Protein AF-0000000080391240 (afdb_homodimer)

Radius of gyration: 38.17 Å; Cα contacts (8 Å, |Δi|>4): 1826; chains: 2; bounding box: 91×112×95 Å

Organism: NCBI:txid72520

Sequence (1212 aa):
MTYKCRALQVILGLSGFATSSGVTSMYQNHVFSFIPVINGLPCGRSSHCNSISPRRAVVQSQYEEVSRLSFPDVLEKIRSIGKEAAFFSLDTEFTGYRQEERDEYFDTVQERYLKKKRVAERYLLVQMGLSAFVWDKALEDYKAFTWNIHLYPSKLQSERIFSCDASSLSFLRSHNLDFNLWVDGVPFLAIDQEASLRKQVEDQAEWDLKANAYAGKKPARSNFDPNADAETVELHRQLKEALDKLGPGAEPFLLPQNLSWFRKKMVQNTIGRHPRKANLWLEVIDPPAAEAGAGVGPTSTSLSAYNLEQLQVRYVDTEERIKCVQAKKSQALTDIEEAAGAMRILKVIKDSGRPLVGHNFFLDLLFLYTHFVKPTLPDTAMGFKAKVQHFFPSIYDTKVLAKSLGVTDEHGDTNLAGLYRKEGGGRVALEGVTGAAHEAGHDAFMTGVIFSSLLRRIKAKLSENISDCGTSPSPLSSPCSMPSLAYAENWSNKVFMRLTDVESFELRNFKQIPDRTRVFHVRTRCSGALPHLQHHQLRRAFSSLGSVQIKALGKHEAYVVFHDITRPPPEVSELKELVSSSGAEADEGLEIVTYEERRVALGILWMTYKCRALQVILGLSGFATSSGVTSMYQNHVFSFIPVINGLPCGRSSHCNSISPRRAVVQSQYEEVSRLSFPDVLEKIRSIGKEAAFFSLDTEFTGYRQEERDEYFDTVQERYLKKKRVAERYLLVQMGLSAFVWDKALEDYKAFTWNIHLYPSKLQSERIFSCDASSLSFLRSHNLDFNLWVDGVPFLAIDQEASLRKQVEDQAEWDLKANAYAGKKPARSNFDPNADAETVELHRQLKEALDKLGPGAEPFLLPQNLSWFRKKMVQNTIGRHPRKANLWLEVIDPPAAEAGAGVGPTSTSLSAYNLEQLQVRYVDTEERIKCVQAKKSQALTDIEEAAGAMRILKVIKDSGRPLVGHNFFLDLLFLYTHFVKPTLPDTAMGFKAKVQHFFPSIYDTKVLAKSLGVTDEHGDTNLAGLYRKEGGGRVALEGVTGAAHEAGHDAFMTGVIFSSLLRRIKAKLSENISDCGTSPSPLSSPCSMPSLAYAENWSNKVFMRLTDVESFELRNFKQIPDRTRVFHVRTRCSGALPHLQHHQLRRAFSSLGSVQIKALGKHEAYVVFHDITRPPPEVSELKELVSSSGAEADEGLEIVTYEERRVALGILW

Foldseek 3Di:
DDDDPPDDPPCPPPDDDDDDDDDDCPVPPPPPPPPPPPPPPPPDDPDPPPPPPPQQPAAEAEEDEDALVCQVVVLVVCLVLLLQFQFKFKFWAKLDQDWPDDDAAADDPFRVCVRLLVRLLAIATFKMKMKTWGQDLVSLGTHIYIYIFGEDAFPPDDDDDHDGDPVSVVVVVVLPDDVVRNNRTQHADAPVRLVVLLVVLVVVLVVLLCLQPPLDDDQDPLPPPPPDPPVLVVQLVVLLVQVVVADVPDDWAKDDAQDDPVSVVSSVSSLSRDSVSNFKDKDWDDPPPPCPPPPPPVPPCPVCVVRGTIIIMHTHDSVRSNVVSVVSSVVSNVSSVSNNTPLVSLVSQQVSLHEYEYALCVSVLSNNCCGHHHVRADSGPLRSLVVSCNSGVWYFHLLLLCVVVLHAFPVSHSDLVRLCVVQVPRRYDHPPDDDSPPRGRNSSVSRVSSVQSSLLVLLVVVQVVVVVVVDDSPPVPPSSDRRDPVSVVVRIQWHCDPSYPQSTDHSVPNVPGDDQQQKKKKFFAPDDDDWFPDVVLLCVLCPVLPDWDWADPDRTMIMIGRPDPVDPRDDPVVSLVSSVPSPVVSHDTMDMGGPVVVCVVVVVDD/DDDDPPPPDPPPVPPDPDDDDDDDDPPPPPPPPPPPPPPPPPPDDPDPPPPPPPQQPAAAAEEDEDALVCQVVVLVVCLVLLLQFQFKFKFWAKLDQDWPDDDAAADDPFRVCVRLLVRLLAIATFKMKMKTWGQDLVSLGTHIYIYIFGEDAFPPDDDDDHDGDPVSVVVLVVLPDDVVRNNRTQHADAPVRLVVLLVVLVVVLVVLLCLQPPLDDDQDPLPPPPPDPPVLVVQLVVLLVVVVVADVPDDWAKDDAQDDPVSVVSSVSSLSRDSVSNFKDKDWDDPPPPCPPPPPPVPPCDVCVVRGTIIIMHTHDSVRSNVVSVVVSVVSNVSSVSNNTPLVSLVSQQVSLHEYEYALCVSVLSNNCCGHHHVRADSGPLRSLVVSCNSGVWYFHLLLLCVVVLHAFPVSHSDLVRLCVVQVPRRYDHPPDDDSPPRGRNSRVSRVSSVQSSLLVLLVVVQVVVVVVVDDSPPVPPVSDRRDCVSVVVRIQWHCDPSYPQSTDHSPPSVPGDDQQQKKKKFFAPPDDDWFPDVVLLCVLCPVLPDWDWADPDRTMIMIGRPPPVDPRDDPVVSLVSSVVSPVVSHDTMDMGGPVVVCVVVVVDD

Secondary structure (DSSP, 8-state):
----------------------------------------------------------EEEEEEEE-TTTHHHHHHHHHHHHHH-SEEEEEEEES----SS---TT--HHHHHHHHHHHHHHB-EEEEEEEEEEEETTTTEEEEEEEEEEEEE-TTSS--EEEEEHHHHHHHHHTT--HHHHHTSEEE--HHHHHHHHHHHHHHHHHHHHTTT---S--------TTS-HHHHHHHHHHHHHHHH--TTPPPEEPPSS--HHHHHHHHHHHHHSTTGGGEEEEEE--------SSS-S-S-SSTTTTT-EEEEEE--HHHHHHHHHHHHHHHHHHHHHHHBTHHHHHHHHHHT--EEESS-HHHHHHHHHHHT-SSPPSSHHHHHHHHHHH-S-EEEHHHHHHHHT---TTS---HHHHHHHH--SSEEESS----TT-HHHHHHHHHHHHHHHHHHHHHHHHHHHHHTT----GGG-TTSPPPGGGGGGGTTEE--SS-SSS-EETT-SS-----TTEEEEEE-SSSS--S--HHHHHHHTGGGS-EEEEESSSSEEEEEE--TTSPPPPHHHHHHHHHHTT-S-TTTEEEEEHHHHHHHHT---/----------------------------------------------------------EEEEEEEE-TTTHHHHHHHHHHHHHH-SEEEEEEEES----SS---TT--HHHHHHHHHHHHHHB-EEEEEEEEEEEETTTTEEEEEEEEEEEEE-TTSS--EEEEEHHHHHHHHHTT--HHHHHTSEEE--HHHHHHHHHHHHHHHHHHHHTTT---S--------TTS-HHHHHHHHHHHHHHHH--TTPPPEEPPSS--HHHHHHHHHHHHHSTTGGGEEEEEE--------SSS-S-S-TTTTTTT-EEEEEE--HHHHHHHHHHHHHHHHHHHHHHHBTHHHHHHHHHHT--EEESS-HHHHHHHHHHHT-SSPPSSHHHHHHHHHHH-S-EEEHHHHHHHHT---TTS---HHHHHHHH--SSEEESS----TT-HHHHHHHHHHHHHHHHHHHHHHHHHHHHHTT----TT--TTSPPPGGGGGGGTTEE--SS-SSS-EETT-SS-----TTEEEEEE-SSSS--S--HHHHHHHTGGGS-EEEEESSSSEEEEEE--TTSPPPPHHHHHHHHHHTT-S--TTEEEEEHHHHHHHHT---

pLDDT: mean 76.83, std 24.7, range [15.95, 98.0]

Nearest PDB structures (foldseek):
  2a1s-assembly2_C  TM=6.978E-01  e=2.040E-24  Homo sapiens
  4gmj-assembly3_F  TM=7.980E-01  e=4.286E-08  Homo sapiens
  4gmj-assembly2_D  TM=8.054E-01  e=7.698E-08  Homo sapiens
  3g10-assembly1_A  TM=7.785E-01  e=2.232E-07  Schizosaccharomyces pombe
  4b8c-assembly2_E  TM=7.880E-01  e=1.364E-06  Saccharomyces cerevisiae S288C

Solvent-accessible surface area (backbone atoms only — not comparable to full-atom values): 68020 Å² total; per-residue (Å²): 139,76,90,74,86,81,76,88,78,84,79,81,81,80,79,88,86,81,82,84,83,78,84,80,74,82,74,77,76,79,75,78,77,75,76,73,81,71,79,75,69,86,72,75,84,71,78,77,77,73,72,75,67,73,83,66,76,55,36,75,18,48,68,42,83,46,44,47,87,49,36,68,61,48,52,52,47,49,49,58,50,43,69,61,26,66,32,35,12,41,30,62,39,55,29,37,73,77,61,94,62,79,88,46,51,81,52,48,60,54,57,48,41,52,51,52,47,55,27,38,58,38,28,39,68,38,29,39,6,37,16,36,32,26,75,32,76,91,74,53,41,60,36,40,45,26,36,28,35,29,30,25,79,23,84,83,48,74,91,50,71,33,35,33,26,53,66,42,47,45,51,38,45,49,34,65,52,56,46,54,52,22,68,56,19,30,23,29,31,18,50,57,56,48,53,51,50,52,50,49,48,52,50,47,45,51,44,65,64,42,61,49,72,68,59,76,72,77,65,72,77,78,78,64,61,86,81,52,54,72,66,56,55,50,50,50,52,53,47,55,54,48,58,72,64,48,35,92,89,44,75,58,48,74,48,69,66,45,58,50,71,67,54,48,50,50,51,50,50,55,45,69,54,38,83,61,32,64,33,48,43,80,45,76,42,80,64,77,84,63,84,69,63,80,77,73,59,94,49,54,47,68,79,49,44,68,40,54,40,22,38,32,38,32,55,36,53,74,68,53,40,54,51,50,45,50,49,52,43,52,50,53,50,51,51,48,56,56,31,24,40,58,35,53,53,55,52,44,47,38,71,52,69,40,35,40,32,21,58,60,31,47,63,52,52,47,38,50,38,24,52,32,42,32,63,70,71,59,94,40,51,44,55,40,30,55,54,47,48,70,48,43,84,37,32,38,16,43,44,46,51,27,59,76,70,69,50,51,17,96,82,68,37,70,48,68,71,44,33,26,64,63,54,38,68,67,48,61,41,68,48,93,58,78,77,49,69,81,28,24,22,54,45,3,41,42,40,40,44,34,41,57,42,52,44,46,51,48,50,52,54,52,50,52,56,43,53,69,66,71,52,73,81,60,81,83,65,49,86,70,49,80,72,60,67,72,74,49,51,90,49,50,34,28,25,37,50,80,66,48,84,54,83,49,50,44,47,82,45,59,77,61,74,80,87,50,78,41,29,30,36,38,33,55,51,75,81,65,88,72,74,64,62,56,63,68,53,53,49,60,32,45,44,86,69,42,58,70,46,76,45,74,78,51,60,41,32,30,37,40,34,52,70,49,76,91,46,77,64,77,51,64,68,56,54,52,50,31,34,52,68,59,62,43,86,51,57,94,37,60,46,70,40,46,42,66,55,50,33,56,71,68,63,53,68,133,141,84,91,74,91,70,69,85,72,78,79,76,77,73,71,76,78,79,79,81,85,80,84,78,75,83,74,78,76,79,76,77,76,74,78,74,80,72,80,76,68,87,74,73,85,71,76,77,78,71,72,74,69,73,82,67,76,55,36,74,17,47,68,42,83,46,42,48,87,48,36,67,62,49,51,53,47,49,50,58,49,43,69,63,27,66,31,36,11,40,30,63,39,53,29,37,72,77,61,93,62,79,88,45,50,81,52,48,59,54,56,48,39,52,52,51,48,53,29,37,59,38,27,40,68,39,29,39,6,37,16,37,31,25,74,34,76,90,73,55,41,59,36,40,46,24,37,29,35,28,29,24,78,24,84,81,47,73,91,52,72,34,35,34,27,54,66,44,47,45,50,38,45,48,34,64,52,57,45,54,52,23,69,57,19,30,22,29,33,18,50,57,54,48,54,51,50,53,50,50,48,51,50,47,42,50,44,65,64,42,63,49,71,69,57,76,72,76,64,74,76,79,79,65,62,86,82,51,55,70,67,56,54,51,49,50,53,53,47,54,54,50,60,73,63,48,36,94,88,45,76,58,47,76,48,69,66,44,58,51,69,67,54,47,49,48,50,50,50,55,45,69,52,38,82,62,32,64,33,49,44,80,45,76,41,80,63,76,84,64,82,68,62,81,76,73,59,94,47,53,48,68,82,49,44,66,39,55,40,21,38,32,39,32,55,36,53,74,68,54,39,53,51,50,45,50,48,52,41,52,50,52,52,51,50,48,57,56,31,26,41,58,34,53,54,55,52,46,48,37,70,50,67,39,36,41,33,21,60,61,30,47,64,50,53,48,38,50,39,24,52,32,41,32,62,70,70,61,96,41,51,43,55,40,29,55,52,49,47,69,48,43,82,36,33,36,16,43,42,44,52,27,59,74,70,68,50,51,16,98,82,68,38,70,48,67,71,44,34,27,65,63,54,38,68,67,50,60,42,67,49,92,60,77,76,49,66,82,28,26,22,54,46,2,40,43,41,41,42,34,42,55,43,51,44,46,50,49,51,52,54,52,50,51,56,44,54,70,66,70,55,74,81,60,82,84,64,48,88,67,50,83,71,60,68,72,75,49,51,90,49,49,34,30,26,37,51,81,66,47,84,52,82,48,50,43,48,82,45,61,79,64,73,80,87,49,78,42,29,29,35,38,33,54,51,76,82,64,88,72,75,65,60,54,64,68,54,53,50,61,34,44,46,88,69,43,56,69,45,75,46,74,78,52,59,40,31,30,36,39,34,52,70,49,75,91,46,77,63,78,50,65,68,56,52,52,49,31,33,52,68,59,60,42,86,51,56,95,40,61,46,70,39,46,42,67,54,49,35,55,70,69,63,54,70,133

InterPro domains:
  IPR006941 Ribonuclease CAF1 [PF04857] (66-451)
  IPR012337 Ribonuclease H-like superfamily [SSF53098] (61-464)
  IPR036397 Ribonuclease H superfamily [G3DSA:3.30.420.10] (65-215)
  IPR036397 Ribonuclease H superfamily [G3DSA:3.30.420.10] (302-509)
  IPR051181 CAF1 family poly(A)-specific ribonucleases [PTHR15092] (65-597)

Structure (mmCIF, N/CA/C/O backbone):
data_AF-0000000080391240-model_v1
#
loop_
_entity.id
_entity.type
_entity.pdbx_description
1 polymer 'Poly-specific ribonuclease parn'
#
loop_
_atom_site.group_PDB
_atom_site.id
_atom_site.type_symbol
_atom_site.label_atom_id
_atom_site.label_alt_id
_atom_site.label_comp_id
_atom_site.label_asym_id
_atom_site.label_entity_id
_atom_site.label_seq_id
_atom_site.pdbx_PDB_ins_code
_atom_site.Cartn_x
_atom_site.Cartn_y
_atom_site.Cartn_z
_atom_site.occupancy
_atom_site.B_iso_or_equiv
_atom_site.auth_seq_id
_atom_site.auth_comp_id
_atom_site.auth_asym_id
_atom_site.auth_atom_id
_atom_site.pdbx_PDB_model_num
ATOM 1 N N . MET A 1 1 ? 32.375 43.562 -12.555 1 18.95 1 MET A N 1
ATOM 2 C CA . MET A 1 1 ? 31.703 43.125 -13.773 1 18.95 1 MET A CA 1
ATOM 3 C C . MET A 1 1 ? 32.281 41.75 -14.219 1 18.95 1 MET A C 1
ATOM 5 O O . MET A 1 1 ? 31.953 41.281 -15.305 1 18.95 1 MET A O 1
ATOM 9 N N . THR A 1 2 ? 33.281 41.344 -13.703 1 18.83 2 THR A N 1
ATOM 10 C CA . THR A 1 2 ? 34.406 40.469 -14.039 1 18.83 2 THR A CA 1
ATOM 11 C C . THR A 1 2 ? 33.906 39.062 -14.297 1 18.83 2 THR A C 1
ATOM 13 O O . THR A 1 2 ? 32.812 38.688 -13.883 1 18.83 2 THR A O 1
ATOM 16 N N . TYR A 1 3 ? 34.969 38.344 -14.492 1 18.52 3 TYR A N 1
ATOM 17 C CA . TYR A 1 3 ? 35.375 37.156 -15.242 1 18.52 3 TYR A CA 1
ATOM 18 C C . TYR A 1 3 ? 34.562 35.938 -14.797 1 18.52 3 TYR A C 1
ATOM 20 O O . TYR A 1 3 ? 34.469 35.656 -13.594 1 18.52 3 TYR A O 1
ATOM 28 N N . LYS A 1 4 ? 33.781 35.562 -15.695 1 19.02 4 LYS A N 1
ATOM 29 C CA . LYS A 1 4 ? 32.812 34.75 -16.422 1 19.02 4 LYS A CA 1
ATOM 30 C C . LYS A 1 4 ? 33.281 33.281 -16.5 1 19.02 4 LYS A C 1
ATOM 32 O O . LYS A 1 4 ? 34.281 33 -17.141 1 19.02 4 LYS A O 1
ATOM 37 N N . CYS A 1 5 ? 33.281 32.656 -15.367 1 17.77 5 CYS A N 1
ATOM 38 C CA . CYS A 1 5 ? 33.625 31.266 -15.062 1 17.77 5 CYS A CA 1
ATOM 39 C C . CYS A 1 5 ? 33.094 30.328 -16.141 1 17.77 5 CYS A C 1
ATOM 41 O O . CYS A 1 5 ? 31.891 30.281 -16.375 1 17.77 5 CYS A O 1
ATOM 43 N N . ARG A 1 6 ? 33.938 29.984 -17.203 1 18.55 6 ARG A N 1
ATOM 44 C CA . ARG A 1 6 ? 34.344 29.281 -18.422 1 18.55 6 ARG A CA 1
ATOM 45 C C . ARG A 1 6 ? 34.062 27.797 -18.312 1 18.55 6 ARG A C 1
ATOM 47 O O . ARG A 1 6 ? 34.812 27.031 -17.703 1 18.55 6 ARG A O 1
ATOM 54 N N . ALA A 1 7 ? 32.812 27.453 -18.078 1 17.84 7 ALA A N 1
ATOM 55 C CA . ALA A 1 7 ? 32.344 26.094 -17.906 1 17.84 7 ALA A CA 1
ATOM 56 C C . ALA A 1 7 ? 32.75 25.203 -19.062 1 17.84 7 ALA A C 1
ATOM 58 O O . ALA A 1 7 ? 33.062 25.688 -20.156 1 17.84 7 ALA A O 1
ATOM 59 N N . LEU A 1 8 ? 32.5 23.781 -19.047 1 16.78 8 LEU A N 1
ATOM 60 C CA . LEU A 1 8 ? 32.875 22.375 -19.234 1 16.78 8 LEU A CA 1
ATOM 61 C C . LEU A 1 8 ? 32.469 21.891 -20.609 1 16.78 8 LEU A C 1
ATOM 63 O O . LEU A 1 8 ? 31.281 21.719 -20.891 1 16.78 8 LEU A O 1
ATOM 67 N N . GLN A 1 9 ? 33 22.406 -21.719 1 16.67 9 GLN A N 1
ATOM 68 C CA . GLN A 1 9 ? 32.719 22.125 -23.125 1 16.67 9 GLN A CA 1
ATOM 69 C C . GLN A 1 9 ? 33.031 20.688 -23.484 1 16.67 9 GLN A C 1
ATOM 71 O O . GLN A 1 9 ? 34.219 20.312 -23.531 1 16.67 9 GLN A O 1
ATOM 76 N N . VAL A 1 10 ? 32.375 19.656 -23.062 1 16.97 10 VAL A N 1
ATOM 77 C CA . VAL A 1 10 ? 32.531 18.25 -23.406 1 16.97 10 VAL A CA 1
ATOM 78 C C . VAL A 1 10 ? 32.438 18.062 -24.922 1 16.97 10 VAL A C 1
ATOM 80 O O . VAL A 1 10 ? 31.375 18.344 -25.516 1 16.97 10 VAL A O 1
ATOM 83 N N . ILE A 1 11 ? 33.469 18.125 -25.656 1 15.95 11 ILE A N 1
ATOM 84 C CA . ILE A 1 11 ? 33.875 18 -27.047 1 15.95 11 ILE A CA 1
ATOM 85 C C . ILE A 1 11 ? 33.594 16.578 -27.547 1 15.95 11 ILE A C 1
ATOM 87 O O . ILE A 1 11 ? 34.219 15.617 -27.062 1 15.95 11 ILE A O 1
ATOM 91 N N . LEU A 1 12 ? 32.406 16.172 -28 1 17.16 12 LEU A N 1
ATOM 92 C CA . LEU A 1 12 ? 31.875 14.992 -28.672 1 17.16 12 LEU A CA 1
ATOM 93 C C . LEU A 1 12 ? 32.5 14.828 -30.047 1 17.16 12 LEU A C 1
ATOM 95 O O . LEU A 1 12 ? 32.188 15.578 -30.984 1 17.16 12 LEU A O 1
ATOM 99 N N . GLY A 1 13 ? 33.781 14.703 -30.266 1 16.25 13 GLY A N 1
ATOM 100 C CA . GLY A 1 13 ? 34.344 14.68 -31.594 1 16.25 13 GLY A CA 1
ATOM 101 C C . GLY A 1 13 ? 34 13.414 -32.375 1 16.25 13 GLY A C 1
ATOM 102 O O . GLY A 1 13 ? 34.406 12.312 -31.969 1 16.25 13 GLY A O 1
ATOM 103 N N . LEU A 1 14 ? 32.969 13.289 -33.25 1 17.16 14 LEU A N 1
ATOM 104 C CA . LEU A 1 14 ? 32.281 12.312 -34.094 1 17.16 14 LEU A CA 1
ATOM 105 C C . LEU A 1 14 ? 33.125 11.969 -35.312 1 17.16 14 LEU A C 1
ATOM 107 O O . LEU A 1 14 ? 32.938 12.562 -36.375 1 17.16 14 LEU A O 1
ATOM 111 N N . SER A 1 15 ? 34.406 11.82 -35.281 1 16.7 15 SER A N 1
ATOM 112 C CA . SER A 1 15 ? 35.031 11.82 -36.594 1 16.7 15 SER A CA 1
ATOM 113 C C . SER A 1 15 ? 34.531 10.68 -37.469 1 16.7 15 SER A C 1
ATOM 115 O O . SER A 1 15 ? 33.906 9.742 -36.969 1 16.7 15 SER A O 1
ATOM 117 N N . GLY A 1 16 ? 35.219 10.242 -38.688 1 18.09 16 GLY A N 1
ATOM 118 C CA . GLY A 1 16 ? 35.156 10.062 -40.125 1 18.09 16 GLY A CA 1
ATOM 119 C C . GLY A 1 16 ? 34.844 8.633 -40.531 1 18.09 16 GLY A C 1
ATOM 120 O O . GLY A 1 16 ? 35 7.711 -39.719 1 18.09 16 GLY A O 1
ATOM 121 N N . PHE A 1 17 ? 34.469 8.352 -41.906 1 19.27 17 PHE A N 1
ATOM 122 C CA . PHE A 1 17 ? 33.75 7.52 -42.844 1 19.27 17 PHE A CA 1
ATOM 123 C C . PHE A 1 17 ? 34.594 6.316 -43.281 1 19.27 17 PHE A C 1
ATOM 125 O O . PHE A 1 17 ? 35.594 6.465 -44 1 19.27 17 PHE A O 1
ATOM 132 N N . ALA A 1 18 ? 34.781 5.328 -42.438 1 17.2 18 ALA A N 1
ATOM 133 C CA . ALA A 1 18 ? 35.594 4.152 -42.719 1 17.2 18 ALA A CA 1
ATOM 134 C C . ALA A 1 18 ? 35.094 3.393 -43.938 1 17.2 18 ALA A C 1
ATOM 136 O O . ALA A 1 18 ? 33.938 2.996 -43.969 1 17.2 18 ALA A O 1
ATOM 137 N N . THR A 1 19 ? 35.719 3.449 -45 1 17.48 19 THR A N 1
ATOM 138 C CA . THR A 1 19 ? 35.438 3.014 -46.375 1 17.48 19 THR A CA 1
ATOM 139 C C . THR A 1 19 ? 35.25 1.502 -46.438 1 17.48 19 THR A C 1
ATOM 141 O O . THR A 1 19 ? 35.438 0.805 -45.438 1 17.48 19 THR A O 1
ATOM 144 N N . SER A 1 20 ? 35.938 0.704 -47.344 1 17.08 20 SER A N 1
ATOM 145 C CA . SER A 1 20 ? 35.594 -0.037 -48.531 1 17.08 20 SER A CA 1
ATOM 146 C C . SER A 1 20 ? 35.562 -1.539 -48.281 1 17.08 20 SER A C 1
ATOM 148 O O . SER A 1 20 ? 34.625 -2.236 -48.688 1 17.08 20 SER A O 1
ATOM 150 N N . SER A 1 21 ? 36.688 -2.195 -47.938 1 17.48 21 SER A N 1
ATOM 151 C CA . SER A 1 21 ? 37.156 -3.283 -48.781 1 17.48 21 SER A CA 1
ATOM 152 C C . SER A 1 21 ? 36.438 -4.586 -48.469 1 17.48 21 SER A C 1
ATOM 154 O O . SER A 1 21 ? 35.844 -4.727 -47.406 1 17.48 21 SER A O 1
ATOM 156 N N . GLY A 1 22 ? 36.625 -5.77 -49.219 1 18.11 22 GLY A N 1
ATOM 157 C CA . GLY A 1 22 ? 36.094 -6.887 -50 1 18.11 22 GLY A CA 1
ATOM 158 C C . GLY A 1 22 ? 36.031 -8.172 -49.188 1 18.11 22 GLY A C 1
ATOM 159 O O . GLY A 1 22 ? 35.688 -9.234 -49.719 1 18.11 22 GLY A O 1
ATOM 160 N N . VAL A 1 23 ? 36.375 -8.188 -47.875 1 17.66 23 VAL A N 1
ATOM 161 C CA . VAL A 1 23 ? 36.938 -9.492 -47.531 1 17.66 23 VAL A CA 1
ATOM 162 C C . VAL A 1 23 ? 35.875 -10.57 -47.688 1 17.66 23 VAL A C 1
ATOM 164 O O . VAL A 1 23 ? 34.688 -10.32 -47.375 1 17.66 23 VAL A O 1
ATOM 167 N N . THR A 1 24 ? 36.25 -11.703 -48.25 1 18.75 24 THR A N 1
ATOM 168 C CA . THR A 1 24 ? 35.781 -12.945 -48.844 1 18.75 24 THR A CA 1
ATOM 169 C C . THR A 1 24 ? 35.062 -13.828 -47.844 1 18.75 24 THR A C 1
ATOM 171 O O . THR A 1 24 ? 35.531 -13.945 -46.688 1 18.75 24 THR A O 1
ATOM 174 N N . SER A 1 25 ? 33.781 -14.172 -47.969 1 17.12 25 SER A N 1
ATOM 175 C CA . SER A 1 25 ? 32.562 -14.703 -47.375 1 17.12 25 SER A CA 1
ATOM 176 C C . SER A 1 25 ? 32.75 -16.156 -46.969 1 17.12 25 SER A C 1
ATOM 178 O O . SER A 1 25 ? 31.766 -16.859 -46.656 1 17.12 25 SER A O 1
ATOM 180 N N . MET A 1 26 ? 34.031 -16.625 -46.625 1 18.09 26 MET A N 1
ATOM 181 C CA . MET A 1 26 ? 34.031 -18.078 -46.781 1 18.09 26 MET A CA 1
ATOM 182 C C . MET A 1 26 ? 33.156 -18.734 -45.75 1 18.09 26 MET A C 1
ATOM 184 O O . MET A 1 26 ? 33.312 -18.516 -44.531 1 18.09 26 MET A O 1
ATOM 188 N N . TYR A 1 27 ? 31.844 -19.062 -46 1 17.45 27 TYR A N 1
ATOM 189 C CA . TYR A 1 27 ? 30.688 -19.625 -45.344 1 17.45 27 TYR A CA 1
ATOM 190 C C . TYR A 1 27 ? 30.984 -21 -44.75 1 17.45 27 TYR A C 1
ATOM 192 O O . TYR A 1 27 ? 30.766 -22.016 -45.406 1 17.45 27 TYR A O 1
ATOM 200 N N . GLN A 1 28 ? 32.25 -21.281 -44.219 1 17.3 28 GLN A N 1
ATOM 201 C CA . GLN A 1 28 ? 32.438 -22.734 -44.062 1 17.3 28 GLN A CA 1
ATOM 202 C C . GLN A 1 28 ? 31.391 -23.328 -43.125 1 17.3 28 GLN A C 1
ATOM 204 O O . GLN A 1 28 ? 31.125 -22.766 -42.062 1 17.3 28 GLN A O 1
ATOM 209 N N . ASN A 1 29 ? 30.484 -24.188 -43.594 1 18.05 29 ASN A N 1
ATOM 210 C CA . ASN A 1 29 ? 29.312 -25 -43.219 1 18.05 29 ASN A CA 1
ATOM 211 C C . ASN A 1 29 ? 29.641 -25.922 -42.031 1 18.05 29 ASN A C 1
ATOM 213 O O . ASN A 1 29 ? 30.391 -26.891 -42.188 1 18.05 29 ASN A O 1
ATOM 217 N N . HIS A 1 30 ? 30.297 -25.484 -40.938 1 18.17 30 HIS A N 1
ATOM 218 C CA . HIS A 1 30 ? 30.766 -26.531 -40.031 1 18.17 30 HIS A CA 1
ATOM 219 C C . HIS A 1 30 ? 29.609 -27.406 -39.531 1 18.17 30 HIS A C 1
ATOM 221 O O . HIS A 1 30 ? 28.609 -26.891 -39.062 1 18.17 30 HIS A O 1
ATOM 227 N N . VAL A 1 31 ? 29.312 -28.562 -40.188 1 18.91 31 VAL A N 1
ATOM 228 C CA . VAL A 1 31 ? 28.359 -29.656 -40.031 1 18.91 31 VAL A CA 1
ATOM 229 C C . VAL A 1 31 ? 28.438 -30.219 -38.594 1 18.91 31 VAL A C 1
ATOM 231 O O . VAL A 1 31 ? 29.5 -30.672 -38.156 1 18.91 31 VAL A O 1
ATOM 234 N N . PHE A 1 32 ? 27.859 -29.609 -37.656 1 18.33 32 PHE A N 1
ATOM 235 C CA . PHE A 1 32 ? 27.875 -30.094 -36.281 1 18.33 32 PHE A CA 1
ATOM 236 C C . PHE A 1 32 ? 27.375 -31.547 -36.188 1 18.33 32 PHE A C 1
ATOM 238 O O . PHE A 1 32 ? 26.312 -31.859 -36.719 1 18.33 32 PHE A O 1
ATOM 245 N N . SER A 1 33 ? 28.25 -32.531 -36.375 1 18.58 33 SER A N 1
ATOM 246 C CA . SER A 1 33 ? 28.016 -33.969 -36.312 1 18.58 33 SER A CA 1
ATOM 247 C C . SER A 1 33 ? 27.188 -34.344 -35.062 1 18.58 33 SER A C 1
ATOM 249 O O . SER A 1 33 ? 27.453 -33.875 -33.969 1 18.58 33 SER A O 1
ATOM 251 N N . PHE A 1 34 ? 25.938 -34.562 -35.25 1 19.47 34 PHE A N 1
ATOM 252 C CA . PHE A 1 34 ? 24.906 -35.094 -34.344 1 19.47 34 PHE A CA 1
ATOM 253 C C . PHE A 1 34 ? 25.375 -36.406 -33.688 1 19.47 34 PHE A C 1
ATOM 255 O O . PHE A 1 34 ? 25.734 -37.344 -34.406 1 19.47 34 PHE A O 1
ATOM 262 N N . ILE A 1 35 ? 26.266 -36.375 -32.719 1 19.84 35 ILE A N 1
ATOM 263 C CA . ILE A 1 35 ? 26.703 -37.625 -32.062 1 19.84 35 ILE A CA 1
ATOM 264 C C . ILE A 1 35 ? 25.5 -38.5 -31.75 1 19.84 35 ILE A C 1
ATOM 266 O O . ILE A 1 35 ? 24.562 -38.031 -31.078 1 19.84 35 ILE A O 1
ATOM 270 N N . PRO A 1 36 ? 25.188 -39.5 -32.5 1 20.58 36 PRO A N 1
ATOM 271 C CA . PRO A 1 36 ? 24.078 -40.438 -32.375 1 20.58 36 PRO A CA 1
ATOM 272 C C . PRO A 1 36 ? 23.938 -41 -30.953 1 20.58 36 PRO A C 1
ATOM 274 O O . PRO A 1 36 ? 24.938 -41.156 -30.25 1 20.58 36 PRO A O 1
ATOM 277 N N . VAL A 1 37 ? 22.891 -40.719 -30.281 1 20.83 37 VAL A N 1
ATOM 278 C CA . VAL A 1 37 ? 22.453 -41.219 -28.984 1 20.83 37 VAL A CA 1
ATOM 279 C C . VAL A 1 37 ? 22.531 -42.719 -28.969 1 20.83 37 VAL A C 1
ATOM 281 O O . VAL A 1 37 ? 21.844 -43.406 -29.734 1 20.83 37 VAL A O 1
ATOM 284 N N . ILE A 1 38 ? 23.75 -43.281 -28.938 1 19.92 38 ILE A N 1
ATOM 285 C CA . ILE A 1 38 ? 23.953 -44.719 -28.875 1 19.92 38 ILE A CA 1
ATOM 286 C C . ILE A 1 38 ? 23.016 -45.344 -27.859 1 19.92 38 ILE A C 1
ATOM 288 O O . ILE A 1 38 ? 22.859 -44.812 -26.75 1 19.92 38 ILE A O 1
ATOM 292 N N . ASN A 1 39 ? 22.109 -46.188 -28.375 1 20.77 39 ASN A N 1
ATOM 293 C CA . ASN A 1 39 ? 21.172 -47.094 -27.734 1 20.77 39 ASN A CA 1
ATOM 294 C C . ASN A 1 39 ? 21.844 -47.969 -26.703 1 20.77 39 ASN A C 1
ATOM 296 O O . ASN A 1 39 ? 22.719 -48.781 -27.031 1 20.77 39 ASN A O 1
ATOM 300 N N . GLY A 1 40 ? 22.375 -47.344 -25.625 1 20.45 40 GLY A N 1
ATOM 301 C CA . GLY A 1 40 ? 23.094 -48.125 -24.609 1 20.45 40 GLY A CA 1
ATOM 302 C C . GLY A 1 40 ? 22.391 -49.406 -24.234 1 20.45 40 GLY A C 1
ATOM 303 O O . GLY A 1 40 ? 21.156 -49.438 -24.172 1 20.45 40 GLY A O 1
ATOM 304 N N . LEU A 1 41 ? 22.906 -50.562 -24.641 1 22.7 41 LEU A N 1
ATOM 305 C CA . LEU A 1 41 ? 22.562 -51.938 -24.328 1 22.7 41 LEU A CA 1
ATOM 306 C C . LEU A 1 41 ? 22.25 -52.094 -22.844 1 22.7 41 LEU A C 1
ATOM 308 O O . LEU A 1 41 ? 22.734 -51.344 -22.016 1 22.7 41 LEU A O 1
ATOM 312 N N . PRO A 1 42 ? 21.281 -53.062 -22.5 1 22.97 42 PRO A N 1
ATOM 313 C CA . PRO A 1 42 ? 20.703 -53.438 -21.203 1 22.97 42 PRO A CA 1
ATOM 314 C C . PRO A 1 42 ? 21.766 -53.781 -20.172 1 22.97 42 PRO A C 1
ATOM 316 O O . PRO A 1 42 ? 22.516 -54.75 -20.359 1 22.97 42 PRO A O 1
ATOM 319 N N . CYS A 1 43 ? 22.703 -52.875 -19.891 1 22.25 43 CYS A N 1
ATOM 320 C CA . CYS A 1 43 ? 23.75 -53.344 -18.984 1 22.25 43 CYS A CA 1
ATOM 321 C C . CYS A 1 43 ? 23.141 -54.062 -17.797 1 22.25 43 CYS A C 1
ATOM 323 O O . CYS A 1 43 ? 22.047 -53.719 -17.344 1 22.25 43 CYS A O 1
ATOM 325 N N . GLY A 1 44 ? 23.609 -55.281 -17.516 1 21.64 44 GLY A N 1
ATOM 326 C CA . GLY A 1 44 ? 23.312 -56.281 -16.5 1 21.64 44 GLY A CA 1
ATOM 327 C C . GLY A 1 44 ? 23.156 -55.688 -15.109 1 21.64 44 GLY A C 1
ATOM 328 O O . GLY A 1 44 ? 23.594 -54.562 -14.859 1 21.64 44 GLY A O 1
ATOM 329 N N . ARG A 1 45 ? 22.406 -56.344 -14.148 1 24.8 45 ARG A N 1
ATOM 330 C CA . ARG A 1 45 ? 21.906 -56.219 -12.789 1 24.8 45 ARG A CA 1
ATOM 331 C C . ARG A 1 45 ? 23.031 -55.906 -11.812 1 24.8 45 ARG A C 1
ATOM 333 O O . ARG A 1 45 ? 23.766 -56.781 -11.383 1 24.8 45 ARG A O 1
ATOM 340 N N . SER A 1 46 ? 23.969 -54.906 -12.211 1 23.16 46 SER A N 1
ATOM 341 C CA . SER A 1 46 ? 24.953 -54.844 -11.148 1 23.16 46 SER A CA 1
ATOM 342 C C . SER A 1 46 ? 24.297 -54.688 -9.781 1 23.16 46 SER A C 1
ATOM 344 O O . SER A 1 46 ? 23.203 -54.156 -9.672 1 23.16 46 SER A O 1
ATOM 346 N N . SER A 1 47 ? 24.672 -55.531 -8.836 1 23.98 47 SER A N 1
ATOM 347 C CA . SER A 1 47 ? 24.359 -55.75 -7.426 1 23.98 47 SER A CA 1
ATOM 348 C C . SER A 1 47 ? 24.375 -54.406 -6.664 1 23.98 47 SER A C 1
ATOM 350 O O . SER A 1 47 ? 25.312 -53.625 -6.816 1 23.98 47 SER A O 1
ATOM 352 N N . HIS A 1 48 ? 23.203 -53.812 -6.414 1 24.84 48 HIS A N 1
ATOM 353 C CA . HIS A 1 48 ? 22.891 -52.656 -5.605 1 24.84 48 HIS A CA 1
ATOM 354 C C . HIS A 1 48 ? 23.656 -52.656 -4.289 1 24.84 48 HIS A C 1
ATOM 356 O O . HIS A 1 48 ? 23.438 -53.531 -3.445 1 24.84 48 HIS A O 1
ATOM 362 N N . CYS A 1 49 ? 25.062 -52.531 -4.324 1 25.88 49 CYS A N 1
ATOM 363 C CA . CYS A 1 49 ? 25.719 -52.344 -3.031 1 25.88 49 CYS A CA 1
ATOM 364 C C . CYS A 1 49 ? 24.953 -51.375 -2.152 1 25.88 49 CYS A C 1
ATOM 366 O O . CYS A 1 49 ? 24.781 -50.219 -2.514 1 25.88 49 CYS A O 1
ATOM 368 N N . ASN A 1 50 ? 23.922 -51.781 -1.478 1 26.81 50 ASN A N 1
ATOM 369 C CA . ASN A 1 50 ? 23.172 -51.219 -0.374 1 26.81 50 ASN A CA 1
ATOM 370 C C . ASN A 1 50 ? 24.078 -50.562 0.666 1 26.81 50 ASN A C 1
ATOM 372 O O . ASN A 1 50 ? 24.062 -50.969 1.835 1 26.81 50 ASN A O 1
ATOM 376 N N . SER A 1 51 ? 25.438 -50.438 0.427 1 28.25 51 SER A N 1
ATOM 377 C CA . SER A 1 51 ? 26.141 -49.906 1.587 1 28.25 51 SER A CA 1
ATOM 378 C C . SER A 1 51 ? 25.453 -48.625 2.109 1 28.25 51 SER A C 1
ATOM 380 O O . SER A 1 51 ? 25.188 -47.719 1.345 1 28.25 51 SER A O 1
ATOM 382 N N . ILE A 1 52 ? 24.594 -48.781 3.137 1 31.88 52 ILE A N 1
ATOM 383 C CA . ILE A 1 52 ? 24.062 -47.75 4.055 1 31.88 52 ILE A CA 1
ATOM 384 C C . ILE A 1 52 ? 25.125 -46.688 4.328 1 31.88 52 ILE A C 1
ATOM 386 O O . ILE A 1 52 ? 26.172 -47 4.902 1 31.88 52 ILE A O 1
ATOM 390 N N . SER A 1 53 ? 25.484 -45.938 3.479 1 34.09 53 SER A N 1
ATOM 391 C CA . SER A 1 53 ? 26.422 -44.844 3.727 1 34.09 53 SER A CA 1
ATOM 392 C C . SER A 1 53 ? 26.188 -44.219 5.098 1 34.09 53 SER A C 1
ATOM 394 O O . SER A 1 53 ? 25.047 -44.094 5.551 1 34.09 53 SER A O 1
ATOM 396 N N . PRO A 1 54 ? 27.094 -44.281 6.113 1 36.06 54 PRO A N 1
ATOM 397 C CA . PRO A 1 54 ? 26.938 -43.781 7.469 1 36.06 54 PRO A CA 1
ATOM 398 C C . PRO A 1 54 ? 26.125 -42.469 7.512 1 36.06 54 PRO A C 1
ATOM 400 O O . PRO A 1 54 ? 26.047 -41.75 6.512 1 36.06 54 PRO A O 1
ATOM 403 N N . ARG A 1 55 ? 25.141 -42.375 8.359 1 40.88 55 ARG A N 1
ATOM 404 C CA . ARG A 1 55 ? 24.359 -41.188 8.688 1 40.88 55 ARG A CA 1
ATOM 405 C C . ARG A 1 55 ? 25.188 -39.906 8.555 1 40.88 55 ARG A C 1
ATOM 407 O O . ARG A 1 55 ? 26.062 -39.656 9.383 1 40.88 55 ARG A O 1
ATOM 414 N N . ARG A 1 56 ? 25.531 -39.438 7.461 1 50.31 56 ARG A N 1
ATOM 415 C CA . ARG A 1 56 ? 26.281 -38.188 7.285 1 50.31 56 ARG A CA 1
ATOM 416 C C . ARG A 1 56 ? 25.75 -37.094 8.203 1 50.31 56 ARG A C 1
ATOM 418 O O . ARG A 1 56 ? 24.531 -37 8.43 1 50.31 56 ARG A O 1
ATOM 425 N N . ALA A 1 57 ? 26.578 -36.625 9.156 1 53.56 57 ALA A N 1
ATOM 426 C CA . ALA A 1 57 ? 26.297 -35.594 10.148 1 53.56 57 ALA A CA 1
ATOM 427 C C . ALA A 1 57 ? 25.625 -34.375 9.508 1 53.56 57 ALA A C 1
ATOM 429 O O . ALA A 1 57 ? 26.047 -33.938 8.445 1 53.56 57 ALA A O 1
ATOM 430 N N . VAL A 1 58 ? 24.328 -34.125 9.781 1 63.09 58 VAL A N 1
ATOM 431 C CA . VAL A 1 58 ? 23.594 -32.938 9.359 1 63.09 58 VAL A CA 1
ATOM 432 C C . VAL A 1 58 ? 24.359 -31.672 9.758 1 63.09 58 VAL A C 1
ATOM 434 O O . VAL A 1 58 ? 24.75 -31.516 10.922 1 63.09 58 VAL A O 1
ATOM 437 N N . VAL A 1 59 ? 24.844 -30.922 8.734 1 70.31 59 VAL A N 1
ATOM 438 C CA . VAL A 1 59 ? 25.531 -29.656 9 1 70.31 59 VAL A CA 1
ATOM 439 C C . VAL A 1 59 ? 24.547 -28.656 9.602 1 70.31 59 VAL A C 1
ATOM 441 O O . VAL A 1 59 ? 23.484 -28.391 9.031 1 70.31 59 VAL A O 1
ATOM 444 N N . GLN A 1 60 ? 24.891 -28.203 10.773 1 73.25 60 GLN A N 1
ATOM 445 C CA . GLN A 1 60 ? 24.047 -27.219 11.43 1 73.25 60 GLN A CA 1
ATOM 446 C C . GLN A 1 60 ? 24.297 -25.828 10.867 1 73.25 60 GLN A C 1
ATOM 448 O O . GLN A 1 60 ? 25.422 -25.328 10.891 1 73.25 60 GLN A O 1
ATOM 453 N N . SER A 1 61 ? 23.219 -25.312 10.258 1 83.44 61 SER A N 1
ATOM 454 C CA . SER A 1 61 ? 23.266 -23.984 9.656 1 83.44 61 SER A CA 1
ATOM 455 C C . SER A 1 61 ? 22.656 -22.938 10.578 1 83.44 61 SER A C 1
ATOM 457 O O . SER A 1 61 ? 21.938 -23.266 11.523 1 83.44 61 SER A O 1
ATOM 459 N N . GLN A 1 62 ? 23.141 -21.766 10.414 1 86.31 62 GLN A N 1
ATOM 460 C CA . GLN A 1 62 ? 22.734 -20.656 11.281 1 86.31 62 GLN A CA 1
ATOM 461 C C . GLN A 1 62 ? 21.641 -19.812 10.625 1 86.31 62 GLN A C 1
ATOM 463 O O . GLN A 1 62 ? 21.656 -19.609 9.406 1 86.31 62 GLN A O 1
ATOM 468 N N . TYR A 1 63 ? 20.719 -19.438 11.43 1 89.44 63 TYR A N 1
ATOM 469 C CA . TYR A 1 63 ? 19.625 -18.578 11.023 1 89.44 63 TYR A CA 1
ATOM 470 C C . TYR A 1 63 ? 19.484 -17.391 11.984 1 89.44 63 TYR A C 1
ATOM 472 O O . TYR A 1 63 ? 19.516 -17.578 13.203 1 89.44 63 TYR A O 1
ATOM 480 N N . GLU A 1 64 ? 19.422 -16.188 11.391 1 91.62 64 GLU A N 1
ATOM 481 C CA . GLU A 1 64 ? 19.312 -15 12.234 1 91.62 64 GLU A CA 1
ATOM 482 C C . GLU A 1 64 ? 18.266 -14.031 11.695 1 91.62 64 GLU A C 1
ATOM 484 O O . GLU A 1 64 ? 18.266 -13.695 10.508 1 91.62 64 GLU A O 1
ATOM 489 N N . GLU A 1 65 ? 17.344 -13.648 12.594 1 91.81 65 GLU A N 1
ATOM 490 C CA . GLU A 1 65 ? 16.438 -12.547 12.289 1 91.81 65 GLU A CA 1
ATOM 491 C C . GLU A 1 65 ? 17.109 -11.195 12.492 1 91.81 65 GLU A C 1
ATOM 493 O O . GLU A 1 65 ? 17.688 -10.938 13.547 1 91.81 65 GLU A O 1
ATOM 498 N N . VAL A 1 66 ? 17.031 -10.367 11.477 1 94.62 66 VAL A N 1
ATOM 499 C CA . VAL A 1 66 ? 17.781 -9.117 11.516 1 94.62 66 VAL A CA 1
ATOM 500 C C . VAL A 1 66 ? 16.844 -7.949 11.797 1 94.62 66 VAL A C 1
ATOM 502 O O . VAL A 1 66 ? 15.805 -7.797 11.133 1 94.62 66 VAL A O 1
ATOM 505 N N . SER A 1 67 ? 17.125 -7.172 12.773 1 89.31 67 SER A N 1
ATOM 506 C CA . SER A 1 67 ? 16.391 -5.953 13.109 1 89.31 67 SER A CA 1
ATOM 507 C C . SER A 1 67 ? 17.172 -4.707 12.719 1 89.31 67 SER A C 1
ATOM 509 O O . SER A 1 67 ? 18.359 -4.801 12.367 1 89.31 67 SER A O 1
ATOM 511 N N . ARG A 1 68 ? 16.469 -3.629 12.734 1 91.69 68 ARG A N 1
ATOM 512 C CA . ARG A 1 68 ? 17.125 -2.355 12.445 1 91.69 68 ARG A CA 1
ATOM 513 C C . ARG A 1 68 ? 18.312 -2.121 13.375 1 91.69 68 ARG A C 1
ATOM 515 O O . ARG A 1 68 ? 19.359 -1.661 12.938 1 91.69 68 ARG A O 1
ATOM 522 N N . LEU A 1 69 ? 18.25 -2.492 14.602 1 90.06 69 LEU A N 1
ATOM 523 C CA . LEU A 1 69 ? 19.266 -2.246 15.617 1 90.06 69 LEU A CA 1
ATOM 524 C C . LEU A 1 69 ? 20.438 -3.199 15.445 1 90.06 69 LEU A C 1
ATOM 526 O O . LEU A 1 69 ? 21.594 -2.828 15.711 1 90.06 69 LEU A O 1
ATOM 530 N N . SER A 1 70 ? 20.219 -4.371 14.977 1 93.88 70 SER A N 1
ATOM 531 C CA . SER A 1 70 ? 21.266 -5.379 14.875 1 93.88 70 SER A CA 1
ATOM 532 C C . SER A 1 70 ? 21.953 -5.328 13.516 1 93.88 70 SER A C 1
ATOM 534 O O . SER A 1 70 ? 23.016 -5.934 13.32 1 93.88 70 SER A O 1
ATOM 536 N N . PHE A 1 71 ? 21.438 -4.566 12.648 1 96.44 71 PHE A N 1
ATOM 537 C CA . PHE A 1 71 ? 21.844 -4.629 11.25 1 96.44 71 PHE A CA 1
ATOM 538 C C . PHE A 1 71 ? 23.312 -4.27 11.094 1 96.44 71 PHE A C 1
ATOM 540 O O . PHE A 1 71 ? 24.047 -4.926 10.352 1 96.44 71 PHE A O 1
ATOM 547 N N . PRO A 1 72 ? 23.828 -3.281 11.789 1 94.88 72 PRO A N 1
ATOM 548 C CA . PRO A 1 72 ? 25.234 -2.947 11.602 1 94.88 72 PRO A CA 1
ATOM 549 C C . PRO A 1 72 ? 26.172 -4.113 11.93 1 94.88 72 PRO A C 1
ATOM 551 O O . PRO A 1 72 ? 27.125 -4.363 11.203 1 94.88 72 PRO A O 1
ATOM 554 N N . ASP A 1 73 ? 25.875 -4.789 12.938 1 96 73 ASP A N 1
ATOM 555 C CA . ASP A 1 73 ? 26.672 -5.953 13.305 1 96 73 ASP A CA 1
ATOM 556 C C . ASP A 1 73 ? 26.516 -7.074 12.281 1 96 73 ASP A C 1
ATOM 558 O O . ASP A 1 73 ? 27.469 -7.762 11.953 1 96 73 ASP A O 1
ATOM 562 N N . VAL A 1 74 ? 25.344 -7.238 11.883 1 96.56 74 VAL A N 1
ATOM 563 C CA . VAL A 1 74 ? 25.047 -8.281 10.906 1 96.56 74 VAL A CA 1
ATOM 564 C C . VAL A 1 74 ? 25.766 -7.988 9.594 1 96.56 74 VAL A C 1
ATOM 566 O O . VAL A 1 74 ? 26.281 -8.906 8.945 1 96.56 74 VAL A O 1
ATOM 569 N N . LEU A 1 75 ? 25.766 -6.754 9.203 1 97.06 75 LEU A N 1
ATOM 570 C CA . LEU A 1 75 ? 26.453 -6.371 7.977 1 97.06 75 LEU A CA 1
ATOM 571 C C . LEU A 1 75 ? 27.938 -6.754 8.031 1 97.06 75 LEU A C 1
ATOM 573 O O . LEU A 1 75 ? 28.484 -7.234 7.047 1 97.06 75 LEU A O 1
ATOM 577 N N . GLU A 1 76 ? 28.547 -6.551 9.141 1 96.5 76 GLU A N 1
ATOM 578 C CA . GLU A 1 76 ? 29.938 -6.93 9.305 1 96.5 76 GLU A CA 1
ATOM 579 C C . GLU A 1 76 ? 30.109 -8.445 9.242 1 96.5 76 GLU A C 1
ATOM 581 O O . GLU A 1 76 ? 31.094 -8.938 8.688 1 96.5 76 GLU A O 1
ATOM 586 N N . LYS A 1 77 ? 29.172 -9.117 9.789 1 96.25 77 LYS A N 1
ATOM 587 C CA . LYS A 1 77 ? 29.203 -10.578 9.703 1 96.25 77 LYS A CA 1
ATOM 588 C C . LYS A 1 77 ? 29.078 -11.047 8.258 1 96.25 77 LYS A C 1
ATOM 590 O O . LYS A 1 77 ? 29.797 -11.953 7.832 1 96.25 77 LYS A O 1
ATOM 595 N N . ILE A 1 78 ? 28.156 -10.453 7.543 1 96.88 78 ILE A N 1
ATOM 596 C CA . ILE A 1 78 ? 27.938 -10.805 6.145 1 96.88 78 ILE A CA 1
ATOM 597 C C . ILE A 1 78 ? 29.234 -10.555 5.352 1 96.88 78 ILE A C 1
ATOM 599 O O . ILE A 1 78 ? 29.609 -11.367 4.512 1 96.88 78 ILE A O 1
ATOM 603 N N . ARG A 1 79 ? 29.891 -9.492 5.648 1 96.19 79 ARG A N 1
ATOM 604 C CA . ARG A 1 79 ? 31.125 -9.148 4.969 1 96.19 79 ARG A CA 1
ATOM 605 C C . ARG A 1 79 ? 32.219 -10.18 5.246 1 96.19 79 ARG A C 1
ATOM 607 O O . ARG A 1 79 ? 32.906 -10.617 4.328 1 96.19 79 ARG A O 1
ATOM 614 N N . SER A 1 80 ? 32.312 -10.539 6.457 1 96.38 80 SER A N 1
ATOM 615 C CA . SER A 1 80 ? 33.344 -11.484 6.867 1 96.38 80 SER A CA 1
ATOM 616 C C . SER A 1 80 ? 33.094 -12.875 6.301 1 96.38 80 SER A C 1
ATOM 618 O O . SER A 1 80 ? 33.969 -13.484 5.699 1 96.38 80 SER A O 1
ATOM 620 N N . ILE A 1 81 ? 31.891 -13.312 6.418 1 95.5 81 ILE A N 1
ATOM 621 C CA . ILE A 1 81 ? 31.516 -14.641 5.949 1 95.5 81 ILE A CA 1
ATOM 622 C C . ILE A 1 81 ? 31.5 -14.672 4.426 1 95.5 81 ILE A C 1
ATOM 624 O O . ILE A 1 81 ? 31.875 -15.68 3.814 1 95.5 81 ILE A O 1
ATOM 628 N N . GLY A 1 82 ? 31.141 -13.57 3.879 1 93.5 82 GLY A N 1
ATOM 629 C CA . GLY A 1 82 ? 31.078 -13.453 2.432 1 93.5 82 GLY A CA 1
ATOM 630 C C . GLY A 1 82 ? 32.406 -13.688 1.751 1 93.5 82 GLY A C 1
ATOM 631 O O . GLY A 1 82 ? 32.469 -14.18 0.622 1 93.5 82 GLY A O 1
ATOM 632 N N . LYS A 1 83 ? 33.469 -13.406 2.424 1 93.12 83 LYS A N 1
ATOM 633 C CA . LYS A 1 83 ? 34.812 -13.625 1.886 1 93.12 83 LYS A CA 1
ATOM 634 C C . LYS A 1 83 ? 35.125 -15.117 1.78 1 93.12 83 LYS A C 1
ATOM 636 O O . LYS A 1 83 ? 35.906 -15.531 0.913 1 93.12 83 LYS A O 1
ATOM 641 N N . GLU A 1 84 ? 34.5 -15.836 2.562 1 93.44 84 GLU A N 1
ATOM 642 C CA . GLU A 1 84 ? 34.781 -17.266 2.617 1 93.44 84 GLU A CA 1
ATOM 643 C C . GLU A 1 84 ? 33.719 -18.062 1.888 1 93.44 84 GLU A C 1
ATOM 645 O O . GLU A 1 84 ? 33.875 -19.266 1.632 1 93.44 84 GLU A O 1
ATOM 650 N N . ALA A 1 85 ? 32.625 -17.422 1.528 1 94.94 85 ALA A N 1
ATOM 651 C CA . ALA A 1 85 ? 31.5 -18.125 0.953 1 94.94 85 ALA A CA 1
ATOM 652 C C . ALA A 1 85 ? 31.797 -18.578 -0.474 1 94.94 85 ALA A C 1
ATOM 654 O O . ALA A 1 85 ? 32.531 -17.906 -1.204 1 94.94 85 ALA A O 1
ATOM 655 N N . ALA A 1 86 ? 31.281 -19.703 -0.838 1 94.19 86 ALA A N 1
ATOM 656 C CA . ALA A 1 86 ? 31.344 -20.172 -2.221 1 94.19 86 ALA A CA 1
ATOM 657 C C . ALA A 1 86 ? 30.344 -19.438 -3.098 1 94.19 86 ALA A C 1
ATOM 659 O O . ALA A 1 86 ? 30.625 -19.125 -4.254 1 94.19 86 ALA A O 1
ATOM 660 N N . PHE A 1 87 ? 29.203 -19.203 -2.576 1 95.62 87 PHE A N 1
ATOM 661 C CA . PHE A 1 87 ? 28.156 -18.469 -3.264 1 95.62 87 PHE A CA 1
ATOM 662 C C . PHE A 1 87 ? 27.125 -17.938 -2.27 1 95.62 87 PHE A C 1
ATOM 664 O O . PHE A 1 87 ? 27.125 -18.328 -1.101 1 95.62 87 PHE A O 1
ATOM 671 N N . PHE A 1 88 ? 26.328 -16.984 -2.686 1 96.75 88 PHE A N 1
ATOM 672 C CA . PHE A 1 88 ? 25.172 -16.469 -1.948 1 96.75 88 PHE A CA 1
ATOM 673 C C . PHE A 1 88 ? 23.875 -16.922 -2.598 1 96.75 88 PHE A C 1
ATOM 675 O O . PHE A 1 88 ? 23.812 -17.094 -3.818 1 96.75 88 PHE A O 1
ATOM 682 N N . SER A 1 89 ? 22.875 -17.203 -1.828 1 97.44 89 SER A N 1
ATOM 683 C CA . SER A 1 89 ? 21.516 -17.359 -2.324 1 97.44 89 SER A CA 1
ATOM 684 C C . SER A 1 89 ? 20.594 -16.281 -1.742 1 97.44 89 SER A C 1
ATOM 686 O O . SER A 1 89 ? 20.812 -15.82 -0.622 1 97.44 89 SER A O 1
ATOM 688 N N . LEU A 1 90 ? 19.609 -15.883 -2.514 1 97.69 90 LEU A N 1
ATOM 689 C CA . LEU A 1 90 ? 18.781 -14.742 -2.131 1 97.69 90 LEU A CA 1
ATOM 690 C C . LEU A 1 90 ? 17.328 -14.977 -2.525 1 97.69 90 LEU A C 1
ATOM 692 O O . LEU A 1 90 ? 17.047 -15.602 -3.547 1 97.69 90 LEU A O 1
ATOM 696 N N . ASP A 1 91 ? 16.438 -14.523 -1.758 1 97.44 91 ASP A N 1
ATOM 697 C CA . ASP A 1 91 ? 15 -14.5 -2.004 1 97.44 91 ASP A CA 1
ATOM 698 C C . ASP A 1 91 ? 14.359 -13.242 -1.412 1 97.44 91 ASP A C 1
ATOM 700 O O . ASP A 1 91 ? 14.898 -12.656 -0.473 1 97.44 91 ASP A O 1
ATOM 704 N N . THR A 1 92 ? 13.297 -12.789 -2.029 1 97.44 92 THR A N 1
ATOM 705 C CA . THR A 1 92 ? 12.633 -11.586 -1.536 1 97.44 92 THR A CA 1
ATOM 706 C C . THR A 1 92 ? 11.117 -11.789 -1.481 1 97.44 92 THR A C 1
ATOM 708 O O . THR A 1 92 ? 10.578 -12.656 -2.178 1 97.44 92 THR A O 1
ATOM 711 N N . GLU A 1 93 ? 10.445 -11.109 -0.605 1 97.12 93 GLU A N 1
ATOM 712 C CA . GLU A 1 93 ? 8.992 -11 -0.526 1 97.12 93 GLU A CA 1
ATOM 713 C C . GLU A 1 93 ? 8.531 -9.57 -0.808 1 97.12 93 GLU A C 1
ATOM 715 O O . GLU A 1 93 ? 9.211 -8.609 -0.442 1 97.12 93 GLU A O 1
ATOM 720 N N . PHE A 1 94 ? 7.367 -9.406 -1.462 1 96.38 94 PHE A N 1
ATOM 721 C CA . PHE A 1 94 ? 6.867 -8.125 -1.944 1 96.38 94 PHE A CA 1
ATOM 722 C C . PHE A 1 94 ? 5.465 -7.855 -1.407 1 96.38 94 PHE A C 1
ATOM 724 O O . PHE A 1 94 ? 4.781 -8.773 -0.952 1 96.38 94 PHE A O 1
ATOM 731 N N . THR A 1 95 ? 5.008 -6.562 -1.511 1 97.56 95 THR A N 1
ATOM 732 C CA . THR A 1 95 ? 3.66 -6.191 -1.091 1 97.56 95 THR A CA 1
ATOM 733 C C . THR A 1 95 ? 2.631 -6.637 -2.127 1 97.56 95 THR A C 1
ATOM 735 O O . THR A 1 95 ? 1.425 -6.57 -1.88 1 97.56 95 THR A O 1
ATOM 738 N N . GLY A 1 96 ? 3.08 -7.023 -3.258 1 95.94 96 GLY A N 1
ATOM 739 C CA . GLY A 1 96 ? 2.238 -7.516 -4.336 1 95.94 96 GLY A CA 1
ATOM 740 C C . GLY A 1 96 ? 3.018 -7.859 -5.59 1 95.94 96 GLY A C 1
ATOM 741 O O . GLY A 1 96 ? 4.199 -7.523 -5.707 1 95.94 96 GLY A O 1
ATOM 742 N N . TYR A 1 97 ? 2.371 -8.547 -6.531 1 92.44 97 TYR A N 1
ATOM 743 C CA . TYR A 1 97 ? 3.025 -8.906 -7.785 1 92.44 97 TYR A CA 1
ATOM 744 C C . TYR A 1 97 ? 2.023 -8.945 -8.93 1 92.44 97 TYR A C 1
ATOM 746 O O . TYR A 1 97 ? 2.34 -9.422 -10.023 1 92.44 97 TYR A O 1
ATOM 754 N N . ARG A 1 98 ? 0.861 -8.547 -8.672 1 89.94 98 ARG A N 1
ATOM 755 C CA . ARG A 1 98 ? -0.17 -8.57 -9.703 1 89.94 98 ARG A CA 1
ATOM 756 C C . ARG A 1 98 ? 0.176 -7.613 -10.844 1 89.94 98 ARG A C 1
ATOM 758 O O . ARG A 1 98 ? 0.57 -6.469 -10.602 1 89.94 98 ARG A O 1
ATOM 765 N N . GLN A 1 99 ? -0.05 -8.172 -12 1 90.62 99 GLN A N 1
ATOM 766 C CA . GLN A 1 99 ? 0.28 -7.406 -13.195 1 90.62 99 GLN A CA 1
ATOM 767 C C . GLN A 1 99 ? -0.97 -6.781 -13.812 1 90.62 99 GLN A C 1
ATOM 769 O O . GLN A 1 99 ? -2.07 -7.32 -13.68 1 90.62 99 GLN A O 1
ATOM 774 N N . GLU A 1 100 ? -0.772 -5.695 -14.43 1 87.19 100 GLU A N 1
ATOM 775 C CA . GLU A 1 100 ? -1.863 -5.07 -15.172 1 87.19 100 GLU A CA 1
ATOM 776 C C . GLU A 1 100 ? -2.137 -5.812 -16.484 1 87.19 100 GLU A C 1
ATOM 778 O O . GLU A 1 100 ? -3.293 -6.039 -16.844 1 87.19 100 GLU A O 1
ATOM 783 N N . GLU A 1 101 ? -1.005 -6.203 -17.125 1 88.31 101 GLU A N 1
ATOM 784 C CA . GLU A 1 101 ? -1.097 -6.957 -18.375 1 88.31 101 GLU A CA 1
ATOM 785 C C . GLU A 1 101 ? -0.624 -8.398 -18.188 1 88.31 101 GLU A C 1
ATOM 787 O O . GLU A 1 101 ? 0.451 -8.633 -17.625 1 88.31 101 GLU A O 1
ATOM 792 N N . ARG A 1 102 ? -1.322 -9.258 -18.719 1 88.06 102 ARG A N 1
ATOM 793 C CA . ARG A 1 102 ? -0.989 -10.672 -18.578 1 88.06 102 ARG A CA 1
ATOM 794 C C . ARG A 1 102 ? 0.194 -11.055 -19.453 1 88.06 102 ARG A C 1
ATOM 796 O O . ARG A 1 102 ? 0.428 -10.422 -20.5 1 88.06 102 ARG A O 1
ATOM 803 N N . ASP A 1 103 ? 0.897 -12.047 -19 1 89.81 103 ASP A N 1
ATOM 804 C CA . ASP A 1 103 ? 1.972 -12.609 -19.812 1 89.81 103 ASP A CA 1
ATOM 805 C C . ASP A 1 103 ? 1.412 -13.359 -21.016 1 89.81 103 ASP A C 1
ATOM 807 O O . ASP A 1 103 ? 0.436 -14.102 -20.891 1 89.81 103 ASP A O 1
ATOM 811 N N . GLU A 1 104 ? 1.964 -13.07 -22.109 1 85.75 104 GLU A N 1
ATOM 812 C CA . GLU A 1 104 ? 1.622 -13.797 -23.328 1 85.75 104 GLU A CA 1
ATOM 813 C C . GLU A 1 104 ? 2.762 -14.719 -23.766 1 85.75 104 GLU A C 1
ATOM 815 O O . GLU A 1 104 ? 3.936 -14.367 -23.625 1 85.75 104 GLU A O 1
ATOM 820 N N . TYR A 1 105 ? 2.426 -15.812 -24.297 1 87.62 105 TYR A N 1
ATOM 821 C CA . TYR A 1 105 ? 3.406 -16.844 -24.625 1 87.62 105 TYR A CA 1
ATOM 822 C C . TYR A 1 105 ? 4.453 -16.312 -25.594 1 87.62 105 TYR A C 1
ATOM 824 O O . TYR A 1 105 ? 5.633 -16.656 -25.5 1 87.62 105 TYR A O 1
ATOM 832 N N . PHE A 1 106 ? 4.047 -15.43 -26.453 1 88.56 106 PHE A N 1
ATOM 833 C CA . PHE A 1 106 ? 4.977 -14.961 -27.484 1 88.56 106 PHE A CA 1
ATOM 834 C C . PHE A 1 106 ? 5.418 -13.531 -27.188 1 88.56 106 PHE A C 1
ATOM 836 O O . PHE A 1 106 ? 5.754 -12.781 -28.109 1 88.56 106 PHE A O 1
ATOM 843 N N . ASP A 1 107 ? 5.387 -13.188 -25.984 1 89.5 107 ASP A N 1
ATOM 844 C CA . ASP A 1 107 ? 6.004 -11.922 -25.578 1 89.5 107 ASP A CA 1
ATOM 845 C C . ASP A 1 107 ? 7.477 -11.883 -25.984 1 89.5 107 ASP A C 1
ATOM 847 O O . ASP A 1 107 ? 8.195 -12.867 -25.812 1 89.5 107 ASP A O 1
ATOM 851 N N . THR A 1 108 ? 7.832 -10.781 -26.578 1 90 108 THR A N 1
ATOM 852 C CA . THR A 1 108 ? 9.273 -10.594 -26.703 1 90 108 THR A CA 1
ATOM 853 C C . THR A 1 108 ? 9.906 -10.367 -25.344 1 90 108 THR A C 1
ATOM 855 O O . THR A 1 108 ? 9.211 -10.094 -24.359 1 90 108 THR A O 1
ATOM 858 N N . VAL A 1 109 ? 11.234 -10.508 -25.312 1 93.94 109 VAL A N 1
ATOM 859 C CA . VAL A 1 109 ? 11.953 -10.281 -24.078 1 93.94 109 VAL A CA 1
ATOM 860 C C . VAL A 1 109 ? 11.711 -8.859 -23.578 1 93.94 109 VAL A C 1
ATOM 862 O O . VAL A 1 109 ? 11.531 -8.625 -22.391 1 93.94 109 VAL A O 1
ATOM 865 N N . GLN A 1 110 ? 11.695 -7.922 -24.469 1 93.25 110 GLN A N 1
ATOM 866 C CA . GLN A 1 110 ? 11.453 -6.52 -24.141 1 93.25 110 GLN A CA 1
ATOM 867 C C . GLN A 1 110 ? 10.047 -6.32 -23.594 1 93.25 110 GLN A C 1
ATOM 869 O O . GLN A 1 110 ? 9.859 -5.629 -22.578 1 93.25 110 GLN A O 1
ATOM 874 N N . GLU A 1 111 ? 9.078 -6.906 -24.25 1 92 111 GLU A N 1
ATOM 875 C CA . GLU A 1 111 ? 7.695 -6.781 -23.797 1 92 111 GLU A CA 1
ATOM 876 C C . GLU A 1 111 ? 7.516 -7.391 -22.406 1 92 111 GLU A C 1
ATOM 878 O O . GLU A 1 111 ? 6.855 -6.805 -21.547 1 92 111 GLU A O 1
ATOM 883 N N . ARG A 1 112 ? 8.109 -8.555 -22.25 1 94.44 112 ARG A N 1
ATOM 884 C CA . ARG A 1 112 ? 8.039 -9.227 -20.953 1 94.44 112 ARG A CA 1
ATOM 885 C C . ARG A 1 112 ? 8.703 -8.383 -19.859 1 94.44 112 ARG A C 1
ATOM 887 O O . ARG A 1 112 ? 8.172 -8.25 -18.766 1 94.44 112 ARG A O 1
ATOM 894 N N . TYR A 1 113 ? 9.828 -7.832 -20.234 1 96.12 113 TYR A N 1
ATOM 895 C CA . TYR A 1 113 ? 10.555 -6.973 -19.312 1 96.12 113 TYR A CA 1
ATOM 896 C C . TYR A 1 113 ? 9.703 -5.785 -18.875 1 96.12 113 TYR A C 1
ATOM 898 O O . TYR A 1 113 ? 9.625 -5.473 -17.688 1 96.12 113 TYR A O 1
ATOM 906 N N . LEU A 1 114 ? 9.031 -5.215 -19.797 1 96.81 114 LEU A N 1
ATOM 907 C CA . LEU A 1 114 ? 8.242 -4.027 -19.5 1 96.81 114 LEU A CA 1
ATOM 908 C C . LEU A 1 114 ? 7.07 -4.367 -18.578 1 96.81 114 LEU A C 1
ATOM 910 O O . LEU A 1 114 ? 6.723 -3.582 -17.703 1 96.81 114 LEU A O 1
ATOM 914 N N . LYS A 1 115 ? 6.465 -5.465 -18.828 1 96.25 115 LYS A N 1
ATOM 915 C CA . LYS A 1 115 ? 5.383 -5.906 -17.953 1 96.25 115 LYS A CA 1
ATOM 916 C C . LYS A 1 115 ? 5.879 -6.09 -16.516 1 96.25 115 LYS A C 1
ATOM 918 O O . LYS A 1 115 ? 5.234 -5.637 -15.57 1 96.25 115 LYS A O 1
ATOM 923 N N . LYS A 1 116 ? 7.031 -6.738 -16.391 1 97.19 116 LYS A N 1
ATOM 924 C CA . LYS A 1 116 ? 7.59 -7.016 -15.078 1 97.19 116 LYS A CA 1
ATOM 925 C C . LYS A 1 116 ? 8.141 -5.742 -14.438 1 97.19 116 LYS A C 1
ATOM 927 O O . LYS A 1 116 ? 8.117 -5.598 -13.211 1 97.19 116 LYS A O 1
ATOM 932 N N . LYS A 1 117 ? 8.641 -4.875 -15.273 1 97.75 117 LYS A N 1
ATOM 933 C CA . LYS A 1 117 ? 9.117 -3.574 -14.812 1 97.75 117 LYS A CA 1
ATOM 934 C C . LYS A 1 117 ? 8.016 -2.824 -14.062 1 97.75 117 LYS A C 1
ATOM 936 O O . LYS A 1 117 ? 8.242 -2.293 -12.977 1 97.75 117 LYS A O 1
ATOM 941 N N . ARG A 1 118 ? 6.859 -2.812 -14.609 1 97.44 118 ARG A N 1
ATOM 942 C CA . ARG A 1 118 ? 5.73 -2.121 -14 1 97.44 118 ARG A CA 1
ATOM 943 C C . ARG A 1 118 ? 5.395 -2.717 -12.641 1 97.44 118 ARG A C 1
ATOM 945 O O . ARG A 1 118 ? 5.012 -1.993 -11.719 1 97.44 118 ARG A O 1
ATOM 952 N N . VAL A 1 119 ? 5.559 -3.947 -12.516 1 97.19 119 VAL A N 1
ATOM 953 C CA . VAL A 1 119 ? 5.277 -4.629 -11.258 1 97.19 119 VAL A CA 1
ATOM 954 C C . VAL A 1 119 ? 6.301 -4.207 -10.203 1 97.19 119 VAL A C 1
ATOM 956 O O . VAL A 1 119 ? 5.93 -3.805 -9.102 1 97.19 119 VAL A O 1
ATOM 959 N N . ALA A 1 120 ? 7.555 -4.25 -10.531 1 97.75 120 ALA A N 1
ATOM 960 C CA . ALA A 1 120 ? 8.633 -3.977 -9.578 1 97.75 120 ALA A CA 1
ATOM 961 C C . ALA A 1 120 ? 8.602 -2.52 -9.133 1 97.75 120 ALA A C 1
ATOM 963 O O . ALA A 1 120 ? 8.961 -2.209 -7.988 1 97.75 120 ALA A O 1
ATOM 964 N N . GLU A 1 121 ? 8.18 -1.662 -9.992 1 97.25 121 GLU A N 1
ATOM 965 C CA . GLU A 1 121 ? 8.141 -0.241 -9.664 1 97.25 121 GLU A CA 1
ATOM 966 C C . GLU A 1 121 ? 6.902 0.1 -8.836 1 97.25 121 GLU A C 1
ATOM 968 O O . GLU A 1 121 ? 6.871 1.122 -8.148 1 97.25 121 GLU A O 1
ATOM 973 N N . ARG A 1 122 ? 5.949 -0.737 -8.93 1 96.88 122 ARG A N 1
ATOM 974 C CA . ARG A 1 122 ? 4.656 -0.463 -8.312 1 96.88 122 ARG A CA 1
ATOM 975 C C . ARG A 1 122 ? 4.629 -0.946 -6.863 1 96.88 122 ARG A C 1
ATOM 977 O O . ARG A 1 122 ? 4.07 -0.28 -5.992 1 96.88 122 ARG A O 1
ATOM 984 N N . TYR A 1 123 ? 5.152 -2.055 -6.555 1 97.88 123 TYR A N 1
ATOM 985 C CA . TYR A 1 123 ? 5.062 -2.689 -5.246 1 97.88 123 TYR A CA 1
ATOM 986 C C . TYR A 1 123 ? 6.352 -2.496 -4.453 1 97.88 123 TYR A C 1
ATOM 988 O O . TYR A 1 123 ? 7.324 -1.938 -4.969 1 97.88 123 TYR A O 1
ATOM 996 N N . LEU A 1 124 ? 6.352 -2.854 -3.186 1 97.69 124 LEU A N 1
ATOM 997 C CA . LEU A 1 124 ? 7.473 -2.607 -2.285 1 97.69 124 LEU A CA 1
ATOM 998 C C . LEU A 1 124 ? 8.094 -3.92 -1.817 1 97.69 124 LEU A C 1
ATOM 1000 O O . LEU A 1 124 ? 7.383 -4.906 -1.605 1 97.69 124 LEU A O 1
ATOM 1004 N N . LEU A 1 125 ? 9.398 -3.883 -1.678 1 96.38 125 LEU A N 1
ATOM 1005 C CA . LEU A 1 125 ? 10.133 -4.973 -1.05 1 96.38 125 LEU A CA 1
ATOM 1006 C C . LEU A 1 125 ? 9.898 -4.996 0.456 1 96.38 125 LEU A C 1
ATOM 1008 O O . LEU A 1 125 ? 10.133 -3.998 1.141 1 96.38 125 LEU A O 1
ATOM 1012 N N . VAL A 1 126 ? 9.438 -6.156 0.995 1 96.75 126 VAL A N 1
ATOM 1013 C CA . VAL A 1 126 ? 9.07 -6.262 2.404 1 96.75 126 VAL A CA 1
ATOM 1014 C C . VAL A 1 126 ? 10.18 -6.98 3.174 1 96.75 126 VAL A C 1
ATOM 1016 O O . VAL A 1 126 ? 10.508 -6.602 4.301 1 96.75 126 VAL A O 1
ATOM 1019 N N . GLN A 1 127 ? 10.688 -8.008 2.559 1 96.5 127 GLN A N 1
ATOM 1020 C CA . GLN A 1 127 ? 11.656 -8.875 3.215 1 96.5 127 GLN A CA 1
ATOM 1021 C C . GLN A 1 127 ? 12.695 -9.398 2.221 1 96.5 127 GLN A C 1
ATOM 1023 O O . GLN A 1 127 ? 12.367 -9.664 1.062 1 96.5 127 GLN A O 1
ATOM 1028 N N . MET A 1 128 ? 13.906 -9.523 2.664 1 97.38 128 MET A N 1
ATOM 1029 C CA . MET A 1 128 ? 14.992 -10.109 1.879 1 97.38 128 MET A CA 1
ATOM 1030 C C . MET A 1 128 ? 15.703 -11.203 2.666 1 97.38 128 MET A C 1
ATOM 1032 O O . MET A 1 128 ? 16.094 -10.992 3.814 1 97.38 128 MET A O 1
ATOM 1036 N N . GLY A 1 129 ? 15.75 -12.352 2.113 1 96.88 129 GLY A N 1
ATOM 1037 C CA . GLY A 1 129 ? 16.547 -13.43 2.666 1 96.88 129 GLY A CA 1
ATOM 1038 C C . GLY A 1 129 ? 17.875 -13.609 1.962 1 96.88 129 GLY A C 1
ATOM 1039 O O . GLY A 1 129 ? 17.953 -13.578 0.731 1 96.88 129 GLY A O 1
ATOM 1040 N N . LEU A 1 130 ? 18.938 -13.703 2.758 1 97.56 130 LEU A N 1
ATOM 1041 C CA . LEU A 1 130 ? 20.281 -13.922 2.236 1 97.56 130 LEU A CA 1
ATOM 1042 C C . LEU A 1 130 ? 20.953 -15.094 2.945 1 97.56 130 LEU A C 1
ATOM 1044 O O . LEU A 1 130 ? 20.922 -15.18 4.176 1 97.56 130 LEU A O 1
ATOM 1048 N N . SER A 1 131 ? 21.484 -15.969 2.211 1 96.75 131 SER A N 1
ATOM 1049 C CA . SER A 1 131 ? 22.203 -17.094 2.775 1 96.75 131 SER A CA 1
ATOM 1050 C C . SER A 1 131 ? 23.594 -17.25 2.137 1 96.75 131 SER A C 1
ATOM 1052 O O . SER A 1 131 ? 23.703 -17.266 0.911 1 96.75 131 SER A O 1
ATOM 1054 N N . ALA A 1 132 ? 24.594 -17.297 2.936 1 96.81 132 ALA A N 1
ATOM 1055 C CA . ALA A 1 132 ? 25.953 -17.578 2.486 1 96.81 132 ALA A CA 1
ATOM 1056 C C . ALA A 1 132 ? 26.328 -19.047 2.693 1 96.81 132 ALA A C 1
ATOM 1058 O O . ALA A 1 132 ? 26.156 -19.578 3.789 1 96.81 132 ALA A O 1
ATOM 1059 N N . PHE A 1 133 ? 26.781 -19.656 1.671 1 95.12 133 PHE A N 1
ATOM 1060 C CA . PHE A 1 133 ? 27.156 -21.062 1.755 1 95.12 133 PHE A CA 1
ATOM 1061 C C . PHE A 1 133 ? 28.672 -21.219 1.762 1 95.12 133 PHE A C 1
ATOM 1063 O O . PHE A 1 133 ? 29.344 -20.891 0.777 1 95.12 133 PHE A O 1
ATOM 1070 N N . VAL A 1 134 ? 29.172 -21.703 2.91 1 94.62 134 VAL A N 1
ATOM 1071 C CA . VAL A 1 134 ? 30.609 -21.891 3.113 1 94.62 134 VAL A CA 1
ATOM 1072 C C . VAL A 1 134 ? 30.953 -23.375 3.117 1 94.62 134 VAL A C 1
ATOM 1074 O O . VAL A 1 134 ? 30.281 -24.156 3.795 1 94.62 134 VAL A O 1
ATOM 1077 N N . TRP A 1 135 ? 31.969 -23.703 2.355 1 91.31 135 TRP A N 1
ATOM 1078 C CA . TRP A 1 135 ? 32.344 -25.109 2.287 1 91.31 135 TRP A CA 1
ATOM 1079 C C . TRP A 1 135 ? 33.062 -25.547 3.566 1 91.31 135 TRP A C 1
ATOM 1081 O O . TRP A 1 135 ? 34.031 -24.891 4 1 91.31 135 TRP A O 1
ATOM 1091 N N . ASP A 1 136 ? 32.531 -26.484 4.164 1 87.5 136 ASP A N 1
ATOM 1092 C CA . ASP A 1 136 ? 33.156 -27.109 5.32 1 87.5 136 ASP A CA 1
ATOM 1093 C C . ASP A 1 136 ? 33.938 -28.359 4.914 1 87.5 136 ASP A C 1
ATOM 1095 O O . ASP A 1 136 ? 33.344 -29.406 4.664 1 87.5 136 ASP A O 1
ATOM 1099 N N . LYS A 1 137 ? 35.156 -28.359 4.984 1 85.06 137 LYS A N 1
ATOM 1100 C CA . LYS A 1 137 ? 36 -29.453 4.527 1 85.06 137 LYS A CA 1
ATOM 1101 C C . LYS A 1 137 ? 35.812 -30.688 5.383 1 85.06 137 LYS A C 1
ATOM 1103 O O . LYS A 1 137 ? 35.844 -31.812 4.875 1 85.06 137 LYS A O 1
ATOM 1108 N N . ALA A 1 138 ? 35.688 -30.406 6.648 1 83.5 138 ALA A N 1
ATOM 1109 C CA . ALA A 1 138 ? 35.531 -31.531 7.578 1 83.5 138 ALA A CA 1
ATOM 1110 C C . ALA A 1 138 ? 34.25 -32.312 7.316 1 83.5 138 ALA A C 1
ATOM 1112 O O . ALA A 1 138 ? 34.25 -33.531 7.352 1 83.5 138 ALA A O 1
ATOM 1113 N N . LEU A 1 139 ? 33.25 -31.594 6.98 1 79.44 139 LEU A N 1
ATOM 1114 C CA . LEU A 1 139 ? 31.953 -32.219 6.777 1 79.44 139 LEU A CA 1
ATOM 1115 C C . LEU A 1 139 ? 31.719 -32.531 5.305 1 79.44 139 LEU A C 1
ATOM 1117 O O . LEU A 1 139 ? 30.781 -33.25 4.961 1 79.44 139 LEU A O 1
ATOM 1121 N N . GLU A 1 140 ? 32.594 -32.062 4.422 1 81.06 140 GLU A N 1
ATOM 1122 C CA . GLU A 1 140 ? 32.469 -32.219 2.977 1 81.06 140 GLU A CA 1
ATOM 1123 C C . GLU A 1 140 ? 31.125 -31.766 2.465 1 81.06 140 GLU A C 1
ATOM 1125 O O . GLU A 1 140 ? 30.469 -32.5 1.708 1 81.06 140 GLU A O 1
ATOM 1130 N N . ASP A 1 141 ? 30.688 -30.75 3.066 1 85.5 141 ASP A N 1
ATOM 1131 C CA . ASP A 1 141 ? 29.406 -30.141 2.686 1 85.5 141 ASP A CA 1
ATOM 1132 C C . ASP A 1 141 ? 29.406 -28.656 2.984 1 85.5 141 ASP A C 1
ATOM 1134 O O . ASP A 1 141 ? 30.344 -28.125 3.578 1 85.5 141 ASP A O 1
ATOM 1138 N N . TYR A 1 142 ? 28.375 -27.969 2.539 1 89.94 142 TYR A N 1
ATOM 1139 C CA . TYR A 1 142 ? 28.266 -26.531 2.762 1 89.94 142 TYR A CA 1
ATOM 1140 C C . TYR A 1 142 ? 27.609 -26.234 4.102 1 89.94 142 TYR A C 1
ATOM 1142 O O . TYR A 1 142 ? 26.656 -26.922 4.492 1 89.94 142 TYR A O 1
ATOM 1150 N N . LYS A 1 143 ? 28.141 -25.312 4.812 1 91.19 143 LYS A N 1
ATOM 1151 C CA . LYS A 1 143 ? 27.484 -24.688 5.945 1 91.19 143 LYS A CA 1
ATOM 1152 C C . LYS A 1 143 ? 26.844 -23.359 5.535 1 91.19 143 LYS A C 1
ATOM 1154 O O . LYS A 1 143 ? 27.484 -22.516 4.902 1 91.19 143 LYS A O 1
ATOM 1159 N N . ALA A 1 144 ? 25.609 -23.234 5.926 1 93.81 144 ALA A N 1
ATOM 1160 C CA . ALA A 1 144 ? 24.891 -22.047 5.496 1 93.81 144 ALA A CA 1
ATOM 1161 C C . ALA A 1 144 ? 24.734 -21.047 6.645 1 93.81 144 ALA A C 1
ATOM 1163 O O . ALA A 1 144 ? 24.531 -21.453 7.793 1 93.81 144 ALA A O 1
ATOM 1164 N N . PHE A 1 145 ? 24.969 -19.812 6.391 1 95.44 145 PHE A N 1
ATOM 1165 C CA . PHE A 1 145 ? 24.641 -18.688 7.258 1 95.44 145 PHE A CA 1
ATOM 1166 C C . PHE A 1 145 ? 23.531 -17.844 6.645 1 95.44 145 PHE A C 1
ATOM 1168 O O . PHE A 1 145 ? 23.75 -17.156 5.633 1 95.44 145 PHE A O 1
ATOM 1175 N N . THR A 1 146 ? 22.328 -17.906 7.312 1 95.75 146 THR A N 1
ATOM 1176 C CA . THR A 1 146 ? 21.156 -17.312 6.703 1 95.75 146 THR A CA 1
ATOM 1177 C C . THR 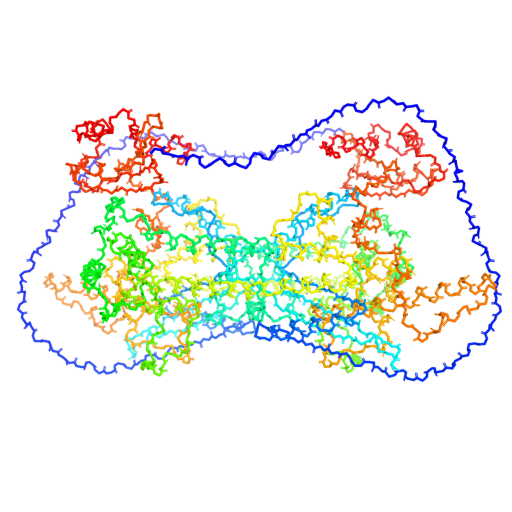A 1 146 ? 20.656 -16.125 7.527 1 95.75 146 THR A C 1
ATOM 1179 O O . THR A 1 146 ? 20.578 -16.203 8.758 1 95.75 146 THR A O 1
ATOM 1182 N N . TRP A 1 147 ? 20.406 -15 6.848 1 96.31 147 TRP A N 1
ATOM 1183 C CA . TRP A 1 147 ? 19.859 -13.789 7.461 1 96.31 147 TRP A CA 1
ATOM 1184 C C . TRP A 1 147 ? 18.516 -13.43 6.852 1 96.31 147 TRP A C 1
ATOM 1186 O O . TRP A 1 147 ? 18.359 -13.391 5.625 1 96.31 147 TRP A O 1
ATOM 1196 N N . ASN A 1 148 ? 17.516 -13.297 7.664 1 95.62 148 ASN A N 1
ATOM 1197 C CA . ASN A 1 148 ? 16.203 -12.797 7.27 1 95.62 148 ASN A CA 1
ATOM 1198 C C . ASN A 1 148 ? 16.016 -11.328 7.641 1 95.62 148 ASN A C 1
ATOM 1200 O O . ASN A 1 148 ? 15.969 -10.984 8.82 1 95.62 148 ASN A O 1
ATOM 1204 N N . ILE A 1 149 ? 15.867 -10.43 6.629 1 97.19 149 ILE A N 1
ATOM 1205 C CA . ILE A 1 149 ? 15.938 -8.992 6.855 1 97.19 149 ILE A CA 1
ATOM 1206 C C . ILE A 1 149 ? 14.617 -8.336 6.441 1 97.19 149 ILE A C 1
ATOM 1208 O O . ILE A 1 149 ? 14.234 -8.383 5.27 1 97.19 149 ILE A O 1
ATOM 1212 N N . HIS A 1 150 ? 13.898 -7.727 7.406 1 96.56 150 HIS A N 1
ATOM 1213 C CA . HIS A 1 150 ? 12.758 -6.879 7.078 1 96.56 150 HIS A CA 1
ATOM 1214 C C . HIS A 1 150 ? 13.211 -5.508 6.59 1 96.56 150 HIS A C 1
ATOM 1216 O O . HIS A 1 150 ? 14.102 -4.898 7.184 1 96.56 150 HIS A O 1
ATOM 1222 N N . LEU A 1 151 ? 12.633 -5.074 5.488 1 96.81 151 LEU A N 1
ATOM 1223 C CA . LEU A 1 151 ? 13.094 -3.844 4.852 1 96.81 151 LEU A CA 1
ATOM 1224 C C . LEU A 1 151 ? 11.992 -2.795 4.832 1 96.81 151 LEU A C 1
ATOM 1226 O O . LEU A 1 151 ? 10.82 -3.125 4.617 1 96.81 151 LEU A O 1
ATOM 1230 N N . TYR A 1 152 ? 12.344 -1.571 5.031 1 96.75 152 TYR A N 1
ATOM 1231 C CA . TYR A 1 152 ? 11.414 -0.448 4.949 1 96.75 152 TYR A CA 1
ATOM 1232 C C . TYR A 1 152 ? 12.117 0.8 4.422 1 96.75 152 TYR A C 1
ATOM 1234 O O . TYR A 1 152 ? 13.273 1.06 4.762 1 96.75 152 TYR A O 1
ATOM 1242 N N . PRO A 1 153 ? 11.445 1.562 3.604 1 95.94 153 PRO A N 1
ATOM 1243 C CA . PRO A 1 153 ? 12.102 2.754 3.057 1 95.94 153 PRO A CA 1
ATOM 1244 C C . PRO A 1 153 ? 12.609 3.697 4.141 1 95.94 153 PRO A C 1
ATOM 1246 O O . PRO A 1 153 ? 11.961 3.867 5.176 1 95.94 153 PRO A O 1
ATOM 1249 N N . SER A 1 154 ? 13.719 4.328 3.852 1 94.81 154 SER A N 1
ATOM 1250 C CA . SER A 1 154 ? 14.297 5.289 4.789 1 94.81 154 SER A CA 1
ATOM 1251 C C . SER A 1 154 ? 13.422 6.535 4.91 1 94.81 154 SER A C 1
ATOM 1253 O O . SER A 1 154 ? 12.773 6.941 3.945 1 94.81 154 SER A O 1
ATOM 1255 N N . LYS A 1 155 ? 13.539 7.152 6.051 1 89.62 155 LYS A N 1
ATOM 1256 C CA . LYS A 1 155 ? 12.805 8.391 6.289 1 89.62 155 LYS A CA 1
ATOM 1257 C C . LYS A 1 155 ? 13.383 9.539 5.473 1 89.62 155 LYS A C 1
ATOM 1259 O O . LYS A 1 155 ? 12.719 10.555 5.262 1 89.62 155 LYS A O 1
ATOM 1264 N N . LEU A 1 156 ? 14.594 9.336 5.074 1 89.88 156 LEU A N 1
ATOM 1265 C CA . LEU A 1 156 ? 15.258 10.383 4.305 1 89.88 156 LEU A CA 1
ATOM 1266 C C . LEU A 1 156 ? 14.75 10.406 2.863 1 89.88 156 LEU A C 1
ATOM 1268 O O . LEU A 1 156 ? 15 11.359 2.127 1 89.88 156 LEU A O 1
ATOM 1272 N N . GLN A 1 157 ? 14.203 9.227 2.602 1 80.5 157 GLN A N 1
ATOM 1273 C CA . GLN A 1 157 ? 13.602 9.211 1.273 1 80.5 157 GLN A CA 1
ATOM 1274 C C . GLN A 1 157 ? 12.414 10.172 1.197 1 80.5 157 GLN A C 1
ATOM 1276 O O . GLN A 1 157 ? 11.664 10.312 2.166 1 80.5 157 GLN A O 1
ATOM 1281 N N . SER A 1 158 ? 12.516 11.094 0.309 1 67.25 158 SER A N 1
ATOM 1282 C CA . SER A 1 158 ? 11.336 11.938 0.118 1 67.25 158 SER A CA 1
ATOM 1283 C C . SER A 1 158 ? 10.055 11.117 0.216 1 67.25 158 SER A C 1
ATOM 1285 O O . SER A 1 158 ? 10.031 10.062 0.857 1 67.25 158 SER A O 1
ATOM 1287 N N . GLU A 1 159 ? 9.133 11.312 -0.624 1 79.75 159 GLU A N 1
ATOM 1288 C CA . GLU A 1 159 ? 7.793 10.742 -0.739 1 79.75 159 GLU A CA 1
ATOM 1289 C C . GLU A 1 159 ? 7.832 9.375 -1.417 1 79.75 159 GLU A C 1
ATOM 1291 O O . GLU A 1 159 ? 8.336 9.25 -2.535 1 79.75 159 GLU A O 1
ATOM 1296 N N . ARG A 1 160 ? 7.602 8.305 -0.539 1 90.31 160 ARG A N 1
ATOM 1297 C CA . ARG A 1 160 ? 7.504 6.98 -1.151 1 90.31 160 ARG A CA 1
ATOM 1298 C C . ARG A 1 160 ? 6.086 6.43 -1.041 1 90.31 160 ARG A C 1
ATOM 1300 O O . ARG A 1 160 ? 5.629 6.098 0.054 1 90.31 160 ARG A O 1
ATOM 1307 N N . ILE A 1 161 ? 5.449 6.414 -2.148 1 95.38 161 ILE A N 1
ATOM 1308 C CA . ILE A 1 161 ? 4.129 5.797 -2.248 1 95.38 161 ILE A CA 1
ATOM 1309 C C . ILE A 1 161 ? 4.23 4.48 -3.014 1 95.38 161 ILE A C 1
ATOM 1311 O O . ILE A 1 161 ? 4.859 4.418 -4.074 1 95.38 161 ILE A O 1
ATOM 1315 N N . PHE A 1 162 ? 3.711 3.41 -2.486 1 96.94 162 PHE A N 1
ATOM 1316 C CA . PHE A 1 162 ? 3.756 2.102 -3.129 1 96.94 162 PHE A CA 1
ATOM 1317 C C . PHE A 1 162 ? 2.406 1.401 -3.029 1 96.94 162 PHE A C 1
ATOM 1319 O O . PHE A 1 162 ? 1.546 1.809 -2.246 1 96.94 162 PHE A O 1
ATOM 1326 N N . SER A 1 163 ? 2.24 0.411 -3.818 1 97.62 163 SER A N 1
ATOM 1327 C CA . SER A 1 163 ? 0.977 -0.319 -3.844 1 97.62 163 SER A CA 1
ATOM 1328 C C . SER A 1 163 ? 1.065 -1.605 -3.029 1 97.62 163 SER A C 1
ATOM 1330 O O . SER A 1 163 ? 2.148 -2.174 -2.873 1 97.62 163 SER A O 1
ATOM 1332 N N . CYS A 1 164 ? -0.031 -1.978 -2.541 1 97.75 164 CYS A N 1
ATOM 1333 C CA . CYS A 1 164 ? -0.183 -3.24 -1.824 1 97.75 164 CYS A CA 1
ATOM 1334 C C . CYS A 1 164 ? -1.376 -4.027 -2.354 1 97.75 164 CYS A C 1
ATOM 1336 O O . CYS A 1 164 ? -2.418 -3.447 -2.668 1 97.75 164 CYS A O 1
ATOM 1338 N N . ASP A 1 165 ? -1.132 -5.25 -2.58 1 96.31 165 ASP A N 1
ATOM 1339 C CA . ASP A 1 165 ? -2.213 -6.188 -2.865 1 96.31 165 ASP A CA 1
ATOM 1340 C C . ASP A 1 165 ? -2.727 -6.84 -1.582 1 96.31 165 ASP A C 1
ATOM 1342 O O . ASP A 1 165 ? -1.982 -7.547 -0.897 1 96.31 165 ASP A O 1
ATOM 1346 N N . ALA A 1 166 ? -4.016 -6.68 -1.29 1 95.75 166 ALA A N 1
ATOM 1347 C CA . ALA A 1 166 ? -4.578 -7.164 -0.032 1 95.75 166 ALA A CA 1
ATOM 1348 C C . ALA A 1 166 ? -4.383 -8.672 0.113 1 95.75 166 ALA A C 1
ATOM 1350 O O . ALA A 1 166 ? -4.074 -9.164 1.202 1 95.75 166 ALA A O 1
ATOM 1351 N N . SER A 1 167 ? -4.547 -9.375 -0.904 1 93.44 167 SER A N 1
ATOM 1352 C CA . SER A 1 167 ? -4.391 -10.828 -0.859 1 93.44 167 SER A CA 1
ATOM 1353 C C . SER A 1 167 ? -2.943 -11.219 -0.589 1 93.44 167 SER A C 1
ATOM 1355 O O . SER A 1 167 ? -2.682 -12.188 0.123 1 93.44 167 SER A O 1
ATOM 1357 N N . SER A 1 168 ? -2.035 -10.477 -1.19 1 94.31 168 SER A N 1
ATOM 1358 C CA . SER A 1 168 ? -0.62 -10.758 -0.974 1 94.31 168 SER A CA 1
ATOM 1359 C C . SER A 1 168 ? -0.23 -10.539 0.484 1 94.31 168 SER A C 1
ATOM 1361 O O . SER A 1 168 ? 0.498 -11.344 1.065 1 94.31 168 SER A O 1
ATOM 1363 N N . LEU A 1 169 ? -0.75 -9.461 1.053 1 96.12 169 LEU A N 1
ATOM 1364 C CA . LEU A 1 169 ? -0.437 -9.188 2.451 1 96.12 169 LEU A CA 1
ATOM 1365 C C . LEU A 1 169 ? -1.044 -10.25 3.361 1 96.12 169 LEU A C 1
ATOM 1367 O O . LEU A 1 169 ? -0.407 -10.688 4.32 1 96.12 169 LEU A O 1
ATOM 1371 N N . SER A 1 170 ? -2.236 -10.617 3.082 1 93.81 170 SER A N 1
ATOM 1372 C CA . SER A 1 170 ? -2.873 -11.68 3.852 1 93.81 170 SER A CA 1
ATOM 1373 C C . SER A 1 170 ? -2.082 -12.977 3.758 1 93.81 170 SER A C 1
ATOM 1375 O O . SER A 1 170 ? -1.958 -13.711 4.746 1 93.81 170 SER A O 1
ATOM 1377 N N . PHE A 1 171 ? -1.605 -13.281 2.545 1 92.5 171 PHE A N 1
ATOM 1378 C CA . PHE A 1 171 ? -0.785 -14.469 2.322 1 92.5 171 PHE A CA 1
ATOM 1379 C C . PHE A 1 171 ? 0.481 -14.414 3.17 1 92.5 171 PHE A C 1
ATOM 1381 O O . PHE A 1 171 ? 0.82 -15.391 3.848 1 92.5 171 PHE A O 1
ATOM 1388 N N . LEU A 1 172 ? 1.144 -13.312 3.158 1 94.31 172 LEU A N 1
ATOM 1389 C CA . LEU A 1 172 ? 2.367 -13.156 3.938 1 94.31 172 LEU A CA 1
ATOM 1390 C C . LEU A 1 172 ? 2.082 -13.297 5.43 1 94.31 172 LEU A C 1
ATOM 1392 O O . LEU A 1 172 ? 2.867 -13.898 6.16 1 94.31 172 LEU A O 1
ATOM 1396 N N . ARG A 1 173 ? 0.974 -12.695 5.855 1 93.5 173 ARG A N 1
ATOM 1397 C CA . ARG A 1 173 ? 0.581 -12.797 7.258 1 93.5 173 ARG A CA 1
ATOM 1398 C C . ARG A 1 173 ? 0.333 -14.25 7.652 1 93.5 173 ARG A C 1
ATOM 1400 O O . ARG A 1 173 ? 0.715 -14.672 8.742 1 93.5 173 ARG A O 1
ATOM 1407 N N . SER A 1 174 ? -0.274 -14.969 6.781 1 90.31 174 SER A N 1
ATOM 1408 C CA . SER A 1 174 ? -0.563 -16.375 7.043 1 90.31 174 SER A CA 1
ATOM 1409 C C . SER A 1 174 ? 0.719 -17.188 7.125 1 90.31 174 SER A C 1
ATOM 1411 O O . SER A 1 174 ? 0.726 -18.281 7.695 1 90.31 174 SER A O 1
ATOM 1413 N N . HIS A 1 175 ? 1.74 -16.672 6.578 1 89.62 175 HIS A N 1
ATOM 1414 C CA . HIS A 1 175 ? 3.039 -17.328 6.664 1 89.62 175 HIS A CA 1
ATOM 1415 C C . HIS A 1 175 ? 3.938 -16.641 7.684 1 89.62 175 HIS A C 1
ATOM 1417 O O . HIS A 1 175 ? 5.164 -16.641 7.535 1 89.62 175 HIS A O 1
ATOM 1423 N N . ASN A 1 176 ? 3.299 -15.859 8.562 1 88.06 176 ASN A N 1
ATOM 1424 C CA . ASN A 1 176 ? 3.865 -15.367 9.812 1 88.06 176 ASN A CA 1
ATOM 1425 C C . ASN A 1 176 ? 4.785 -14.172 9.586 1 88.06 176 ASN A C 1
ATOM 1427 O O . ASN A 1 176 ? 5.723 -13.945 10.352 1 88.06 176 ASN A O 1
ATOM 1431 N N . LEU A 1 177 ? 4.609 -13.578 8.516 1 93.56 177 LEU A N 1
ATOM 1432 C CA . LEU A 1 177 ? 5.312 -12.305 8.398 1 93.56 177 LEU A CA 1
ATOM 1433 C C . LEU A 1 177 ? 4.852 -11.328 9.477 1 93.56 177 LEU A C 1
ATOM 1435 O O . LEU A 1 177 ? 3.65 -11.188 9.719 1 93.56 177 LEU A O 1
ATOM 1439 N N . ASP A 1 178 ? 5.777 -10.703 10.148 1 94.31 178 ASP A N 1
ATOM 1440 C CA . ASP A 1 178 ? 5.469 -9.68 11.148 1 94.31 178 ASP A CA 1
ATOM 1441 C C . ASP A 1 178 ? 5.473 -8.289 10.523 1 94.31 178 ASP A C 1
ATOM 1443 O O . ASP A 1 178 ? 6.535 -7.707 10.289 1 94.31 178 ASP A O 1
ATOM 1447 N N . PHE A 1 179 ? 4.336 -7.742 10.43 1 96.25 179 PHE A N 1
ATOM 1448 C CA . PHE A 1 179 ? 4.207 -6.469 9.727 1 96.25 179 PHE A CA 1
ATOM 1449 C C . PHE A 1 179 ? 4.691 -5.32 10.602 1 96.25 179 PHE A C 1
ATOM 1451 O O . PHE A 1 179 ? 5.004 -4.238 10.102 1 96.25 179 PHE A O 1
ATOM 1458 N N . ASN A 1 180 ? 4.676 -5.469 11.922 1 95.62 180 ASN A N 1
ATOM 1459 C CA . ASN A 1 180 ? 5.285 -4.457 12.773 1 95.62 180 ASN A CA 1
ATOM 1460 C C . ASN A 1 180 ? 6.793 -4.371 12.562 1 95.62 180 ASN A C 1
ATOM 1462 O O . ASN A 1 180 ? 7.348 -3.275 12.453 1 95.62 180 ASN A O 1
ATOM 1466 N N . LEU A 1 181 ? 7.402 -5.535 12.43 1 94.31 181 LEU A N 1
ATOM 1467 C CA . LEU A 1 181 ? 8.836 -5.582 12.164 1 94.31 181 LEU A CA 1
ATOM 1468 C C . LEU A 1 181 ? 9.141 -5.027 10.773 1 94.31 181 LEU A C 1
ATOM 1470 O O . LEU A 1 181 ? 10.211 -4.449 10.562 1 94.31 181 LEU A O 1
ATOM 1474 N N . TRP A 1 182 ? 8.211 -5.215 9.914 1 95.94 182 TRP A N 1
ATOM 1475 C CA . TRP A 1 182 ? 8.383 -4.684 8.57 1 95.94 182 TRP A CA 1
ATOM 1476 C C . TRP A 1 182 ? 8.484 -3.162 8.594 1 95.94 182 TRP A C 1
ATOM 1478 O O . TRP A 1 182 ? 9.469 -2.594 8.109 1 95.94 182 TRP A O 1
ATOM 1488 N N . VAL A 1 183 ? 7.547 -2.475 9.188 1 95.69 183 VAL A N 1
ATOM 1489 C CA . VAL A 1 183 ? 7.512 -1.016 9.203 1 95.69 183 VAL A CA 1
ATOM 1490 C C . VAL A 1 183 ? 8.688 -0.481 10.016 1 95.69 183 VAL A C 1
ATOM 1492 O O . VAL A 1 183 ? 9.227 0.588 9.711 1 95.69 183 VAL A O 1
ATOM 1495 N N . ASP A 1 184 ? 9.172 -1.287 10.969 1 94.12 184 ASP A N 1
ATOM 1496 C CA . ASP A 1 184 ? 10.328 -0.932 11.789 1 94.12 184 ASP A CA 1
ATOM 1497 C C . ASP A 1 184 ? 11.617 -1.509 11.203 1 94.12 184 ASP A C 1
ATOM 1499 O O . ASP A 1 184 ? 12.641 -1.571 11.883 1 94.12 184 ASP A O 1
ATOM 1503 N N . GLY A 1 185 ? 11.555 -1.962 10.031 1 95.75 185 GLY A N 1
ATOM 1504 C CA . GLY A 1 185 ? 12.625 -2.76 9.453 1 95.75 185 GLY A CA 1
ATOM 1505 C C . GLY A 1 185 ? 13.859 -1.945 9.117 1 95.75 185 GLY A C 1
ATOM 1506 O O . GLY A 1 185 ? 13.938 -0.758 9.438 1 95.75 185 GLY A O 1
ATOM 1507 N N . VAL A 1 186 ? 14.875 -2.586 8.586 1 97.31 186 VAL A N 1
ATOM 1508 C CA . VAL A 1 186 ? 16.141 -1.984 8.172 1 97.31 186 VAL A CA 1
ATOM 1509 C C . VAL A 1 186 ? 15.891 -1.021 7.012 1 97.31 186 VAL A C 1
ATOM 1511 O O . VAL A 1 186 ? 15.25 -1.38 6.023 1 97.31 186 VAL A O 1
ATOM 1514 N N . PRO A 1 187 ? 16.344 0.196 7.148 1 96.62 187 PRO A N 1
ATOM 1515 C CA . PRO A 1 187 ? 16.109 1.162 6.074 1 96.62 187 PRO A CA 1
ATOM 1516 C C . PRO A 1 187 ? 16.938 0.872 4.82 1 96.62 187 PRO A C 1
ATOM 1518 O O . PRO A 1 187 ? 17.891 0.098 4.875 1 96.62 187 PRO A O 1
ATOM 1521 N N . PHE A 1 188 ? 16.5 1.429 3.754 1 96.31 188 PHE A N 1
ATOM 1522 C CA . PHE A 1 188 ? 17.281 1.385 2.527 1 96.31 188 PHE A CA 1
ATOM 1523 C C . PHE A 1 188 ? 17.109 2.666 1.723 1 96.31 188 PHE A C 1
ATOM 1525 O O . PHE A 1 188 ? 16.078 3.336 1.831 1 96.31 188 PHE A O 1
ATOM 1532 N N . LEU A 1 189 ? 18.125 2.998 1.023 1 95.06 189 LEU A N 1
ATOM 1533 C CA . LEU A 1 189 ? 18.188 4.059 0.025 1 95.06 189 LEU A CA 1
ATOM 1534 C C . LEU A 1 189 ? 18.828 3.555 -1.267 1 95.06 189 LEU A C 1
ATOM 1536 O O . LEU A 1 189 ? 19.812 2.828 -1.231 1 95.06 189 LEU A O 1
ATOM 1540 N N . ALA A 1 190 ? 18.203 3.891 -2.346 1 94.62 190 ALA A N 1
ATOM 1541 C CA . ALA A 1 190 ? 18.844 3.537 -3.607 1 94.62 190 ALA A CA 1
ATOM 1542 C C . ALA A 1 190 ? 20.156 4.293 -3.781 1 94.62 190 ALA A C 1
ATOM 1544 O O . ALA A 1 190 ? 20.344 5.379 -3.221 1 94.62 190 ALA A O 1
ATOM 1545 N N . ILE A 1 191 ? 21.016 3.75 -4.492 1 95.12 191 ILE A N 1
ATOM 1546 C CA . ILE A 1 191 ? 22.344 4.324 -4.746 1 95.12 191 ILE A CA 1
ATOM 1547 C C . ILE A 1 191 ? 22.188 5.734 -5.312 1 95.12 191 ILE A C 1
ATOM 1549 O O . ILE A 1 191 ? 22.875 6.66 -4.887 1 95.12 191 ILE A O 1
ATOM 1553 N N . ASP A 1 192 ? 21.297 5.895 -6.219 1 93.19 192 ASP A N 1
ATOM 1554 C CA . ASP A 1 192 ? 21.078 7.195 -6.84 1 93.19 192 ASP A CA 1
ATOM 1555 C C . ASP A 1 192 ? 20.547 8.203 -5.824 1 93.19 192 ASP A C 1
ATOM 1557 O O . ASP A 1 192 ? 20.938 9.375 -5.848 1 93.19 192 ASP A O 1
ATOM 1561 N N . GLN A 1 193 ? 19.719 7.84 -4.918 1 93.81 193 GLN A N 1
ATOM 1562 C CA . GLN A 1 193 ? 19.172 8.703 -3.881 1 93.81 193 GLN A CA 1
ATOM 1563 C C . GLN A 1 193 ? 20.234 9.109 -2.873 1 93.81 193 GLN A C 1
ATOM 1565 O O . GLN A 1 193 ? 20.297 10.266 -2.453 1 93.81 193 GLN A O 1
ATOM 1570 N N . GLU A 1 194 ? 21 8.117 -2.482 1 94.88 194 GLU A N 1
ATOM 1571 C CA . GLU A 1 194 ? 22.109 8.406 -1.568 1 94.88 194 GLU A CA 1
ATOM 1572 C C . GLU A 1 194 ? 23.047 9.453 -2.152 1 94.88 194 GLU A C 1
ATOM 1574 O O . GLU A 1 194 ? 23.453 10.383 -1.455 1 94.88 194 GLU A O 1
ATOM 1579 N N . ALA A 1 195 ? 23.406 9.266 -3.408 1 95.19 195 ALA A N 1
ATOM 1580 C CA . ALA A 1 195 ? 24.297 10.188 -4.086 1 95.19 195 ALA A CA 1
ATOM 1581 C C . ALA A 1 195 ? 23.719 11.602 -4.102 1 95.19 195 ALA A C 1
ATOM 1583 O O . ALA A 1 195 ? 24.438 12.578 -3.859 1 95.19 195 ALA A O 1
ATOM 1584 N N . SER A 1 196 ? 22.484 11.68 -4.387 1 94.44 196 SER A N 1
ATOM 1585 C CA . SER A 1 196 ? 21.828 12.977 -4.422 1 94.44 196 SER A CA 1
ATOM 1586 C C . SER A 1 196 ? 21.797 13.633 -3.045 1 94.44 196 SER A C 1
ATOM 1588 O O . SER A 1 196 ? 22.047 14.836 -2.92 1 94.44 196 SER A O 1
ATOM 1590 N N . LEU A 1 197 ? 21.531 12.875 -2.021 1 95.19 197 LEU A N 1
ATOM 1591 C CA . LEU A 1 197 ? 21.484 13.391 -0.656 1 95.19 197 LEU A CA 1
ATOM 1592 C C . LEU A 1 197 ? 22.859 13.852 -0.203 1 95.19 197 LEU A C 1
ATOM 1594 O O . LEU A 1 197 ? 23 14.898 0.44 1 95.19 197 LEU A O 1
ATOM 1598 N N . ARG A 1 198 ? 23.844 13.07 -0.519 1 96.19 198 ARG A N 1
ATOM 1599 C CA . ARG A 1 198 ? 25.219 13.445 -0.169 1 96.19 198 ARG A CA 1
ATOM 1600 C C . ARG A 1 198 ? 25.609 14.766 -0.835 1 96.19 198 ARG A C 1
ATOM 1602 O O . ARG A 1 198 ? 26.219 15.625 -0.204 1 96.19 198 ARG A O 1
ATOM 1609 N N . LYS A 1 199 ? 25.281 14.914 -2.084 1 96.12 199 LYS A N 1
ATOM 1610 C CA . LYS A 1 199 ? 25.562 16.156 -2.811 1 96.12 199 LYS A CA 1
ATOM 1611 C C . LYS A 1 199 ? 24.844 17.344 -2.178 1 96.12 199 LYS A C 1
ATOM 1613 O O . LYS A 1 199 ? 25.422 18.422 -2.057 1 96.12 199 LYS A O 1
ATOM 1618 N N . GLN A 1 200 ? 23.625 17.156 -1.791 1 94.5 200 GLN A N 1
ATOM 1619 C CA . GLN A 1 200 ? 22.859 18.219 -1.154 1 94.5 200 GLN A CA 1
ATOM 1620 C C . GLN A 1 200 ? 23.516 18.672 0.149 1 94.5 200 GLN A C 1
ATOM 1622 O O . GLN A 1 200 ? 23.547 19.875 0.45 1 94.5 200 GLN A O 1
ATOM 1627 N N . VAL A 1 201 ? 23.938 17.688 0.922 1 94.5 201 VAL A N 1
ATOM 1628 C CA . VAL A 1 201 ? 24.578 17.984 2.193 1 94.5 201 VAL A CA 1
ATOM 1629 C C . VAL A 1 201 ? 25.875 18.766 1.942 1 94.5 201 VAL A C 1
ATOM 1631 O O . VAL A 1 201 ? 26.156 19.734 2.645 1 94.5 201 VAL A O 1
ATOM 1634 N N . GLU A 1 202 ? 26.609 18.375 0.947 1 94.06 202 GLU A N 1
ATOM 1635 C CA . GLU A 1 202 ? 27.844 19.062 0.588 1 94.06 202 GLU A CA 1
ATOM 1636 C C . GLU A 1 202 ? 27.562 20.469 0.094 1 94.06 202 GLU A C 1
ATOM 1638 O O . GLU A 1 202 ? 28.25 21.422 0.492 1 94.06 202 GLU A O 1
ATOM 1643 N N . ASP A 1 203 ? 26.578 20.594 -0.753 1 93.44 203 ASP A N 1
ATOM 1644 C CA . ASP A 1 203 ? 26.188 21.906 -1.27 1 93.44 203 ASP A CA 1
ATOM 1645 C C . ASP A 1 203 ? 25.734 22.828 -0.142 1 93.44 203 ASP A C 1
ATOM 1647 O O . ASP A 1 203 ? 26.062 24.031 -0.136 1 93.44 203 ASP A O 1
ATOM 1651 N N . GLN A 1 204 ? 24.953 22.328 0.729 1 90.38 204 GLN A N 1
ATOM 1652 C CA . GLN A 1 204 ? 24.469 23.125 1.854 1 90.38 204 GLN A CA 1
ATOM 1653 C C . GLN A 1 204 ? 25.625 23.578 2.746 1 90.38 204 GLN A C 1
ATOM 1655 O O . GLN A 1 204 ? 25.625 24.703 3.236 1 90.38 204 GLN A O 1
ATOM 1660 N N . ALA A 1 205 ? 26.562 22.703 3.029 1 90.19 205 ALA A N 1
ATOM 1661 C CA . ALA A 1 205 ? 27.734 23.062 3.83 1 90.19 205 ALA A CA 1
ATOM 1662 C C . ALA A 1 205 ? 28.531 24.172 3.17 1 90.19 205 ALA A C 1
ATOM 1664 O O . ALA A 1 205 ? 28.984 25.109 3.842 1 90.19 205 ALA A O 1
ATOM 1665 N N . GLU A 1 206 ? 28.641 24.047 1.89 1 89.75 206 GLU A N 1
ATOM 1666 C CA . GLU A 1 206 ? 29.344 25.094 1.143 1 89.75 206 GLU A CA 1
ATOM 1667 C C . GLU A 1 206 ? 28.578 26.422 1.206 1 89.75 206 GLU A C 1
ATOM 1669 O O . GLU A 1 206 ? 29.188 27.484 1.341 1 89.75 206 GLU A O 1
ATOM 1674 N N . TRP A 1 207 ? 27.297 26.266 1.055 1 84.25 207 TRP A N 1
ATOM 1675 C CA . TRP A 1 207 ? 26.453 27.453 1.12 1 84.25 207 TRP A CA 1
ATOM 1676 C C . TRP A 1 207 ? 26.531 28.109 2.496 1 84.25 207 TRP A C 1
ATOM 1678 O O . TRP A 1 207 ? 26.609 29.328 2.605 1 84.25 207 TRP A O 1
ATOM 1688 N N . ASP A 1 208 ? 26.469 27.312 3.553 1 82.19 208 ASP A N 1
ATOM 1689 C CA . ASP A 1 208 ? 26.531 27.797 4.926 1 82.19 208 ASP A CA 1
ATOM 1690 C C . ASP A 1 208 ? 27.875 28.484 5.203 1 82.19 208 ASP A C 1
ATOM 1692 O O . ASP A 1 208 ? 27.938 29.438 5.992 1 82.19 208 ASP A O 1
ATOM 1696 N N . LEU A 1 209 ? 28.891 28.047 4.547 1 82.69 209 LEU A N 1
ATOM 1697 C CA . LEU A 1 209 ? 30.203 28.641 4.727 1 82.69 209 LEU A CA 1
ATOM 1698 C C . LEU A 1 209 ? 30.344 29.922 3.916 1 82.69 209 LEU A C 1
ATOM 1700 O O . LEU A 1 209 ? 30.984 30.875 4.355 1 82.69 209 LEU A O 1
ATOM 1704 N N . LYS A 1 210 ? 29.594 29.938 2.68 1 73.62 210 LYS A N 1
ATOM 1705 C CA . LYS A 1 210 ? 29.672 31.109 1.822 1 73.62 210 LYS A CA 1
ATOM 1706 C C . LYS A 1 210 ? 28.734 32.219 2.324 1 73.62 210 LYS A C 1
ATOM 1708 O O . LYS A 1 210 ? 29 33.406 2.109 1 73.62 210 LYS A O 1
ATOM 1713 N N . ALA A 1 211 ? 27.359 31.922 2.629 1 59.06 211 ALA A N 1
ATOM 1714 C CA . ALA A 1 211 ? 26.438 32.938 3.115 1 59.06 211 ALA A CA 1
ATOM 1715 C C . ALA A 1 211 ? 27.141 33.938 4.055 1 59.06 211 ALA A C 1
ATOM 1717 O O . ALA A 1 211 ? 26.719 35.062 4.18 1 59.06 211 ALA A O 1
ATOM 1718 N N . ASN A 1 212 ? 28.25 33.625 4.738 1 50.22 212 ASN A N 1
ATOM 1719 C CA . ASN A 1 212 ? 29.062 34.625 5.438 1 50.22 212 ASN A CA 1
ATOM 1720 C C . ASN A 1 212 ? 29.516 35.719 4.5 1 50.22 212 ASN A C 1
ATOM 1722 O O . ASN A 1 212 ? 29.641 36.875 4.914 1 50.22 212 ASN A O 1
ATOM 1726 N N . ALA A 1 213 ? 29.844 35.406 3.213 1 43.12 213 ALA A N 1
ATOM 1727 C CA . ALA A 1 213 ? 30.531 36.406 2.387 1 43.12 213 ALA A CA 1
ATOM 1728 C C . ALA A 1 213 ? 29.562 37.406 1.814 1 43.12 213 ALA A C 1
ATOM 1730 O O . ALA A 1 213 ? 29.953 38.531 1.443 1 43.12 213 ALA A O 1
ATOM 1731 N N . TYR A 1 214 ? 28.344 37.031 1.462 1 38.44 214 TYR A N 1
ATOM 1732 C CA . TYR A 1 214 ? 27.516 38 0.783 1 38.44 214 TYR A CA 1
ATOM 1733 C C . TYR A 1 214 ? 26.703 38.812 1.785 1 38.44 214 TYR A C 1
ATOM 1735 O O . TYR A 1 214 ? 25.578 38.438 2.119 1 38.44 214 TYR A O 1
ATOM 1743 N N . ALA A 1 215 ? 27.266 39.375 2.797 1 37.94 215 ALA A N 1
ATOM 1744 C CA . ALA A 1 215 ? 26.719 40.344 3.756 1 37.94 215 ALA A CA 1
ATOM 1745 C C . ALA A 1 215 ? 25.812 41.344 3.066 1 37.94 215 ALA A C 1
ATOM 1747 O O . ALA A 1 215 ? 25 42 3.715 1 37.94 215 ALA A O 1
ATOM 1748 N N . GLY A 1 216 ? 26.25 42 1.91 1 36 216 GLY A N 1
ATOM 1749 C CA . GLY A 1 216 ? 25.828 43.344 1.547 1 36 216 GLY A CA 1
ATOM 1750 C C . GLY A 1 216 ? 24.422 43.406 0.964 1 36 216 GLY A C 1
ATOM 1751 O O . GLY A 1 216 ? 23.953 44.469 0.533 1 36 216 GLY A O 1
ATOM 1752 N N . LYS A 1 217 ? 24 42.438 0.215 1 37.75 217 LYS A N 1
ATOM 1753 C CA . LYS A 1 217 ? 22.781 42.906 -0.471 1 37.75 217 LYS A CA 1
ATOM 1754 C C . LYS A 1 217 ? 21.625 43.031 0.502 1 37.75 217 LYS A C 1
ATOM 1756 O O . LYS A 1 217 ? 21.609 42.375 1.554 1 37.75 217 LYS A O 1
ATOM 1761 N N . LYS A 1 218 ? 20.578 43.906 0.145 1 39.78 218 LYS A N 1
ATOM 1762 C CA . LYS A 1 218 ? 19.453 44.562 0.806 1 39.78 218 LYS A CA 1
ATOM 1763 C C . LYS A 1 218 ? 18.531 43.562 1.482 1 39.78 218 LYS A C 1
ATOM 1765 O O . LYS A 1 218 ? 18.281 42.469 0.93 1 39.78 218 LYS A O 1
ATOM 1770 N N . PRO A 1 219 ? 18.328 43.656 2.762 1 37.41 219 PRO A N 1
ATOM 1771 C CA . PRO A 1 219 ? 17.359 42.906 3.574 1 37.41 219 PRO A CA 1
ATOM 1772 C C . PRO A 1 219 ? 16.047 42.656 2.84 1 37.41 219 PRO A C 1
ATOM 1774 O O . PRO A 1 219 ? 15.453 43.594 2.287 1 37.41 219 PRO A O 1
ATOM 1777 N N . ALA A 1 220 ? 15.852 41.688 2.076 1 36.69 220 ALA A N 1
ATOM 1778 C CA . ALA A 1 220 ? 14.5 41.5 1.559 1 36.69 220 ALA A CA 1
ATOM 1779 C C . ALA A 1 220 ? 13.453 41.781 2.631 1 36.69 220 ALA A C 1
ATOM 1781 O O . ALA A 1 220 ? 13.672 41.5 3.812 1 36.69 220 ALA A O 1
ATOM 1782 N N . ARG A 1 221 ? 12.523 42.688 2.461 1 37.59 221 ARG A N 1
ATOM 1783 C CA . ARG A 1 221 ? 11.406 43.156 3.264 1 37.59 221 ARG A CA 1
ATOM 1784 C C . ARG A 1 221 ? 10.766 42.031 4.062 1 37.59 221 ARG A C 1
ATOM 1786 O O . ARG A 1 221 ? 10.719 40.875 3.6 1 37.59 221 ARG A O 1
ATOM 1793 N N . SER A 1 222 ? 10.805 42.062 5.379 1 43.59 222 SER A N 1
ATOM 1794 C CA . SER A 1 222 ? 10.219 41.219 6.434 1 43.59 222 SER A CA 1
ATOM 1795 C C . SER A 1 222 ? 8.82 40.75 6.051 1 43.59 222 SER A C 1
ATOM 1797 O O . SER A 1 222 ? 7.887 41.562 5.969 1 43.59 222 SER A O 1
ATOM 1799 N N . ASN A 1 223 ? 8.633 40 5.078 1 45.94 223 ASN A N 1
ATOM 1800 C CA . ASN A 1 223 ? 7.27 39.562 4.797 1 45.94 223 ASN A CA 1
ATOM 1801 C C . ASN A 1 223 ? 6.609 38.938 6.027 1 45.94 223 ASN A C 1
ATOM 1803 O O . ASN A 1 223 ? 6.516 37.719 6.145 1 45.94 223 ASN A O 1
ATOM 1807 N N . PHE A 1 224 ? 6.883 39.469 7.258 1 46.94 224 PHE A N 1
ATOM 1808 C CA . PHE A 1 224 ? 6.062 39 8.375 1 46.94 224 PHE A CA 1
ATOM 1809 C C . PHE A 1 224 ? 4.582 39.188 8.062 1 46.94 224 PHE A C 1
ATOM 1811 O O . PHE A 1 224 ? 4.16 40.281 7.629 1 46.94 224 PHE A O 1
ATOM 1818 N N . ASP A 1 225 ? 3.932 38.219 7.887 1 51.91 225 ASP A N 1
ATOM 1819 C CA . ASP A 1 225 ? 2.484 38.281 7.703 1 51.91 225 ASP A CA 1
ATOM 1820 C C . ASP A 1 225 ? 1.819 39.125 8.773 1 51.91 225 ASP A C 1
ATOM 1822 O O . ASP A 1 225 ? 1.895 38.812 9.969 1 51.91 225 ASP A O 1
ATOM 1826 N N . PRO A 1 226 ? 1.539 40.406 8.539 1 47.69 226 PRO A N 1
ATOM 1827 C CA . PRO A 1 226 ? 0.858 41.281 9.5 1 47.69 226 PRO A CA 1
ATOM 1828 C C . PRO A 1 226 ? -0.315 40.594 10.195 1 47.69 226 PRO A C 1
ATOM 1830 O O . PRO A 1 226 ? -0.789 41.062 11.227 1 47.69 226 PRO A O 1
ATOM 1833 N N . ASN A 1 227 ? -0.762 39.531 9.594 1 51.62 227 ASN A N 1
ATOM 1834 C CA . ASN A 1 227 ? -1.925 38.875 10.188 1 51.62 227 ASN A CA 1
ATOM 1835 C C . ASN A 1 227 ? -1.517 37.719 11.109 1 51.62 227 ASN A C 1
ATOM 1837 O O . ASN A 1 227 ? -2.33 36.844 11.422 1 51.62 227 ASN A O 1
ATOM 1841 N N . ALA A 1 228 ? -0.213 37.781 11.445 1 59.06 228 ALA A N 1
ATOM 1842 C CA . ALA A 1 228 ? 0.237 36.719 12.359 1 59.06 228 ALA A CA 1
ATOM 1843 C C . ALA A 1 228 ? -0.363 36.906 13.75 1 59.06 228 ALA A C 1
ATOM 1845 O O . ALA A 1 228 ? -0.706 38.031 14.133 1 59.06 228 ALA A O 1
ATOM 1846 N N . ASP A 1 229 ? -0.676 35.969 14.477 1 66.12 229 ASP A N 1
ATOM 1847 C CA . ASP A 1 229 ? -1.237 36 15.82 1 66.12 229 ASP A CA 1
ATOM 1848 C C . ASP A 1 229 ? -0.328 36.781 16.781 1 66.12 229 ASP A C 1
ATOM 1850 O O . ASP A 1 229 ? 0.848 37 16.469 1 66.12 229 ASP A O 1
ATOM 1854 N N . ALA A 1 230 ? -0.859 37.406 17.719 1 69.5 230 ALA A N 1
ATOM 1855 C CA . ALA A 1 230 ? -0.189 38.281 18.688 1 69.5 230 ALA A CA 1
ATOM 1856 C C . ALA A 1 230 ? 1.057 37.594 19.25 1 69.5 230 ALA A C 1
ATOM 1858 O O . ALA A 1 230 ? 2.088 38.25 19.438 1 69.5 230 ALA A O 1
ATOM 1859 N N . GLU A 1 231 ? 0.979 36.312 19.391 1 75.5 231 GLU A N 1
ATOM 1860 C CA . GLU A 1 231 ? 2.105 35.562 19.969 1 75.5 231 GLU A CA 1
ATOM 1861 C C . GLU A 1 231 ? 3.287 35.531 19 1 75.5 231 GLU A C 1
ATOM 1863 O O . GLU A 1 231 ? 4.441 35.656 19.422 1 75.5 231 GLU A O 1
ATOM 1868 N N . THR A 1 232 ? 2.996 35.406 17.797 1 80.06 232 THR A N 1
ATOM 1869 C CA . THR A 1 232 ? 4.035 35.344 16.781 1 80.06 232 THR A CA 1
ATOM 1870 C C . THR A 1 232 ? 4.723 36.719 16.641 1 80.06 232 THR A C 1
ATOM 1872 O O . THR A 1 232 ? 5.945 36.781 16.469 1 80.06 232 THR A O 1
ATOM 1875 N N . VAL A 1 233 ? 3.922 37.781 16.734 1 80.81 233 VAL A N 1
ATOM 1876 C CA . VAL A 1 233 ? 4.473 39.125 16.609 1 80.81 233 VAL A CA 1
ATOM 1877 C C . VAL A 1 233 ? 5.398 39.406 17.797 1 80.81 233 VAL A C 1
ATOM 1879 O O . VAL A 1 233 ? 6.477 40 17.625 1 80.81 233 VAL A O 1
ATOM 1882 N N . GLU A 1 234 ? 4.93 38.938 18.953 1 84.44 234 GLU A N 1
ATOM 1883 C CA . GLU A 1 234 ? 5.746 39.156 20.141 1 84.44 234 GLU A CA 1
ATOM 1884 C C . GLU A 1 234 ? 7.047 38.375 20.062 1 84.44 234 GLU A C 1
ATOM 1886 O O . GLU A 1 234 ? 8.109 38.875 20.438 1 84.44 234 GLU A O 1
ATOM 1891 N N . LEU A 1 235 ? 6.957 37.156 19.625 1 87.75 235 LEU A N 1
ATOM 1892 C CA . LEU A 1 235 ? 8.148 36.344 19.469 1 87.75 235 LEU A CA 1
ATOM 1893 C C . LEU A 1 235 ? 9.133 36.969 18.484 1 87.75 235 LEU A C 1
ATOM 1895 O O . LEU A 1 235 ? 10.344 36.969 18.719 1 87.75 235 LEU A O 1
ATOM 1899 N N . HIS A 1 236 ? 8.641 37.469 17.469 1 88.25 236 HIS A N 1
ATOM 1900 C CA . HIS A 1 236 ? 9.469 38.125 16.469 1 88.25 236 HIS A CA 1
ATOM 1901 C C . HIS A 1 236 ? 10.203 39.344 17.047 1 88.25 236 HIS A C 1
ATOM 1903 O O . HIS A 1 236 ? 11.391 39.531 16.781 1 88.25 236 HIS A O 1
ATOM 1909 N N . ARG A 1 237 ? 9.461 40.094 17.812 1 87.56 237 ARG A N 1
ATOM 1910 C CA . ARG A 1 237 ? 10.055 41.281 18.453 1 87.56 237 ARG A CA 1
ATOM 1911 C C . ARG A 1 237 ? 11.164 40.844 19.406 1 87.56 237 ARG A C 1
ATOM 1913 O O . ARG A 1 237 ? 12.258 41.438 19.391 1 87.56 237 ARG A O 1
ATOM 1920 N N . GLN A 1 238 ? 10.883 39.906 20.203 1 90.94 238 GLN A N 1
ATOM 1921 C CA . GLN A 1 238 ? 11.867 39.406 21.172 1 90.94 238 GLN A CA 1
ATOM 1922 C C . GLN A 1 238 ? 13.102 38.875 20.469 1 90.94 238 GLN A C 1
ATOM 1924 O O . GLN A 1 238 ? 14.227 39.062 20.922 1 90.94 238 GLN A O 1
ATOM 1929 N N . LEU A 1 239 ? 12.852 38.156 19.453 1 92.12 239 LEU A N 1
ATOM 1930 C CA . LEU A 1 239 ? 13.938 37.562 18.688 1 92.12 239 LEU A CA 1
ATOM 1931 C C . LEU A 1 239 ? 14.852 38.656 18.109 1 92.12 239 LEU A C 1
ATOM 1933 O O . LEU A 1 239 ? 16.078 38.562 18.219 1 92.12 239 LEU A O 1
ATOM 1937 N N . LYS A 1 240 ? 14.305 39.625 17.5 1 89.94 240 LYS A N 1
ATOM 1938 C CA . LYS A 1 240 ? 15.086 40.719 16.922 1 89.94 240 LYS A CA 1
ATOM 1939 C C . LYS A 1 240 ? 15.938 41.406 17.984 1 89.94 240 LYS A C 1
ATOM 1941 O O . LYS A 1 240 ? 17.109 41.719 17.75 1 89.94 240 LYS A O 1
ATOM 1946 N N . GLU A 1 241 ? 15.297 41.656 19.062 1 92.56 241 GLU A N 1
ATOM 1947 C CA . GLU A 1 241 ? 16.016 42.312 20.156 1 92.56 241 GLU A CA 1
ATOM 1948 C C . GLU A 1 241 ? 17.141 41.438 20.672 1 92.56 241 GLU A C 1
ATOM 1950 O O . GLU A 1 241 ? 18.234 41.938 20.969 1 92.56 241 GLU A O 1
ATOM 1955 N N . ALA A 1 242 ? 16.828 40.188 20.828 1 93.12 242 ALA A N 1
ATOM 1956 C CA . ALA A 1 242 ? 17.828 39.25 21.328 1 93.12 242 ALA A CA 1
ATOM 1957 C C . ALA A 1 242 ? 19.016 39.125 20.359 1 93.12 242 ALA A C 1
ATOM 1959 O O . ALA A 1 242 ? 20.172 39.062 20.781 1 93.12 242 ALA A O 1
ATOM 1960 N N . LEU A 1 243 ? 18.734 39.062 19.078 1 93 243 LEU A N 1
ATOM 1961 C CA . LEU A 1 243 ? 19.781 38.906 18.078 1 93 243 LEU A CA 1
ATOM 1962 C C . LEU A 1 243 ? 20.719 40.094 18.078 1 93 243 LEU A C 1
ATOM 1964 O O . LEU A 1 243 ? 21.938 39.938 17.891 1 93 243 LEU A O 1
ATOM 1968 N N . ASP A 1 244 ? 20.172 41.25 18.312 1 91.75 244 ASP A N 1
ATOM 1969 C CA . ASP A 1 244 ? 20.969 42.469 18.344 1 91.75 244 ASP A CA 1
ATOM 1970 C C . ASP A 1 244 ? 21.906 42.469 19.547 1 91.75 244 ASP A C 1
ATOM 1972 O O . ASP A 1 244 ? 23 43.062 19.5 1 91.75 244 ASP A O 1
ATOM 1976 N N . LYS A 1 245 ? 21.484 41.781 20.578 1 91.88 245 LYS A N 1
ATOM 1977 C CA . LYS A 1 245 ? 22.25 41.812 21.812 1 91.88 245 LYS A CA 1
ATOM 1978 C C . LYS A 1 245 ? 23.234 40.625 21.859 1 91.88 245 LYS A C 1
ATOM 1980 O O . LYS A 1 245 ? 24.172 40.656 22.656 1 91.88 245 LYS A O 1
ATOM 1985 N N . LEU A 1 246 ? 23.047 39.719 20.984 1 92.62 246 LEU A N 1
ATOM 1986 C CA . LEU A 1 246 ? 23.922 38.562 21.016 1 92.62 246 LEU A CA 1
ATOM 1987 C C . LEU A 1 246 ? 25.328 38.906 20.578 1 92.62 246 LEU A C 1
ATOM 1989 O O . LEU A 1 246 ? 25.531 39.5 19.5 1 92.62 246 LEU A O 1
ATOM 1993 N N . GLY A 1 247 ? 26.328 38.719 21.406 1 89.75 247 GLY A N 1
ATOM 1994 C CA . GLY A 1 247 ? 27.75 38.938 21.141 1 89.75 247 GLY A CA 1
ATOM 1995 C C . GLY A 1 247 ? 28.641 37.875 21.734 1 89.75 247 GLY A C 1
ATOM 1996 O O . GLY A 1 247 ? 28.156 36.875 22.266 1 89.75 247 GLY A O 1
ATOM 1997 N N . PRO A 1 248 ? 29.906 38.062 21.469 1 90.94 248 PRO A N 1
ATOM 1998 C CA . PRO A 1 248 ? 30.828 37.094 22.078 1 90.94 248 PRO A CA 1
ATOM 1999 C C . PRO A 1 248 ? 30.609 36.938 23.578 1 90.94 248 PRO A C 1
ATOM 2001 O O . PRO A 1 248 ? 30.594 37.938 24.312 1 90.94 248 PRO A O 1
ATOM 2004 N N . GLY A 1 249 ? 30.328 35.812 24.062 1 87.31 249 GLY A N 1
ATOM 2005 C CA . GLY A 1 249 ? 30.188 35.5 25.484 1 87.31 249 GLY A CA 1
ATOM 2006 C C . GLY A 1 249 ? 28.75 35.656 25.969 1 87.31 249 GLY A C 1
ATOM 2007 O O . GLY A 1 249 ? 28.453 35.344 27.125 1 87.31 249 GLY A O 1
ATOM 2008 N N . ALA A 1 250 ? 27.875 36.156 25.109 1 91.75 250 ALA A N 1
ATOM 2009 C CA . ALA A 1 250 ? 26.469 36.344 25.5 1 91.75 250 ALA A CA 1
ATOM 2010 C C . ALA A 1 250 ? 25.766 35 25.625 1 91.75 250 ALA A C 1
ATOM 2012 O O . ALA A 1 250 ? 26.125 34.031 24.969 1 91.75 250 ALA A O 1
ATOM 2013 N N . GLU A 1 251 ? 24.812 34.938 26.562 1 92 251 GLU A N 1
ATOM 2014 C CA . GLU A 1 251 ? 24 33.75 26.703 1 92 251 GLU A CA 1
ATOM 2015 C C . GLU A 1 251 ? 23.109 33.531 25.484 1 92 251 GLU A C 1
ATOM 2017 O O . GLU A 1 251 ? 22.547 34.469 24.938 1 92 251 GLU A O 1
ATOM 2022 N N . PRO A 1 252 ? 23.062 32.312 25.047 1 93.31 252 PRO A N 1
ATOM 2023 C CA . PRO A 1 252 ? 22.219 32.031 23.891 1 93.31 252 PRO A CA 1
ATOM 2024 C C . PRO A 1 252 ? 20.75 32.375 24.141 1 93.31 252 PRO A C 1
ATOM 2026 O O . PRO A 1 252 ? 20.297 32.406 25.281 1 93.31 252 PRO A O 1
ATOM 2029 N N . PHE A 1 253 ? 20.094 32.719 23.109 1 92.81 253 PHE A N 1
ATOM 2030 C CA . PHE A 1 253 ? 18.672 33.031 23.172 1 92.81 253 PHE A CA 1
ATOM 2031 C C . PHE A 1 253 ? 17.859 31.75 22.953 1 92.81 253 PHE A C 1
ATOM 2033 O O . PHE A 1 253 ? 17.906 31.141 21.891 1 92.81 253 PHE A O 1
ATOM 2040 N N . LEU A 1 254 ? 17.094 31.406 23.984 1 90.62 254 LEU A N 1
ATOM 2041 C CA . LEU A 1 254 ? 16.266 30.203 23.922 1 90.62 254 LEU A CA 1
ATOM 2042 C C . LEU A 1 254 ? 14.906 30.5 23.312 1 90.62 254 LEU A C 1
ATOM 2044 O O . LEU A 1 254 ? 14.188 31.391 23.766 1 90.62 254 LEU A O 1
ATOM 2048 N N . LEU A 1 255 ? 14.594 29.797 22.297 1 88.44 255 LEU A N 1
ATOM 2049 C CA . LEU A 1 255 ? 13.281 29.922 21.656 1 88.44 255 LEU A CA 1
ATOM 2050 C C . LEU A 1 255 ? 12.25 29.047 22.359 1 88.44 255 LEU A C 1
ATOM 2052 O O . LEU A 1 255 ? 12.609 28.078 23.047 1 88.44 255 LEU A O 1
ATOM 2056 N N . PRO A 1 256 ? 10.961 29.438 22.234 1 80.31 256 PRO A N 1
ATOM 2057 C CA . PRO A 1 256 ? 9.914 28.609 22.859 1 80.31 256 PRO A CA 1
ATOM 2058 C C . PRO A 1 256 ? 9.883 27.188 22.312 1 80.31 256 PRO A C 1
ATOM 2060 O O . PRO A 1 256 ? 10.336 26.953 21.188 1 80.31 256 PRO A O 1
ATOM 2063 N N . GLN A 1 257 ? 9.43 26.312 23.172 1 75.12 257 GLN A N 1
ATOM 2064 C CA . GLN A 1 257 ? 9.336 24.906 22.781 1 75.12 257 GLN A CA 1
ATOM 2065 C C . GLN A 1 257 ? 8.195 24.688 21.781 1 75.12 257 GLN A C 1
ATOM 2067 O O . GLN A 1 257 ? 7.215 25.438 21.781 1 75.12 257 GLN A O 1
ATOM 2072 N N . ASN A 1 258 ? 8.367 23.734 20.938 1 68.31 258 ASN A N 1
ATOM 2073 C CA . ASN A 1 258 ? 7.34 23.266 20.016 1 68.31 258 ASN A CA 1
ATOM 2074 C C . ASN A 1 258 ? 6.875 24.359 19.078 1 68.31 258 ASN A C 1
ATOM 2076 O O . ASN A 1 258 ? 5.676 24.625 18.969 1 68.31 258 ASN A O 1
ATOM 2080 N N . LEU A 1 259 ? 7.785 24.969 18.422 1 73.94 259 LEU A N 1
ATOM 2081 C CA . LEU A 1 259 ? 7.461 26 17.438 1 73.94 259 LEU A CA 1
ATOM 2082 C C . LEU A 1 259 ? 6.734 25.391 16.25 1 73.94 259 LEU A C 1
ATOM 2084 O O . LEU A 1 259 ? 7.086 24.297 15.789 1 73.94 259 LEU A O 1
ATOM 2088 N N . SER A 1 260 ? 5.645 26.016 15.922 1 66.44 260 SER A N 1
ATOM 2089 C CA . SER A 1 260 ? 4.988 25.625 14.68 1 66.44 260 SER A CA 1
ATOM 2090 C C . SER A 1 260 ? 5.922 25.797 13.484 1 66.44 260 SER A C 1
ATOM 2092 O O . SER A 1 260 ? 6.961 26.453 13.594 1 66.44 260 SER A O 1
ATOM 2094 N N . TRP A 1 261 ? 5.676 25.203 12.445 1 66.62 261 TRP A N 1
ATOM 2095 C CA . TRP A 1 261 ? 6.457 25.312 11.219 1 66.62 261 TRP A CA 1
ATOM 2096 C C . TRP A 1 261 ? 6.59 26.766 10.781 1 66.62 261 TRP A C 1
ATOM 2098 O O . TRP A 1 261 ? 7.66 27.203 10.359 1 66.62 261 TRP A O 1
ATOM 2108 N N . PHE A 1 262 ? 5.527 27.469 10.945 1 65.31 262 PHE A N 1
ATOM 2109 C CA . PHE A 1 262 ? 5.52 28.875 10.562 1 65.31 262 PHE A CA 1
ATOM 2110 C C . PHE A 1 262 ? 6.492 29.672 11.414 1 65.31 262 PHE A C 1
ATOM 2112 O O . PHE A 1 262 ? 7.254 30.5 10.898 1 65.31 262 PHE A O 1
ATOM 2119 N N . ARG A 1 263 ? 6.469 29.406 12.656 1 76.44 263 ARG A N 1
ATOM 2120 C CA . ARG A 1 263 ? 7.344 30.141 13.562 1 76.44 263 ARG A CA 1
ATOM 2121 C C . ARG A 1 263 ? 8.805 29.766 13.336 1 76.44 263 ARG A C 1
ATOM 2123 O O . ARG A 1 263 ? 9.688 30.625 13.438 1 76.44 263 ARG A O 1
ATOM 2130 N N . LYS A 1 264 ? 8.914 28.5 13.047 1 79 264 LYS A N 1
ATOM 2131 C CA . LYS A 1 264 ? 10.281 28.062 12.75 1 79 264 LYS A CA 1
ATOM 2132 C C . LYS A 1 264 ? 10.828 28.766 11.516 1 79 264 LYS A C 1
ATOM 2134 O O . LYS A 1 264 ? 11.977 29.219 11.508 1 79 264 LYS A O 1
ATOM 2139 N N . LYS A 1 265 ? 10.016 28.844 10.586 1 77.19 265 LYS A N 1
ATOM 2140 C CA . LYS A 1 265 ? 10.414 29.516 9.359 1 77.19 265 LYS A CA 1
ATOM 2141 C C . LYS A 1 265 ? 10.664 31 9.609 1 77.19 265 LYS A C 1
ATOM 2143 O O . LYS A 1 265 ? 11.602 31.594 9.047 1 77.19 265 LYS A O 1
ATOM 2148 N N . MET A 1 266 ? 9.852 31.609 10.398 1 79.75 266 MET A N 1
ATOM 2149 C CA . MET A 1 266 ? 10.023 33.031 10.766 1 79.75 266 MET A CA 1
ATOM 2150 C C . MET A 1 266 ? 11.367 33.25 11.453 1 79.75 266 MET A C 1
ATOM 2152 O O . MET A 1 266 ? 12.07 34.188 11.156 1 79.75 266 MET A O 1
ATOM 2156 N N . VAL A 1 267 ? 11.656 32.344 12.336 1 85.44 267 VAL A N 1
ATOM 2157 C CA . VAL A 1 267 ? 12.914 32.438 13.062 1 85.44 267 VAL A CA 1
ATOM 2158 C C . VAL A 1 267 ? 14.086 32.344 12.086 1 85.44 267 VAL A C 1
ATOM 2160 O O . VAL A 1 267 ? 15 33.156 12.133 1 85.44 267 VAL A O 1
ATOM 2163 N N . GLN A 1 268 ? 13.977 31.422 11.258 1 85.19 268 GLN A N 1
ATOM 2164 C CA . GLN A 1 268 ? 15.047 31.203 10.289 1 85.19 268 GLN A CA 1
ATOM 2165 C C . GLN A 1 268 ? 15.211 32.406 9.367 1 85.19 268 GLN A C 1
ATOM 2167 O O . GLN A 1 268 ? 16.328 32.844 9.086 1 85.19 268 GLN A O 1
ATOM 2172 N N . ASN A 1 269 ? 14.133 32.906 8.945 1 82.69 269 ASN A N 1
ATOM 2173 C CA . ASN A 1 269 ? 14.172 34.094 8.062 1 82.69 269 ASN A CA 1
ATOM 2174 C C . ASN A 1 269 ? 14.742 35.312 8.766 1 82.69 269 ASN A C 1
ATOM 2176 O O . ASN A 1 269 ? 15.469 36.094 8.164 1 82.69 269 ASN A O 1
ATOM 2180 N N . THR A 1 270 ? 14.328 35.469 9.984 1 86 270 THR A N 1
ATOM 2181 C CA . THR A 1 270 ? 14.812 36.625 10.758 1 86 270 THR A CA 1
ATOM 2182 C C . THR A 1 270 ? 16.328 36.531 10.945 1 86 270 THR A C 1
ATOM 2184 O O . THR A 1 270 ? 17.016 37.562 10.828 1 86 270 THR A O 1
ATOM 2187 N N . ILE A 1 271 ? 16.766 35.375 11.219 1 87.38 271 ILE A N 1
ATOM 2188 C CA . ILE A 1 271 ? 18.203 35.188 11.383 1 87.38 271 ILE A CA 1
ATOM 2189 C C . ILE A 1 271 ? 18.906 35.406 10.055 1 87.38 271 ILE A C 1
ATOM 2191 O O . ILE A 1 271 ? 19.953 36.062 10.008 1 87.38 271 ILE A O 1
ATOM 2195 N N . GLY A 1 272 ? 18.391 34.875 9.047 1 83.31 272 GLY A N 1
ATOM 2196 C CA . GLY A 1 272 ? 18.984 34.969 7.723 1 83.31 272 GLY A CA 1
ATOM 2197 C C . GLY A 1 272 ? 19.078 36.375 7.211 1 83.31 272 GLY A C 1
ATOM 2198 O O . GLY A 1 272 ? 19.953 36.719 6.41 1 83.31 272 GLY A O 1
ATOM 2199 N N . ARG A 1 273 ? 18.25 37.25 7.703 1 81.75 273 ARG A N 1
ATOM 2200 C CA . ARG A 1 273 ? 18.203 38.625 7.234 1 81.75 273 ARG A CA 1
ATOM 2201 C C . ARG A 1 273 ? 18.984 39.531 8.164 1 81.75 273 ARG A C 1
ATOM 2203 O O . ARG A 1 273 ? 19.172 40.719 7.863 1 81.75 273 ARG A O 1
ATOM 2210 N N . HIS A 1 274 ? 19.438 39.062 9.188 1 87.06 274 HIS A N 1
ATOM 2211 C CA . HIS A 1 274 ? 20.188 39.875 10.141 1 87.06 274 HIS A CA 1
ATOM 2212 C C . HIS A 1 274 ? 21.547 40.281 9.578 1 87.06 274 HIS A C 1
ATOM 2214 O O . HIS A 1 274 ? 22.219 39.469 8.93 1 87.06 274 HIS A O 1
ATOM 2220 N N . PRO A 1 275 ? 21.953 41.438 9.75 1 83.69 275 PRO A N 1
ATOM 2221 C CA . PRO A 1 275 ? 23.25 41.875 9.234 1 83.69 275 PRO A CA 1
ATOM 2222 C C . PRO A 1 275 ? 24.422 41.031 9.75 1 83.69 275 PRO A C 1
ATOM 2224 O O . PRO A 1 275 ? 25.438 40.906 9.062 1 83.69 275 PRO A O 1
ATOM 2227 N N . ARG A 1 276 ? 24.391 40.5 10.969 1 87.19 276 ARG A N 1
ATOM 2228 C CA . ARG A 1 276 ? 25.438 39.656 11.531 1 87.19 276 ARG A CA 1
ATOM 2229 C C . ARG A 1 276 ? 25.062 38.156 11.438 1 87.19 276 ARG A C 1
ATOM 2231 O O . ARG A 1 276 ? 25.297 37.406 12.375 1 87.19 276 ARG A O 1
ATOM 2238 N N . LYS A 1 277 ? 24.312 37.75 10.406 1 87.19 277 LYS A N 1
ATOM 2239 C CA . LYS A 1 277 ? 23.828 36.375 10.242 1 87.19 277 LYS A CA 1
ATOM 2240 C C . LYS A 1 277 ? 24.984 35.406 10.281 1 87.19 277 LYS A C 1
ATOM 2242 O O . LYS A 1 277 ? 24.812 34.25 10.719 1 87.19 277 LYS A O 1
ATOM 2247 N N . ALA A 1 278 ? 26.156 35.844 9.844 1 84.69 278 ALA A N 1
ATOM 2248 C CA . ALA A 1 278 ? 27.328 34.969 9.797 1 84.69 278 ALA A CA 1
ATOM 2249 C C . ALA A 1 278 ? 27.75 34.562 11.203 1 84.69 278 ALA A C 1
ATOM 2251 O O . ALA A 1 278 ? 28.375 33.531 11.391 1 84.69 278 ALA A O 1
ATOM 2252 N N . ASN A 1 279 ? 27.406 35.406 12.211 1 89.62 279 ASN A N 1
ATOM 2253 C CA . ASN A 1 279 ? 27.828 35.156 13.586 1 89.62 279 ASN A CA 1
ATOM 2254 C C . ASN A 1 279 ? 26.672 34.594 14.422 1 89.62 279 ASN A C 1
ATOM 2256 O O . ASN A 1 279 ? 26.781 34.531 15.648 1 89.62 279 ASN A O 1
ATOM 2260 N N . LEU A 1 280 ? 25.656 34.25 13.766 1 90.69 280 LEU A N 1
ATOM 2261 C CA . LEU A 1 280 ? 24.5 33.688 14.469 1 90.69 280 LEU A CA 1
ATOM 2262 C C . LEU A 1 280 ? 24.25 32.25 14.062 1 90.69 280 LEU A C 1
ATOM 2264 O O . LEU A 1 280 ? 24.266 31.922 12.875 1 90.69 280 LEU A O 1
ATOM 2268 N N . TRP A 1 281 ? 24.141 31.391 15.062 1 90.38 281 TRP A N 1
ATOM 2269 C CA . TRP A 1 281 ? 23.969 29.969 14.805 1 90.38 281 TRP A CA 1
ATOM 2270 C C . TRP A 1 281 ? 22.719 29.453 15.5 1 90.38 281 TRP A C 1
ATOM 2272 O O . TRP A 1 281 ? 22.562 29.578 16.719 1 90.38 281 TRP A O 1
ATOM 2282 N N . LEU A 1 282 ? 21.797 28.938 14.664 1 89.62 282 LEU A N 1
ATOM 2283 C CA . LEU A 1 282 ? 20.578 28.312 15.164 1 89.62 282 LEU A CA 1
ATOM 2284 C C . LEU A 1 282 ? 20.797 26.812 15.398 1 89.62 282 LEU A C 1
ATOM 2286 O O . LEU A 1 282 ? 21.234 26.109 14.492 1 89.62 282 LEU A O 1
ATOM 2290 N N . GLU A 1 283 ? 20.578 26.281 16.625 1 86.94 283 GLU A N 1
ATOM 2291 C CA . GLU A 1 283 ? 20.797 24.859 16.891 1 86.94 283 GLU A CA 1
ATOM 2292 C C . GLU A 1 283 ? 19.672 24.266 17.734 1 86.94 283 GLU A C 1
ATOM 2294 O O . GLU A 1 283 ? 18.953 25 18.422 1 86.94 283 GLU A O 1
ATOM 2299 N N . VAL A 1 284 ? 19.438 23.031 17.609 1 82.25 284 VAL A N 1
ATOM 2300 C CA . VAL A 1 284 ? 18.453 22.281 18.391 1 82.25 284 VAL A CA 1
ATOM 2301 C C . VAL A 1 284 ? 19.094 21.844 19.703 1 82.25 284 VAL A C 1
ATOM 2303 O O . VAL A 1 284 ? 20.219 21.359 19.734 1 82.25 284 VAL A O 1
ATOM 2306 N N . ILE A 1 285 ? 18.5 22.266 20.766 1 77 285 ILE A N 1
ATOM 2307 C CA . ILE A 1 285 ? 19.031 21.875 22.062 1 77 285 ILE A CA 1
ATOM 2308 C C . ILE A 1 285 ? 18.156 20.766 22.656 1 77 285 ILE A C 1
ATOM 2310 O O . ILE A 1 285 ? 16.953 20.719 22.422 1 77 285 ILE A O 1
ATOM 2314 N N . ASP A 1 286 ? 18.719 19.594 23.109 1 61.66 286 ASP A N 1
ATOM 2315 C CA . ASP A 1 286 ? 17.984 18.562 23.828 1 61.66 286 ASP A CA 1
ATOM 2316 C C . ASP A 1 286 ? 17.188 19.156 24.984 1 61.66 286 ASP A C 1
ATOM 2318 O O . ASP A 1 286 ? 17.688 20 25.719 1 61.66 286 ASP A O 1
ATOM 2322 N N . PRO A 1 287 ? 15.898 19.188 25.062 1 52.44 287 PRO A N 1
ATOM 2323 C CA . PRO A 1 287 ? 15.18 19.734 26.219 1 52.44 287 PRO A CA 1
ATOM 2324 C C . PRO A 1 287 ? 15.82 19.344 27.547 1 52.44 287 PRO A C 1
ATOM 2326 O O . PRO A 1 287 ? 16.406 18.266 27.672 1 52.44 287 PRO A O 1
ATOM 2329 N N . PRO A 1 288 ? 16.234 20.297 28.547 1 39.56 288 PRO A N 1
ATOM 2330 C CA . PRO A 1 288 ? 16.625 19.828 29.875 1 39.56 288 PRO A CA 1
ATOM 2331 C C . PRO A 1 288 ? 15.742 18.688 30.375 1 39.56 288 PRO A C 1
ATOM 2333 O O . PRO A 1 288 ? 14.586 18.562 29.953 1 39.56 288 PRO A O 1
ATOM 2336 N N . ALA A 1 289 ? 16.328 17.578 31.094 1 35.34 289 ALA A N 1
ATOM 2337 C CA . ALA A 1 289 ? 15.602 16.516 31.766 1 35.34 289 ALA A CA 1
ATOM 2338 C C . ALA A 1 289 ? 14.422 17.062 32.562 1 35.34 289 ALA A C 1
ATOM 2340 O O . ALA A 1 289 ? 14.25 16.734 33.75 1 35.34 289 ALA A O 1
ATOM 2341 N N . ALA A 1 290 ? 14.203 18.297 32.812 1 33.44 290 ALA A N 1
ATOM 2342 C CA . ALA A 1 290 ? 13.195 18.531 33.844 1 33.44 290 ALA A CA 1
ATOM 2343 C C . ALA A 1 290 ? 12.062 17.516 33.75 1 33.44 290 ALA A C 1
ATOM 2345 O O . ALA A 1 290 ? 11.898 16.859 32.719 1 33.44 290 ALA A O 1
ATOM 2346 N N . GLU A 1 291 ? 11.047 17.734 34.875 1 29.42 291 GLU A N 1
ATOM 2347 C CA . GLU A 1 291 ? 9.984 16.859 35.375 1 29.42 291 GLU A CA 1
ATOM 2348 C C . GLU A 1 291 ? 9.109 16.359 34.219 1 29.42 291 GLU A C 1
ATOM 2350 O O . GLU A 1 291 ? 8.305 17.125 33.688 1 29.42 291 GLU A O 1
ATOM 2355 N N . ALA A 1 292 ? 9.648 15.711 33.281 1 31.53 292 ALA A N 1
ATOM 2356 C CA . ALA A 1 292 ? 8.664 14.812 32.656 1 31.53 292 ALA A CA 1
ATOM 2357 C C . ALA A 1 292 ? 7.645 14.336 33.688 1 31.53 292 ALA A C 1
ATOM 2359 O O . ALA A 1 292 ? 7.961 13.5 34.531 1 31.53 292 ALA A O 1
ATOM 2360 N N . GLY A 1 293 ? 6.973 15.227 34.375 1 28.48 293 GLY A N 1
ATOM 2361 C CA . GLY A 1 293 ? 5.879 14.641 35.156 1 28.48 293 GLY A CA 1
ATOM 2362 C C . GLY A 1 293 ? 5.426 13.305 34.594 1 28.48 293 GLY A C 1
ATOM 2363 O O . GLY A 1 293 ? 5.637 13 33.406 1 28.48 293 GLY A O 1
ATOM 2364 N N . ALA A 1 294 ? 5.316 12.305 35.594 1 28.97 294 ALA A N 1
ATOM 2365 C CA . ALA A 1 294 ? 4.996 10.875 35.594 1 28.97 294 ALA A CA 1
ATOM 2366 C C . ALA A 1 294 ? 4.137 10.516 34.375 1 28.97 294 ALA A C 1
ATOM 2368 O O . ALA A 1 294 ? 4.273 9.43 33.812 1 28.97 294 ALA A O 1
ATOM 2369 N N . GLY A 1 295 ? 2.863 10.977 34.406 1 26.8 295 GLY A N 1
ATOM 2370 C CA . GLY A 1 295 ? 1.744 10.234 33.844 1 26.8 295 GLY A CA 1
ATOM 2371 C C . GLY A 1 295 ? 1.788 10.148 32.312 1 26.8 295 GLY A C 1
ATOM 2372 O O . GLY A 1 295 ? 0.894 9.57 31.703 1 26.8 295 GLY A O 1
ATOM 2373 N N . VAL A 1 296 ? 2.166 11.312 31.719 1 28.97 296 VAL A N 1
ATOM 2374 C CA . VAL A 1 296 ? 1.801 11.047 30.328 1 28.97 296 VAL A CA 1
ATOM 2375 C C . VAL A 1 296 ? 2.814 10.094 29.703 1 28.97 296 VAL A C 1
ATOM 2377 O O . VAL A 1 296 ? 4.02 10.344 29.75 1 28.97 296 VAL A O 1
ATOM 2380 N N . GLY A 1 297 ? 2.74 8.828 29.781 1 27.02 297 GLY A N 1
ATOM 2381 C CA . GLY A 1 297 ? 3.445 7.719 29.156 1 27.02 297 GLY A CA 1
ATOM 2382 C C . GLY A 1 297 ? 4.188 8.117 27.906 1 27.02 297 GLY A C 1
ATOM 2383 O O . GLY A 1 297 ? 3.916 9.172 27.312 1 27.02 297 GLY A O 1
ATOM 2384 N N . PRO A 1 298 ? 5.477 7.535 27.75 1 30.03 298 PRO A N 1
ATOM 2385 C CA . PRO A 1 298 ? 6.289 7.594 26.531 1 30.03 298 PRO A CA 1
ATOM 2386 C C . PRO A 1 298 ? 5.445 7.684 25.266 1 30.03 298 PRO A C 1
ATOM 2388 O O . PRO A 1 298 ? 5.02 6.656 24.719 1 30.03 298 PRO A O 1
ATOM 2391 N N . THR A 1 299 ? 4.285 8.273 25.297 1 27 299 THR A N 1
ATOM 2392 C CA . THR A 1 299 ? 3.428 8.312 24.109 1 27 299 THR A CA 1
ATOM 2393 C C . THR A 1 299 ? 4.25 8.602 22.859 1 27 299 THR A C 1
ATOM 2395 O O . THR A 1 299 ? 5.43 8.945 22.953 1 27 299 THR A O 1
ATOM 2398 N N . SER A 1 300 ? 3.58 9.219 21.75 1 28.17 300 SER A N 1
ATOM 2399 C CA . SER A 1 300 ? 3.914 9.234 20.328 1 28.17 300 SER A CA 1
ATOM 2400 C C . SER A 1 300 ? 5.223 9.977 20.078 1 28.17 300 SER A C 1
ATOM 2402 O O . SER A 1 300 ? 5.254 11.211 20.094 1 28.17 300 SER A O 1
ATOM 2404 N N . THR A 1 301 ? 6.348 9.625 20.562 1 27.78 301 THR A N 1
ATOM 2405 C CA . THR A 1 301 ? 7.711 10.148 20.578 1 27.78 301 THR A CA 1
ATOM 2406 C C . THR A 1 301 ? 8.125 10.586 19.172 1 27.78 301 THR A C 1
ATOM 2408 O O . THR A 1 301 ? 8.812 11.602 19.016 1 27.78 301 THR A O 1
ATOM 2411 N N . SER A 1 302 ? 8.148 9.633 18.203 1 29.25 302 SER A N 1
ATOM 2412 C CA . SER A 1 302 ? 9.07 9.883 17.109 1 29.25 302 SER A CA 1
ATOM 2413 C C . SER A 1 302 ? 8.617 11.086 16.281 1 29.25 302 SER A C 1
ATOM 2415 O O . SER A 1 302 ? 9.438 11.914 15.875 1 29.25 302 SER A O 1
ATOM 2417 N N . LEU A 1 303 ? 7.441 11.008 15.688 1 30.19 303 LEU A N 1
ATOM 2418 C CA . LEU A 1 303 ? 7.086 12.172 14.883 1 30.19 303 LEU A CA 1
ATOM 2419 C C . LEU A 1 303 ? 6.809 13.383 15.773 1 30.19 303 LEU A C 1
ATOM 2421 O O . LEU A 1 303 ? 6.785 14.516 15.289 1 30.19 303 LEU A O 1
ATOM 2425 N N . SER A 1 304 ? 6.383 13.234 16.984 1 32.91 304 SER A N 1
ATOM 2426 C CA . SER A 1 304 ? 6.234 14.32 17.953 1 32.91 304 SER A CA 1
ATOM 2427 C C . SER A 1 304 ? 7.59 14.812 18.438 1 32.91 304 SER A C 1
ATOM 2429 O O . SER A 1 304 ? 7.66 15.703 19.297 1 32.91 304 SER A O 1
ATOM 2431 N N . ALA A 1 305 ? 8.578 14.094 18.25 1 35.19 305 ALA A N 1
ATOM 2432 C CA . ALA A 1 305 ? 9.938 14.547 18.562 1 35.19 305 ALA A CA 1
ATOM 2433 C C . ALA A 1 305 ? 10.289 15.812 17.781 1 35.19 305 ALA A C 1
ATOM 2435 O O . ALA A 1 305 ? 11.234 16.516 18.125 1 35.19 305 ALA A O 1
ATOM 2436 N N . TYR A 1 306 ? 9.758 15.906 16.594 1 37.12 306 TYR A N 1
ATOM 2437 C CA . TYR A 1 306 ? 10.008 17.188 15.93 1 37.12 306 TYR A CA 1
ATOM 2438 C C . TYR A 1 306 ? 9.539 18.344 16.797 1 37.12 306 TYR A C 1
ATOM 2440 O O . TYR A 1 306 ? 10.148 19.422 16.797 1 37.12 306 TYR A O 1
ATOM 2448 N N . ASN A 1 307 ? 8.445 18.125 17.516 1 40.69 307 ASN A N 1
ATOM 2449 C CA . ASN A 1 307 ? 7.848 19.234 18.25 1 40.69 307 ASN A CA 1
ATOM 2450 C C . ASN A 1 307 ? 8.602 19.516 19.547 1 40.69 307 ASN A C 1
ATOM 2452 O O . ASN A 1 307 ? 8.391 20.547 20.172 1 40.69 307 ASN A O 1
ATOM 2456 N N . LEU A 1 308 ? 9.328 18.5 19.938 1 48.53 308 LEU A N 1
ATOM 2457 C CA . LEU A 1 308 ? 9.867 18.812 21.25 1 48.53 308 LEU A CA 1
ATOM 2458 C C . LEU A 1 308 ? 11.227 19.484 21.141 1 48.53 308 LEU A C 1
ATOM 2460 O O . LEU A 1 308 ? 11.938 19.625 22.141 1 48.53 308 LEU A O 1
ATOM 2464 N N . GLU A 1 309 ? 11.516 19.766 19.938 1 63.72 309 GLU A N 1
ATOM 2465 C CA . GLU A 1 309 ? 12.844 20.344 19.781 1 63.72 309 GLU A CA 1
ATOM 2466 C C . GLU A 1 309 ? 12.883 21.781 20.281 1 63.72 309 GLU A C 1
ATOM 2468 O O . GLU A 1 309 ? 11.961 22.562 20.016 1 63.72 309 GLU A O 1
ATOM 2473 N N . GLN A 1 310 ? 13.602 21.969 21.25 1 78.12 310 GLN A N 1
ATOM 2474 C CA . GLN A 1 310 ? 13.891 23.344 21.656 1 78.12 310 GLN A CA 1
ATOM 2475 C C . GLN A 1 310 ? 15.055 23.922 20.859 1 78.12 310 GLN A C 1
ATOM 2477 O O . GLN A 1 310 ? 16.062 23.25 20.641 1 78.12 310 GLN A O 1
ATOM 2482 N N . LEU A 1 311 ? 14.789 25.047 20.25 1 88.31 311 LEU A N 1
ATOM 2483 C CA . LEU A 1 311 ? 15.805 25.719 19.438 1 88.31 311 LEU A CA 1
ATOM 2484 C C . LEU A 1 311 ? 16.438 26.875 20.203 1 88.31 311 LEU A C 1
ATOM 2486 O O . LEU A 1 311 ? 15.812 27.453 21.094 1 88.31 311 LEU A O 1
ATOM 2490 N N . GLN A 1 312 ? 17.719 27.141 20.031 1 91.06 312 GLN A N 1
ATOM 2491 C CA . GLN A 1 312 ? 18.406 28.312 20.578 1 91.06 312 GLN A CA 1
ATOM 2492 C C . GLN A 1 312 ? 19.297 28.984 19.531 1 91.06 312 GLN A C 1
ATOM 2494 O O . GLN A 1 312 ? 19.734 28.328 18.578 1 91.06 312 GLN A O 1
ATOM 2499 N N . VAL A 1 313 ? 19.453 30.219 19.672 1 93.12 313 VAL A N 1
ATOM 2500 C CA . VAL A 1 313 ? 20.359 30.969 18.828 1 93.12 313 VAL A CA 1
ATOM 2501 C C . VAL A 1 313 ? 21.531 31.469 19.672 1 93.12 313 VAL A C 1
ATOM 2503 O O . VAL A 1 313 ? 21.344 32.031 20.75 1 93.12 313 VAL A O 1
ATOM 2506 N N . ARG A 1 314 ? 22.75 31.25 19.203 1 92.56 314 ARG A N 1
ATOM 2507 C CA . ARG A 1 314 ? 23.922 31.734 19.938 1 92.56 314 ARG A CA 1
ATOM 2508 C C . ARG A 1 314 ? 24.906 32.406 18.984 1 92.56 314 ARG A C 1
ATOM 2510 O O . ARG A 1 314 ? 24.828 32.25 17.766 1 92.56 314 ARG A O 1
ATOM 2517 N N . TYR A 1 315 ? 25.734 33.188 19.578 1 93.06 315 TYR A N 1
ATOM 2518 C CA . TYR A 1 315 ? 26.797 33.844 18.828 1 93.06 315 TYR A CA 1
ATOM 2519 C C . TYR A 1 315 ? 27.938 32.875 18.531 1 93.06 315 TYR A C 1
ATOM 2521 O O . TYR A 1 315 ? 28.312 32.062 19.375 1 93.06 315 TYR A O 1
ATOM 2529 N N . VAL A 1 316 ? 28.391 32.906 17.297 1 92 316 VAL A N 1
ATOM 2530 C CA . VAL A 1 316 ? 29.547 32.094 16.906 1 92 316 VAL A CA 1
ATOM 2531 C C . VAL A 1 316 ? 30.531 32.938 16.094 1 92 316 VAL A C 1
ATOM 2533 O O . VAL A 1 316 ? 30.109 33.781 15.297 1 92 316 VAL A O 1
ATOM 2536 N N . ASP A 1 317 ? 31.844 32.781 16.391 1 89.75 317 ASP A N 1
ATOM 2537 C CA . ASP A 1 317 ? 32.844 33.406 15.547 1 89.75 317 ASP A CA 1
ATOM 2538 C C . ASP A 1 317 ? 33.094 32.594 14.289 1 89.75 317 ASP A C 1
ATOM 2540 O O . ASP A 1 317 ? 32.469 31.547 14.078 1 89.75 317 ASP A O 1
ATOM 2544 N N . THR A 1 318 ? 34.031 33.062 13.43 1 88.06 318 THR A N 1
ATOM 2545 C CA . THR A 1 318 ? 34.281 32.438 12.141 1 88.06 318 THR A CA 1
ATOM 2546 C C . THR A 1 318 ? 34.812 31.016 12.328 1 88.06 318 THR A C 1
ATOM 2548 O O . THR A 1 318 ? 34.375 30.094 11.617 1 88.06 318 THR A O 1
ATOM 2551 N N . GLU A 1 319 ? 35.656 30.812 13.25 1 91.31 319 GLU A N 1
ATOM 2552 C CA . GLU A 1 319 ? 36.219 29.484 13.492 1 91.31 319 GLU A CA 1
ATOM 2553 C C . GLU A 1 319 ? 35.188 28.531 14.055 1 91.31 319 GLU A C 1
ATOM 2555 O O . GLU A 1 319 ? 35.125 27.375 13.656 1 91.31 319 GLU A O 1
ATOM 2560 N N . GLU A 1 320 ? 34.469 29.047 14.977 1 90.44 320 GLU A N 1
ATOM 2561 C CA . GLU A 1 320 ? 33.406 28.234 15.578 1 90.44 320 GLU A CA 1
ATOM 2562 C C . GLU A 1 320 ? 32.344 27.875 14.555 1 90.44 320 GLU A C 1
ATOM 2564 O O . GLU A 1 320 ? 31.766 26.797 14.602 1 90.44 320 GLU A O 1
ATOM 2569 N N . ARG A 1 321 ? 32.031 28.734 13.695 1 89.56 321 ARG A N 1
ATOM 2570 C CA . ARG A 1 321 ? 31.062 28.484 12.648 1 89.56 321 ARG A CA 1
ATOM 2571 C C . ARG A 1 321 ? 31.5 27.328 11.75 1 89.56 321 ARG A C 1
ATOM 2573 O O . ARG A 1 321 ? 30.703 26.469 11.383 1 89.56 321 ARG A O 1
ATOM 2580 N N . ILE A 1 322 ? 32.781 27.422 11.328 1 92.25 322 ILE A N 1
ATOM 2581 C CA . ILE A 1 322 ? 33.312 26.375 10.477 1 92.25 322 ILE A CA 1
ATOM 2582 C C . ILE A 1 322 ? 33.188 25.016 11.188 1 92.25 322 ILE A C 1
ATOM 2584 O O . ILE A 1 322 ? 32.781 24.031 10.57 1 92.25 322 ILE A O 1
ATOM 2588 N N . LYS A 1 323 ? 33.438 25.016 12.453 1 93.25 323 LYS A N 1
ATOM 2589 C CA . LYS A 1 323 ? 33.312 23.797 13.227 1 93.25 323 LYS A CA 1
ATOM 2590 C C . LYS A 1 323 ? 31.859 23.328 13.281 1 93.25 323 LYS A C 1
ATOM 2592 O O . LYS A 1 323 ? 31.578 22.125 13.188 1 93.25 323 LYS A O 1
ATOM 2597 N N . CYS A 1 324 ? 31 24.297 13.477 1 90.88 324 CYS A N 1
ATOM 2598 C CA . CYS A 1 324 ? 29.578 23.953 13.547 1 90.88 324 CYS A CA 1
ATOM 2599 C C . CYS A 1 324 ? 29.094 23.391 12.219 1 90.88 324 CYS A C 1
ATOM 2601 O O . CYS A 1 324 ? 28.344 22.406 12.195 1 90.88 324 CYS A O 1
ATOM 2603 N N . VAL A 1 325 ? 29.469 24 11.156 1 91.12 325 VAL A N 1
ATOM 2604 C CA . VAL A 1 325 ? 29.062 23.547 9.828 1 91.12 325 VAL A CA 1
ATOM 2605 C C . VAL A 1 325 ? 29.625 22.156 9.555 1 91.12 325 VAL A C 1
ATOM 2607 O O . VAL A 1 325 ? 28.922 21.297 9.023 1 91.12 325 VAL A O 1
ATOM 2610 N N . GLN A 1 326 ? 30.828 21.922 9.898 1 93.81 326 GLN A N 1
ATOM 2611 C CA . GLN A 1 326 ? 31.453 20.625 9.688 1 93.81 326 GLN A CA 1
ATOM 2612 C C . GLN A 1 326 ? 30.781 19.547 10.539 1 93.81 326 GLN A C 1
ATOM 2614 O O . GLN A 1 326 ? 30.625 18.406 10.094 1 93.81 326 GLN A O 1
ATOM 2619 N N . ALA A 1 327 ? 30.5 19.922 11.703 1 93.44 327 ALA A N 1
ATOM 2620 C CA . ALA A 1 327 ? 29.812 18.984 12.57 1 93.44 327 ALA A CA 1
ATOM 2621 C C . ALA A 1 327 ? 28.438 18.625 12 1 93.44 327 ALA A C 1
ATOM 2623 O O . ALA A 1 327 ? 28.031 17.453 12.047 1 93.44 327 ALA A O 1
ATOM 2624 N N . LYS A 1 328 ? 27.75 19.594 11.594 1 91.75 328 LYS A N 1
ATOM 2625 C CA . LYS A 1 328 ? 26.453 19.375 10.969 1 91.75 328 LYS A CA 1
ATOM 2626 C C . LYS A 1 328 ? 26.578 18.484 9.734 1 91.75 328 LYS A C 1
ATOM 2628 O O . LYS A 1 328 ? 25.75 17.594 9.508 1 91.75 328 LYS A O 1
ATOM 2633 N N . LYS A 1 329 ? 27.484 18.797 8.969 1 94.5 329 LYS A N 1
ATOM 2634 C CA . LYS A 1 329 ? 27.766 18.016 7.766 1 94.5 329 LYS A CA 1
ATOM 2635 C C . LYS A 1 329 ? 28.094 16.562 8.117 1 94.5 329 LYS A C 1
ATOM 2637 O O . LYS A 1 329 ? 27.531 15.641 7.516 1 94.5 329 LYS A O 1
ATOM 2642 N N . SER A 1 330 ? 28.984 16.359 9.039 1 95.5 330 SER A N 1
ATOM 2643 C CA . SER A 1 330 ? 29.375 15.023 9.453 1 95.5 330 SER A CA 1
ATOM 2644 C C . SER A 1 330 ? 28.188 14.227 9.977 1 95.5 330 SER A C 1
ATOM 2646 O O . SER A 1 330 ? 28.062 13.039 9.688 1 95.5 330 SER A O 1
ATOM 2648 N N . GLN A 1 331 ? 27.422 14.93 10.742 1 93.88 331 GLN A N 1
ATOM 2649 C CA . GLN A 1 331 ? 26.234 14.266 11.266 1 93.88 331 GLN A CA 1
ATOM 2650 C C . GLN A 1 331 ? 25.281 13.875 10.141 1 93.88 331 GLN A C 1
ATOM 2652 O O . GLN A 1 331 ? 24.719 12.773 10.141 1 93.88 331 GLN A O 1
ATOM 2657 N N . ALA A 1 332 ? 25.031 14.734 9.25 1 94.5 332 ALA A N 1
ATOM 2658 C CA . ALA A 1 332 ? 24.141 14.469 8.125 1 94.5 332 ALA A CA 1
ATOM 2659 C C . ALA A 1 332 ? 24.656 13.297 7.289 1 94.5 332 ALA A C 1
ATOM 2661 O O . ALA A 1 332 ? 23.875 12.461 6.828 1 94.5 332 ALA A O 1
ATOM 2662 N N . LEU A 1 333 ? 25.938 13.289 7.09 1 95.81 333 LEU A N 1
ATOM 2663 C CA . LEU A 1 333 ? 26.531 12.211 6.309 1 95.81 333 LEU A CA 1
ATOM 2664 C C . LEU A 1 333 ? 26.406 10.875 7.035 1 95.81 333 LEU A C 1
ATOM 2666 O O . LEU A 1 333 ? 26.172 9.836 6.402 1 95.81 333 LEU A O 1
ATOM 2670 N N . THR A 1 334 ? 26.562 10.867 8.336 1 94.88 334 THR A N 1
ATOM 2671 C CA . THR A 1 334 ? 26.375 9.664 9.133 1 94.88 334 THR A CA 1
ATOM 2672 C C . THR A 1 334 ? 24.922 9.18 9.047 1 94.88 334 THR A C 1
ATOM 2674 O O . THR A 1 334 ? 24.672 7.98 8.938 1 94.88 334 THR A O 1
ATOM 2677 N N . ASP A 1 335 ? 24.016 10.125 9.086 1 94.38 335 ASP A N 1
ATOM 2678 C CA . ASP A 1 335 ? 22.594 9.789 8.953 1 94.38 335 ASP A CA 1
ATOM 2679 C C . ASP A 1 335 ? 22.312 9.133 7.598 1 94.38 335 ASP A C 1
ATOM 2681 O O . ASP A 1 335 ? 21.5 8.203 7.512 1 94.38 335 ASP A O 1
ATOM 2685 N N . ILE A 1 336 ? 22.922 9.633 6.621 1 96.19 336 ILE A N 1
ATOM 2686 C CA . ILE A 1 336 ? 22.734 9.102 5.277 1 96.19 336 ILE A CA 1
ATOM 2687 C C . ILE A 1 336 ? 23.297 7.684 5.199 1 96.19 336 ILE A C 1
ATOM 2689 O O . ILE A 1 336 ? 22.688 6.801 4.582 1 96.19 336 ILE A O 1
ATOM 2693 N N . GLU A 1 337 ? 24.438 7.453 5.812 1 94.19 337 GLU A N 1
ATOM 2694 C CA . GLU A 1 337 ? 25.031 6.125 5.844 1 94.19 337 GLU A CA 1
ATOM 2695 C C . GLU A 1 337 ? 24.125 5.117 6.535 1 94.19 337 GLU A C 1
ATOM 2697 O O . GLU A 1 337 ? 23.969 3.988 6.066 1 94.19 337 GLU A O 1
ATOM 2702 N N . GLU A 1 338 ? 23.562 5.555 7.57 1 93.38 338 GLU A N 1
ATOM 2703 C CA . GLU A 1 338 ? 22.609 4.699 8.289 1 93.38 338 GLU A CA 1
ATOM 2704 C C . GLU A 1 338 ? 21.359 4.465 7.465 1 93.38 338 GLU A C 1
ATOM 2706 O O . GLU A 1 338 ? 20.797 3.363 7.469 1 93.38 338 GLU A O 1
ATOM 2711 N N . ALA A 1 339 ? 20.938 5.488 6.816 1 95.06 339 ALA A N 1
ATOM 2712 C CA . ALA A 1 339 ? 19.734 5.41 6.004 1 95.06 339 ALA A CA 1
ATOM 2713 C C . ALA A 1 339 ? 19.922 4.473 4.816 1 95.06 339 ALA A C 1
ATOM 2715 O O . ALA A 1 339 ? 18.969 3.84 4.355 1 95.06 339 ALA A O 1
ATOM 2716 N N . ALA A 1 340 ? 21.109 4.379 4.273 1 95.69 340 ALA A N 1
ATOM 2717 C CA . ALA A 1 340 ? 21.406 3.48 3.16 1 95.69 340 ALA A CA 1
ATOM 2718 C C . ALA A 1 340 ? 21.156 2.025 3.551 1 95.69 340 ALA A C 1
ATOM 2720 O O . ALA A 1 340 ? 20.719 1.221 2.727 1 95.69 340 ALA A O 1
ATOM 2721 N N . GLY A 1 341 ? 21.5 1.644 4.773 1 95.44 341 GLY A N 1
ATOM 2722 C CA . GLY A 1 341 ? 21.156 0.396 5.438 1 95.44 341 GLY A CA 1
ATOM 2723 C C . GLY A 1 341 ? 21.375 -0.825 4.566 1 95.44 341 GLY A C 1
ATOM 2724 O O . GLY A 1 341 ? 22.516 -1.098 4.152 1 95.44 341 GLY A O 1
ATOM 2725 N N . ALA A 1 342 ? 20.312 -1.447 4.074 1 96.19 342 ALA A N 1
ATOM 2726 C CA . ALA A 1 342 ? 20.359 -2.762 3.439 1 96.19 342 ALA A CA 1
ATOM 2727 C C . ALA A 1 342 ? 21 -2.68 2.057 1 96.19 342 ALA A C 1
ATOM 2729 O O . ALA A 1 342 ? 21.453 -3.691 1.514 1 96.19 342 ALA A O 1
ATOM 2730 N N . MET A 1 343 ? 20.938 -1.506 1.457 1 95.94 343 MET A N 1
ATOM 2731 C CA . MET A 1 343 ? 21.578 -1.314 0.162 1 95.94 343 MET A CA 1
ATOM 2732 C C . MET A 1 343 ? 23.062 -1.703 0.226 1 95.94 343 MET A C 1
ATOM 2734 O O . MET A 1 343 ? 23.625 -2.18 -0.76 1 95.94 343 MET A O 1
ATOM 2738 N N . ARG A 1 344 ? 23.734 -1.628 1.386 1 96.12 344 ARG A N 1
ATOM 2739 C CA . ARG A 1 344 ? 25.156 -1.947 1.561 1 96.12 344 ARG A CA 1
ATOM 2740 C C . ARG A 1 344 ? 25.406 -3.434 1.335 1 96.12 344 ARG A C 1
ATOM 2742 O O . ARG A 1 344 ? 26.531 -3.834 1.022 1 96.12 344 ARG A O 1
ATOM 2749 N N . ILE A 1 345 ? 24.391 -4.25 1.527 1 95.25 345 ILE A N 1
ATOM 2750 C CA . ILE A 1 345 ? 24.516 -5.684 1.2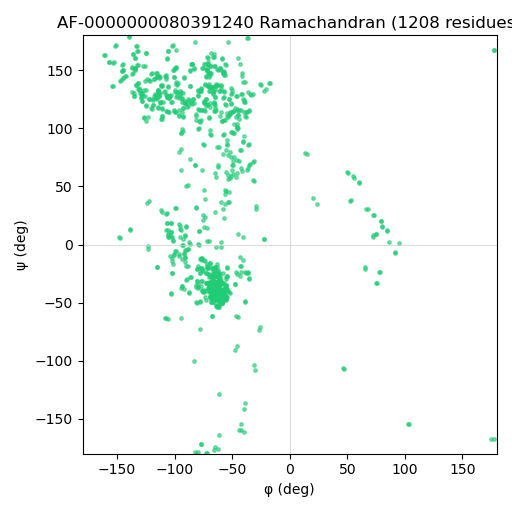88 1 95.25 345 ILE A CA 1
ATOM 2751 C C . ILE A 1 345 ? 24.875 -5.93 -0.175 1 95.25 345 ILE A C 1
ATOM 2753 O O . ILE A 1 345 ? 25.672 -6.82 -0.481 1 95.25 345 ILE A O 1
ATOM 2757 N N . LEU A 1 346 ? 24.281 -5.18 -1.113 1 90.44 346 LEU A N 1
ATOM 2758 C CA . LEU A 1 346 ? 24.578 -5.305 -2.535 1 90.44 346 LEU A CA 1
ATOM 2759 C C . LEU A 1 346 ? 26.062 -5.078 -2.795 1 90.44 346 LEU A C 1
ATOM 2761 O O . LEU A 1 346 ? 26.672 -5.785 -3.602 1 90.44 346 LEU A O 1
ATOM 2765 N N . LYS A 1 347 ? 26.578 -4.117 -2.119 1 88.38 347 LYS A N 1
ATOM 2766 C CA . LYS A 1 347 ? 28 -3.818 -2.273 1 88.38 347 LYS A CA 1
ATOM 2767 C C . LYS A 1 347 ? 28.859 -4.965 -1.755 1 88.38 347 LYS A C 1
ATOM 2769 O O . LYS A 1 347 ? 29.891 -5.281 -2.342 1 88.38 347 LYS A O 1
ATOM 2774 N N . VAL A 1 348 ? 28.469 -5.512 -0.663 1 92.69 348 VAL A N 1
ATOM 2775 C CA . VAL A 1 348 ? 29.203 -6.633 -0.093 1 92.69 348 VAL A CA 1
ATOM 2776 C C . VAL A 1 348 ? 29.219 -7.797 -1.084 1 92.69 348 VAL A C 1
ATOM 2778 O O . VAL A 1 348 ? 30.266 -8.422 -1.295 1 92.69 348 VAL A O 1
ATOM 2781 N N . ILE A 1 349 ? 28.078 -8.086 -1.643 1 91.94 349 ILE A N 1
ATOM 2782 C CA . ILE A 1 349 ? 27.984 -9.18 -2.6 1 91.94 349 ILE A CA 1
ATOM 2783 C C . ILE A 1 349 ? 28.859 -8.875 -3.818 1 91.94 349 ILE A C 1
ATOM 2785 O O . ILE A 1 349 ? 29.625 -9.734 -4.27 1 91.94 349 ILE A O 1
ATOM 2789 N N . LYS A 1 350 ? 28.766 -7.711 -4.332 1 90.88 350 LYS A N 1
ATOM 2790 C CA . LYS A 1 350 ? 29.562 -7.289 -5.48 1 90.88 350 LYS A CA 1
ATOM 2791 C C . LYS A 1 350 ? 31.062 -7.426 -5.199 1 90.88 350 LYS A C 1
ATOM 2793 O O . LYS A 1 350 ? 31.797 -7.992 -6.004 1 90.88 350 LYS A O 1
ATOM 2798 N N . ASP A 1 351 ? 31.469 -6.953 -4.055 1 91.5 351 ASP A N 1
ATOM 2799 C CA . ASP A 1 351 ? 32.875 -6.93 -3.689 1 91.5 351 ASP A CA 1
ATOM 2800 C C . ASP A 1 351 ? 33.406 -8.344 -3.455 1 91.5 351 ASP A C 1
ATOM 2802 O O . ASP A 1 351 ? 34.594 -8.602 -3.646 1 91.5 351 ASP A O 1
ATOM 2806 N N . SER A 1 352 ? 32.594 -9.211 -2.98 1 91.38 352 SER A N 1
ATOM 2807 C CA . SER A 1 352 ? 33 -10.586 -2.725 1 91.38 352 SER A CA 1
ATOM 2808 C C . SER A 1 352 ? 33.344 -11.312 -4.023 1 91.38 352 SER A C 1
ATOM 2810 O O . SER A 1 352 ? 34.125 -12.258 -4.027 1 91.38 352 SER A O 1
ATOM 2812 N N . GLY A 1 353 ? 32.625 -10.898 -5.098 1 90.5 353 GLY A N 1
ATOM 2813 C CA . GLY A 1 353 ? 32.812 -11.539 -6.391 1 90.5 353 GLY A CA 1
ATOM 2814 C C . GLY A 1 353 ? 32.188 -12.914 -6.48 1 90.5 353 GLY A C 1
ATOM 2815 O O . GLY A 1 353 ? 32.438 -13.648 -7.445 1 90.5 353 GLY A O 1
ATOM 2816 N N . ARG A 1 354 ? 31.422 -13.297 -5.52 1 92.94 354 ARG A N 1
ATOM 2817 C CA . ARG A 1 354 ? 30.828 -14.625 -5.469 1 92.94 354 ARG A CA 1
ATOM 2818 C C . ARG A 1 354 ? 29.516 -14.656 -6.254 1 92.94 354 ARG A C 1
ATOM 2820 O O . ARG A 1 354 ? 28.828 -13.641 -6.379 1 92.94 354 ARG A O 1
ATOM 2827 N N . PRO A 1 355 ? 29.125 -15.828 -6.727 1 94.75 355 PRO A N 1
ATOM 2828 C CA . PRO A 1 355 ? 27.859 -15.945 -7.465 1 94.75 355 PRO A CA 1
ATOM 2829 C C . PRO A 1 355 ? 26.641 -15.734 -6.582 1 94.75 355 PRO A C 1
ATOM 2831 O O . PRO A 1 355 ? 26.672 -16.016 -5.379 1 94.75 355 PRO A O 1
ATOM 2834 N N . LEU A 1 356 ? 25.672 -15.188 -7.219 1 96.81 356 LEU A N 1
ATOM 2835 C CA . LEU A 1 356 ? 24.359 -15.031 -6.586 1 96.81 356 LEU A CA 1
ATOM 2836 C C . LEU A 1 356 ? 23.344 -16.016 -7.16 1 96.81 356 LEU A C 1
ATOM 2838 O O . LEU A 1 356 ? 23.203 -16.109 -8.383 1 96.81 356 LEU A O 1
ATOM 2842 N N . VAL A 1 357 ? 22.688 -16.766 -6.273 1 97.75 357 VAL A N 1
ATOM 2843 C CA . VAL A 1 357 ? 21.766 -17.812 -6.699 1 97.75 357 VAL A CA 1
ATOM 2844 C C . VAL A 1 357 ? 20.344 -17.469 -6.285 1 97.75 357 VAL A C 1
ATOM 2846 O O . VAL A 1 357 ? 20.125 -16.984 -5.168 1 97.75 357 VAL A O 1
ATOM 2849 N N . GLY A 1 358 ? 19.375 -17.594 -7.156 1 98 358 GLY A N 1
ATOM 2850 C CA . GLY A 1 358 ? 17.969 -17.438 -6.867 1 98 358 GLY A CA 1
ATOM 2851 C C . GLY A 1 358 ? 17.109 -18.547 -7.445 1 98 358 GLY A C 1
ATOM 2852 O O . GLY A 1 358 ? 17.625 -19.438 -8.133 1 98 358 GLY A O 1
ATOM 2853 N N . HIS A 1 359 ? 15.883 -18.594 -7.086 1 97.5 359 HIS A N 1
ATOM 2854 C CA . HIS A 1 359 ? 14.859 -19.484 -7.648 1 97.5 359 HIS A CA 1
ATOM 2855 C C . HIS A 1 359 ? 13.727 -18.672 -8.281 1 97.5 359 HIS A C 1
ATOM 2857 O O . HIS A 1 359 ? 13.047 -17.906 -7.594 1 97.5 359 HIS A O 1
ATOM 2863 N N . ASN A 1 360 ? 13.523 -18.891 -9.578 1 95.44 360 ASN A N 1
ATOM 2864 C CA . ASN A 1 360 ? 12.594 -17.984 -10.258 1 95.44 360 ASN A CA 1
ATOM 2865 C C . ASN A 1 360 ? 12.938 -16.516 -9.977 1 95.44 360 ASN A C 1
ATOM 2867 O O . ASN A 1 360 ? 12.078 -15.758 -9.516 1 95.44 360 ASN A O 1
ATOM 2871 N N . 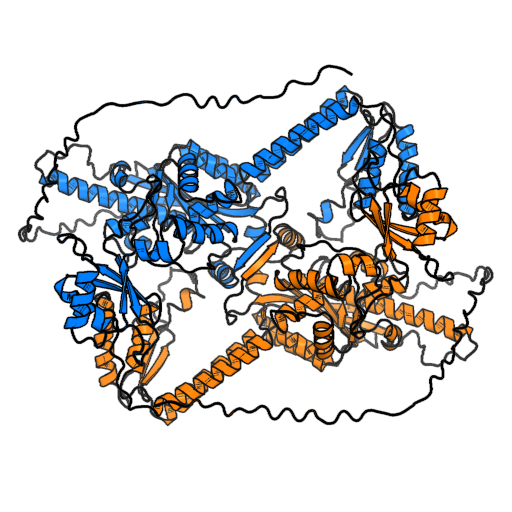PHE A 1 361 ? 14.094 -16.203 -10.422 1 97.44 361 PHE A N 1
ATOM 2872 C CA . PHE A 1 361 ? 14.844 -15.094 -9.836 1 97.44 361 PHE A CA 1
ATOM 2873 C C . PHE A 1 361 ? 14.57 -13.797 -10.586 1 97.44 361 PHE A C 1
ATOM 2875 O O . PHE A 1 361 ? 15.062 -12.734 -10.195 1 97.44 361 PHE A O 1
ATOM 2882 N N . PHE A 1 362 ? 13.766 -13.781 -11.617 1 97 362 PHE A N 1
ATOM 2883 C CA . PHE A 1 362 ? 13.594 -12.641 -12.5 1 97 362 PHE A CA 1
ATOM 2884 C C . PHE A 1 362 ? 13 -11.453 -11.75 1 97 362 PHE A C 1
ATOM 2886 O O . PHE A 1 362 ? 13.578 -10.367 -11.742 1 97 362 PHE A O 1
ATOM 2893 N N . LEU A 1 363 ? 11.961 -11.609 -11.102 1 96.94 363 LEU A N 1
ATOM 2894 C CA . LEU A 1 363 ? 11.297 -10.531 -10.383 1 96.94 363 LEU A CA 1
ATOM 2895 C C . LEU A 1 363 ? 12.148 -10.039 -9.219 1 96.94 363 LEU A C 1
ATOM 2897 O O . LEU A 1 363 ? 12.195 -8.844 -8.938 1 96.94 363 LEU A O 1
ATOM 2901 N N . ASP A 1 364 ? 12.82 -10.945 -8.539 1 97.62 364 ASP A N 1
ATOM 2902 C CA . ASP A 1 364 ? 13.719 -10.578 -7.441 1 97.62 364 ASP A CA 1
ATOM 2903 C C . ASP A 1 364 ? 14.758 -9.562 -7.902 1 97.62 364 ASP A C 1
ATOM 2905 O O . ASP A 1 364 ? 15.039 -8.586 -7.203 1 97.62 364 ASP A O 1
ATOM 2909 N N . LEU A 1 365 ? 15.297 -9.844 -9.031 1 97.44 365 LEU A N 1
ATOM 2910 C CA . LEU A 1 365 ? 16.328 -8.969 -9.562 1 97.44 365 LEU A CA 1
ATOM 2911 C C . LEU A 1 365 ? 15.781 -7.574 -9.844 1 97.44 365 LEU A C 1
ATOM 2913 O O . LEU A 1 365 ? 16.453 -6.574 -9.586 1 97.44 365 LEU A O 1
ATOM 2917 N N . LEU A 1 366 ? 14.617 -7.547 -10.406 1 97.94 366 LEU A N 1
ATOM 2918 C CA . LEU A 1 366 ? 14 -6.262 -10.711 1 97.94 366 LEU A CA 1
ATOM 2919 C C . LEU A 1 366 ? 13.719 -5.48 -9.43 1 97.94 366 LEU A C 1
ATOM 2921 O O . LEU A 1 366 ? 13.961 -4.27 -9.375 1 97.94 366 LEU A O 1
ATOM 2925 N N . PHE A 1 367 ? 13.227 -6.121 -8.406 1 97.81 367 PHE A N 1
ATOM 2926 C CA . PHE A 1 367 ? 12.945 -5.469 -7.129 1 97.81 367 PHE A CA 1
ATOM 2927 C C . PHE A 1 367 ? 14.234 -4.98 -6.473 1 97.81 367 PHE A C 1
ATOM 2929 O O . PHE A 1 367 ? 14.266 -3.896 -5.887 1 97.81 367 PHE A O 1
ATOM 2936 N N . LEU A 1 368 ? 15.281 -5.82 -6.547 1 97 368 LEU A N 1
ATOM 2937 C CA . LEU A 1 368 ? 16.562 -5.402 -5.984 1 97 368 LEU A CA 1
ATOM 2938 C C . LEU A 1 368 ? 17.062 -4.129 -6.66 1 97 368 LEU A C 1
ATOM 2940 O O . LEU A 1 368 ? 17.547 -3.215 -5.988 1 97 368 LEU A O 1
ATOM 2944 N N . TYR A 1 369 ? 16.891 -4.086 -7.941 1 96.19 369 TYR A N 1
ATOM 2945 C CA . TYR A 1 369 ? 17.312 -2.898 -8.672 1 96.19 369 TYR A CA 1
ATOM 2946 C C . TYR A 1 369 ? 16.516 -1.676 -8.242 1 96.19 369 TYR A C 1
ATOM 2948 O O . TYR A 1 369 ? 17.094 -0.649 -7.871 1 96.19 369 TYR A O 1
ATOM 2956 N N . THR A 1 370 ? 15.219 -1.716 -8.242 1 95.94 370 THR A N 1
ATOM 2957 C CA . THR A 1 370 ? 14.328 -0.581 -8.016 1 95.94 370 THR A CA 1
ATOM 2958 C C . THR A 1 370 ? 14.508 -0.034 -6.598 1 95.94 370 THR A C 1
ATOM 2960 O O . THR A 1 370 ? 14.352 1.165 -6.363 1 95.94 370 THR A O 1
ATOM 2963 N N . HIS A 1 371 ? 14.922 -0.852 -5.668 1 96.06 371 HIS A N 1
ATOM 2964 C CA . HIS A 1 371 ? 14.969 -0.437 -4.273 1 96.06 371 HIS A CA 1
ATOM 2965 C C . HIS A 1 371 ? 16.391 -0.093 -3.844 1 96.06 371 HIS A C 1
ATOM 2967 O O . HIS A 1 371 ? 16.594 0.73 -2.945 1 96.06 371 HIS A O 1
ATOM 2973 N N . PHE A 1 372 ? 17.391 -0.671 -4.547 1 96.38 372 PHE A N 1
ATOM 2974 C CA . PHE A 1 372 ? 18.75 -0.462 -4.059 1 96.38 372 PHE A CA 1
ATOM 2975 C C . PHE A 1 372 ? 19.578 0.333 -5.066 1 96.38 372 PHE A C 1
ATOM 2977 O O . PHE A 1 372 ? 20.625 0.877 -4.727 1 96.38 372 PHE A O 1
ATOM 2984 N N . VAL A 1 373 ? 19.156 0.382 -6.305 1 95.12 373 VAL A N 1
ATOM 2985 C CA . VAL A 1 373 ? 19.953 1.063 -7.324 1 95.12 373 VAL A CA 1
ATOM 2986 C C . VAL A 1 373 ? 19.266 2.369 -7.723 1 95.12 373 VAL A C 1
ATOM 2988 O O . VAL A 1 373 ? 19.797 3.455 -7.473 1 95.12 373 VAL A O 1
ATOM 2991 N N . LYS A 1 374 ? 18.078 2.209 -8.289 1 94.56 374 LYS A N 1
ATOM 2992 C CA . LYS A 1 374 ? 17.266 3.34 -8.727 1 94.56 374 LYS A CA 1
ATOM 2993 C C . LYS A 1 374 ? 15.781 2.984 -8.719 1 94.56 374 LYS A C 1
ATOM 2995 O O . LYS A 1 374 ? 15.391 1.907 -9.172 1 94.56 374 LYS A O 1
ATOM 3000 N N . PRO A 1 375 ? 14.984 3.881 -8.227 1 93.38 375 PRO A N 1
ATOM 3001 C CA . PRO A 1 375 ? 13.555 3.586 -8.148 1 93.38 375 PRO A CA 1
ATOM 3002 C C . PRO A 1 375 ? 12.93 3.314 -9.516 1 93.38 375 PRO A C 1
ATOM 3004 O O . PRO A 1 375 ? 11.945 2.568 -9.609 1 93.38 375 PRO A O 1
ATOM 3007 N N . THR A 1 376 ? 13.453 3.934 -10.555 1 96.12 376 THR A N 1
ATOM 3008 C CA . THR A 1 376 ? 12.945 3.707 -11.906 1 96.12 376 THR A CA 1
ATOM 3009 C C . THR A 1 376 ? 13.875 2.779 -12.688 1 96.12 376 THR A C 1
ATOM 3011 O O . THR A 1 376 ? 15.07 3.059 -12.82 1 96.12 376 THR A O 1
ATOM 3014 N N . LEU A 1 377 ? 13.328 1.708 -13.156 1 97.88 377 LEU A N 1
ATOM 3015 C CA . LEU A 1 377 ? 14.102 0.762 -13.953 1 97.88 377 LEU A CA 1
ATOM 3016 C C . LEU A 1 377 ? 14.367 1.321 -15.352 1 97.88 377 LEU A C 1
ATOM 3018 O O . LEU A 1 377 ? 13.648 2.201 -15.82 1 97.88 377 LEU A O 1
ATOM 3022 N N . PRO A 1 378 ? 15.438 0.841 -15.984 1 96.81 378 PRO A N 1
ATOM 3023 C CA . PRO A 1 378 ? 15.695 1.266 -17.359 1 96.81 378 PRO A CA 1
ATOM 3024 C C . PRO A 1 378 ? 14.516 0.986 -18.297 1 96.81 378 PRO A C 1
ATOM 3026 O O . PRO A 1 378 ? 13.75 0.049 -18.062 1 96.81 378 PRO A O 1
ATOM 3029 N N . ASP A 1 379 ? 14.422 1.719 -19.344 1 97.06 379 ASP A N 1
ATOM 3030 C CA . ASP A 1 379 ? 13.305 1.591 -20.266 1 97.06 379 ASP A CA 1
ATOM 3031 C C . ASP A 1 379 ? 13.477 0.374 -21.172 1 97.06 379 ASP A C 1
ATOM 3033 O O . ASP A 1 379 ? 12.523 -0.059 -21.828 1 97.06 379 ASP A O 1
ATOM 3037 N N . THR A 1 380 ? 14.688 -0.196 -21.172 1 96.56 380 THR A N 1
ATOM 3038 C CA . THR A 1 380 ? 14.938 -1.342 -22.031 1 96.56 380 THR A CA 1
ATOM 3039 C C . THR A 1 380 ? 15.484 -2.518 -21.234 1 96.56 380 THR A C 1
ATOM 3041 O O . THR A 1 380 ? 16.188 -2.322 -20.234 1 96.56 380 THR A O 1
ATOM 3044 N N . ALA A 1 381 ? 15.211 -3.754 -21.812 1 96.44 381 ALA A N 1
ATOM 3045 C CA . ALA A 1 381 ? 15.773 -4.957 -21.203 1 96.44 381 ALA A CA 1
ATOM 3046 C C . ALA A 1 381 ? 17.297 -4.934 -21.266 1 96.44 381 ALA A C 1
ATOM 3048 O O . ALA A 1 381 ? 17.969 -5.348 -20.312 1 96.44 381 ALA A O 1
ATOM 3049 N N . MET A 1 382 ? 17.797 -4.43 -22.328 1 95.56 382 MET A N 1
ATOM 3050 C CA . MET A 1 382 ? 19.25 -4.332 -22.516 1 95.56 382 MET A CA 1
ATOM 3051 C C . MET A 1 382 ? 19.875 -3.469 -21.438 1 95.56 382 MET A C 1
ATOM 3053 O O . MET A 1 382 ? 20.922 -3.826 -20.875 1 95.56 382 MET A O 1
ATOM 3057 N N . GLY A 1 383 ? 19.266 -2.348 -21.219 1 95 383 GLY A N 1
ATOM 3058 C CA . GLY A 1 383 ? 19.766 -1.47 -20.172 1 95 383 GLY A CA 1
ATOM 3059 C C . GLY A 1 383 ? 19.75 -2.113 -18.797 1 95 383 GLY A C 1
ATOM 3060 O O . GLY A 1 383 ? 20.688 -1.935 -18.016 1 95 383 GLY A O 1
ATOM 3061 N N . PHE A 1 384 ? 18.781 -2.816 -18.562 1 96.69 384 PHE A N 1
ATOM 3062 C CA . PHE A 1 384 ? 18.672 -3.506 -17.281 1 96.69 384 PHE A CA 1
ATOM 3063 C C . PHE A 1 384 ? 19.75 -4.574 -17.141 1 96.69 384 PHE A C 1
ATOM 3065 O O . PHE A 1 384 ? 20.406 -4.672 -16.109 1 96.69 384 PHE A O 1
ATOM 3072 N N . LYS A 1 385 ? 19.906 -5.434 -18.172 1 95.69 385 LYS A N 1
ATOM 3073 C CA . LYS A 1 385 ? 20.938 -6.48 -18.172 1 95.69 385 LYS A CA 1
ATOM 3074 C C . LYS A 1 385 ? 22.312 -5.898 -17.891 1 95.69 385 LYS A C 1
ATOM 3076 O O . LYS A 1 385 ? 23.062 -6.461 -17.094 1 95.69 385 LYS A O 1
ATOM 3081 N N . ALA A 1 386 ? 22.578 -4.801 -18.453 1 93.88 386 ALA A N 1
ATOM 3082 C CA . ALA A 1 386 ? 23.875 -4.16 -18.266 1 93.88 386 ALA A CA 1
ATOM 3083 C C . ALA A 1 386 ? 24.094 -3.756 -16.812 1 93.88 386 ALA A C 1
ATOM 3085 O O . ALA A 1 386 ? 25.188 -3.945 -16.266 1 93.88 386 ALA A O 1
ATOM 3086 N N . LYS A 1 387 ? 23.078 -3.227 -16.219 1 92.5 387 LYS A N 1
ATOM 3087 C CA . LYS A 1 387 ? 23.188 -2.762 -14.844 1 92.5 387 LYS A CA 1
ATOM 3088 C C . LYS A 1 387 ? 23.312 -3.934 -13.875 1 92.5 387 LYS A C 1
ATOM 3090 O O . LYS A 1 387 ? 24.078 -3.871 -12.906 1 92.5 387 LYS A O 1
ATOM 3095 N N . VAL A 1 388 ? 22.594 -4.93 -14.109 1 92.88 388 VAL A N 1
ATOM 3096 C CA . VAL A 1 388 ? 22.625 -6.102 -13.242 1 92.88 388 VAL A CA 1
ATOM 3097 C C . VAL A 1 388 ? 24 -6.75 -13.297 1 92.88 388 VAL A C 1
ATOM 3099 O O . VAL A 1 388 ? 24.547 -7.16 -12.266 1 92.88 388 VAL A O 1
ATOM 3102 N N . GLN A 1 389 ? 24.516 -6.836 -14.453 1 89.12 389 GLN A N 1
ATOM 3103 C CA . GLN A 1 389 ? 25.828 -7.457 -14.633 1 89.12 389 GLN A CA 1
ATOM 3104 C C . GLN A 1 389 ? 26.906 -6.641 -13.945 1 89.12 389 GLN A C 1
ATOM 3106 O O . GLN A 1 389 ? 27.938 -7.184 -13.547 1 89.12 389 GLN A O 1
ATOM 3111 N N . HIS A 1 390 ? 26.641 -5.418 -13.836 1 86.94 390 HIS A N 1
ATOM 3112 C CA . HIS A 1 390 ? 27.594 -4.559 -13.141 1 86.94 390 HIS A CA 1
ATOM 3113 C C . HIS A 1 390 ? 27.656 -4.898 -11.648 1 86.94 390 HIS A C 1
ATOM 3115 O O . HIS A 1 390 ? 28.719 -4.848 -11.047 1 86.94 390 HIS A O 1
ATOM 3121 N N . PHE A 1 391 ? 26.594 -5.266 -11.039 1 85.31 391 PHE A N 1
ATOM 3122 C CA . PHE A 1 391 ? 26.547 -5.492 -9.602 1 85.31 391 PHE A CA 1
ATOM 3123 C C . PHE A 1 391 ? 26.797 -6.957 -9.273 1 85.31 391 PHE A C 1
ATOM 3125 O O . PHE A 1 391 ? 27.359 -7.273 -8.219 1 85.31 391 PHE A O 1
ATOM 3132 N N . PHE A 1 392 ? 26.297 -7.785 -10.156 1 86.06 392 PHE A N 1
ATOM 3133 C CA . PHE A 1 392 ? 26.438 -9.211 -9.898 1 86.06 392 PHE A CA 1
ATOM 3134 C C . PHE A 1 392 ? 27.156 -9.906 -11.047 1 86.06 392 PHE A C 1
ATOM 3136 O O . PHE A 1 392 ? 26.578 -10.102 -12.117 1 86.06 392 PHE A O 1
ATOM 3143 N N . PRO A 1 393 ? 28.391 -10.344 -10.805 1 76.06 393 PRO A N 1
ATOM 3144 C CA . PRO A 1 393 ? 29.109 -10.914 -11.945 1 76.06 393 PRO A CA 1
ATOM 3145 C C . PRO A 1 393 ? 28.547 -12.258 -12.398 1 76.06 393 PRO A C 1
ATOM 3147 O O . PRO A 1 393 ? 28.516 -12.539 -13.594 1 76.06 393 PRO A O 1
ATOM 3150 N N . SER A 1 394 ? 28.062 -13.109 -11.508 1 92.44 394 SER A N 1
ATOM 3151 C CA . SER A 1 394 ? 27.469 -14.367 -11.93 1 92.44 394 SER A CA 1
ATOM 3152 C C . SER A 1 394 ? 26.188 -14.656 -11.156 1 92.44 394 SER A C 1
ATOM 3154 O O . SER A 1 394 ? 26.125 -14.469 -9.945 1 92.44 394 SER A O 1
ATOM 3156 N N . ILE A 1 395 ? 25.172 -14.992 -11.93 1 96.69 395 ILE A N 1
ATOM 3157 C CA . ILE A 1 395 ? 23.859 -15.273 -11.367 1 96.69 395 ILE A CA 1
ATOM 3158 C C . ILE A 1 395 ? 23.391 -16.656 -11.82 1 96.69 395 ILE A C 1
ATOM 3160 O O . ILE A 1 395 ? 23.547 -17.016 -12.984 1 96.69 395 ILE A O 1
ATOM 3164 N N . TYR A 1 396 ? 22.922 -17.406 -10.93 1 97.19 396 TYR A N 1
ATOM 3165 C CA . TYR A 1 396 ? 22.328 -18.703 -11.25 1 97.19 396 TYR A CA 1
ATOM 3166 C C . TYR A 1 396 ? 20.875 -18.781 -10.781 1 97.19 396 TYR A C 1
ATOM 3168 O O . TYR A 1 396 ? 20.531 -18.266 -9.711 1 97.19 396 TYR A O 1
ATOM 3176 N N . ASP A 1 397 ? 20.031 -19.375 -11.539 1 97.94 397 ASP A N 1
ATOM 3177 C CA . ASP A 1 397 ? 18.641 -19.641 -11.195 1 97.94 397 ASP A CA 1
ATOM 3178 C C . ASP A 1 397 ? 18.391 -21.141 -11.07 1 97.94 397 ASP A C 1
ATOM 3180 O O . ASP A 1 397 ? 18.469 -21.875 -12.055 1 97.94 397 ASP A O 1
ATOM 3184 N N . THR A 1 398 ? 18.016 -21.562 -9.914 1 97 398 THR A N 1
ATOM 3185 C CA . THR A 1 398 ? 17.875 -22.984 -9.656 1 97 398 THR A CA 1
ATOM 3186 C C . THR A 1 398 ? 16.734 -23.578 -10.469 1 97 398 THR A C 1
ATOM 3188 O O . THR A 1 398 ? 16.734 -24.766 -10.797 1 97 398 THR A O 1
ATOM 3191 N N . LYS A 1 399 ? 15.75 -22.734 -10.758 1 95.81 399 LYS A N 1
ATOM 3192 C CA . LYS A 1 399 ? 14.641 -23.234 -11.57 1 95.81 399 LYS A CA 1
ATOM 3193 C C . LYS A 1 399 ? 15.102 -23.547 -12.992 1 95.81 399 LYS A C 1
ATOM 3195 O O . LYS A 1 399 ? 14.656 -24.531 -13.586 1 95.81 399 LYS A O 1
ATOM 3200 N N . VAL A 1 400 ? 15.961 -22.75 -13.578 1 95.38 400 VAL A N 1
ATOM 3201 C CA . VAL A 1 400 ? 16.531 -23 -14.898 1 95.38 400 VAL A CA 1
ATOM 3202 C C . VAL A 1 400 ? 17.359 -24.297 -14.859 1 95.38 400 VAL A C 1
ATOM 3204 O O . VAL A 1 400 ? 17.25 -25.125 -15.758 1 95.38 400 VAL A O 1
ATOM 3207 N N . LEU A 1 401 ? 18.156 -24.453 -13.828 1 94.56 401 LEU A N 1
ATOM 3208 C CA . LEU A 1 401 ? 19.016 -25.625 -13.664 1 94.56 401 LEU A CA 1
ATOM 3209 C C . LEU A 1 401 ? 18.188 -26.891 -13.516 1 94.56 401 LEU A C 1
ATOM 3211 O O . LEU A 1 401 ? 18.469 -27.906 -14.164 1 94.56 401 LEU A O 1
ATOM 3215 N N . ALA A 1 402 ? 17.219 -26.797 -12.68 1 94.31 402 ALA A N 1
ATOM 3216 C CA . ALA A 1 402 ? 16.375 -27.953 -12.422 1 94.31 402 ALA A CA 1
ATOM 3217 C C . ALA A 1 402 ? 15.648 -28.406 -13.695 1 94.31 402 ALA A C 1
ATOM 3219 O O . ALA A 1 402 ? 15.602 -29.594 -14 1 94.31 402 ALA A O 1
ATOM 3220 N N . LYS A 1 403 ? 15.086 -27.469 -14.375 1 90.38 403 LYS A N 1
ATOM 3221 C CA . LYS A 1 403 ? 14.383 -27.781 -15.617 1 90.38 403 LYS A CA 1
ATOM 3222 C C . LYS A 1 403 ? 15.328 -28.406 -16.641 1 90.38 403 LYS A C 1
ATOM 3224 O O . LYS A 1 403 ? 14.977 -29.391 -17.297 1 90.38 403 LYS A O 1
ATOM 3229 N N . SER A 1 404 ? 16.5 -27.859 -16.797 1 90.19 404 SER A N 1
ATOM 3230 C CA . SER A 1 404 ? 17.484 -28.328 -17.766 1 90.19 404 SER A CA 1
ATOM 3231 C C . SER A 1 404 ? 17.953 -29.734 -17.422 1 90.19 404 SER A C 1
ATOM 3233 O O . SER A 1 404 ? 18.234 -30.531 -18.312 1 90.19 404 SER A O 1
ATOM 3235 N N . LEU A 1 405 ? 18.031 -30.047 -16.125 1 90.69 405 LEU A N 1
ATOM 3236 C CA . LEU A 1 405 ? 18.547 -31.328 -15.672 1 90.69 405 LEU A CA 1
ATOM 3237 C C . LEU A 1 405 ? 17.422 -32.344 -15.523 1 90.69 405 LEU A C 1
ATOM 3239 O O . LEU A 1 405 ? 17.656 -33.5 -15.211 1 90.69 405 LEU A O 1
ATOM 3243 N N . GLY A 1 406 ? 16.172 -31.828 -15.742 1 89.62 406 GLY A N 1
ATOM 3244 C CA . GLY A 1 406 ? 15.016 -32.719 -15.625 1 89.62 406 GLY A CA 1
ATOM 3245 C C . GLY A 1 406 ? 14.695 -33.094 -14.195 1 89.62 406 GLY A C 1
ATOM 3246 O O . GLY A 1 406 ? 14.211 -34.188 -13.93 1 89.62 406 GLY A O 1
ATOM 3247 N N . VAL A 1 407 ? 15.102 -32.219 -13.305 1 90.69 407 VAL A N 1
ATOM 3248 C CA . VAL A 1 407 ? 14.844 -32.5 -11.891 1 90.69 407 VAL A CA 1
ATOM 3249 C C . VAL A 1 407 ? 13.523 -31.828 -11.484 1 90.69 407 VAL A C 1
ATOM 3251 O O . VAL A 1 407 ? 13.344 -30.625 -11.68 1 90.69 407 VAL A O 1
ATOM 3254 N N . THR A 1 408 ? 12.562 -32.594 -10.984 1 86.38 408 THR A N 1
ATOM 3255 C CA . THR A 1 408 ? 11.273 -32.094 -10.523 1 86.38 408 THR A CA 1
ATOM 3256 C C . THR A 1 408 ? 10.93 -32.656 -9.148 1 86.38 408 THR A C 1
ATOM 3258 O O . THR A 1 408 ? 11.641 -33.531 -8.641 1 86.38 408 THR A O 1
ATOM 3261 N N . ASP A 1 409 ? 9.945 -32.031 -8.57 1 81.38 409 ASP A N 1
ATOM 3262 C CA . ASP A 1 409 ? 9.469 -32.625 -7.316 1 81.38 409 ASP A CA 1
ATOM 3263 C C . ASP A 1 409 ? 8.609 -33.844 -7.566 1 81.38 409 ASP A C 1
ATOM 3265 O O . ASP A 1 409 ? 8.594 -34.375 -8.68 1 81.38 409 ASP A O 1
ATOM 3269 N N . GLU A 1 410 ? 8.008 -34.344 -6.523 1 71.56 410 GLU A N 1
ATOM 3270 C CA . GLU A 1 410 ? 7.223 -35.594 -6.586 1 71.56 410 GLU A CA 1
ATOM 3271 C C . GLU A 1 410 ? 6 -35.406 -7.484 1 71.56 410 GLU A C 1
ATOM 3273 O O . GLU A 1 410 ? 5.477 -36.375 -8.023 1 71.56 410 GLU A O 1
ATOM 3278 N N . HIS A 1 411 ? 5.648 -34.125 -7.699 1 68.62 411 HIS A N 1
ATOM 3279 C CA . HIS A 1 411 ? 4.449 -33.875 -8.484 1 68.62 411 HIS A CA 1
ATOM 3280 C C . HIS A 1 411 ? 4.812 -33.375 -9.883 1 68.62 411 HIS A C 1
ATOM 3282 O O . HIS A 1 411 ? 3.936 -32.938 -10.633 1 68.62 411 HIS A O 1
ATOM 3288 N N . GLY A 1 412 ? 6.086 -33.469 -10.125 1 74.12 412 GLY A N 1
ATOM 3289 C CA . GLY A 1 412 ? 6.523 -33.031 -11.445 1 74.12 412 GLY A CA 1
ATOM 3290 C C . GLY A 1 412 ? 6.668 -31.531 -11.578 1 74.12 412 GLY A C 1
ATOM 3291 O O . GLY A 1 412 ? 6.758 -31.016 -12.688 1 74.12 412 GLY A O 1
ATOM 3292 N N . ASP A 1 413 ? 6.688 -30.922 -10.43 1 78.75 413 ASP A N 1
ATOM 3293 C CA . ASP A 1 413 ? 6.781 -29.469 -10.438 1 78.75 413 ASP A CA 1
ATOM 3294 C C . ASP A 1 413 ? 8.172 -29 -10.008 1 78.75 413 ASP A C 1
ATOM 3296 O O . ASP A 1 413 ? 8.938 -29.781 -9.438 1 78.75 413 ASP A O 1
ATOM 3300 N N . THR A 1 414 ? 8.461 -27.781 -10.375 1 87.19 414 THR A N 1
ATOM 3301 C CA . THR A 1 414 ? 9.766 -27.234 -10.031 1 87.19 414 THR A CA 1
ATOM 3302 C C . THR A 1 414 ? 9.617 -26.125 -9 1 87.19 414 THR A C 1
ATOM 3304 O O . THR A 1 414 ? 10.375 -25.156 -9.016 1 87.19 414 THR A O 1
ATOM 3307 N N . ASN A 1 415 ? 8.617 -26.234 -8.211 1 87 415 ASN A N 1
ATOM 3308 C CA . ASN A 1 415 ? 8.461 -25.25 -7.145 1 87 415 ASN A CA 1
ATOM 3309 C C . ASN A 1 415 ? 9.516 -25.422 -6.059 1 87 415 ASN A C 1
ATOM 3311 O O . ASN A 1 415 ? 10.078 -26.516 -5.902 1 87 415 ASN A O 1
ATOM 3315 N N . LEU A 1 416 ? 9.805 -24.406 -5.371 1 91.06 416 LEU A N 1
ATOM 3316 C CA . LEU A 1 416 ? 10.914 -24.344 -4.43 1 91.06 416 LEU A CA 1
ATOM 3317 C C . LEU A 1 416 ? 10.734 -25.375 -3.318 1 91.06 416 LEU A C 1
ATOM 3319 O O . LEU A 1 416 ? 11.648 -26.156 -3.041 1 91.06 416 LEU A O 1
ATOM 3323 N N . ALA A 1 417 ? 9.57 -25.359 -2.678 1 86.06 417 ALA A N 1
ATOM 3324 C CA . ALA A 1 417 ? 9.312 -26.25 -1.551 1 86.06 417 ALA A CA 1
ATOM 3325 C C . ALA A 1 417 ? 9.414 -27.719 -1.974 1 86.06 417 ALA A C 1
ATOM 3327 O O . ALA A 1 417 ? 9.992 -28.531 -1.26 1 86.06 417 ALA A O 1
ATOM 3328 N N . GLY A 1 418 ? 8.828 -28.031 -3.109 1 84.44 418 GLY A N 1
ATOM 3329 C CA . GLY A 1 418 ? 8.875 -29.391 -3.613 1 84.44 418 GLY A CA 1
ATOM 3330 C C . GLY A 1 418 ? 10.281 -29.859 -3.953 1 84.44 418 GLY A C 1
ATOM 3331 O O . GLY A 1 418 ? 10.672 -30.969 -3.609 1 84.44 418 GLY A O 1
ATOM 3332 N N . LEU A 1 419 ? 11.047 -29.016 -4.625 1 90 419 LEU A N 1
ATOM 3333 C CA . LEU A 1 419 ? 12.43 -29.344 -4.973 1 90 419 LEU A CA 1
ATOM 3334 C C . LEU A 1 419 ? 13.266 -29.547 -3.715 1 90 419 LEU A C 1
ATOM 3336 O O . LEU A 1 419 ? 14.133 -30.422 -3.68 1 90 419 LEU A O 1
ATOM 3340 N N . TYR A 1 420 ? 13.07 -28.703 -2.717 1 90.25 420 TYR A N 1
ATOM 3341 C CA . TYR A 1 420 ? 13.812 -28.812 -1.468 1 90.25 420 TYR A CA 1
ATOM 3342 C C . TYR A 1 420 ? 13.531 -30.141 -0.779 1 90.25 420 TYR A C 1
ATOM 3344 O O . TYR A 1 420 ? 14.445 -30.766 -0.222 1 90.25 420 TYR A O 1
ATOM 3352 N N . ARG A 1 421 ? 12.305 -30.531 -0.763 1 84.62 421 ARG A N 1
ATOM 3353 C CA . ARG A 1 421 ? 11.945 -31.812 -0.149 1 84.62 421 ARG A CA 1
ATOM 3354 C C . ARG A 1 421 ? 12.656 -32.969 -0.841 1 84.62 421 ARG A C 1
ATOM 3356 O O . ARG A 1 421 ? 13.094 -33.906 -0.185 1 84.62 421 ARG A O 1
ATOM 3363 N N . LYS A 1 422 ? 12.727 -32.844 -2.096 1 82.5 422 LYS A N 1
ATOM 3364 C CA . LYS A 1 422 ? 13.328 -33.906 -2.879 1 82.5 422 LYS A CA 1
ATOM 3365 C C . LYS A 1 422 ? 14.852 -33.875 -2.799 1 82.5 422 LYS A C 1
ATOM 3367 O O . LYS A 1 422 ? 15.5 -34.906 -2.637 1 82.5 422 LYS A O 1
ATOM 3372 N N . GLU A 1 423 ? 15.359 -32.688 -3.016 1 78.06 423 GLU A N 1
ATOM 3373 C CA . GLU A 1 423 ? 16.797 -32.5 -3.148 1 78.06 423 GLU A CA 1
ATOM 3374 C C . GLU A 1 423 ? 17.453 -32.219 -1.794 1 78.06 423 GLU A C 1
ATOM 3376 O O . GLU A 1 423 ? 18.656 -32.406 -1.631 1 78.06 423 GLU A O 1
ATOM 3381 N N . GLY A 1 424 ? 16.703 -31.578 -0.879 1 70.69 424 GLY A N 1
ATOM 3382 C CA . GLY A 1 424 ? 17.234 -31.078 0.375 1 70.69 424 GLY A CA 1
ATOM 3383 C C . GLY A 1 424 ? 17.406 -32.156 1.427 1 70.69 424 GLY A C 1
ATOM 3384 O O . GLY A 1 424 ? 17.594 -31.844 2.607 1 70.69 424 GLY A O 1
ATOM 3385 N N . GLY A 1 425 ? 17.281 -33.469 1.015 1 55.97 425 GLY A N 1
ATOM 3386 C CA . GLY A 1 425 ? 17.203 -34.719 1.751 1 55.97 425 GLY A CA 1
ATOM 3387 C C . GLY A 1 425 ? 18.281 -34.844 2.812 1 55.97 425 GLY A C 1
ATOM 3388 O O . GLY A 1 425 ? 19.375 -35.312 2.531 1 55.97 425 GLY A O 1
ATOM 3389 N N . GLY A 1 426 ? 18.203 -34.094 4.102 1 57.69 426 GLY A N 1
ATOM 3390 C CA . GLY A 1 426 ? 18.797 -34.438 5.379 1 57.69 426 GLY A CA 1
ATOM 3391 C C . GLY A 1 426 ? 20.219 -33.969 5.547 1 57.69 426 GLY A C 1
ATOM 3392 O O . GLY A 1 426 ? 20.828 -34.188 6.598 1 57.69 426 GLY A O 1
ATOM 3393 N N . ARG A 1 427 ? 20.75 -33.281 4.59 1 61.59 427 ARG A N 1
ATOM 3394 C CA . ARG A 1 427 ? 22.188 -33.031 4.719 1 61.59 427 ARG A CA 1
ATOM 3395 C C . ARG A 1 427 ? 22.438 -31.688 5.387 1 61.59 427 ARG A C 1
ATOM 3397 O O . ARG A 1 427 ? 23.422 -31.516 6.109 1 61.59 427 ARG A O 1
ATOM 3404 N N . VAL A 1 428 ? 21.594 -30.672 5.059 1 67 428 VAL A N 1
ATOM 3405 C CA . VAL A 1 428 ? 21.797 -29.344 5.629 1 67 428 VAL A CA 1
ATOM 3406 C C . VAL A 1 428 ? 20.5 -28.859 6.297 1 67 428 VAL A C 1
ATOM 3408 O O . VAL A 1 428 ? 19.438 -28.906 5.695 1 67 428 VAL A O 1
ATOM 3411 N N . ALA A 1 429 ? 20.531 -28.797 7.551 1 64.25 429 ALA A N 1
ATOM 3412 C CA . ALA A 1 429 ? 19.344 -28.359 8.281 1 64.25 429 ALA A CA 1
ATOM 3413 C C . ALA A 1 429 ? 19.578 -27 8.93 1 64.25 429 ALA A C 1
ATOM 3415 O O . ALA A 1 429 ? 20.719 -26.641 9.242 1 64.25 429 ALA A O 1
ATOM 3416 N N . LEU A 1 430 ? 18.547 -26.172 8.805 1 63.59 430 LEU A N 1
ATOM 3417 C CA . LEU A 1 430 ? 18.562 -24.875 9.492 1 63.59 430 LEU A CA 1
ATOM 3418 C C . LEU A 1 430 ? 18.25 -25.047 10.977 1 63.59 430 LEU A C 1
ATOM 3420 O O . LEU A 1 430 ? 17.297 -25.734 11.336 1 63.59 430 LEU A O 1
ATOM 3424 N N . GLU A 1 431 ? 19.172 -24.734 11.812 1 59.38 431 GLU A N 1
ATOM 3425 C CA . GLU A 1 431 ? 18.938 -24.828 13.25 1 59.38 431 GLU A CA 1
ATOM 3426 C C . GLU A 1 431 ? 17.828 -23.875 13.695 1 59.38 431 GLU A C 1
ATOM 3428 O O . GLU A 1 431 ? 17.828 -22.703 13.312 1 59.38 431 GLU A O 1
ATOM 3433 N N . GLY A 1 432 ? 16.859 -24.281 14.602 1 51.38 432 GLY A N 1
ATOM 3434 C CA . GLY A 1 432 ? 15.922 -23.453 15.352 1 51.38 432 GLY A CA 1
ATOM 3435 C C . GLY A 1 432 ? 14.734 -22.984 14.523 1 51.38 432 GLY A C 1
ATOM 3436 O O . GLY A 1 432 ? 13.883 -22.25 15.016 1 51.38 432 GLY A O 1
ATOM 3437 N N . VAL A 1 433 ? 14.891 -22.938 13.242 1 55 433 VAL A N 1
ATOM 3438 C CA . VAL A 1 433 ? 13.789 -22.297 12.531 1 55 433 VAL A CA 1
ATOM 3439 C C . VAL A 1 433 ? 12.781 -23.344 12.078 1 55 433 VAL A C 1
ATOM 3441 O O . VAL A 1 433 ? 13.156 -24.391 11.539 1 55 433 VAL A O 1
ATOM 3444 N N . THR A 1 434 ? 11.867 -23.484 12.703 1 45.91 434 THR A N 1
ATOM 3445 C CA . THR A 1 434 ? 10.75 -24.312 12.25 1 45.91 434 THR A CA 1
ATOM 3446 C C . THR A 1 434 ? 10.211 -23.812 10.914 1 45.91 434 THR A C 1
ATOM 3448 O O . THR A 1 434 ? 9.914 -22.625 10.766 1 45.91 434 THR A O 1
ATOM 3451 N N . GLY A 1 435 ? 10.43 -24.469 9.766 1 51.66 435 GLY A N 1
ATOM 3452 C CA . GLY A 1 435 ? 10.008 -24.688 8.391 1 51.66 435 GLY A CA 1
ATOM 3453 C C . GLY A 1 435 ? 9.156 -23.547 7.844 1 51.66 435 GLY A C 1
ATOM 3454 O O . GLY A 1 435 ? 8 -23.766 7.469 1 51.66 435 GLY A O 1
ATOM 3455 N N . ALA A 1 436 ? 9.25 -22.141 7.98 1 63.72 436 ALA A N 1
ATOM 3456 C CA . ALA A 1 436 ? 8.023 -21.516 7.492 1 63.72 436 ALA A CA 1
ATOM 3457 C C . ALA A 1 436 ? 8.172 -21.062 6.043 1 63.72 436 ALA A C 1
ATOM 3459 O O . ALA A 1 436 ? 8.914 -20.125 5.754 1 63.72 436 ALA A O 1
ATOM 3460 N N . ALA A 1 437 ? 8.055 -21.953 5.023 1 69.56 437 ALA A N 1
ATOM 3461 C CA . ALA A 1 437 ? 7.93 -21.562 3.619 1 69.56 437 ALA A CA 1
ATOM 3462 C C . ALA A 1 437 ? 7.324 -20.172 3.486 1 69.56 437 ALA A C 1
ATOM 3464 O O . ALA A 1 437 ? 6.504 -19.766 4.312 1 69.56 437 ALA A O 1
ATOM 3465 N N . HIS A 1 438 ? 7.852 -19.375 2.596 1 74.12 438 HIS A N 1
ATOM 3466 C CA . HIS A 1 438 ? 7.387 -18.047 2.201 1 74.12 438 HIS A CA 1
ATOM 3467 C C . HIS A 1 438 ? 7.914 -16.969 3.148 1 74.12 438 HIS A C 1
ATOM 3469 O O . HIS A 1 438 ? 7.414 -15.852 3.158 1 74.12 438 HIS A O 1
ATOM 3475 N N . GLU A 1 439 ? 8.828 -17.406 3.924 1 89.44 439 GLU A N 1
ATOM 3476 C CA . GLU A 1 439 ? 9.734 -16.469 4.555 1 89.44 439 GLU A CA 1
ATOM 3477 C C . GLU A 1 439 ? 11.016 -16.297 3.74 1 89.44 439 GLU A C 1
ATOM 3479 O O . GLU A 1 439 ? 11.641 -17.281 3.344 1 89.44 439 GLU A O 1
ATOM 3484 N N . ALA A 1 440 ? 11.414 -15.133 3.486 1 93.94 440 ALA A N 1
ATOM 3485 C CA . ALA A 1 440 ? 12.492 -14.867 2.535 1 93.94 440 ALA A CA 1
ATOM 3486 C C . ALA A 1 440 ? 13.789 -15.547 2.967 1 93.94 440 ALA A C 1
ATOM 3488 O O . ALA A 1 440 ? 14.516 -16.094 2.135 1 93.94 440 ALA A O 1
ATOM 3489 N N . GLY A 1 441 ? 14.109 -15.5 4.273 1 94.06 441 GLY A N 1
ATOM 3490 C CA . GLY A 1 441 ? 15.312 -16.156 4.758 1 94.06 441 GLY A CA 1
ATOM 3491 C C . GLY A 1 441 ? 15.312 -17.656 4.527 1 94.06 441 GLY A C 1
ATOM 3492 O O . GLY A 1 441 ? 16.297 -18.219 4.051 1 94.06 441 GLY A O 1
ATOM 3493 N N . HIS A 1 442 ? 14.234 -18.266 4.855 1 92.5 442 HIS A N 1
ATOM 3494 C CA . HIS A 1 442 ? 14.102 -19.703 4.66 1 92.5 442 HIS A CA 1
ATOM 3495 C C . HIS A 1 442 ? 14.148 -20.062 3.18 1 92.5 442 HIS A C 1
ATOM 3497 O O . HIS A 1 442 ? 14.789 -21.047 2.795 1 92.5 442 HIS A O 1
ATOM 3503 N N . ASP A 1 443 ? 13.422 -19.312 2.4 1 94.5 443 ASP A N 1
ATOM 3504 C CA . ASP A 1 443 ? 13.406 -19.562 0.965 1 94.5 443 ASP A CA 1
ATOM 3505 C C . ASP A 1 443 ? 14.797 -19.391 0.358 1 94.5 443 ASP A C 1
ATOM 3507 O O . ASP A 1 443 ? 15.172 -20.125 -0.555 1 94.5 443 ASP A O 1
ATOM 3511 N N . ALA A 1 444 ? 15.562 -18.438 0.82 1 96.56 444 ALA A N 1
ATOM 3512 C CA . ALA A 1 444 ? 16.938 -18.266 0.379 1 96.56 444 ALA A CA 1
ATOM 3513 C C . ALA A 1 444 ? 17.781 -19.484 0.752 1 96.56 444 ALA A C 1
ATOM 3515 O O . ALA A 1 444 ? 18.594 -19.953 -0.054 1 96.56 444 ALA A O 1
ATOM 3516 N N . PHE A 1 445 ? 17.625 -19.953 1.962 1 94.62 445 PHE A N 1
ATOM 3517 C CA . PHE A 1 445 ? 18.328 -21.141 2.426 1 94.62 445 PHE A CA 1
ATOM 3518 C C . PHE A 1 445 ? 18 -22.344 1.552 1 94.62 445 PHE A C 1
ATOM 3520 O O . PHE A 1 445 ? 18.891 -23.031 1.064 1 94.62 445 PHE A O 1
ATOM 3527 N N . MET A 1 446 ? 16.703 -22.547 1.35 1 93.81 446 MET A N 1
ATOM 3528 C CA . MET A 1 446 ? 16.266 -23.672 0.509 1 93.81 446 MET A CA 1
ATOM 3529 C C . MET A 1 446 ? 16.875 -23.562 -0.887 1 93.81 446 MET A C 1
ATOM 3531 O O . MET A 1 446 ? 17.312 -24.562 -1.457 1 93.81 446 MET A O 1
ATOM 3535 N N . THR A 1 447 ? 16.844 -22.344 -1.422 1 96.5 447 THR A N 1
ATOM 3536 C CA . THR A 1 447 ? 17.391 -22.094 -2.748 1 96.5 447 THR A CA 1
ATOM 3537 C C . THR A 1 447 ? 18.859 -22.531 -2.822 1 96.5 447 THR A C 1
ATOM 3539 O O . THR A 1 447 ? 19.266 -23.203 -3.771 1 96.5 447 THR A O 1
ATOM 3542 N N . GLY A 1 448 ? 19.656 -22.172 -1.816 1 95.69 448 GLY A N 1
ATOM 3543 C CA . GLY A 1 448 ? 21.062 -22.547 -1.796 1 95.69 448 GLY A CA 1
ATOM 3544 C C . GLY A 1 448 ? 21.281 -24.047 -1.66 1 95.69 448 GLY A C 1
ATOM 3545 O O . GLY A 1 448 ? 22.188 -24.609 -2.275 1 95.69 448 GLY A O 1
ATOM 3546 N N . VAL A 1 449 ? 20.5 -24.656 -0.885 1 93.62 449 VAL A N 1
ATOM 3547 C CA . VAL A 1 449 ? 20.594 -26.094 -0.704 1 93.62 449 VAL A CA 1
ATOM 3548 C C . VAL A 1 449 ? 20.312 -26.812 -2.029 1 93.62 449 VAL A C 1
ATOM 3550 O O . VAL A 1 449 ? 21.016 -27.734 -2.41 1 93.62 449 VAL A O 1
ATOM 3553 N N . ILE A 1 450 ? 19.266 -26.359 -2.666 1 94.5 450 ILE A N 1
ATOM 3554 C CA . ILE A 1 450 ? 18.906 -26.953 -3.957 1 94.5 450 ILE A CA 1
ATOM 3555 C C . ILE A 1 450 ? 20.047 -26.75 -4.941 1 94.5 450 ILE A C 1
ATOM 3557 O O . ILE A 1 450 ? 20.422 -27.688 -5.66 1 94.5 450 ILE A O 1
ATOM 3561 N N . PHE A 1 451 ? 20.578 -25.594 -5.023 1 95.5 451 PHE A N 1
ATOM 3562 C CA . PHE A 1 451 ? 21.688 -25.312 -5.926 1 95.5 451 PHE A CA 1
ATOM 3563 C C . PHE A 1 451 ? 22.859 -26.234 -5.656 1 95.5 451 PHE A C 1
ATOM 3565 O O . PHE A 1 451 ? 23.453 -26.781 -6.586 1 95.5 451 PHE A O 1
ATOM 3572 N N . SER A 1 452 ? 23.25 -26.391 -4.375 1 92.38 452 SER A N 1
ATOM 3573 C CA . SER A 1 452 ? 24.344 -27.281 -3.982 1 92.38 452 SER A CA 1
ATOM 3574 C C . SER A 1 452 ? 24.094 -28.703 -4.445 1 92.38 452 SER A C 1
ATOM 3576 O O . SER A 1 452 ? 25.016 -29.391 -4.906 1 92.38 452 SER A O 1
ATOM 3578 N N . SER A 1 453 ? 22.906 -29.094 -4.289 1 91.56 453 SER A N 1
ATOM 3579 C CA . SER A 1 453 ? 22.531 -30.453 -4.711 1 91.56 453 SER A CA 1
ATOM 3580 C C . SER A 1 453 ? 22.625 -30.594 -6.223 1 91.56 453 SER A C 1
ATOM 3582 O O . SER A 1 453 ? 23.125 -31.609 -6.719 1 91.56 453 SER A O 1
ATOM 3584 N N . LEU A 1 454 ? 22.094 -29.641 -6.93 1 93 454 LEU A N 1
ATOM 3585 C CA . LEU A 1 454 ? 22.125 -29.688 -8.391 1 93 454 LEU A CA 1
ATOM 3586 C C . LEU A 1 454 ? 23.562 -29.672 -8.898 1 93 454 LEU A C 1
ATOM 3588 O O . LEU A 1 454 ? 23.891 -30.312 -9.891 1 93 454 LEU A O 1
ATOM 3592 N N . LEU A 1 455 ? 24.406 -28.953 -8.25 1 91 455 LEU A N 1
ATOM 3593 C CA . LEU A 1 455 ? 25.828 -28.922 -8.609 1 91 455 LEU A CA 1
ATOM 3594 C C . LEU A 1 455 ? 26.453 -30.297 -8.492 1 91 455 LEU A C 1
ATOM 3596 O O . LEU A 1 455 ? 27.266 -30.703 -9.328 1 91 455 LEU A O 1
ATOM 3600 N N . ARG A 1 456 ? 26.094 -30.953 -7.449 1 87.31 456 ARG A N 1
ATOM 3601 C CA . ARG A 1 456 ? 26.609 -32.312 -7.246 1 87.31 456 ARG A CA 1
ATOM 3602 C C . ARG A 1 456 ? 26.125 -33.25 -8.352 1 87.31 456 ARG A C 1
ATOM 3604 O O . ARG A 1 456 ? 26.859 -34.125 -8.789 1 87.31 456 ARG A O 1
ATOM 3611 N N . ARG A 1 457 ? 24.906 -33.062 -8.75 1 87.56 457 ARG A N 1
ATOM 3612 C CA . ARG A 1 457 ? 24.359 -33.875 -9.828 1 87.56 457 ARG A CA 1
ATOM 3613 C C . ARG A 1 457 ? 25.094 -33.625 -11.133 1 87.56 457 ARG A C 1
ATOM 3615 O O . ARG A 1 457 ? 25.328 -34.562 -11.906 1 87.56 457 ARG A O 1
ATOM 3622 N N . ILE A 1 458 ? 25.344 -32.406 -11.406 1 89.12 458 ILE A N 1
ATOM 3623 C CA . ILE A 1 458 ? 26.078 -32.031 -12.617 1 89.12 458 ILE A CA 1
ATOM 3624 C C . ILE A 1 458 ? 27.469 -32.688 -12.594 1 89.12 458 ILE A C 1
ATOM 3626 O O . ILE A 1 458 ? 27.906 -33.25 -13.594 1 89.12 458 ILE A O 1
ATOM 3630 N N . LYS A 1 459 ? 28.109 -32.562 -11.453 1 84.5 459 LYS A N 1
ATOM 3631 C CA . LYS A 1 459 ? 29.438 -33.188 -11.281 1 84.5 459 LYS A CA 1
ATOM 3632 C C . LYS A 1 459 ? 29.391 -34.688 -11.539 1 84.5 459 LYS A C 1
ATOM 3634 O O . LYS A 1 459 ? 30.25 -35.219 -12.219 1 84.5 459 LYS A O 1
ATOM 3639 N N . ALA A 1 460 ? 28.422 -35.281 -10.977 1 83.38 460 ALA A N 1
ATOM 3640 C CA . ALA A 1 460 ? 28.266 -36.719 -11.125 1 83.38 460 ALA A CA 1
ATOM 3641 C C . ALA A 1 460 ? 28.047 -37.094 -12.586 1 83.38 460 ALA A C 1
ATOM 3643 O O . ALA A 1 460 ? 28.594 -38.094 -13.07 1 83.38 460 ALA A O 1
ATOM 3644 N N . LYS A 1 461 ? 27.234 -36.375 -13.273 1 82.88 461 LYS A N 1
ATOM 3645 C CA . LYS A 1 461 ? 26.938 -36.625 -14.68 1 82.88 461 LYS A CA 1
ATOM 3646 C C . LYS A 1 461 ? 28.188 -36.438 -15.547 1 82.88 461 LYS A C 1
ATOM 3648 O O . LYS A 1 461 ? 28.406 -37.188 -16.5 1 82.88 461 LYS A O 1
ATOM 3653 N N . LEU A 1 462 ? 28.953 -35.438 -15.25 1 79.12 462 LEU A N 1
ATOM 3654 C CA . LEU A 1 462 ? 30.172 -35.156 -16 1 79.12 462 LEU A CA 1
ATOM 3655 C C . LEU A 1 462 ? 31.219 -36.219 -15.766 1 79.12 462 LEU A C 1
ATOM 3657 O O . LEU A 1 462 ? 31.953 -36.594 -16.688 1 79.12 462 LEU A O 1
ATOM 3661 N N . SER A 1 463 ? 31.312 -36.688 -14.555 1 74.62 463 SER A N 1
ATOM 3662 C CA . SER A 1 463 ? 32.25 -37.719 -14.211 1 74.62 463 SER A CA 1
ATOM 3663 C C . SER A 1 463 ? 31.906 -39.031 -14.914 1 74.62 463 SER A C 1
ATOM 3665 O O . SER A 1 463 ? 32.781 -39.812 -15.305 1 74.62 463 SER A O 1
ATOM 3667 N N . GLU A 1 464 ? 30.672 -39.281 -14.984 1 71.38 464 GLU A N 1
ATOM 3668 C CA . GLU A 1 464 ? 30.219 -40.5 -15.672 1 71.38 464 GLU A CA 1
ATOM 3669 C C . GLU A 1 464 ? 30.562 -40.438 -17.156 1 71.38 464 GLU A C 1
ATOM 3671 O O . GLU A 1 464 ? 30.953 -41.438 -17.75 1 71.38 464 GLU A O 1
ATOM 3676 N N . ASN A 1 465 ? 30.438 -39.281 -17.734 1 66.62 465 ASN A N 1
ATOM 3677 C CA . ASN A 1 465 ? 30.719 -39.125 -19.156 1 66.62 465 ASN A CA 1
ATOM 3678 C C . ASN A 1 465 ? 32.219 -39.25 -19.438 1 66.62 465 ASN A C 1
ATOM 3680 O O . ASN A 1 465 ? 32.625 -39.75 -20.5 1 66.62 465 ASN A O 1
ATOM 3684 N N . ILE A 1 466 ? 33.031 -38.781 -18.484 1 58.12 466 ILE A N 1
ATOM 3685 C CA . ILE A 1 466 ? 34.469 -38.875 -18.641 1 58.12 466 ILE A CA 1
ATOM 3686 C C . ILE A 1 466 ? 34.938 -40.312 -18.453 1 58.12 466 ILE A C 1
ATOM 3688 O O . ILE A 1 466 ? 35.812 -40.781 -19.172 1 58.12 466 ILE A O 1
ATOM 3692 N N . SER A 1 467 ? 34.406 -40.938 -17.406 1 53.97 467 SER A N 1
ATOM 3693 C CA . SER A 1 467 ? 34.781 -42.344 -17.188 1 53.97 467 SER A CA 1
ATOM 3694 C C . SER A 1 467 ? 34.438 -43.188 -18.422 1 53.97 467 SER A C 1
ATOM 3696 O O . SER A 1 467 ? 35.156 -44.125 -18.734 1 53.97 467 SER A O 1
ATOM 3698 N N . ASP A 1 468 ? 33.344 -42.875 -19.016 1 49.12 468 ASP A N 1
ATOM 3699 C CA . ASP A 1 468 ? 33 -43.656 -20.203 1 49.12 468 ASP A CA 1
ATOM 3700 C C . ASP A 1 468 ? 34 -43.406 -21.328 1 49.12 468 ASP A C 1
ATOM 3702 O O . ASP A 1 468 ? 34.094 -44.219 -22.266 1 49.12 468 ASP A O 1
ATOM 3706 N N . CYS A 1 469 ? 34.531 -42.188 -21.391 1 43.62 469 CYS A N 1
ATOM 3707 C CA . CYS A 1 469 ? 35.469 -41.969 -22.5 1 43.62 469 CYS A CA 1
ATOM 3708 C C . CYS A 1 469 ? 36.875 -42.531 -22.141 1 43.62 469 CYS A C 1
ATOM 3710 O O . CYS A 1 469 ? 37.844 -42.219 -22.828 1 43.62 469 CYS A O 1
ATOM 3712 N N . GLY A 1 470 ? 37.156 -43.594 -21.344 1 43.69 470 GLY A N 1
ATOM 3713 C CA . GLY A 1 470 ? 38.375 -44.344 -21.125 1 43.69 470 GLY A CA 1
ATOM 3714 C C . GLY A 1 470 ? 39.375 -43.625 -20.266 1 43.69 470 GLY A C 1
ATOM 3715 O O . GLY A 1 470 ? 40.531 -44.062 -20.109 1 43.69 470 GLY A O 1
ATOM 3716 N N . THR A 1 471 ? 39.469 -42.25 -20.312 1 41.47 471 THR A N 1
ATOM 3717 C CA . THR A 1 471 ? 40.594 -41.562 -19.656 1 41.47 471 THR A CA 1
ATOM 3718 C C . THR A 1 471 ? 40.5 -41.75 -18.141 1 41.47 471 THR A C 1
ATOM 3720 O O . THR A 1 471 ? 39.406 -41.969 -17.594 1 41.47 471 THR A O 1
ATOM 3723 N N . SER A 1 472 ? 41.688 -42.156 -17.453 1 40.72 472 SER A N 1
ATOM 3724 C CA . SER A 1 472 ? 41.906 -42.406 -16.031 1 40.72 472 SER A CA 1
ATOM 3725 C C . SER A 1 472 ? 41.219 -41.375 -15.172 1 40.72 472 SER A C 1
ATOM 3727 O O . SER A 1 472 ? 41.062 -40.219 -15.578 1 40.72 472 SER A O 1
ATOM 3729 N N . PRO A 1 473 ? 40.469 -41.781 -14.203 1 41.94 473 PRO A N 1
ATOM 3730 C CA . PRO A 1 473 ? 39.781 -40.844 -13.297 1 41.94 473 PRO A CA 1
ATOM 3731 C C . PRO A 1 473 ? 40.688 -39.719 -12.797 1 41.94 473 PRO A C 1
ATOM 3733 O O . PRO A 1 473 ? 41.75 -40 -12.25 1 41.94 473 PRO A O 1
ATOM 3736 N N . SER A 1 474 ? 41.062 -38.781 -13.484 1 40.88 474 SER A N 1
ATOM 3737 C CA . SER A 1 474 ? 41.875 -37.719 -12.922 1 40.88 474 SER A CA 1
ATOM 3738 C C . SER A 1 474 ? 41.5 -37.438 -11.477 1 40.88 474 SER A C 1
ATOM 3740 O O . SER A 1 474 ? 40.344 -37.625 -11.086 1 40.88 474 SER A O 1
ATOM 3742 N N . PRO A 1 475 ? 42.406 -37.375 -10.477 1 41.41 475 PRO A N 1
ATOM 3743 C CA . PRO A 1 475 ? 42.25 -37.094 -9.055 1 41.41 475 PRO A CA 1
ATOM 3744 C C . PRO A 1 475 ? 41.219 -36 -8.781 1 41.41 475 PRO A C 1
ATOM 3746 O O . PRO A 1 475 ? 41 -35.625 -7.629 1 41.41 475 PRO A O 1
ATOM 3749 N N . LEU A 1 476 ? 40.969 -35.219 -9.641 1 43.62 476 LEU A N 1
ATOM 3750 C CA . LEU A 1 476 ? 40.062 -34.094 -9.406 1 43.62 476 LEU A CA 1
ATOM 3751 C C . LEU A 1 476 ? 38.719 -34.562 -8.867 1 43.62 476 LEU A C 1
ATOM 3753 O O . LEU A 1 476 ? 37.875 -33.75 -8.477 1 43.62 476 LEU A O 1
ATOM 3757 N N . SER A 1 477 ? 38.344 -35.844 -9.047 1 46.12 477 SER A N 1
ATOM 3758 C CA . SER A 1 477 ? 37 -36.375 -8.781 1 46.12 477 SER A CA 1
ATOM 3759 C C . SER A 1 477 ? 36.875 -36.875 -7.344 1 46.12 477 SER A C 1
ATOM 3761 O O . SER A 1 477 ? 36.5 -38 -7.105 1 46.12 477 SER A O 1
ATOM 3763 N N . SER A 1 478 ? 37.75 -36.531 -6.543 1 46.62 478 SER A N 1
ATOM 3764 C CA . SER A 1 478 ? 37.344 -37.062 -5.238 1 46.62 478 SER A CA 1
ATOM 3765 C C . SER A 1 478 ? 35.938 -36.688 -4.883 1 46.62 478 SER A C 1
ATOM 3767 O O . SER A 1 478 ? 35.531 -35.5 -5.027 1 46.62 478 SER A O 1
ATOM 3769 N N . PRO A 1 479 ? 35.062 -37.625 -4.836 1 49.09 479 PRO A N 1
ATOM 3770 C CA . PRO A 1 479 ? 33.656 -37.406 -4.426 1 49.09 479 PRO A CA 1
ATOM 3771 C C . PRO A 1 479 ? 33.531 -36.344 -3.334 1 49.09 479 PRO A C 1
ATOM 3773 O O . PRO A 1 479 ? 32.5 -35.688 -3.242 1 49.09 479 PRO A O 1
ATOM 3776 N N . CYS A 1 480 ? 34.625 -36.25 -2.484 1 51.06 480 CYS A N 1
ATOM 3777 C CA . CYS A 1 480 ? 34.562 -35.438 -1.271 1 51.06 480 CYS A CA 1
ATOM 3778 C C . CYS A 1 480 ? 34.938 -34 -1.562 1 51.06 480 CYS A C 1
ATOM 3780 O O . CYS A 1 480 ? 34.969 -33.156 -0.653 1 51.06 480 CYS A O 1
ATOM 3782 N N . SER A 1 481 ? 35.219 -33.719 -2.883 1 62.78 481 SER A N 1
ATOM 3783 C CA . SER A 1 481 ? 35.719 -32.375 -3.123 1 62.78 481 SER A CA 1
ATOM 3784 C C . SER A 1 481 ? 34.594 -31.406 -3.449 1 62.78 481 SER A C 1
ATOM 3786 O O . SER A 1 481 ? 33.5 -31.828 -3.883 1 62.78 481 SER A O 1
ATOM 3788 N N . MET A 1 482 ? 34.719 -30.156 -2.982 1 71.75 482 MET A N 1
ATOM 3789 C CA . MET A 1 482 ? 33.75 -29.078 -3.287 1 71.75 482 MET A CA 1
ATOM 3790 C C . MET A 1 482 ? 33.438 -29.047 -4.777 1 71.75 482 MET A C 1
ATOM 3792 O O . MET A 1 482 ? 34.344 -29 -5.609 1 71.75 482 MET A O 1
ATOM 3796 N N . PRO A 1 483 ? 32.156 -29.297 -5.062 1 74.19 483 PRO A N 1
ATOM 3797 C CA . PRO A 1 483 ? 31.812 -29.172 -6.484 1 74.19 483 PRO A CA 1
ATOM 3798 C C . PRO A 1 483 ? 32.125 -27.797 -7.051 1 74.19 483 PRO A C 1
ATOM 3800 O O . PRO A 1 483 ? 31.812 -26.766 -6.434 1 74.19 483 PRO A O 1
ATOM 3803 N N . SER A 1 484 ? 32.844 -27.781 -8.078 1 78.12 484 SER A N 1
ATOM 3804 C CA . SER A 1 484 ? 33.219 -26.531 -8.719 1 78.12 484 SER A CA 1
ATOM 3805 C C . SER A 1 484 ? 32.062 -25.859 -9.406 1 78.12 484 SER A C 1
ATOM 3807 O O . SER A 1 484 ? 31.219 -26.531 -10.023 1 78.12 484 SER A O 1
ATOM 3809 N N . LEU A 1 485 ? 31.938 -24.625 -9.234 1 84.44 485 LEU A N 1
ATOM 3810 C CA . LEU A 1 485 ? 30.906 -23.828 -9.891 1 84.44 485 LEU A CA 1
ATOM 3811 C C . LEU A 1 485 ? 31.078 -23.859 -11.398 1 84.44 485 LEU A C 1
ATOM 3813 O O . LEU A 1 485 ? 30.156 -23.547 -12.148 1 84.44 485 LEU A O 1
ATOM 3817 N N . ALA A 1 486 ? 32.25 -24.156 -11.812 1 80.88 486 ALA A N 1
ATOM 3818 C CA . ALA A 1 486 ? 32.562 -24.234 -13.242 1 80.88 486 ALA A CA 1
ATOM 3819 C C . ALA A 1 486 ? 31.672 -25.25 -13.953 1 80.88 486 ALA A C 1
ATOM 3821 O O . ALA A 1 486 ? 31.406 -25.125 -15.148 1 80.88 486 ALA A O 1
ATOM 3822 N N . TYR A 1 487 ? 31.203 -26.188 -13.156 1 82.12 487 TYR A N 1
ATOM 3823 C CA . TYR A 1 487 ? 30.344 -27.234 -13.719 1 82.12 487 TYR A CA 1
ATOM 3824 C C . TYR A 1 487 ? 29.031 -26.641 -14.203 1 82.12 487 TYR A C 1
ATOM 3826 O O . TYR A 1 487 ? 28.391 -27.172 -15.117 1 82.12 487 TYR A O 1
ATOM 3834 N N . ALA A 1 488 ? 28.672 -25.531 -13.633 1 89.44 488 ALA A N 1
ATOM 3835 C CA . ALA A 1 488 ? 27.391 -24.938 -13.953 1 89.44 488 ALA A CA 1
ATOM 3836 C C . ALA A 1 488 ? 27.562 -23.703 -14.82 1 89.44 488 ALA A C 1
ATOM 3838 O O . ALA A 1 488 ? 26.641 -22.875 -14.938 1 89.44 488 ALA A O 1
ATOM 3839 N N . GLU A 1 489 ? 28.656 -23.531 -15.438 1 89.38 489 GLU A N 1
ATOM 3840 C CA . GLU A 1 489 ? 28.984 -22.328 -16.172 1 89.38 489 GLU A CA 1
ATOM 3841 C C . GLU A 1 489 ? 28 -22.094 -17.328 1 89.38 489 GLU A C 1
ATOM 3843 O O . GLU A 1 489 ? 27.672 -20.953 -17.656 1 89.38 489 GLU A O 1
ATOM 3848 N N . ASN A 1 490 ? 27.531 -23.172 -17.922 1 90.25 490 ASN A N 1
ATOM 3849 C CA . ASN A 1 490 ? 26.609 -23.078 -19.047 1 90.25 490 ASN A CA 1
ATOM 3850 C C . ASN A 1 490 ? 25.281 -22.453 -18.641 1 90.25 490 ASN A C 1
ATOM 3852 O O . ASN A 1 490 ? 24.516 -21.984 -19.5 1 90.25 490 ASN A O 1
ATOM 3856 N N . TRP A 1 491 ? 24.984 -22.484 -17.406 1 94.44 491 TRP A N 1
ATOM 3857 C CA . TRP A 1 491 ? 23.719 -21.984 -16.922 1 94.44 491 TRP A CA 1
ATOM 3858 C C . TRP A 1 491 ? 23.891 -20.641 -16.219 1 94.44 491 TRP A C 1
ATOM 3860 O O . TRP A 1 491 ? 22.938 -20.078 -15.68 1 94.44 491 TRP A O 1
ATOM 3870 N N . SER A 1 492 ? 25.125 -20.109 -16.297 1 94.75 492 SER A N 1
ATOM 3871 C CA . SER A 1 492 ? 25.422 -18.844 -15.656 1 94.75 492 SER A CA 1
ATOM 3872 C C . SER A 1 492 ? 24.703 -17.688 -16.359 1 94.75 492 SER A C 1
ATOM 3874 O O . SER A 1 492 ? 24.625 -17.656 -17.594 1 94.75 492 SER A O 1
ATOM 3876 N N . ASN A 1 493 ? 24.109 -16.797 -15.57 1 95.69 493 ASN A N 1
ATOM 3877 C CA . ASN A 1 493 ? 23.5 -15.562 -16.031 1 95.69 493 ASN A CA 1
ATOM 3878 C C . ASN A 1 493 ? 22.25 -15.836 -16.875 1 95.69 493 ASN A C 1
ATOM 3880 O O . ASN A 1 493 ? 22.016 -15.141 -17.859 1 95.69 493 ASN A O 1
ATOM 3884 N N . LYS A 1 494 ? 21.594 -16.922 -16.562 1 95.88 494 LYS A N 1
ATOM 3885 C CA . LYS A 1 494 ? 20.297 -17.266 -17.125 1 95.88 494 LYS A CA 1
ATOM 3886 C C . LYS A 1 494 ? 19.219 -17.297 -16.047 1 95.88 494 LYS A C 1
ATOM 3888 O O . LYS A 1 494 ? 19.406 -17.969 -15.023 1 95.88 494 LYS A O 1
ATOM 3893 N N . VAL A 1 495 ? 18.141 -16.562 -16.297 1 96.88 495 VAL A N 1
ATOM 3894 C CA . VAL A 1 495 ? 17.078 -16.484 -15.305 1 96.88 495 VAL A CA 1
ATOM 3895 C C . VAL A 1 495 ? 15.773 -17 -15.906 1 96.88 495 VAL A C 1
ATOM 3897 O O . VAL A 1 495 ? 15.492 -16.781 -17.078 1 96.88 495 VAL A O 1
ATOM 3900 N N . PHE A 1 496 ? 15 -17.594 -15.078 1 96.12 496 PHE A N 1
ATOM 3901 C CA . PHE A 1 496 ? 13.789 -18.281 -15.516 1 96.12 496 PHE A CA 1
ATOM 3902 C C . PHE A 1 496 ? 12.703 -17.297 -15.898 1 96.12 496 PHE A C 1
ATOM 3904 O O . PHE A 1 496 ? 12.531 -16.266 -15.242 1 96.12 496 PHE A O 1
ATOM 3911 N N . MET A 1 497 ? 12.008 -17.531 -16.969 1 92.94 497 MET A N 1
ATOM 3912 C CA . MET A 1 497 ? 10.805 -16.828 -17.406 1 92.94 497 MET A CA 1
ATOM 3913 C C . MET A 1 497 ? 9.656 -17.797 -17.656 1 92.94 497 MET A C 1
ATOM 3915 O O . MET A 1 497 ? 9.797 -18.734 -18.438 1 92.94 497 MET A O 1
ATOM 3919 N N . ARG A 1 498 ? 8.562 -17.469 -17.031 1 87.06 498 ARG A N 1
ATOM 3920 C CA . ARG A 1 498 ? 7.418 -18.359 -17.172 1 87.06 498 ARG A CA 1
ATOM 3921 C C . ARG A 1 498 ? 6.645 -18.062 -18.453 1 87.06 498 ARG A C 1
ATOM 3923 O O . ARG A 1 498 ? 6.602 -16.906 -18.906 1 87.06 498 ARG A O 1
ATOM 3930 N N . LEU A 1 499 ? 5.977 -19.094 -19.031 1 85.94 499 LEU A N 1
ATOM 3931 C CA . LEU A 1 499 ? 5.027 -18.969 -20.125 1 85.94 499 LEU A CA 1
ATOM 3932 C C . LEU A 1 499 ? 5.66 -18.25 -21.312 1 85.94 499 LEU A C 1
ATOM 3934 O O . LEU A 1 499 ? 5.145 -17.234 -21.781 1 85.94 499 LEU A O 1
ATOM 3938 N N . THR A 1 500 ? 6.691 -18.812 -21.781 1 87.88 500 THR A N 1
ATOM 3939 C CA . THR A 1 500 ? 7.406 -18.203 -22.891 1 87.88 500 THR A CA 1
ATOM 3940 C C . THR A 1 500 ? 7.996 -19.266 -23.812 1 87.88 500 THR A C 1
ATOM 3942 O O . THR A 1 500 ? 8.125 -20.438 -23.422 1 87.88 500 THR A O 1
ATOM 3945 N N . ASP A 1 501 ? 8.195 -18.891 -25.062 1 86.44 501 ASP A N 1
ATOM 3946 C CA . ASP A 1 501 ? 8.891 -19.781 -25.984 1 86.44 501 ASP A CA 1
ATOM 3947 C C . ASP A 1 501 ? 10.398 -19.562 -25.922 1 86.44 501 ASP A C 1
ATOM 3949 O O . ASP A 1 501 ? 11.164 -20.281 -26.562 1 86.44 501 ASP A O 1
ATOM 3953 N N . VAL A 1 502 ? 10.727 -18.531 -25.078 1 86.5 502 VAL A N 1
ATOM 3954 C CA . VAL A 1 502 ? 12.141 -18.281 -24.844 1 86.5 502 VAL A CA 1
ATOM 3955 C C . VAL A 1 502 ? 12.594 -19.031 -23.594 1 86.5 502 VAL A C 1
ATOM 3957 O O . VAL A 1 502 ? 11.852 -19.141 -22.625 1 86.5 502 VAL A O 1
ATOM 3960 N N . GLU A 1 503 ? 13.57 -19.812 -23.641 1 78.44 503 GLU A N 1
ATOM 3961 C CA . GLU A 1 503 ? 13.984 -20.719 -22.578 1 78.44 503 GLU A CA 1
ATOM 3962 C C . GLU A 1 503 ? 14.297 -19.953 -21.297 1 78.44 503 GLU A C 1
ATOM 3964 O O . GLU A 1 503 ? 13.992 -20.422 -20.188 1 78.44 503 GLU A O 1
ATOM 3969 N N . SER A 1 504 ? 15.016 -18.828 -21.438 1 92.5 504 SER A N 1
ATOM 3970 C CA . SER A 1 504 ? 15.422 -18.062 -20.266 1 92.5 504 SER A CA 1
ATOM 3971 C C . SER A 1 504 ? 15.711 -16.609 -20.609 1 92.5 504 SER A C 1
ATOM 3973 O O . SER A 1 504 ? 15.805 -16.25 -21.797 1 92.5 504 SER A O 1
ATOM 3975 N N . PHE A 1 505 ? 15.625 -15.781 -19.641 1 95.38 505 PHE A N 1
ATOM 3976 C CA . PHE A 1 505 ? 16.141 -14.422 -19.75 1 95.38 505 PHE A CA 1
ATOM 3977 C C . PHE A 1 505 ? 17.656 -14.398 -19.578 1 95.38 505 PHE A C 1
ATOM 3979 O O . PHE A 1 505 ? 18.156 -14.547 -18.469 1 95.38 505 PHE A O 1
ATOM 3986 N N . GLU A 1 506 ? 18.344 -14.195 -20.656 1 95.06 506 GLU A N 1
ATOM 3987 C CA . GLU A 1 506 ? 19.812 -14.289 -20.656 1 95.06 506 GLU A CA 1
ATOM 3988 C C . GLU A 1 506 ? 20.453 -12.93 -20.406 1 95.06 506 GLU A C 1
ATOM 3990 O O . GLU A 1 506 ? 20.438 -12.062 -21.297 1 95.06 506 GLU A O 1
ATOM 3995 N N . LEU A 1 507 ? 21.156 -12.812 -19.344 1 95 507 LEU A N 1
ATOM 3996 C CA . LEU A 1 507 ? 21.672 -11.531 -18.891 1 95 507 LEU A CA 1
ATOM 3997 C C . LEU A 1 507 ? 22.859 -11.094 -19.734 1 95 507 LEU A C 1
ATOM 3999 O O . LEU A 1 507 ? 23.156 -9.898 -19.828 1 95 507 LEU A O 1
ATOM 4003 N N . ARG A 1 508 ? 23.516 -12.023 -20.375 1 92.06 508 ARG A N 1
ATOM 4004 C CA . ARG A 1 508 ? 24.688 -11.68 -21.172 1 92.06 508 ARG A CA 1
ATOM 4005 C C . ARG A 1 508 ? 24.344 -11.609 -22.656 1 92.06 508 ARG A C 1
ATOM 4007 O O . ARG A 1 508 ? 25.203 -11.266 -23.484 1 92.06 508 ARG A O 1
ATOM 4014 N N . ASN A 1 509 ? 23.109 -12.047 -22.969 1 91.44 509 ASN A N 1
ATOM 4015 C CA . ASN A 1 509 ? 22.578 -11.859 -24.312 1 91.44 509 ASN A CA 1
ATOM 4016 C C . ASN A 1 509 ? 21.734 -10.586 -24.406 1 91.44 509 ASN A C 1
ATOM 4018 O O . ASN A 1 509 ? 20.516 -10.633 -24.234 1 91.44 509 ASN A O 1
ATOM 4022 N N . PHE A 1 510 ? 22.281 -9.539 -24.828 1 87.44 510 PHE A N 1
ATOM 4023 C CA . PHE A 1 510 ? 21.672 -8.219 -24.734 1 87.44 510 PHE A CA 1
ATOM 4024 C C . PHE A 1 510 ? 20.531 -8.062 -25.734 1 87.44 510 PHE A C 1
ATOM 4026 O O . PHE A 1 510 ? 19.5 -7.461 -25.422 1 87.44 510 PHE A O 1
ATOM 4033 N N . LYS A 1 511 ? 20.531 -8.484 -26.891 1 82.69 511 LYS A N 1
ATOM 4034 C CA . LYS A 1 511 ? 19.453 -8.344 -27.875 1 82.69 511 LYS A CA 1
ATOM 4035 C C . LYS A 1 511 ? 18.438 -9.469 -27.734 1 82.69 511 LYS A C 1
ATOM 4037 O O . LYS A 1 511 ? 17.219 -9.211 -27.688 1 82.69 511 LYS A O 1
ATOM 4042 N N . GLN A 1 512 ? 18.734 -10.625 -27.281 1 89.25 512 GLN A N 1
ATOM 4043 C CA . GLN A 1 512 ? 17.984 -11.867 -27.109 1 89.25 512 GLN A CA 1
ATOM 4044 C C . GLN A 1 512 ? 16.688 -11.836 -27.906 1 89.25 512 GLN A C 1
ATOM 4046 O O . GLN A 1 512 ? 15.617 -11.562 -27.359 1 89.25 512 GLN A O 1
ATOM 4051 N N . ILE A 1 513 ? 16.719 -12.047 -29.203 1 86.5 513 ILE A N 1
ATOM 4052 C CA . ILE A 1 513 ? 15.594 -12.094 -30.125 1 86.5 513 ILE A CA 1
ATOM 4053 C C . ILE A 1 513 ? 15.336 -13.539 -30.547 1 86.5 513 ILE A C 1
ATOM 4055 O O . ILE A 1 513 ? 16.188 -14.172 -31.188 1 86.5 513 ILE A O 1
ATOM 4059 N N . PRO A 1 514 ? 14.234 -13.953 -30.156 1 85.5 514 PRO A N 1
ATOM 4060 C CA . PRO A 1 514 ? 13.953 -15.344 -30.531 1 85.5 514 PRO A CA 1
ATOM 4061 C C . PRO A 1 514 ? 13.648 -15.492 -32.031 1 85.5 514 PRO A C 1
ATOM 4063 O O . PRO A 1 514 ? 13.148 -14.547 -32.656 1 85.5 514 PRO A O 1
ATOM 4066 N N . ASP A 1 515 ? 13.969 -16.625 -32.531 1 86.12 515 ASP A N 1
ATOM 4067 C CA . ASP A 1 515 ? 13.602 -16.953 -33.906 1 86.12 515 ASP A CA 1
ATOM 4068 C C . ASP A 1 515 ? 12.148 -17.438 -34 1 86.12 515 ASP A C 1
ATOM 4070 O O . ASP A 1 515 ? 11.828 -18.531 -33.531 1 86.12 515 ASP A O 1
ATOM 4074 N N . ARG A 1 516 ? 11.352 -16.609 -34.594 1 91.19 516 ARG A N 1
ATOM 4075 C CA . ARG A 1 516 ? 9.938 -16.969 -34.656 1 91.19 516 ARG A CA 1
ATOM 4076 C C . ARG A 1 516 ? 9.477 -17.016 -36.125 1 91.19 516 ARG A C 1
ATOM 4078 O O . ARG A 1 516 ? 8.336 -16.656 -36.438 1 91.19 516 ARG A O 1
ATOM 4085 N N . THR A 1 517 ? 10.367 -17.484 -36.938 1 89.44 517 THR A N 1
ATOM 4086 C CA . THR A 1 517 ? 10.055 -17.625 -38.375 1 89.44 517 THR A CA 1
ATOM 4087 C C . THR A 1 517 ? 9.031 -18.734 -38.594 1 89.44 517 THR A C 1
ATOM 4089 O O . THR A 1 517 ? 8.367 -18.781 -39.625 1 89.44 517 THR A O 1
ATOM 4092 N N . ARG A 1 518 ? 8.836 -19.594 -37.562 1 91.88 518 ARG A N 1
ATOM 4093 C CA . ARG A 1 518 ? 7.926 -20.734 -37.719 1 91.88 518 ARG A CA 1
ATOM 4094 C C . ARG A 1 518 ? 6.637 -20.5 -36.938 1 91.88 518 ARG A C 1
ATOM 4096 O O . ARG A 1 518 ? 5.875 -21.422 -36.688 1 91.88 518 ARG A O 1
ATOM 4103 N N . VAL A 1 519 ? 6.488 -19.297 -36.531 1 93 519 VAL A N 1
ATOM 4104 C CA . VAL A 1 519 ? 5.281 -18.906 -35.812 1 93 519 VAL A CA 1
ATOM 4105 C C . VAL A 1 519 ? 4.371 -18.094 -36.75 1 93 519 VAL A C 1
ATOM 4107 O O . VAL A 1 519 ? 4.805 -17.125 -37.344 1 93 519 VAL A O 1
ATOM 4110 N N . PHE A 1 520 ? 3.096 -18.516 -36.844 1 93.12 520 PHE A N 1
ATOM 4111 C CA . PHE A 1 520 ? 2.131 -17.859 -37.719 1 93.12 520 PHE A CA 1
ATOM 4112 C C . PHE A 1 520 ? 0.893 -17.438 -36.969 1 93.12 520 PHE A C 1
ATOM 4114 O O . PHE A 1 520 ? 0.501 -18.094 -36 1 93.12 520 PHE A O 1
ATOM 4121 N N . HIS A 1 521 ? 0.425 -16.312 -37.312 1 92.38 521 HIS A N 1
ATOM 4122 C CA . HIS A 1 521 ? -0.828 -15.82 -36.75 1 92.38 521 HIS A CA 1
ATOM 4123 C C . HIS A 1 521 ? -2.012 -16.188 -37.625 1 92.38 521 HIS A C 1
ATOM 4125 O O . HIS A 1 521 ? -1.982 -15.953 -38.844 1 92.38 521 HIS A O 1
ATOM 4131 N N . VAL A 1 522 ? -3.059 -16.766 -36.969 1 90 522 VAL A N 1
ATOM 4132 C CA . VAL A 1 522 ? -4.25 -17.188 -37.688 1 90 522 VAL A CA 1
ATOM 4133 C C . VAL A 1 522 ? -5.48 -16.5 -37.125 1 90 522 VAL A C 1
ATOM 4135 O O . VAL A 1 522 ? -5.648 -16.438 -35.906 1 90 522 VAL A O 1
ATOM 4138 N N . ARG A 1 523 ? -6.273 -15.82 -37.906 1 88.19 523 ARG A N 1
ATOM 4139 C CA . ARG A 1 523 ? -7.488 -15.141 -37.469 1 88.19 523 ARG A CA 1
ATOM 4140 C C . ARG A 1 523 ? -8.656 -15.469 -38.406 1 88.19 523 ARG A C 1
ATOM 4142 O O . ARG A 1 523 ? -8.492 -15.539 -39.625 1 88.19 523 ARG A O 1
ATOM 4149 N N . THR A 1 524 ? -9.867 -15.68 -37.625 1 78.56 524 THR A N 1
ATOM 4150 C CA . THR A 1 524 ? -11.07 -15.898 -38.406 1 78.56 524 THR A CA 1
ATOM 4151 C C . THR A 1 524 ? -11.719 -14.57 -38.781 1 78.56 524 THR A C 1
ATOM 4153 O O . THR A 1 524 ? -11.695 -13.617 -38 1 78.56 524 THR A O 1
ATOM 4156 N N . ARG A 1 525 ? -11.984 -14.117 -40.094 1 65 525 ARG A N 1
ATOM 4157 C CA . ARG A 1 525 ? -12.68 -12.906 -40.531 1 65 525 ARG A CA 1
ATOM 4158 C C . ARG A 1 525 ? -14.148 -12.938 -40.125 1 65 525 ARG A C 1
ATOM 4160 O O . ARG A 1 525 ? -14.758 -14 -40.062 1 65 525 ARG A O 1
ATOM 4167 N N . CYS A 1 526 ? -14.672 -12.078 -39.25 1 55.31 526 CYS A N 1
ATOM 4168 C CA . CYS A 1 526 ? -16.031 -11.953 -38.75 1 55.31 526 CYS A CA 1
ATOM 4169 C C . CYS A 1 526 ? -17.047 -12.102 -39.844 1 55.31 526 CYS A C 1
ATOM 4171 O O . CYS A 1 526 ? -18.25 -11.883 -39.656 1 55.31 526 CYS A O 1
ATOM 4173 N N . SER A 1 527 ? -16.828 -11.883 -41.188 1 46.59 527 SER A N 1
ATOM 4174 C CA . SER A 1 527 ? -18.094 -11.75 -41.906 1 46.59 527 SER A CA 1
ATOM 4175 C C . SER A 1 527 ? -19.062 -12.859 -41.531 1 46.59 527 SER A C 1
ATOM 4177 O O . SER A 1 527 ? -20.266 -12.625 -41.438 1 46.59 527 SER A O 1
ATOM 4179 N N . GLY A 1 528 ? -19.062 -14.055 -42.281 1 41.59 528 GLY A N 1
ATOM 4180 C CA . GLY A 1 528 ? -20.094 -15.07 -42.219 1 41.59 528 GLY A CA 1
ATOM 4181 C C . GLY A 1 528 ? -20.188 -15.734 -40.875 1 41.59 528 GLY A C 1
ATOM 4182 O O . GLY A 1 528 ? -19.453 -15.383 -39.938 1 41.59 528 GLY A O 1
ATOM 4183 N N . ALA A 1 529 ? -21.125 -16.812 -40.875 1 40 529 ALA A N 1
ATOM 4184 C CA . ALA A 1 529 ? -21.609 -17.734 -39.844 1 40 529 ALA A CA 1
ATOM 4185 C C . ALA A 1 529 ? -20.453 -18.312 -39.031 1 40 529 ALA A C 1
ATOM 4187 O O . ALA A 1 529 ? -20.656 -19.219 -38.219 1 40 529 ALA A O 1
ATOM 4188 N N . LEU A 1 530 ? -19.234 -18.359 -39.562 1 48.94 530 LEU A N 1
ATOM 4189 C CA . LEU A 1 530 ? -18.391 -19.328 -38.906 1 48.94 530 LEU A CA 1
ATOM 4190 C C . LEU A 1 530 ? -17.969 -18.828 -37.531 1 48.94 530 LEU A C 1
ATOM 4192 O O . LEU A 1 530 ? -17.453 -17.719 -37.406 1 48.94 530 LEU A O 1
ATOM 4196 N N . PRO A 1 531 ? -18.312 -19.531 -36.469 1 55 531 PRO A N 1
ATOM 4197 C CA . PRO A 1 531 ? -18.062 -19.547 -35.031 1 55 531 PRO A CA 1
ATOM 4198 C C . PRO A 1 531 ? -16.594 -19.328 -34.688 1 55 531 PRO A C 1
ATOM 4200 O O . PRO A 1 531 ? -15.742 -19.266 -35.562 1 55 531 PRO A O 1
ATOM 4203 N N . HIS A 1 532 ? -16.047 -19.734 -33.406 1 66.19 532 HIS A N 1
ATOM 4204 C CA . HIS A 1 532 ? -14.797 -19.844 -32.656 1 66.19 532 HIS A CA 1
ATOM 4205 C C . HIS A 1 532 ? -13.766 -20.625 -33.469 1 66.19 532 HIS A C 1
ATOM 4207 O O . HIS A 1 532 ? -14.125 -21.453 -34.312 1 66.19 532 HIS A O 1
ATOM 4213 N N . LEU A 1 533 ? -12.43 -19.953 -33.719 1 72.81 533 LEU A N 1
ATOM 4214 C CA . LEU A 1 533 ? -11.328 -20.703 -34.312 1 72.81 533 LEU A CA 1
ATOM 4215 C C . LEU A 1 533 ? -11.312 -22.141 -33.781 1 72.81 533 LEU A C 1
ATOM 4217 O O . LEU A 1 533 ? -11.266 -22.359 -32.594 1 72.81 533 LEU A O 1
ATOM 4221 N N . GLN A 1 534 ? -11.648 -23.094 -34.656 1 74.19 534 GLN A N 1
ATOM 4222 C CA . GLN A 1 534 ? -11.625 -24.5 -34.25 1 74.19 534 GLN A CA 1
ATOM 4223 C C . GLN A 1 534 ? -10.203 -25.047 -34.25 1 74.19 534 GLN A C 1
ATOM 4225 O O . GLN A 1 534 ? -9.68 -25.422 -35.312 1 74.19 534 GLN A O 1
ATOM 4230 N N . HIS A 1 535 ? -9.562 -25.156 -33.25 1 80.19 535 HIS A N 1
ATOM 4231 C CA . HIS A 1 535 ? -8.164 -25.547 -33.125 1 80.19 535 HIS A CA 1
ATOM 4232 C C . HIS A 1 535 ? -7.934 -26.953 -33.656 1 80.19 535 HIS A C 1
ATOM 4234 O O . HIS A 1 535 ? -6.891 -27.219 -34.25 1 80.19 535 HIS A O 1
ATOM 4240 N N . HIS A 1 536 ? -8.977 -27.844 -33.5 1 77.44 536 HIS A N 1
ATOM 4241 C CA . HIS A 1 536 ? -8.828 -29.219 -33.969 1 77.44 536 HIS A CA 1
ATOM 4242 C C . HIS A 1 536 ? -8.742 -29.266 -35.469 1 77.44 536 HIS A C 1
ATOM 4244 O O . HIS A 1 536 ? -8 -30.078 -36.031 1 77.44 536 HIS A O 1
ATOM 4250 N N . GLN A 1 537 ? -9.469 -28.391 -36.094 1 77.38 537 GLN A N 1
ATOM 4251 C CA . GLN A 1 537 ? -9.453 -28.344 -37.562 1 77.38 537 GLN A CA 1
ATOM 4252 C C . GLN A 1 537 ? -8.109 -27.828 -38.062 1 77.38 537 GLN A C 1
ATOM 4254 O O . GLN A 1 537 ? -7.598 -28.328 -39.062 1 77.38 537 GLN A O 1
ATOM 4259 N N . LEU A 1 538 ? -7.609 -26.875 -37.344 1 84.5 538 LEU A N 1
ATOM 4260 C CA . LEU A 1 538 ? -6.312 -26.328 -37.75 1 84.5 538 LEU A CA 1
ATOM 4261 C C . LEU A 1 538 ? -5.211 -27.375 -37.562 1 84.5 538 LEU A C 1
ATOM 4263 O O . LEU A 1 538 ? -4.336 -27.5 -38.438 1 84.5 538 LEU A O 1
ATOM 4267 N N . ARG A 1 539 ? -5.266 -28.125 -36.531 1 85.69 539 ARG A N 1
ATOM 4268 C CA . ARG A 1 539 ? -4.273 -29.172 -36.281 1 85.69 539 ARG A CA 1
ATOM 4269 C C . ARG A 1 539 ? -4.324 -30.25 -37.375 1 85.69 539 ARG A C 1
ATOM 4271 O O . ARG A 1 539 ? -3.285 -30.75 -37.812 1 85.69 539 ARG A O 1
ATOM 4278 N N . ARG A 1 540 ? -5.535 -30.547 -37.719 1 82.5 540 ARG A N 1
ATOM 4279 C CA . ARG A 1 540 ? -5.723 -31.547 -38.781 1 82.5 540 ARG A CA 1
ATOM 4280 C C . ARG A 1 540 ? -5.191 -31.031 -40.125 1 82.5 540 ARG A C 1
ATOM 4282 O O . ARG A 1 540 ? -4.527 -31.781 -40.844 1 82.5 540 ARG A O 1
ATOM 4289 N N . ALA A 1 541 ? -5.5 -29.812 -40.344 1 85.69 541 ALA A N 1
ATOM 4290 C CA . ALA A 1 541 ? -5.094 -29.219 -41.625 1 85.69 541 ALA A CA 1
ATOM 4291 C C . ALA A 1 541 ? -3.572 -29.172 -41.719 1 85.69 541 ALA A C 1
ATOM 4293 O O . ALA A 1 541 ? -3.023 -29.344 -42.812 1 85.69 541 ALA A O 1
ATOM 4294 N N . PHE A 1 542 ? -2.914 -28.984 -40.594 1 88.44 542 PHE A N 1
ATOM 4295 C CA . PHE A 1 542 ? -1.473 -28.766 -40.625 1 88.44 542 PHE A CA 1
ATOM 4296 C C . PHE A 1 542 ? -0.722 -30.031 -40.219 1 88.44 542 PHE A C 1
ATOM 4298 O O . PHE A 1 542 ? 0.492 -29.984 -40 1 88.44 542 PHE A O 1
ATOM 4305 N N . SER A 1 543 ? -1.35 -31.141 -40.031 1 84.94 543 SER A N 1
ATOM 4306 C CA . SER A 1 543 ? -0.769 -32.375 -39.531 1 84.94 543 SER A CA 1
ATOM 4307 C C . SER A 1 543 ? 0.362 -32.875 -40.438 1 84.94 543 SER A C 1
ATOM 4309 O O . SER A 1 543 ? 1.3 -33.5 -39.938 1 84.94 543 SER A O 1
ATOM 4311 N N . SER A 1 544 ? 0.246 -32.562 -41.75 1 83.94 544 SER A N 1
ATOM 4312 C CA . SER A 1 544 ? 1.244 -33 -42.719 1 83.94 544 SER A CA 1
ATOM 4313 C C . SER A 1 544 ? 2.58 -32.312 -42.5 1 83.94 544 SER A C 1
ATOM 4315 O O . SER A 1 544 ? 3.619 -32.781 -42.969 1 83.94 544 SER A O 1
ATOM 4317 N N . LEU A 1 545 ? 2.553 -31.203 -41.844 1 87.5 545 LEU A N 1
ATOM 4318 C CA . LEU A 1 545 ? 3.762 -30.406 -41.656 1 87.5 545 LEU A CA 1
ATOM 4319 C C . LEU A 1 545 ? 4.449 -30.766 -40.344 1 87.5 545 LEU A C 1
ATOM 4321 O O . LEU A 1 545 ? 5.449 -30.141 -39.969 1 87.5 545 LEU A O 1
ATOM 4325 N N . GLY A 1 546 ? 3.971 -31.75 -39.625 1 82.38 546 GLY A N 1
ATOM 4326 C CA . GLY A 1 546 ? 4.594 -32.188 -38.375 1 82.38 546 GLY A CA 1
ATOM 4327 C C . GLY A 1 546 ? 3.832 -31.719 -37.125 1 82.38 546 GLY A C 1
ATOM 4328 O O . GLY A 1 546 ? 2.615 -31.531 -37.188 1 82.38 546 GLY A O 1
ATOM 4329 N N . SER A 1 547 ? 4.641 -31.609 -36 1 83.69 547 SER A N 1
ATOM 4330 C CA . SER A 1 547 ? 4.035 -31.219 -34.75 1 83.69 547 SER A CA 1
ATOM 4331 C C . SER A 1 547 ? 3.689 -29.734 -34.719 1 83.69 547 SER A C 1
ATOM 4333 O O . SER A 1 547 ? 4.523 -28.891 -35.062 1 83.69 547 SER A O 1
ATOM 4335 N N . VAL A 1 548 ? 2.391 -29.484 -34.469 1 86 548 VAL A N 1
ATOM 4336 C CA . VAL A 1 548 ? 1.886 -28.125 -34.5 1 86 548 VAL A CA 1
ATOM 4337 C C . VAL A 1 548 ? 1.355 -27.75 -33.125 1 86 548 VAL A C 1
ATOM 4339 O O . VAL A 1 548 ? 0.691 -28.547 -32.469 1 86 548 VAL A O 1
ATOM 4342 N N . GLN A 1 549 ? 1.839 -26.609 -32.625 1 87.25 549 GLN A N 1
ATOM 4343 C CA . GLN A 1 549 ? 1.312 -26.047 -31.391 1 87.25 549 GLN A CA 1
ATOM 4344 C C . GLN A 1 549 ? 0.434 -24.828 -31.672 1 87.25 549 GLN A C 1
ATOM 4346 O O . GLN A 1 549 ? 0.804 -23.969 -32.469 1 87.25 549 GLN A O 1
ATOM 4351 N N . ILE A 1 550 ? -0.718 -24.891 -31.125 1 86.31 550 ILE A N 1
ATOM 4352 C CA . ILE A 1 550 ? -1.645 -23.781 -31.328 1 86.31 550 ILE A CA 1
ATOM 4353 C C . ILE A 1 550 ? -1.849 -23.047 -30 1 86.31 550 ILE A C 1
ATOM 4355 O O . ILE A 1 550 ? -2.182 -23.656 -28.984 1 86.31 550 ILE A O 1
ATOM 4359 N N . LYS A 1 551 ? -1.551 -21.781 -30.016 1 86.25 551 LYS A N 1
ATOM 4360 C CA . LYS A 1 551 ? -1.773 -20.938 -28.859 1 86.25 551 LYS A CA 1
ATOM 4361 C C . LYS A 1 551 ? -2.898 -19.938 -29.109 1 86.25 551 LYS A C 1
ATOM 4363 O O . LYS A 1 551 ? -2.732 -18.984 -29.891 1 86.25 551 LYS A O 1
ATOM 4368 N N . ALA A 1 552 ? -3.932 -20.078 -28.312 1 82.06 552 ALA A N 1
ATOM 4369 C CA . ALA A 1 552 ? -5.121 -19.266 -28.531 1 82.06 552 ALA A CA 1
ATOM 4370 C C . ALA A 1 552 ? -4.93 -17.859 -27.953 1 82.06 552 ALA A C 1
ATOM 4372 O O . ALA A 1 552 ? -4.355 -17.688 -26.875 1 82.06 552 ALA A O 1
ATOM 4373 N N . LEU A 1 553 ? -5.219 -16.812 -28.609 1 78.69 553 LEU A N 1
ATOM 4374 C CA . LEU A 1 553 ? -5.219 -15.43 -28.172 1 78.69 553 LEU A CA 1
ATOM 4375 C C . LEU A 1 553 ? -6.637 -14.953 -27.875 1 78.69 553 LEU A C 1
ATOM 4377 O O . LEU A 1 553 ? -6.832 -13.961 -27.172 1 78.69 553 LEU A O 1
ATOM 4381 N N . GLY A 1 554 ? -7.555 -15.641 -28.344 1 74.19 554 GLY A N 1
ATOM 4382 C CA . GLY A 1 554 ? -8.977 -15.359 -28.219 1 74.19 554 GLY A CA 1
ATOM 4383 C C . GLY A 1 554 ? -9.844 -16.359 -28.953 1 74.19 554 GLY A C 1
ATOM 4384 O O . GLY A 1 554 ? -9.375 -17.438 -29.328 1 74.19 554 GLY A O 1
ATOM 4385 N N . LYS A 1 555 ? -11.039 -15.93 -29.031 1 75.69 555 LYS A N 1
ATOM 4386 C CA . LYS A 1 555 ? -11.984 -16.828 -29.688 1 75.69 555 LYS A CA 1
ATOM 4387 C C . LYS A 1 555 ? -11.75 -16.906 -31.188 1 75.69 555 LYS A C 1
ATOM 4389 O O . LYS A 1 555 ? -12.078 -17.906 -31.828 1 75.69 555 LYS A O 1
ATOM 4394 N N . HIS A 1 556 ? -11.039 -15.844 -31.672 1 82 556 HIS A N 1
ATOM 4395 C CA . HIS A 1 556 ? -10.977 -15.766 -33.125 1 82 556 HIS A CA 1
ATOM 4396 C C . HIS A 1 556 ? -9.539 -15.75 -33.625 1 82 556 HIS A C 1
ATOM 4398 O O . HIS A 1 556 ? -9.289 -15.664 -34.812 1 82 556 HIS A O 1
ATOM 4404 N N . GLU A 1 557 ? -8.633 -15.773 -32.719 1 87.12 557 GLU A N 1
ATOM 4405 C CA . GLU A 1 557 ? -7.238 -15.648 -33.125 1 87.12 557 GLU A CA 1
ATOM 4406 C C . GLU A 1 557 ? -6.348 -16.641 -32.375 1 87.12 557 GLU A C 1
ATOM 4408 O O . GLU A 1 557 ? -6.652 -17.016 -31.234 1 87.12 557 GLU A O 1
ATOM 4413 N N . ALA A 1 558 ? -5.328 -17.109 -33.062 1 89.31 558 ALA A N 1
ATOM 4414 C CA . ALA A 1 558 ? -4.352 -18 -32.438 1 89.31 558 ALA A CA 1
ATOM 4415 C C . ALA A 1 558 ? -2.992 -17.891 -33.125 1 89.31 558 ALA A C 1
ATOM 4417 O O . ALA A 1 558 ? -2.895 -17.391 -34.25 1 89.31 558 ALA A O 1
ATOM 4418 N N . TYR A 1 559 ? -2.059 -18.234 -32.406 1 91.31 559 TYR A N 1
ATOM 4419 C CA . TYR A 1 559 ? -0.749 -18.469 -33 1 91.31 559 TYR A CA 1
ATOM 4420 C C . TYR A 1 559 ? -0.531 -19.953 -33.25 1 91.31 559 TYR A C 1
ATOM 4422 O O . TYR A 1 559 ? -0.928 -20.797 -32.438 1 91.31 559 TYR A O 1
ATOM 4430 N N . VAL A 1 560 ? 0.011 -20.234 -34.375 1 91 560 VAL A N 1
ATOM 4431 C CA . VAL A 1 560 ? 0.361 -21.609 -34.719 1 91 560 VAL A CA 1
ATOM 4432 C C . VAL A 1 560 ? 1.877 -21.734 -34.875 1 91 560 VAL A C 1
ATOM 4434 O O . VAL A 1 560 ? 2.512 -20.953 -35.594 1 91 560 VAL A O 1
ATOM 4437 N N . VAL A 1 561 ? 2.422 -22.703 -34.125 1 91.12 561 VAL A N 1
ATOM 4438 C CA . VAL A 1 561 ? 3.867 -22.906 -34.125 1 91.12 561 VAL A CA 1
ATOM 4439 C C . VAL A 1 561 ? 4.207 -24.266 -34.75 1 91.12 561 VAL A C 1
ATOM 4441 O O . VAL A 1 561 ? 3.648 -25.297 -34.344 1 91.12 561 VAL A O 1
ATOM 4444 N N . PHE A 1 562 ? 5.074 -24.234 -35.688 1 90 562 PHE A N 1
ATOM 4445 C CA . PHE A 1 562 ? 5.566 -25.453 -36.312 1 90 562 PHE A CA 1
ATOM 4446 C C . PHE A 1 562 ? 6.922 -25.844 -35.719 1 90 562 PHE A C 1
ATOM 4448 O O . PHE A 1 562 ? 7.91 -25.141 -35.906 1 90 562 PHE A O 1
ATOM 4455 N N . HIS A 1 563 ? 7.09 -26.938 -35 1 83.19 563 HIS A N 1
ATOM 4456 C CA . HIS A 1 563 ? 8.266 -27.297 -34.188 1 83.19 563 HIS A CA 1
ATOM 4457 C C . HIS A 1 563 ? 9.273 -28.078 -35.031 1 83.19 563 HIS A C 1
ATOM 4459 O O . HIS A 1 563 ? 10.445 -28.172 -34.656 1 83.19 563 HIS A O 1
ATOM 4465 N N . ASP A 1 564 ? 8.828 -28.641 -36.156 1 79.62 564 ASP A N 1
ATOM 4466 C CA . ASP A 1 564 ? 9.734 -29.438 -36.969 1 79.62 564 ASP A CA 1
ATOM 4467 C C . ASP A 1 564 ? 10.789 -28.562 -37.656 1 79.62 564 ASP A C 1
ATOM 4469 O O . ASP A 1 564 ? 10.492 -27.891 -38.656 1 79.62 564 ASP A O 1
ATOM 4473 N N . ILE A 1 565 ? 12.039 -28.688 -37.188 1 78.94 565 ILE A N 1
ATOM 4474 C CA . ILE A 1 565 ? 13.102 -27.812 -37.656 1 78.94 565 ILE A CA 1
ATOM 4475 C C . ILE A 1 565 ? 13.789 -28.453 -38.875 1 78.94 565 ILE A C 1
ATOM 4477 O O . ILE A 1 565 ? 14.57 -27.797 -39.562 1 78.94 565 ILE A O 1
ATOM 4481 N N . THR A 1 566 ? 13.5 -29.641 -39.094 1 82.38 566 THR A N 1
ATOM 4482 C CA . THR A 1 566 ? 14.148 -30.344 -40.219 1 82.38 566 THR A CA 1
ATOM 4483 C C . THR A 1 566 ? 13.594 -29.875 -41.562 1 82.38 566 THR A C 1
ATOM 4485 O O . THR A 1 566 ? 14.219 -30.078 -42.594 1 82.38 566 THR A O 1
ATOM 4488 N N . ARG A 1 567 ? 12.531 -29.203 -41.531 1 83.06 567 ARG A N 1
ATOM 4489 C CA . ARG A 1 567 ? 11.914 -28.656 -42.75 1 83.06 567 ARG A CA 1
ATOM 4490 C C . ARG A 1 567 ? 11.969 -27.141 -42.75 1 83.06 567 ARG A C 1
ATOM 4492 O O . ARG A 1 567 ? 11.992 -26.5 -41.688 1 83.06 567 ARG A O 1
ATOM 4499 N N . PRO A 1 568 ? 12.18 -26.578 -43.906 1 86.94 568 PRO A N 1
ATOM 4500 C CA . PRO A 1 568 ? 12.078 -25.125 -43.938 1 86.94 568 PRO A CA 1
ATOM 4501 C C . PRO A 1 568 ? 10.719 -24.609 -43.469 1 86.94 568 PRO A C 1
ATOM 4503 O O . PRO A 1 568 ? 9.719 -25.328 -43.531 1 86.94 568 PRO A O 1
ATOM 4506 N N . PRO A 1 569 ? 10.719 -23.438 -42.844 1 90 569 PRO A N 1
ATOM 4507 C CA . PRO A 1 569 ? 9.438 -22.875 -42.438 1 90 569 PRO A CA 1
ATOM 4508 C C . PRO A 1 569 ? 8.414 -22.844 -43.594 1 90 569 PRO A C 1
ATOM 4510 O O . PRO A 1 569 ? 8.766 -22.547 -44.719 1 90 569 PRO A O 1
ATOM 4513 N N . PRO A 1 570 ? 7.242 -23.266 -43.25 1 90 570 PRO A N 1
ATOM 4514 C CA . PRO A 1 570 ? 6.223 -23.25 -44.281 1 90 570 PRO A CA 1
ATOM 4515 C C . PRO A 1 570 ? 5.902 -21.859 -44.812 1 90 570 PRO A C 1
ATOM 4517 O O . PRO A 1 570 ? 6.059 -20.875 -44.062 1 90 570 PRO A O 1
ATOM 4520 N N . GLU A 1 571 ? 5.512 -21.812 -46.062 1 91.31 571 GLU A N 1
ATOM 4521 C CA . GLU A 1 571 ? 5.062 -20.547 -46.625 1 91.31 571 GLU A CA 1
ATOM 4522 C C . GLU A 1 571 ? 3.58 -20.312 -46.375 1 91.31 571 GLU A C 1
ATOM 4524 O O . GLU A 1 571 ? 2.811 -21.266 -46.25 1 91.31 571 GLU A O 1
ATOM 4529 N N . VAL A 1 572 ? 3.232 -19.078 -46.25 1 92.62 572 VAL A N 1
ATOM 4530 C CA . VAL A 1 572 ? 1.847 -18.703 -46 1 92.62 572 VAL A CA 1
ATOM 4531 C C . VAL A 1 572 ? 0.933 -19.312 -47.062 1 92.62 572 VAL A C 1
ATOM 4533 O O . VAL A 1 572 ? -0.17 -19.766 -46.75 1 92.62 572 VAL A O 1
ATOM 4536 N N . SER A 1 573 ? 1.382 -19.344 -48.281 1 89.31 573 SER A N 1
ATOM 4537 C CA . SER A 1 573 ? 0.603 -19.891 -49.406 1 89.31 573 SER A CA 1
ATOM 4538 C C . SER A 1 573 ? 0.352 -21.391 -49.188 1 89.31 573 SER A C 1
ATOM 4540 O O . SER A 1 573 ? -0.746 -21.875 -49.469 1 89.31 573 SER A O 1
ATOM 4542 N N . GLU A 1 574 ? 1.372 -22.031 -48.688 1 89.31 574 GLU A N 1
ATOM 4543 C CA . GLU A 1 574 ? 1.253 -23.453 -48.438 1 89.31 574 GLU A CA 1
ATOM 4544 C C . GLU A 1 574 ? 0.23 -23.734 -47.344 1 89.31 574 GLU A C 1
ATOM 4546 O O . GLU A 1 574 ? -0.563 -24.672 -47.438 1 89.31 574 GLU A O 1
ATOM 4551 N N . LEU A 1 575 ? 0.238 -22.922 -46.344 1 90.75 575 LEU A N 1
ATOM 4552 C CA . LEU A 1 575 ? -0.675 -23.094 -45.219 1 90.75 575 LEU A CA 1
ATOM 4553 C C . LEU A 1 575 ? -2.117 -22.859 -45.656 1 90.75 575 LEU A C 1
ATOM 4555 O O . LEU A 1 575 ? -3.025 -23.578 -45.25 1 90.75 575 LEU A O 1
ATOM 4559 N N . LYS A 1 576 ? -2.295 -21.875 -46.469 1 87.06 576 LYS A N 1
ATOM 4560 C CA . LYS A 1 576 ? -3.631 -21.578 -46.969 1 87.06 576 LYS A CA 1
ATOM 4561 C C . LYS A 1 576 ? -4.172 -22.719 -47.812 1 87.06 576 LYS A C 1
ATOM 4563 O O . LYS A 1 576 ? -5.359 -23.047 -47.75 1 87.06 576 LYS A O 1
ATOM 4568 N N . GLU A 1 577 ? -3.318 -23.266 -48.531 1 86.5 577 GLU A N 1
ATOM 4569 C CA . GLU A 1 577 ? -3.709 -24.391 -49.375 1 86.5 577 GLU A CA 1
ATOM 4570 C C . GLU A 1 577 ? -4.113 -25.609 -48.531 1 86.5 577 GLU A C 1
ATOM 4572 O O . GLU A 1 577 ? -5.074 -26.297 -48.875 1 86.5 577 GLU A O 1
ATOM 4577 N N . LEU A 1 578 ? -3.414 -25.812 -47.531 1 86.94 578 LEU A N 1
ATOM 4578 C CA . LEU A 1 578 ? -3.695 -26.938 -46.656 1 86.94 578 LEU A CA 1
ATOM 4579 C C . LEU A 1 578 ? -5.035 -26.766 -45.938 1 86.94 578 LEU A C 1
ATOM 4581 O O . LEU A 1 578 ? -5.777 -27.734 -45.75 1 86.94 578 LEU A O 1
ATOM 4585 N N . VAL A 1 579 ? -5.312 -25.609 -45.594 1 85.31 579 VAL A N 1
ATOM 4586 C CA . VAL A 1 579 ? -6.578 -25.328 -44.938 1 85.31 579 VAL A CA 1
ATOM 4587 C C . VAL A 1 579 ? -7.734 -25.5 -45.906 1 85.31 579 VAL A C 1
ATOM 4589 O O . VAL A 1 579 ? -8.781 -26.047 -45.562 1 85.31 579 VAL A O 1
ATOM 4592 N N . SER A 1 580 ? -7.539 -25.094 -47.094 1 78.38 580 SER A N 1
ATOM 4593 C CA . SER A 1 580 ? -8.562 -25.203 -48.125 1 78.38 580 SER A CA 1
ATOM 4594 C C . SER A 1 580 ? -8.828 -26.656 -48.5 1 78.38 580 SER A C 1
ATOM 4596 O O . SER A 1 580 ? -9.969 -27.047 -48.781 1 78.38 580 SER A O 1
ATOM 4598 N N . SER A 1 581 ? -7.852 -27.438 -48.438 1 78.31 581 SER A N 1
ATOM 4599 C CA . SER A 1 581 ? -7.961 -28.844 -48.812 1 78.31 581 SER A CA 1
ATOM 4600 C C . SER A 1 581 ? -8.578 -29.688 -47.719 1 78.31 581 SER A C 1
ATOM 4602 O O . SER A 1 581 ? -9.141 -30.75 -48 1 78.31 581 SER A O 1
ATOM 4604 N N . SER A 1 582 ? -8.344 -29.484 -46.5 1 68.38 582 SER A N 1
ATOM 4605 C CA . SER A 1 582 ? -8.789 -30.312 -45.375 1 68.38 582 SER A CA 1
ATOM 4606 C C . SER A 1 582 ? -10.281 -30.125 -45.094 1 68.38 582 SER A C 1
ATOM 4608 O O . SER A 1 582 ? -10.852 -30.812 -44.25 1 68.38 582 SER A O 1
ATOM 4610 N N . GLY A 1 583 ? -11.047 -29.547 -46 1 59.25 583 GLY A N 1
ATOM 4611 C CA . GLY A 1 583 ? -12.484 -29.375 -45.812 1 59.25 583 GLY A CA 1
ATOM 4612 C C . GLY A 1 583 ? -12.828 -28.438 -44.688 1 59.25 583 GLY A C 1
ATOM 4613 O O . GLY A 1 583 ? -13.984 -28.344 -44.25 1 59.25 583 GLY A O 1
ATOM 4614 N N . ALA A 1 584 ? -11.906 -28.266 -43.875 1 52.56 584 ALA A N 1
ATOM 4615 C CA . ALA A 1 584 ? -12.219 -27.297 -42.844 1 52.56 584 ALA A CA 1
ATOM 4616 C C . ALA A 1 584 ? -12.969 -26.094 -43.406 1 52.56 584 ALA A C 1
ATOM 4618 O O . ALA A 1 584 ? -12.578 -25.547 -44.438 1 52.56 584 ALA A O 1
ATOM 4619 N N . GLU A 1 585 ? -14.227 -26.172 -43.438 1 48.34 585 GLU A N 1
ATOM 4620 C CA . GLU A 1 585 ? -15.031 -25.031 -43.906 1 48.34 585 GLU A CA 1
ATOM 4621 C C . GLU A 1 585 ? -14.266 -23.719 -43.781 1 48.34 585 GLU A C 1
ATOM 4623 O O . GLU A 1 585 ? -14.859 -22.688 -43.469 1 48.34 585 GLU A O 1
ATOM 4628 N N . ALA A 1 586 ? -13.07 -23.766 -43.406 1 47.88 586 ALA A N 1
ATOM 4629 C CA . ALA A 1 586 ? -12.18 -22.625 -43.219 1 47.88 586 ALA A CA 1
ATOM 4630 C C . ALA A 1 586 ? -12 -21.844 -44.5 1 47.88 586 ALA A C 1
ATOM 4632 O O . ALA A 1 586 ? -11.023 -21.094 -44.656 1 47.88 586 ALA A O 1
ATOM 4633 N N . ASP A 1 587 ? -12.602 -22.266 -45.625 1 45.25 587 ASP A N 1
ATOM 4634 C CA . ASP A 1 587 ? -12.289 -21.484 -46.812 1 45.25 587 ASP A CA 1
ATOM 4635 C C . ASP A 1 587 ? -12.008 -20.016 -46.469 1 45.25 587 ASP A C 1
ATOM 4637 O O . ASP A 1 587 ? -10.867 -19.562 -46.531 1 45.25 587 ASP A O 1
ATOM 4641 N N . GLU A 1 588 ? -13.109 -19.219 -46.812 1 52.12 588 GLU A N 1
ATOM 4642 C CA . GLU A 1 588 ? -13.109 -17.844 -47.281 1 52.12 588 GLU A CA 1
ATOM 4643 C C . GLU A 1 588 ? -12.75 -16.875 -46.156 1 52.12 588 GLU A C 1
ATOM 4645 O O . GLU A 1 588 ? -12.453 -15.703 -46.375 1 52.12 588 GLU A O 1
ATOM 4650 N N . GLY A 1 589 ? -12.406 -17.422 -44.844 1 62.94 589 GLY A N 1
ATOM 4651 C CA . GLY A 1 589 ? -12.367 -16.297 -43.938 1 62.94 589 GLY A CA 1
ATOM 4652 C C . GLY A 1 589 ? -11.211 -16.375 -42.969 1 62.94 589 GLY A C 1
ATOM 4653 O O . GLY A 1 589 ? -11.234 -15.719 -41.906 1 62.94 589 GLY A O 1
ATOM 4654 N N . LEU A 1 590 ? -10.133 -17.375 -43.25 1 78.88 590 LEU A N 1
ATOM 4655 C CA . LEU A 1 590 ? -9.039 -17.375 -42.281 1 78.88 590 LEU A CA 1
ATOM 4656 C C . LEU A 1 590 ? -7.875 -16.516 -42.781 1 78.88 590 LEU A C 1
ATOM 4658 O O . LEU A 1 590 ? -7.469 -16.656 -43.938 1 78.88 590 LEU A O 1
ATOM 4662 N N . GLU A 1 591 ? -7.445 -15.664 -42.125 1 87 591 GLU A N 1
ATOM 4663 C CA . GLU A 1 591 ? -6.258 -14.859 -42.375 1 87 591 GLU A CA 1
ATOM 4664 C C . GLU A 1 591 ? -5.031 -15.438 -41.688 1 87 591 GLU A C 1
ATOM 4666 O O . GLU A 1 591 ? -5.055 -15.68 -40.469 1 87 591 GLU A O 1
ATOM 4671 N N . ILE A 1 592 ? -4.043 -15.898 -42.5 1 91.5 592 ILE A N 1
ATOM 4672 C CA . ILE A 1 592 ? -2.795 -16.422 -41.938 1 91.5 592 ILE A CA 1
ATOM 4673 C C . ILE A 1 592 ? -1.645 -15.484 -42.312 1 91.5 592 ILE A C 1
ATOM 4675 O O . ILE A 1 592 ? -1.435 -15.172 -43.469 1 91.5 592 ILE A O 1
ATOM 4679 N N . VAL A 1 593 ? -0.961 -14.984 -41.312 1 92.25 593 VAL A N 1
ATOM 4680 C CA . VAL A 1 593 ? 0.193 -14.117 -41.531 1 92.25 593 VAL A CA 1
ATOM 4681 C C . VAL A 1 593 ? 1.362 -14.578 -40.656 1 92.25 593 VAL A C 1
ATOM 4683 O O . VAL A 1 593 ? 1.17 -15.312 -39.688 1 92.25 593 VAL A O 1
ATOM 4686 N N . THR A 1 594 ? 2.592 -14.258 -41.125 1 92.62 594 THR A N 1
ATOM 4687 C CA . THR A 1 594 ? 3.758 -14.578 -40.312 1 92.62 594 THR A CA 1
ATOM 4688 C C . THR A 1 594 ? 3.756 -13.758 -39.031 1 92.62 594 THR A C 1
ATOM 4690 O O . THR A 1 594 ? 3.031 -12.773 -38.906 1 92.62 594 THR A O 1
ATOM 4693 N N . TYR A 1 595 ? 4.527 -14.242 -38.094 1 91.75 595 TYR A N 1
ATOM 4694 C CA . TYR A 1 595 ? 4.656 -13.516 -36.844 1 91.75 595 TYR A CA 1
ATOM 4695 C C . TYR A 1 595 ? 5.156 -12.094 -37.094 1 91.75 595 TYR A C 1
ATOM 4697 O O . TYR A 1 595 ? 4.633 -11.141 -36.5 1 91.75 595 TYR A O 1
ATOM 4705 N N . GLU A 1 596 ? 6.117 -11.914 -37.938 1 88.25 596 GLU A N 1
ATOM 4706 C CA . GLU A 1 596 ? 6.711 -10.609 -38.25 1 88.25 596 GLU A CA 1
ATOM 4707 C C . GLU A 1 596 ? 5.699 -9.68 -38.906 1 88.25 596 GLU A C 1
ATOM 4709 O O . GLU A 1 596 ? 5.652 -8.484 -38.594 1 88.25 596 GLU A O 1
ATOM 4714 N N . GLU A 1 597 ? 4.945 -10.25 -39.719 1 88.81 597 GLU A N 1
ATOM 4715 C CA . GLU A 1 597 ? 3.932 -9.445 -40.406 1 88.81 597 GLU A CA 1
ATOM 4716 C C . GLU A 1 597 ? 2.865 -8.969 -39.406 1 88.81 597 GLU A C 1
ATOM 4718 O O . GLU A 1 597 ? 2.383 -7.836 -39.531 1 88.81 597 GLU A O 1
ATOM 4723 N N . ARG A 1 598 ? 2.51 -9.836 -38.562 1 88.25 598 ARG A N 1
ATOM 4724 C CA . ARG A 1 598 ? 1.542 -9.461 -37.562 1 88.25 598 ARG A CA 1
ATOM 4725 C C . ARG A 1 598 ? 2.082 -8.336 -36.656 1 88.25 598 ARG A C 1
ATOM 4727 O O . ARG A 1 598 ? 1.355 -7.402 -36.344 1 88.25 598 ARG A O 1
ATOM 4734 N N . ARG A 1 599 ? 3.277 -8.406 -36.312 1 87.62 599 ARG A N 1
ATOM 4735 C CA . ARG A 1 599 ? 3.904 -7.398 -35.469 1 87.62 599 ARG A CA 1
ATOM 4736 C C . ARG A 1 599 ? 3.949 -6.047 -36.188 1 87.62 599 ARG A C 1
ATOM 4738 O O . ARG A 1 599 ? 3.713 -5.008 -35.562 1 87.62 599 ARG A O 1
ATOM 4745 N N . VAL A 1 600 ? 4.254 -6.102 -37.406 1 83.06 600 VAL A N 1
ATOM 4746 C CA . VAL A 1 600 ? 4.281 -4.883 -38.219 1 83.06 600 VAL A CA 1
ATOM 4747 C C . VAL A 1 600 ? 2.879 -4.281 -38.281 1 83.06 600 VAL A C 1
ATOM 4749 O O . VAL A 1 600 ? 2.709 -3.066 -38.188 1 83.06 600 VAL A O 1
ATOM 4752 N N . ALA A 1 601 ? 1.96 -5.125 -38.375 1 79.94 601 ALA A N 1
ATOM 4753 C CA . ALA A 1 601 ? 0.574 -4.676 -38.469 1 79.94 601 ALA A CA 1
ATOM 4754 C C . ALA A 1 601 ? 0.117 -4.008 -37.188 1 79.94 601 ALA A C 1
ATOM 4756 O O . ALA A 1 601 ? -0.714 -3.1 -37.188 1 79.94 601 ALA A O 1
ATOM 4757 N N . LEU A 1 602 ? 0.571 -4.516 -36.062 1 77.88 602 LEU A N 1
ATOM 4758 C CA . LEU A 1 602 ? 0.199 -3.963 -34.781 1 77.88 602 LEU A CA 1
ATOM 4759 C C . LEU A 1 602 ? 1.017 -2.715 -34.469 1 77.88 602 LEU A C 1
ATOM 4761 O O . LEU A 1 602 ? 0.735 -2.012 -33.5 1 77.88 602 LEU A O 1
ATOM 4765 N N . GLY A 1 603 ? 1.835 -2.344 -35.281 1 68.81 603 GLY A N 1
ATOM 4766 C CA . GLY A 1 603 ? 2.664 -1.166 -35.062 1 68.81 603 GLY A CA 1
ATOM 4767 C C . GLY A 1 603 ? 3.736 -1.371 -34.031 1 68.81 603 GLY A C 1
ATOM 4768 O O . GLY A 1 603 ? 4.207 -0.409 -33.406 1 68.81 603 GLY A O 1
ATOM 4769 N N . ILE A 1 604 ? 3.816 -2.543 -33.625 1 62 604 ILE A N 1
ATOM 4770 C CA . ILE A 1 604 ? 4.801 -2.83 -32.594 1 62 604 ILE A CA 1
ATOM 4771 C C . ILE A 1 604 ? 6.172 -3.041 -33.219 1 62 604 ILE A C 1
ATOM 4773 O O . ILE A 1 604 ? 6.375 -3.996 -33.969 1 62 604 ILE A O 1
ATOM 4777 N N . LEU A 1 605 ? 6.723 -1.953 -33.75 1 49.12 605 LEU A N 1
ATOM 4778 C CA . LEU A 1 605 ? 8.039 -2.051 -34.375 1 49.12 605 LEU A CA 1
ATOM 4779 C C . LEU A 1 605 ? 9.078 -2.539 -33.375 1 49.12 605 LEU A C 1
ATOM 4781 O O . LEU A 1 605 ? 8.93 -2.328 -32.156 1 49.12 605 LEU A O 1
ATOM 4785 N N . TRP A 1 606 ? 10.039 -3.52 -33.812 1 45.69 606 TRP A N 1
ATOM 4786 C CA . TRP A 1 606 ? 11.164 -3.982 -33 1 45.69 606 TRP A CA 1
ATOM 4787 C C . TRP A 1 606 ? 11.906 -2.809 -32.375 1 45.69 606 TRP A C 1
ATOM 4789 O O . TRP A 1 606 ? 11.961 -1.719 -32.969 1 45.69 606 TRP A O 1
ATOM 4799 N N . MET B 1 1 ? -32.125 -16.203 -43.031 1 16.11 1 MET B N 1
ATOM 4800 C CA . MET B 1 1 ? -32 -14.773 -43.25 1 16.11 1 MET B CA 1
ATOM 4801 C C . MET B 1 1 ? -31.984 -14 -41.938 1 16.11 1 MET B C 1
ATOM 4803 O O . MET B 1 1 ? -32.344 -14.555 -40.875 1 16.11 1 MET B O 1
ATOM 4807 N N . THR B 1 2 ? -32.531 -12.664 -41.969 1 17.06 2 THR B N 1
ATOM 4808 C CA . THR B 1 2 ? -32.125 -11.367 -41.438 1 17.06 2 THR B CA 1
ATOM 4809 C C . THR B 1 2 ? -32.531 -11.219 -40 1 17.06 2 THR B C 1
ATOM 4811 O O . THR B 1 2 ? -31.734 -10.852 -39.125 1 17.06 2 THR B O 1
ATOM 4814 N N . TYR B 1 3 ? -33.656 -10.469 -39.938 1 17.62 3 TYR B N 1
ATOM 4815 C CA . TYR B 1 3 ? -33.969 -9.195 -39.281 1 17.62 3 TYR B CA 1
ATOM 4816 C C . TYR B 1 3 ? -34.25 -9.398 -37.781 1 17.62 3 TYR B C 1
ATOM 4818 O O . TYR B 1 3 ? -34.844 -10.391 -37.375 1 17.62 3 TYR B O 1
ATOM 4826 N N . LYS B 1 4 ? -33.594 -8.555 -37.062 1 18.33 4 LYS B N 1
ATOM 4827 C CA . LYS B 1 4 ? -33 -7.996 -35.844 1 18.33 4 LYS B CA 1
ATOM 4828 C C . LYS B 1 4 ? -34.094 -7.504 -34.875 1 18.33 4 LYS B C 1
ATOM 4830 O O . LYS B 1 4 ? -35.062 -6.906 -35.312 1 18.33 4 LYS B O 1
ATOM 4835 N N . CYS B 1 5 ? -34.188 -7.953 -33.719 1 18.55 5 CYS B N 1
ATOM 4836 C CA . CYS B 1 5 ? -34.938 -8.047 -32.469 1 18.55 5 CYS B CA 1
ATOM 4837 C C . CYS B 1 5 ? -35.125 -6.664 -31.859 1 18.55 5 CYS B C 1
ATOM 4839 O O . CYS B 1 5 ? -34.375 -6.273 -30.969 1 18.55 5 CYS B O 1
ATOM 4841 N N . ARG B 1 6 ? -35.344 -5.547 -32.812 1 19.25 6 ARG B N 1
ATOM 4842 C CA . ARG B 1 6 ? -35.156 -4.141 -32.469 1 19.25 6 ARG B CA 1
ATOM 4843 C C . ARG B 1 6 ? -36.156 -3.695 -31.391 1 19.25 6 ARG B C 1
ATOM 4845 O O . ARG B 1 6 ? -36.25 -2.504 -31.094 1 19.25 6 ARG B O 1
ATOM 4852 N N . ALA B 1 7 ? -37.031 -4.496 -30.938 1 17.97 7 ALA B N 1
ATOM 4853 C CA . ALA B 1 7 ? -38.312 -3.961 -30.484 1 17.97 7 ALA B CA 1
ATOM 4854 C C . ALA B 1 7 ? -38.125 -3.021 -29.297 1 17.97 7 ALA B C 1
ATOM 4856 O O . ALA B 1 7 ? -39.094 -2.361 -28.875 1 17.97 7 ALA B O 1
ATOM 4857 N N . LEU B 1 8 ? -37 -2.971 -28.547 1 17.81 8 LEU B N 1
ATOM 4858 C CA . LEU B 1 8 ? -37.281 -2.68 -27.141 1 17.81 8 LEU B CA 1
ATOM 4859 C C . LEU B 1 8 ? -37.656 -1.216 -26.953 1 17.81 8 LEU B C 1
ATOM 4861 O O . LEU B 1 8 ? -36.812 -0.335 -26.984 1 17.81 8 LEU B O 1
ATOM 4865 N N . GLN B 1 9 ? -38.562 -0.628 -27.781 1 17.83 9 GLN B N 1
ATOM 4866 C CA . GLN B 1 9 ? -38.844 0.798 -27.875 1 17.83 9 GLN B CA 1
ATOM 4867 C C . GLN B 1 9 ? -39.312 1.37 -26.547 1 17.83 9 GLN B C 1
ATOM 4869 O O . GLN B 1 9 ? -40.25 0.868 -25.938 1 17.83 9 GLN B O 1
ATOM 4874 N N . VAL B 1 10 ? -38.406 2.166 -25.828 1 18.31 10 VAL B N 1
ATOM 4875 C CA . VAL B 1 10 ? -38.344 2.953 -24.609 1 18.31 10 VAL B CA 1
ATOM 4876 C C . VAL B 1 10 ? -39.406 4.039 -24.625 1 18.31 10 VAL B C 1
ATOM 4878 O O . VAL B 1 10 ? -39.406 4.93 -25.484 1 18.31 10 VAL B O 1
ATOM 4881 N N . ILE B 1 11 ? -40.625 3.74 -24.359 1 17.58 11 ILE B N 1
ATOM 4882 C CA . ILE B 1 11 ? -41.844 4.562 -24.297 1 17.58 11 ILE B CA 1
ATOM 4883 C C . ILE B 1 11 ? -41.594 5.738 -23.344 1 17.58 11 ILE B C 1
ATOM 4885 O O . ILE B 1 11 ? -41.531 5.559 -22.125 1 17.58 11 ILE B O 1
ATOM 4889 N N . LEU B 1 12 ? -40.594 6.625 -23.609 1 17.84 12 LEU B N 1
ATOM 4890 C CA . LEU B 1 12 ? -40.312 7.793 -22.781 1 17.84 12 LEU B CA 1
ATOM 4891 C C . LEU B 1 12 ? -41.5 8.742 -22.75 1 17.84 12 LEU B C 1
ATOM 4893 O O . LEU B 1 12 ? -41.906 9.242 -23.797 1 17.84 12 LEU B O 1
ATOM 4897 N N . GLY B 1 13 ? -42.5 8.602 -21.953 1 16.89 13 GLY B N 1
ATOM 4898 C CA . GLY B 1 13 ? -43.75 9.297 -21.672 1 16.89 13 GLY B CA 1
ATOM 4899 C C . GLY B 1 13 ? -43.562 10.742 -21.281 1 16.89 13 GLY B C 1
ATOM 4900 O O . GLY B 1 13 ? -44.469 11.383 -20.766 1 16.89 13 GLY B O 1
ATOM 4901 N N . LEU B 1 14 ? -42.5 11.5 -21.578 1 17.56 14 LEU B N 1
ATOM 4902 C CA . LEU B 1 14 ? -42.219 12.719 -20.828 1 17.56 14 LEU B CA 1
ATOM 4903 C C . LEU B 1 14 ? -43.188 13.828 -21.203 1 17.56 14 LEU B C 1
ATOM 4905 O O . LEU B 1 14 ? -43 14.984 -20.812 1 17.56 14 LEU B O 1
ATOM 4909 N N . SER B 1 15 ? -44.281 13.789 -21.672 1 16.92 15 SER B N 1
ATOM 4910 C CA . SER B 1 15 ? -44.719 14.969 -22.422 1 16.92 15 SER B CA 1
ATOM 4911 C C . SER B 1 15 ? -45.094 16.109 -21.484 1 16.92 15 SER B C 1
ATOM 4913 O O . SER B 1 15 ? -45.406 17.219 -21.922 1 16.92 15 SER B O 1
ATOM 4915 N N . GLY B 1 16 ? -45.281 15.992 -20.203 1 17.45 16 GLY B N 1
ATOM 4916 C CA . GLY B 1 16 ? -46.375 16.844 -19.766 1 17.45 16 GLY B CA 1
ATOM 4917 C C . GLY B 1 16 ? -45.969 18.312 -19.703 1 17.45 16 GLY B C 1
ATOM 4918 O O . GLY B 1 16 ? -46.594 19.094 -18.969 1 17.45 16 GLY B O 1
ATOM 4919 N N . PHE B 1 17 ? -45.031 18.984 -20.344 1 17.45 17 PHE B N 1
ATOM 4920 C CA . PHE B 1 17 ? -44.406 20.219 -19.859 1 17.45 17 PHE B CA 1
ATOM 4921 C C . PHE B 1 17 ? -45.375 21.406 -20.047 1 17.45 17 PHE B C 1
ATOM 4923 O O . PHE B 1 17 ? -45.5 21.922 -21.156 1 17.45 17 PHE B O 1
ATOM 4930 N N . ALA B 1 18 ? -46.5 21.406 -19.391 1 17.5 18 ALA B N 1
ATOM 4931 C CA . ALA B 1 18 ? -47.344 22.562 -19.609 1 17.5 18 ALA B CA 1
ATOM 4932 C C . ALA B 1 18 ? -46.625 23.859 -19.203 1 17.5 18 ALA B C 1
ATOM 4934 O O . ALA B 1 18 ? -45.906 23.875 -18.219 1 17.5 18 ALA B O 1
ATOM 4935 N N . THR B 1 19 ? -46.562 25 -19.906 1 17.19 19 THR B N 1
ATOM 4936 C CA . THR B 1 19 ? -45.844 26.234 -20.188 1 17.19 19 THR B CA 1
ATOM 4937 C C . THR B 1 19 ? -46.094 27.266 -19.109 1 17.19 19 THR B C 1
ATOM 4939 O O . THR B 1 19 ? -45.156 27.875 -18.578 1 17.19 19 THR B O 1
ATOM 4942 N N . SER B 1 20 ? -47.219 27.938 -18.922 1 16.66 20 SER B N 1
ATOM 4943 C CA . SER B 1 20 ? -47.25 29.359 -19.219 1 16.66 20 SER B CA 1
ATOM 4944 C C . SER B 1 20 ? -46.969 30.203 -17.984 1 16.66 20 SER B C 1
ATOM 4946 O O . SER B 1 20 ? -46.219 31.172 -18.031 1 16.66 20 SER B O 1
ATOM 4948 N N . SER B 1 21 ? -47.812 30.188 -16.906 1 17.61 21 SER B N 1
ATOM 4949 C CA . SER B 1 21 ? -48.438 31.422 -16.5 1 17.61 21 SER B CA 1
ATOM 4950 C C . SER B 1 21 ? -47.5 32.281 -15.648 1 17.61 21 SER B C 1
ATOM 4952 O O . SER B 1 21 ? -46.5 31.781 -15.117 1 17.61 21 SER B O 1
ATOM 4954 N N . GLY B 1 22 ? -47.875 33.594 -15.094 1 17.92 22 GLY B N 1
ATOM 4955 C CA . GLY B 1 22 ? -47.562 35 -14.922 1 17.92 22 GLY B CA 1
ATOM 4956 C C . GLY B 1 22 ? -47 35.312 -13.555 1 17.92 22 GLY B C 1
ATOM 4957 O O . GLY B 1 22 ? -46.719 36.469 -13.25 1 17.92 22 GLY B O 1
ATOM 4958 N N . VAL B 1 23 ? -46.75 34.344 -12.625 1 17.95 23 VAL B N 1
ATOM 4959 C CA . VAL B 1 23 ? -46.938 34.812 -11.258 1 17.95 23 VAL B CA 1
ATOM 4960 C C . VAL B 1 23 ? -45.875 35.875 -10.945 1 17.95 23 VAL B C 1
ATOM 4962 O O . VAL B 1 23 ? -44.719 35.719 -11.32 1 17.95 23 VAL B O 1
ATOM 4965 N N . THR B 1 24 ? -46.25 37.031 -10.375 1 18.75 24 THR B N 1
ATOM 4966 C CA . THR B 1 24 ? -45.844 38.406 -10.07 1 18.75 24 THR B CA 1
ATOM 4967 C C . THR B 1 24 ? -44.719 38.406 -9.039 1 18.75 24 THR B C 1
ATOM 4969 O O . THR B 1 24 ? -44.656 37.531 -8.18 1 18.75 24 THR B O 1
ATOM 4972 N N . SER B 1 25 ? -43.594 39.219 -9.164 1 17.22 25 SER B N 1
ATOM 4973 C CA . SER B 1 25 ? -42.188 39.5 -8.859 1 17.22 25 SER B CA 1
ATOM 4974 C C . SER B 1 25 ? -42.031 40 -7.434 1 17.22 25 SER B C 1
ATOM 4976 O O . SER B 1 25 ? -40.969 40.438 -7.047 1 17.22 25 SER B O 1
ATOM 4978 N N . MET B 1 26 ? -42.969 39.781 -6.445 1 18.27 26 MET B N 1
ATOM 4979 C CA . MET B 1 26 ? -42.875 40.812 -5.434 1 18.27 26 MET B CA 1
ATOM 4980 C C . MET B 1 26 ? -41.594 40.688 -4.621 1 18.27 26 MET B C 1
ATOM 4982 O O . MET B 1 26 ? -41.312 39.625 -4.07 1 18.27 26 MET B O 1
ATOM 4986 N N . TYR B 1 27 ? -40.5 41.438 -4.887 1 17.48 27 TYR B N 1
ATOM 4987 C CA . TYR B 1 27 ? -39.125 41.625 -4.457 1 17.48 27 TYR B CA 1
ATOM 4988 C C . TYR B 1 27 ? -39.031 41.969 -2.979 1 17.48 27 TYR B C 1
ATOM 4990 O O . TYR B 1 27 ? -38.969 43.156 -2.629 1 17.48 27 TYR B O 1
ATOM 4998 N N . GLN B 1 28 ? -39.938 41.531 -2.033 1 17.45 28 GLN B N 1
ATOM 4999 C CA . GLN B 1 28 ? -39.875 42.344 -0.811 1 17.45 28 GLN B CA 1
ATOM 5000 C C . GLN B 1 28 ? -38.531 42.219 -0.134 1 17.45 28 GLN B C 1
ATOM 5002 O O . GLN B 1 28 ? -37.969 41.125 -0.018 1 17.45 28 GLN B O 1
ATOM 5007 N N . ASN B 1 29 ? -37.719 43.312 -0.028 1 18.33 29 ASN B N 1
ATOM 5008 C CA . ASN B 1 29 ? -36.406 43.781 0.434 1 18.33 29 ASN B CA 1
ATOM 5009 C C . ASN B 1 29 ? -36.188 43.469 1.916 1 18.33 29 ASN B C 1
ATOM 5011 O O . ASN B 1 29 ? -36.844 44.094 2.773 1 18.33 29 ASN B O 1
ATOM 5015 N N . HIS B 1 30 ? -36.438 42.281 2.471 1 18.23 30 HIS B N 1
ATOM 5016 C CA . HIS B 1 30 ? -36.438 42.188 3.928 1 18.23 30 HIS B CA 1
ATOM 5017 C C . HIS B 1 30 ? -35.125 42.656 4.516 1 18.23 30 HIS B C 1
ATOM 5019 O O . HIS B 1 30 ? -34.062 42.156 4.117 1 18.23 30 HIS B O 1
ATOM 5025 N N . VAL B 1 31 ? -34.938 43.938 4.961 1 19.05 31 VAL B N 1
ATOM 5026 C CA . VAL B 1 31 ? -33.875 44.719 5.574 1 19.05 31 VAL B CA 1
ATOM 5027 C C . VAL B 1 31 ? -33.375 44.031 6.844 1 19.05 31 VAL B C 1
ATOM 5029 O O . VAL B 1 31 ? -34.156 43.781 7.754 1 19.05 31 VAL B O 1
ATOM 5032 N N . PHE B 1 32 ? -32.5 43.156 6.797 1 18.7 32 PHE B N 1
ATOM 5033 C CA . PHE B 1 32 ? -31.906 42.469 7.941 1 18.7 32 PHE B CA 1
ATOM 5034 C C . PHE B 1 32 ? -31.328 43.469 8.938 1 18.7 32 PHE B C 1
ATOM 5036 O O . PHE B 1 32 ? -30.5 44.312 8.578 1 18.7 32 PHE B O 1
ATOM 5043 N N . SER B 1 33 ? -32.125 44.062 9.812 1 18.78 33 SER B N 1
ATOM 5044 C CA . SER B 1 33 ? -31.75 45 10.859 1 18.78 33 SER B CA 1
ATOM 5045 C C . SER B 1 33 ? -30.531 44.5 11.625 1 18.78 33 SER B C 1
ATOM 5047 O O . SER B 1 33 ? -30.469 43.312 12 1 18.78 33 SER B O 1
ATOM 5049 N N . PHE B 1 34 ? -29.391 45.031 11.383 1 19.92 34 PHE B N 1
ATOM 5050 C CA . PHE B 1 34 ? -28.094 44.906 12.016 1 19.92 34 PHE B CA 1
ATOM 5051 C C . PHE B 1 34 ? -28.188 45.188 13.508 1 19.92 34 PHE B C 1
ATOM 5053 O O . PHE B 1 34 ? -28.641 46.281 13.906 1 19.92 34 PHE B O 1
ATOM 5060 N N . ILE B 1 35 ? -28.672 44.312 14.359 1 19.83 35 ILE B N 1
ATOM 5061 C CA . ILE B 1 35 ? -28.734 44.594 15.789 1 19.83 35 ILE B CA 1
ATOM 5062 C C . ILE B 1 35 ? -27.391 45.125 16.266 1 19.83 35 ILE B C 1
ATOM 5064 O O . ILE B 1 35 ? -26.344 44.5 16.047 1 19.83 35 ILE B O 1
ATOM 5068 N N . PRO B 1 36 ? -27.234 46.375 16.5 1 20.48 36 PRO B N 1
ATOM 5069 C CA . PRO B 1 36 ? -26.031 47.094 16.953 1 20.48 36 PRO B CA 1
ATOM 5070 C C . PRO B 1 36 ? -25.375 46.438 18.156 1 20.48 36 PRO B C 1
ATOM 5072 O O . PRO B 1 36 ? -26.062 45.844 19 1 20.48 36 PRO B O 1
ATOM 5075 N N . VAL B 1 37 ? -24.203 45.938 18 1 21.27 37 VAL B N 1
ATOM 5076 C CA . VAL B 1 37 ? -23.312 45.406 19.016 1 21.27 37 VAL B CA 1
ATOM 5077 C C . VAL B 1 37 ? -23.172 46.375 20.172 1 21.27 37 VAL B C 1
ATOM 5079 O O . VAL B 1 37 ? -22.672 47.5 20 1 21.27 37 VAL B O 1
ATOM 5082 N N . ILE B 1 38 ? -24.25 46.562 20.953 1 19.66 38 ILE B N 1
ATOM 5083 C CA . ILE B 1 38 ? -24.219 47.469 22.109 1 19.66 38 ILE B CA 1
ATOM 5084 C C . ILE B 1 38 ? -22.938 47.25 22.906 1 19.66 38 ILE B C 1
ATOM 5086 O O . ILE B 1 38 ? -22.531 46.094 23.141 1 19.66 38 ILE B O 1
ATOM 5090 N N . ASN B 1 39 ? -22.094 48.281 22.922 1 21.42 39 ASN B N 1
ATOM 5091 C CA . ASN B 1 39 ? -20.891 48.531 23.688 1 21.42 39 ASN B CA 1
ATOM 5092 C C . ASN B 1 39 ? -21.094 48.281 25.172 1 21.42 39 ASN B C 1
ATOM 5094 O O . ASN B 1 39 ? -21.875 48.969 25.828 1 21.42 39 ASN B O 1
ATOM 5098 N N . GLY B 1 40 ? -21.438 47.031 25.547 1 20.25 40 GLY B N 1
ATOM 5099 C CA . GLY B 1 40 ? -21.734 46.75 26.953 1 20.25 40 GLY B CA 1
ATOM 5100 C C . GLY B 1 40 ? -20.719 47.375 27.906 1 20.25 40 GLY B C 1
ATOM 5101 O O . GLY B 1 40 ? -19.531 47.438 27.594 1 20.25 40 GLY B O 1
ATOM 5102 N N . LEU B 1 41 ? -21.094 48.375 28.688 1 23.16 41 LEU B N 1
ATOM 5103 C CA . LEU B 1 41 ? -20.453 49.062 29.797 1 23.16 41 LEU B CA 1
ATOM 5104 C C . LEU B 1 41 ? -19.734 48.094 30.719 1 23.16 41 LEU B C 1
ATOM 5106 O O . LEU B 1 41 ? -20.094 46.938 30.797 1 23.16 41 LEU B O 1
ATOM 5110 N N . PRO B 1 42 ? -18.547 48.562 31.297 1 23.03 42 PRO B N 1
ATOM 5111 C CA . PRO B 1 42 ? -17.594 47.844 32.156 1 23.03 42 PRO B CA 1
ATOM 5112 C C . PRO B 1 42 ? -18.281 47.25 33.375 1 23.03 42 PRO B C 1
ATOM 5114 O O . PRO B 1 42 ? -18.875 47.938 34.188 1 23.03 42 PRO B O 1
ATOM 5117 N N . CYS B 1 43 ? -19.234 46.312 33.156 1 22.27 43 CYS B N 1
ATOM 5118 C CA . CYS B 1 43 ? -19.906 45.812 34.375 1 22.27 43 CYS B CA 1
ATOM 5119 C C . CYS B 1 43 ? -18.891 45.5 35.469 1 22.27 43 CYS B C 1
ATOM 5121 O O . CYS B 1 43 ? -17.766 45.094 35.188 1 22.27 43 CYS B O 1
ATOM 5123 N N . GLY B 1 44 ? -19.094 46.062 36.688 1 21.91 44 GLY B N 1
ATOM 5124 C CA . GLY B 1 44 ? -18.375 46.031 37.938 1 21.91 44 GLY B CA 1
ATOM 5125 C C . GLY B 1 44 ? -17.922 44.625 38.312 1 21.91 44 GLY B C 1
ATOM 5126 O O . GLY B 1 44 ? -18.406 43.625 37.781 1 21.91 44 GLY B O 1
ATOM 5127 N N . ARG B 1 45 ? -16.891 44.469 39.25 1 25.06 45 ARG B N 1
ATOM 5128 C CA . ARG B 1 45 ? -16.062 43.438 39.844 1 25.06 45 ARG B CA 1
ATOM 5129 C C . ARG B 1 45 ? -16.906 42.344 40.5 1 25.06 45 ARG B C 1
ATOM 5131 O O . ARG B 1 45 ? -17.391 42.5 41.625 1 25.06 45 ARG B O 1
ATOM 5138 N N . SER B 1 46 ? -18.031 41.875 39.781 1 23.17 46 SER B N 1
ATOM 5139 C CA . SER B 1 46 ? -18.703 40.906 40.656 1 23.17 46 SER B CA 1
ATOM 5140 C C . SER B 1 46 ? -17.719 39.906 41.188 1 23.17 46 SER B C 1
ATOM 5142 O O . SER B 1 46 ? -16.703 39.594 40.531 1 23.17 46 SER B O 1
ATOM 5144 N N . SER B 1 47 ? -17.734 39.688 42.5 1 24.25 47 SER B N 1
ATOM 5145 C CA . SER B 1 47 ? -17.031 38.781 43.438 1 24.25 47 SER B CA 1
ATOM 5146 C C . SER B 1 47 ? -17 37.344 42.906 1 24.25 47 SER B C 1
ATOM 5148 O O . SER B 1 47 ? -18.016 36.844 42.438 1 24.25 47 SER B O 1
ATOM 5150 N N . HIS B 1 48 ? -15.859 36.938 42.344 1 24.7 48 HIS B N 1
ATOM 5151 C CA . HIS B 1 48 ? -15.477 35.594 41.906 1 24.7 48 HIS B CA 1
ATOM 5152 C C . HIS B 1 48 ? -15.914 34.531 42.906 1 24.7 48 HIS B C 1
ATOM 5154 O O . HIS B 1 48 ? -15.398 34.5 44.031 1 24.7 48 HIS B O 1
ATOM 5160 N N . CYS B 1 49 ? -17.297 34.344 43.156 1 25.66 49 CYS B N 1
ATOM 5161 C CA . CYS B 1 49 ? -17.609 33.188 43.969 1 25.66 49 CYS B CA 1
ATOM 5162 C C . CYS B 1 49 ? -16.797 31.969 43.562 1 25.66 49 CYS B C 1
ATOM 5164 O O . CYS B 1 49 ? -16.922 31.484 42.438 1 25.66 49 CYS B O 1
ATOM 5166 N N . ASN B 1 50 ? -15.578 31.844 44 1 26.81 50 ASN B N 1
ATOM 5167 C CA . ASN B 1 50 ? -14.641 30.719 44 1 26.81 50 ASN B CA 1
ATOM 5168 C C . ASN B 1 50 ? -15.328 29.422 44.438 1 26.81 50 ASN B C 1
ATOM 5170 O O . ASN B 1 50 ? -14.922 28.797 45.406 1 26.81 50 ASN B O 1
ATOM 5174 N N . SER B 1 51 ? -16.703 29.375 44.594 1 28.27 51 SER B N 1
ATOM 5175 C CA . SER B 1 51 ? -17.141 28.078 45.094 1 28.27 51 SER B CA 1
ATOM 5176 C C . SER B 1 51 ? -16.562 26.922 44.25 1 28.27 51 SER B C 1
ATOM 5178 O O . SER B 1 51 ? -16.656 26.922 43.031 1 28.27 51 SER B O 1
ATOM 5180 N N . ILE B 1 52 ? -15.438 26.344 44.75 1 31.77 52 ILE B N 1
ATOM 5181 C CA . ILE B 1 52 ? -14.844 25.047 44.406 1 31.77 52 ILE B CA 1
ATOM 5182 C C . ILE B 1 52 ? -15.945 24.031 44.094 1 31.77 52 ILE B C 1
ATOM 5184 O O . ILE B 1 52 ? -16.734 23.688 44.969 1 31.77 52 ILE B O 1
ATOM 5188 N N . SER B 1 53 ? -16.625 24.109 43.125 1 33.84 53 SER B N 1
ATOM 5189 C CA . SER B 1 53 ? -17.625 23.109 42.75 1 33.84 53 SER B CA 1
ATOM 5190 C C . SER B 1 53 ? -17.125 21.703 43.062 1 33.84 53 SER B C 1
ATOM 5192 O O . SER B 1 53 ? -15.93 21.406 42.906 1 33.84 53 SER B O 1
ATOM 5194 N N . PRO B 1 54 ? -17.688 20.891 44 1 36.12 54 PRO B N 1
ATOM 5195 C CA . PRO B 1 54 ? -17.266 19.547 44.375 1 36.12 54 PRO B CA 1
ATOM 5196 C C . PRO B 1 54 ? -16.656 18.766 43.219 1 36.12 54 PRO B C 1
ATOM 5198 O O . PRO B 1 54 ? -16.938 19.062 42.062 1 36.12 54 PRO B O 1
ATOM 5201 N N . ARG B 1 55 ? -15.5 18.172 43.375 1 40.56 55 ARG B N 1
ATOM 5202 C CA . ARG B 1 55 ? -14.812 17.25 42.469 1 40.56 55 ARG B CA 1
ATOM 5203 C C . ARG B 1 55 ? -15.812 16.422 41.688 1 40.56 55 ARG B C 1
ATOM 5205 O O . ARG B 1 55 ? -16.453 15.523 42.25 1 40.56 55 ARG B O 1
ATOM 5212 N N . ARG B 1 56 ? -16.547 16.891 40.781 1 50.03 56 ARG B N 1
ATOM 5213 C CA . ARG B 1 56 ? -17.469 16.109 39.938 1 50.03 56 ARG B CA 1
ATOM 5214 C C . ARG B 1 56 ? -16.859 14.781 39.531 1 50.03 56 ARG B C 1
ATOM 5216 O O . ARG B 1 56 ? -15.664 14.703 39.25 1 50.03 56 ARG B O 1
ATOM 5223 N N . ALA B 1 57 ? -17.453 13.672 40.031 1 53.41 57 ALA B N 1
ATOM 5224 C CA . ALA B 1 57 ? -17.047 12.289 39.781 1 53.41 57 ALA B CA 1
ATOM 5225 C C . ALA B 1 57 ? -16.75 12.062 38.312 1 53.41 57 ALA B C 1
ATOM 5227 O O . ALA B 1 57 ? -17.516 12.492 37.438 1 53.41 57 ALA B O 1
ATOM 5228 N N . VAL B 1 58 ? -15.508 11.828 37.906 1 63.22 58 VAL B N 1
ATOM 5229 C CA . VAL B 1 58 ? -15.078 11.469 36.562 1 63.22 58 VAL B CA 1
ATOM 5230 C C . VAL B 1 58 ? -15.852 10.234 36.094 1 63.22 58 VAL B C 1
ATOM 5232 O O . VAL B 1 58 ? -15.922 9.227 36.781 1 63.22 58 VAL B O 1
ATOM 5235 N N . VAL B 1 59 ? -16.703 10.438 35.062 1 70.44 59 VAL B N 1
ATOM 5236 C CA . VAL B 1 59 ? -17.453 9.32 34.469 1 70.44 59 VAL B CA 1
ATOM 5237 C C . VAL B 1 59 ? -16.484 8.336 33.812 1 70.44 59 VAL B C 1
ATOM 5239 O O . VAL B 1 59 ? -15.664 8.727 33 1 70.44 59 VAL B O 1
ATOM 5242 N N . GLN B 1 60 ? -16.531 7.129 34.312 1 73.25 60 GLN B N 1
ATOM 5243 C CA . GLN B 1 60 ? -15.672 6.098 33.75 1 73.25 60 GLN B CA 1
ATOM 5244 C C . GLN B 1 60 ? -16.25 5.562 32.438 1 73.25 60 GLN B C 1
ATOM 5246 O O . GLN B 1 60 ? -17.359 5.059 32.406 1 73.25 60 GLN B O 1
ATOM 5251 N N . SER B 1 61 ? -15.469 5.812 31.375 1 83.38 61 SER B N 1
ATOM 5252 C CA . SER B 1 61 ? -15.859 5.371 30.047 1 83.38 61 SER B CA 1
ATOM 5253 C C . SER B 1 61 ? -15.156 4.074 29.656 1 83.38 61 SER B C 1
ATOM 5255 O O . SER B 1 61 ? -14.164 3.695 30.281 1 83.38 61 SER B O 1
ATOM 5257 N N . GLN B 1 62 ? -15.805 3.359 28.828 1 86.06 62 GLN B N 1
ATOM 5258 C CA . GLN B 1 62 ? -15.312 2.041 28.438 1 86.06 62 GLN B CA 1
ATOM 5259 C C . GLN B 1 62 ? -14.586 2.104 27.094 1 86.06 62 GLN B C 1
ATOM 5261 O O . GLN B 1 62 ? -14.961 2.871 26.203 1 86.06 62 GLN B O 1
ATOM 5266 N N . TYR B 1 63 ? -13.531 1.389 27.047 1 89.19 63 TYR B N 1
ATOM 5267 C CA . TYR B 1 63 ? -12.719 1.253 25.844 1 89.19 63 TYR B CA 1
ATOM 5268 C C . TYR B 1 63 ? -12.469 -0.215 25.516 1 89.19 63 TYR B C 1
ATOM 5270 O O . TYR B 1 63 ? -12.125 -1.002 26.406 1 89.19 63 TYR B O 1
ATOM 5278 N N . GLU B 1 64 ? -12.727 -0.562 24.266 1 91.56 64 GLU B N 1
ATOM 5279 C CA . GLU B 1 64 ? -12.547 -1.957 23.859 1 91.56 64 GLU B CA 1
ATOM 5280 C C . GLU B 1 64 ? -11.828 -2.062 22.531 1 91.56 64 GLU B C 1
ATOM 5282 O O . GLU B 1 64 ? -12.211 -1.402 21.562 1 91.56 64 GLU B O 1
ATOM 5287 N N . GLU B 1 65 ? -10.75 -2.875 22.516 1 91.75 65 GLU B N 1
ATOM 5288 C CA . GLU B 1 65 ? -10.117 -3.26 21.266 1 91.75 65 GLU B CA 1
ATOM 5289 C C . GLU B 1 65 ? -10.891 -4.387 20.578 1 91.75 65 GLU B C 1
ATOM 5291 O O . GLU B 1 65 ? -11.156 -5.422 21.188 1 91.75 65 GLU B O 1
ATOM 5296 N N . VAL B 1 66 ? -11.203 -4.172 19.312 1 94.5 66 VAL B N 1
ATOM 5297 C CA . VAL B 1 66 ? -12.07 -5.121 18.625 1 94.5 66 VAL B CA 1
ATOM 5298 C C . VAL B 1 66 ? -11.242 -5.98 17.672 1 94.5 66 VAL B C 1
ATOM 5300 O O . VAL B 1 66 ? -10.469 -5.457 16.875 1 94.5 66 VAL B O 1
ATOM 5303 N N . SER B 1 67 ? -11.344 -7.25 17.781 1 89.31 67 SER B N 1
ATOM 5304 C CA . SER B 1 67 ? -10.711 -8.211 16.875 1 89.31 67 SER B CA 1
ATOM 5305 C C . SER B 1 67 ? -11.734 -8.844 15.945 1 89.31 67 SER B C 1
ATOM 5307 O O . SER B 1 67 ? -12.945 -8.68 16.125 1 89.31 67 SER B O 1
ATOM 5309 N N . ARG B 1 68 ? -11.203 -9.477 14.961 1 91.69 68 ARG B N 1
ATOM 5310 C CA . ARG B 1 68 ? -12.07 -10.188 14.023 1 91.69 68 ARG B CA 1
ATOM 5311 C C . ARG B 1 68 ? -12.961 -11.188 14.758 1 91.69 68 ARG B C 1
ATOM 5313 O O . ARG B 1 68 ? -14.148 -11.305 14.453 1 91.69 68 ARG B O 1
ATOM 5320 N N . LEU B 1 69 ? -12.492 -11.844 15.758 1 90.12 69 LEU B N 1
ATOM 5321 C CA . LEU B 1 69 ? -13.203 -12.891 16.484 1 90.12 69 LEU B CA 1
ATOM 5322 C C . LEU B 1 69 ? -14.25 -12.297 17.422 1 90.12 69 LEU B C 1
ATOM 5324 O O . LEU B 1 69 ? -15.312 -12.875 17.625 1 90.12 69 LEU B O 1
ATOM 5328 N N . SER B 1 70 ? -14.023 -11.141 17.953 1 93.88 70 SER B N 1
ATOM 5329 C CA . SER B 1 70 ? -14.922 -10.539 18.922 1 93.88 70 SER B CA 1
ATOM 5330 C C . SER B 1 70 ? -15.961 -9.656 18.25 1 93.88 70 SER B C 1
ATOM 5332 O O . SER B 1 70 ? -16.938 -9.242 18.891 1 93.88 70 SER B O 1
ATOM 5334 N N . PHE B 1 71 ? -15.82 -9.453 17.016 1 96.38 71 PHE B N 1
ATOM 5335 C CA . PHE B 1 71 ? -16.594 -8.43 16.328 1 96.38 71 PHE B CA 1
ATOM 5336 C C . PHE B 1 71 ? -18.078 -8.742 16.375 1 96.38 71 PHE B C 1
ATOM 5338 O O . PHE B 1 71 ? -18.906 -7.852 16.625 1 96.38 71 PHE B O 1
ATOM 5345 N N . PRO B 1 72 ? -18.5 -9.969 16.219 1 94.88 72 PRO B N 1
ATOM 5346 C CA . PRO B 1 72 ? -19.938 -10.227 16.266 1 94.88 72 PRO B CA 1
ATOM 5347 C C . PRO B 1 72 ? -20.578 -9.828 17.594 1 94.88 72 PRO B C 1
ATOM 5349 O O . PRO B 1 72 ? -21.656 -9.242 17.609 1 94.88 72 PRO B O 1
ATOM 5352 N N . ASP B 1 73 ? -19.906 -10.086 18.625 1 96 73 ASP B N 1
ATOM 5353 C CA . ASP B 1 73 ? -20.406 -9.695 19.938 1 96 73 ASP B CA 1
ATOM 5354 C C . ASP B 1 73 ? -20.406 -8.172 20.094 1 96 73 ASP B C 1
ATOM 5356 O O . ASP B 1 73 ? -21.328 -7.602 20.672 1 96 73 ASP B O 1
ATOM 5360 N N . VAL B 1 74 ? -19.391 -7.617 19.625 1 96.5 74 VAL B N 1
ATOM 5361 C CA . VAL B 1 74 ? -19.234 -6.168 19.719 1 96.5 74 VAL B CA 1
ATOM 5362 C C . VAL B 1 74 ? -20.344 -5.488 18.922 1 96.5 74 VAL B C 1
ATOM 5364 O O . VAL B 1 74 ? -20.891 -4.473 19.344 1 96.5 74 VAL B O 1
ATOM 5367 N N . LEU B 1 75 ? -20.625 -6.023 17.766 1 97 75 LEU B N 1
ATOM 5368 C CA . LEU B 1 75 ? -21.672 -5.461 16.938 1 97 75 LEU B CA 1
ATOM 5369 C C . LEU B 1 75 ? -23 -5.441 17.672 1 97 75 LEU B C 1
ATOM 5371 O O . LEU B 1 75 ? -23.75 -4.465 17.578 1 97 75 LEU B O 1
ATOM 5375 N N . GLU B 1 76 ? -23.281 -6.465 18.359 1 96.44 76 GLU B N 1
ATOM 5376 C CA . GLU B 1 76 ? -24.516 -6.523 19.141 1 96.44 76 GLU B CA 1
ATOM 5377 C C . GLU B 1 76 ? -24.516 -5.496 20.281 1 96.44 76 GLU B C 1
ATOM 5379 O O . GLU B 1 76 ? -25.531 -4.891 20.578 1 96.44 76 GLU B O 1
ATOM 5384 N N . LYS B 1 77 ? -23.375 -5.336 20.828 1 96.19 77 LYS B N 1
ATOM 5385 C CA . LYS B 1 77 ? -23.219 -4.312 21.859 1 96.19 77 LYS B CA 1
ATOM 5386 C C . LYS B 1 77 ? -23.469 -2.918 21.297 1 96.19 77 LYS B C 1
ATOM 5388 O O . LYS B 1 77 ? -24.141 -2.096 21.906 1 96.19 77 LYS B O 1
ATOM 5393 N N . ILE B 1 78 ? -22.875 -2.666 20.156 1 96.81 78 ILE B N 1
ATOM 5394 C CA . ILE B 1 78 ? -23.031 -1.371 19.5 1 96.81 78 ILE B CA 1
ATOM 5395 C C . ILE B 1 78 ? -24.5 -1.122 19.203 1 96.81 78 ILE B C 1
ATOM 5397 O O . ILE B 1 78 ? -25.016 -0.014 19.406 1 96.81 78 ILE B O 1
ATOM 5401 N N . ARG B 1 79 ? -25.188 -2.121 18.797 1 96.19 79 ARG B N 1
ATOM 5402 C CA . ARG B 1 79 ? -26.609 -2.014 18.469 1 96.19 79 ARG B CA 1
ATOM 5403 C C . ARG B 1 79 ? -27.422 -1.679 19.719 1 96.19 79 ARG B C 1
ATOM 5405 O O . ARG B 1 79 ? -28.281 -0.804 19.688 1 96.19 79 ARG B O 1
ATOM 5412 N N . SER B 1 80 ? -27.125 -2.344 20.75 1 96.31 80 SER B N 1
ATOM 5413 C CA . SER B 1 80 ? -27.859 -2.156 22 1 96.31 80 SER B CA 1
ATOM 5414 C C . SER B 1 80 ? -27.594 -0.783 22.594 1 96.31 80 SER B C 1
ATOM 5416 O O . SER B 1 80 ? -28.516 -0.048 22.938 1 96.31 80 SER B O 1
ATOM 5418 N N . ILE B 1 81 ? -26.359 -0.431 22.641 1 95.44 81 ILE B N 1
ATOM 5419 C CA . ILE B 1 81 ? -25.969 0.843 23.234 1 95.44 81 ILE B CA 1
ATOM 5420 C C . ILE B 1 81 ? -26.391 1.99 22.328 1 95.44 81 ILE B C 1
ATOM 5422 O O . ILE B 1 81 ? -26.781 3.059 22.797 1 95.44 81 ILE B O 1
ATOM 5426 N N . GLY B 1 82 ? -26.359 1.705 21.062 1 93.44 82 GLY B N 1
ATOM 5427 C CA . GLY B 1 82 ? -26.719 2.709 20.078 1 93.44 82 GLY B CA 1
ATOM 5428 C C . GLY B 1 82 ? -28.156 3.189 20.219 1 93.44 82 GLY B C 1
ATOM 5429 O O . GLY B 1 82 ? -28.453 4.34 19.906 1 93.44 82 GLY B O 1
ATOM 5430 N N . LYS B 1 83 ? -28.984 2.385 20.734 1 93 83 LYS B N 1
ATOM 5431 C CA . LYS B 1 83 ? -30.391 2.75 20.953 1 93 83 LYS B CA 1
ATOM 5432 C C . LYS B 1 83 ? -30.531 3.77 22.078 1 93 83 LYS B C 1
ATOM 5434 O O . LYS B 1 83 ? -31.453 4.586 22.078 1 93 83 LYS B O 1
ATOM 5439 N N . GLU B 1 84 ? -29.609 3.754 22.906 1 93.31 84 GLU B N 1
ATOM 5440 C CA . GLU B 1 84 ? -29.672 4.625 24.078 1 93.31 84 GLU B CA 1
ATOM 5441 C C . GLU B 1 84 ? -28.75 5.832 23.922 1 93.31 84 GLU B C 1
ATOM 5443 O O . GLU B 1 84 ? -28.844 6.789 24.688 1 93.31 84 GLU B O 1
ATOM 5448 N N . ALA B 1 85 ? -27.938 5.801 22.922 1 94.81 85 ALA B N 1
ATOM 5449 C CA . ALA B 1 85 ? -26.922 6.836 22.75 1 94.81 85 ALA B CA 1
ATOM 5450 C C . ALA B 1 85 ? -27.547 8.156 22.297 1 94.81 85 ALA B C 1
ATOM 5452 O O . ALA B 1 85 ? -28.547 8.156 21.578 1 94.81 85 ALA B O 1
ATOM 5453 N N . ALA B 1 86 ? -27.016 9.242 22.766 1 94.12 86 ALA B N 1
ATOM 5454 C CA . ALA B 1 86 ? -27.406 10.562 22.281 1 94.12 86 ALA B CA 1
ATOM 5455 C C . ALA B 1 86 ? -26.797 10.859 20.922 1 94.12 86 ALA B C 1
ATOM 5457 O O . ALA B 1 86 ? -27.438 11.461 20.062 1 94.12 86 ALA B O 1
ATOM 5458 N N . PHE B 1 87 ? -25.609 10.461 20.75 1 95.62 87 PHE B N 1
ATOM 5459 C CA . PHE B 1 87 ? -24.906 10.617 19.484 1 95.62 87 PHE B CA 1
ATOM 5460 C C . PHE B 1 87 ? -23.719 9.672 19.406 1 95.62 87 PHE B C 1
ATOM 5462 O O . PHE B 1 87 ? -23.328 9.062 20.406 1 95.62 87 PHE B O 1
ATOM 5469 N N . PHE B 1 88 ? -23.203 9.445 18.219 1 96.69 88 PHE B N 1
ATOM 5470 C CA . PHE B 1 88 ? -21.969 8.711 17.953 1 96.69 88 PHE B CA 1
ATOM 5471 C C . PHE B 1 88 ? -20.859 9.656 17.516 1 96.69 88 PHE B C 1
ATOM 5473 O O . PHE B 1 88 ? -21.125 10.672 16.875 1 96.69 88 PHE B O 1
ATOM 5480 N N . SER B 1 89 ? -19.656 9.414 17.922 1 97.38 89 SER B N 1
ATOM 5481 C CA . SER B 1 89 ? -18.484 10.062 17.344 1 97.38 89 SER B CA 1
ATOM 5482 C C . SER B 1 89 ? -17.578 9.047 16.641 1 97.38 89 SER B C 1
ATOM 5484 O O . SER B 1 89 ? -17.531 7.879 17.047 1 97.38 89 SER B O 1
ATOM 5486 N N . LEU B 1 90 ? -16.922 9.461 15.594 1 97.62 90 LEU B N 1
ATOM 5487 C CA . LEU B 1 90 ? -16.172 8.539 14.75 1 97.62 90 LEU B CA 1
ATOM 5488 C C . LEU B 1 90 ? -14.875 9.172 14.266 1 97.62 90 LEU B C 1
ATOM 5490 O O . LEU B 1 90 ? -14.82 10.383 14.031 1 97.62 90 LEU B O 1
ATOM 5494 N N . ASP B 1 91 ? -13.867 8.43 14.141 1 97.31 91 ASP B N 1
ATOM 5495 C CA . ASP B 1 91 ? -12.578 8.789 13.562 1 97.31 91 ASP B CA 1
ATOM 5496 C C . ASP B 1 91 ? -11.969 7.602 12.812 1 97.31 91 ASP B C 1
ATOM 5498 O O . ASP B 1 91 ? -12.281 6.449 13.109 1 97.31 91 ASP B O 1
ATOM 5502 N N . THR B 1 92 ? -11.188 7.895 11.797 1 97.38 92 THR B N 1
ATOM 5503 C CA . THR B 1 92 ? -10.578 6.824 11.016 1 97.38 92 THR B CA 1
ATOM 5504 C C . THR B 1 92 ? -9.102 7.117 10.766 1 97.38 92 THR B C 1
ATOM 5506 O O . THR B 1 92 ? -8.672 8.273 10.82 1 97.38 92 THR B O 1
ATOM 5509 N N . GLU B 1 93 ? -8.297 6.102 10.617 1 97.06 93 GLU B N 1
ATOM 5510 C CA . GLU B 1 93 ? -6.906 6.164 10.172 1 97.06 93 GLU B CA 1
ATOM 5511 C C . GLU B 1 93 ? -6.73 5.492 8.812 1 97.06 93 GLU B C 1
ATOM 5513 O O . GLU B 1 93 ? -7.398 4.5 8.516 1 97.06 93 GLU B O 1
ATOM 5518 N N . PHE B 1 94 ? -5.832 6.023 7.965 1 96.38 94 PHE B N 1
ATOM 5519 C CA . PHE B 1 94 ? -5.66 5.605 6.578 1 96.38 94 PHE B CA 1
ATOM 5520 C C . PHE B 1 94 ? -4.215 5.207 6.309 1 96.38 94 PHE B C 1
ATOM 5522 O O . PHE B 1 94 ? -3.314 5.555 7.074 1 96.38 94 PHE B O 1
ATOM 5529 N N . THR B 1 95 ? -3.984 4.488 5.152 1 97.56 95 THR B N 1
ATOM 5530 C CA . THR B 1 95 ? -2.635 4.109 4.75 1 97.56 95 THR B CA 1
ATOM 5531 C C . THR B 1 95 ? -1.894 5.305 4.152 1 97.56 95 THR B C 1
ATOM 5533 O O . THR B 1 95 ? -0.686 5.234 3.912 1 97.56 95 THR B O 1
ATOM 5536 N N . GLY B 1 96 ? -2.586 6.332 3.879 1 95.94 96 GLY B N 1
ATOM 5537 C CA . GLY B 1 96 ? -2.031 7.566 3.344 1 95.94 96 GLY B CA 1
ATOM 5538 C C . GLY B 1 96 ? -3.084 8.617 3.053 1 95.94 96 GLY B C 1
ATOM 5539 O O . GLY B 1 96 ? -4.281 8.328 3.07 1 95.94 96 GLY B O 1
ATOM 5540 N N . TYR B 1 97 ? -2.645 9.852 2.811 1 92.44 97 TYR B N 1
ATOM 5541 C CA . TYR B 1 97 ? -3.574 10.938 2.504 1 92.44 97 TYR B CA 1
ATOM 5542 C C . TYR B 1 97 ? -2.947 11.938 1.541 1 92.44 97 TYR B C 1
ATOM 5544 O O . TYR B 1 97 ? -3.5 13.016 1.312 1 92.44 97 TYR B O 1
ATOM 5552 N N . ARG B 1 98 ? -1.814 11.633 1.085 1 90.12 98 ARG B N 1
ATOM 5553 C CA . ARG B 1 98 ? -1.128 12.547 0.177 1 90.12 98 ARG B CA 1
ATOM 5554 C C . ARG B 1 98 ? -1.902 12.711 -1.126 1 90.12 98 ARG B C 1
ATOM 5556 O O . ARG B 1 98 ? -2.355 11.719 -1.713 1 90.12 98 ARG B O 1
ATOM 5563 N N . GLN B 1 99 ? -1.948 13.969 -1.49 1 90.94 99 GLN B N 1
ATOM 5564 C CA . GLN B 1 99 ? -2.701 14.305 -2.695 1 90.94 99 GLN B CA 1
ATOM 5565 C C . GLN B 1 99 ? -1.771 14.508 -3.889 1 90.94 99 GLN B C 1
ATOM 5567 O O . GLN B 1 99 ? -0.615 14.898 -3.721 1 90.94 99 GLN B O 1
ATOM 5572 N N . GLU B 1 100 ? -2.283 14.211 -5.016 1 87.44 100 GLU B N 1
ATOM 5573 C CA . GLU B 1 100 ? -1.54 14.484 -6.242 1 87.44 100 GLU B CA 1
ATOM 5574 C C . GLU B 1 100 ? -1.552 15.977 -6.574 1 87.44 100 GLU B C 1
ATOM 5576 O O . GLU B 1 100 ? -0.526 16.547 -6.961 1 87.44 100 GLU B O 1
ATOM 5581 N N . GLU B 1 101 ? -2.75 16.562 -6.355 1 88.69 101 GLU B N 1
ATOM 5582 C CA . GLU B 1 101 ? -2.92 18 -6.586 1 88.69 101 GLU B CA 1
ATOM 5583 C C . GLU B 1 101 ? -3.131 18.75 -5.277 1 88.69 101 GLU B C 1
ATOM 5585 O O . GLU B 1 101 ? -3.967 18.359 -4.457 1 88.69 101 GLU B O 1
ATOM 5590 N N . ARG B 1 102 ? -2.516 19.812 -5.152 1 87.94 102 ARG B N 1
ATOM 5591 C CA . ARG B 1 102 ? -2.609 20.594 -3.926 1 87.94 102 ARG B CA 1
ATOM 5592 C C . ARG B 1 102 ? -3.936 21.344 -3.855 1 87.94 102 ARG B C 1
ATOM 5594 O O . ARG B 1 102 ? -4.527 21.656 -4.887 1 87.94 102 ARG B O 1
ATOM 5601 N N . ASP B 1 103 ? -4.348 21.562 -2.643 1 89.94 103 ASP B N 1
ATOM 5602 C CA . ASP B 1 103 ? -5.527 22.391 -2.42 1 89.94 103 ASP B CA 1
ATOM 5603 C C . ASP B 1 103 ? -5.242 23.859 -2.768 1 89.94 103 ASP B C 1
ATOM 5605 O O . ASP B 1 103 ? -4.184 24.391 -2.416 1 89.94 103 ASP B O 1
ATOM 5609 N N . GLU B 1 104 ? -6.105 24.406 -3.494 1 85.81 104 GLU B N 1
ATOM 5610 C CA . GLU B 1 104 ? -6.035 25.828 -3.797 1 85.81 104 GLU B CA 1
ATOM 5611 C C . GLU B 1 104 ? -7.117 26.609 -3.053 1 85.81 104 GLU B C 1
ATOM 5613 O O . GLU B 1 104 ? -8.242 26.125 -2.895 1 85.81 104 GLU B O 1
ATOM 5618 N N . TYR B 1 105 ? -6.809 27.766 -2.684 1 87.69 105 TYR B N 1
ATOM 5619 C CA . TYR B 1 105 ? -7.695 28.547 -1.842 1 87.69 105 TYR B CA 1
ATOM 5620 C C . TYR B 1 105 ? -9.039 28.781 -2.527 1 87.69 105 TYR B C 1
ATOM 5622 O O . TYR B 1 105 ? -10.086 28.797 -1.873 1 87.69 105 TYR B O 1
ATOM 5630 N N . PHE B 1 106 ? -9.023 28.906 -3.818 1 88.62 106 PHE B N 1
ATOM 5631 C CA . PHE B 1 106 ? -10.258 29.219 -4.52 1 88.62 106 PHE B CA 1
ATOM 5632 C C . PHE B 1 106 ? -10.781 28 -5.273 1 88.62 106 PHE B C 1
ATOM 5634 O O . PHE B 1 106 ? -11.469 28.156 -6.289 1 88.62 106 PHE B O 1
ATOM 5641 N N . ASP B 1 107 ? -10.453 26.891 -4.797 1 89.44 107 ASP B N 1
ATOM 5642 C CA . ASP B 1 107 ? -11.094 25.688 -5.312 1 89.44 107 ASP B CA 1
ATOM 5643 C C . ASP B 1 107 ? -12.609 25.75 -5.168 1 89.44 107 ASP B C 1
ATOM 5645 O O . ASP B 1 107 ? -13.117 26.188 -4.129 1 89.44 107 ASP B O 1
ATOM 5649 N N . THR B 1 108 ? -13.258 25.438 -6.238 1 89.94 108 THR B N 1
ATOM 5650 C CA . THR B 1 108 ? -14.688 25.203 -6.047 1 89.94 108 THR B CA 1
ATOM 5651 C C . THR B 1 108 ? -14.938 23.969 -5.191 1 89.94 108 THR B C 1
ATOM 5653 O O . THR B 1 108 ? -14.031 23.156 -4.996 1 89.94 108 THR B O 1
ATOM 5656 N N . VAL B 1 109 ? -16.156 23.875 -4.703 1 93.88 109 VAL B N 1
ATOM 5657 C CA . VAL B 1 109 ? -16.516 22.703 -3.898 1 93.88 109 VAL B CA 1
ATOM 5658 C C . VAL B 1 109 ? -16.344 21.438 -4.719 1 93.88 109 VAL B C 1
ATOM 5660 O O . VAL B 1 109 ? -15.852 20.422 -4.211 1 93.88 109 VAL B O 1
ATOM 5663 N N . GLN B 1 110 ? -16.703 21.484 -5.957 1 93.25 110 GLN B N 1
ATOM 5664 C CA . GLN B 1 110 ? -16.562 20.344 -6.863 1 93.25 110 GLN B CA 1
ATOM 5665 C C . GLN B 1 110 ? -15.094 19.984 -7.07 1 93.25 110 GLN B C 1
ATOM 5667 O O . GLN B 1 110 ? -14.727 18.812 -7.02 1 93.25 110 GLN B O 1
ATOM 5672 N N . GLU B 1 111 ? -14.289 20.984 -7.324 1 92 111 GLU B N 1
ATOM 5673 C CA . GLU B 1 111 ? -12.867 20.75 -7.531 1 92 111 GLU B CA 1
ATOM 5674 C C . GLU B 1 111 ? -12.219 20.141 -6.281 1 92 111 GLU B C 1
ATOM 5676 O O . GLU B 1 111 ? -11.43 19.203 -6.375 1 92 111 GLU B O 1
ATOM 5681 N N . ARG B 1 112 ? -12.578 20.703 -5.16 1 94.44 112 ARG B N 1
ATOM 5682 C CA . ARG B 1 112 ? -12.055 20.203 -3.891 1 94.44 112 ARG B CA 1
ATOM 5683 C C . ARG B 1 112 ? -12.484 18.766 -3.656 1 94.44 112 ARG B C 1
ATOM 5685 O O . ARG B 1 112 ? -11.68 17.922 -3.238 1 94.44 112 ARG B O 1
ATOM 5692 N N . TYR B 1 113 ? -13.727 18.531 -3.973 1 96.12 113 TYR B N 1
ATOM 5693 C CA . TYR B 1 113 ? -14.273 17.188 -3.834 1 96.12 113 TYR B CA 1
ATOM 5694 C C . TYR B 1 113 ? -13.492 16.188 -4.688 1 96.12 113 TYR B C 1
ATOM 5696 O O . TYR B 1 113 ? -13.117 15.109 -4.219 1 96.12 113 TYR B O 1
ATOM 5704 N N . LEU B 1 114 ? -13.195 16.578 -5.863 1 96.75 114 LEU B N 1
ATOM 5705 C CA . LEU B 1 114 ? -12.516 15.68 -6.785 1 96.75 114 LEU B CA 1
ATOM 5706 C C . LEU B 1 114 ? -11.102 15.383 -6.309 1 96.75 114 LEU B C 1
ATOM 5708 O O . LEU B 1 114 ? -10.625 14.25 -6.445 1 96.75 114 LEU B O 1
ATOM 5712 N N . LYS B 1 115 ? -10.445 16.359 -5.82 1 96.25 115 LYS B N 1
ATOM 5713 C CA . LYS B 1 115 ? -9.109 16.156 -5.266 1 96.25 115 LYS B CA 1
ATOM 5714 C C . LYS B 1 115 ? -9.148 15.148 -4.113 1 96.25 115 LYS B C 1
ATOM 5716 O O . LYS B 1 115 ? -8.32 14.234 -4.051 1 96.25 115 LYS B O 1
ATOM 5721 N N . LYS B 1 116 ? -10.125 15.336 -3.238 1 97.19 116 LYS B N 1
ATOM 5722 C CA . LYS B 1 116 ? -10.242 14.469 -2.066 1 97.19 116 LYS B CA 1
ATOM 5723 C C . LYS B 1 116 ? -10.75 13.086 -2.455 1 97.19 116 LYS B C 1
ATOM 5725 O O . LYS B 1 116 ? -10.398 12.086 -1.82 1 97.19 116 LYS B O 1
ATOM 5730 N N . LYS B 1 117 ? -11.586 13.07 -3.463 1 97.75 117 LYS B N 1
ATOM 5731 C CA . LYS B 1 117 ? -12.07 11.805 -4.004 1 97.75 117 LYS B CA 1
ATOM 5732 C C . LYS B 1 117 ? -10.906 10.898 -4.418 1 97.75 117 LYS B C 1
ATOM 5734 O O . LYS B 1 117 ? -10.883 9.719 -4.078 1 97.75 117 LYS B O 1
ATOM 5739 N N . ARG B 1 118 ? -9.977 11.445 -5.102 1 97.5 118 ARG B N 1
ATOM 5740 C CA . ARG B 1 118 ? -8.82 10.688 -5.562 1 97.5 118 ARG B CA 1
ATOM 5741 C C . ARG B 1 118 ? -8.031 10.117 -4.387 1 97.5 118 ARG B C 1
ATOM 5743 O O . ARG B 1 118 ? -7.504 9.008 -4.469 1 97.5 118 ARG B O 1
ATOM 5750 N N . VAL B 1 119 ? -7.988 10.82 -3.352 1 97.25 119 VAL B N 1
ATOM 5751 C CA . VAL B 1 119 ? -7.273 10.375 -2.16 1 97.25 119 VAL B CA 1
ATOM 5752 C C . VAL B 1 119 ? -8 9.18 -1.536 1 97.25 119 VAL B C 1
ATOM 5754 O O . VAL B 1 119 ? -7.387 8.148 -1.265 1 97.25 119 VAL B O 1
ATOM 5757 N N . ALA B 1 120 ? -9.273 9.289 -1.341 1 97.75 120 ALA B N 1
ATOM 5758 C CA . ALA B 1 120 ? -10.062 8.266 -0.658 1 97.75 120 ALA B CA 1
ATOM 5759 C C . ALA B 1 120 ? -10.102 6.969 -1.469 1 97.75 120 ALA B C 1
ATOM 5761 O O . ALA B 1 120 ? -10.156 5.875 -0.901 1 97.75 120 ALA B O 1
ATOM 5762 N N . GLU B 1 121 ? -10.055 7.105 -2.748 1 97.25 121 GLU B N 1
ATOM 5763 C CA . GLU B 1 121 ? -10.109 5.93 -3.609 1 97.25 121 GLU B CA 1
ATOM 5764 C C . GLU B 1 121 ? -8.742 5.254 -3.709 1 97.25 121 GLU B C 1
ATOM 5766 O O . GLU B 1 121 ? -8.648 4.074 -4.055 1 97.25 121 GLU B O 1
ATOM 5771 N N . ARG B 1 122 ? -7.75 6 -3.418 1 96.88 122 ARG B N 1
ATOM 5772 C CA . ARG B 1 122 ? -6.383 5.527 -3.613 1 96.88 122 ARG B CA 1
ATOM 5773 C C . ARG B 1 122 ? -5.883 4.777 -2.383 1 96.88 122 ARG B C 1
ATOM 5775 O O . ARG B 1 122 ? -5.195 3.762 -2.504 1 96.88 122 ARG B O 1
ATOM 5782 N N . TYR B 1 123 ? -6.141 5.223 -1.222 1 97.88 123 TYR B N 1
ATOM 5783 C CA . TYR B 1 123 ? -5.598 4.684 0.019 1 97.88 123 TYR B CA 1
ATOM 5784 C C . TYR B 1 123 ? -6.621 3.801 0.725 1 97.88 123 TYR B C 1
ATOM 5786 O O . TYR B 1 123 ? -7.766 3.686 0.279 1 97.88 123 TYR B O 1
ATOM 5794 N N . LEU B 1 124 ? -6.215 3.102 1.771 1 97.62 124 LEU B N 1
ATOM 5795 C CA . LEU B 1 124 ? -7.055 2.127 2.459 1 97.62 124 LEU B CA 1
ATOM 5796 C C . LEU B 1 124 ? -7.332 2.566 3.893 1 97.62 124 LEU B C 1
ATOM 5798 O O . LEU B 1 124 ? -6.469 3.154 4.547 1 97.62 124 LEU B O 1
ATOM 5802 N N . LEU B 1 125 ? -8.539 2.264 4.32 1 96.31 125 LEU B N 1
ATOM 5803 C CA . LEU B 1 125 ? -8.914 2.424 5.723 1 96.31 125 LEU B CA 1
ATOM 5804 C C . LEU B 1 125 ? -8.258 1.358 6.59 1 96.31 125 LEU B C 1
ATOM 5806 O O . LEU B 1 125 ? -8.414 0.162 6.336 1 96.31 125 LEU B O 1
ATOM 5810 N N . VAL B 1 126 ? -7.52 1.787 7.645 1 96.69 126 VAL B N 1
ATOM 5811 C CA . VAL B 1 126 ? -6.758 0.861 8.477 1 96.69 126 VAL B CA 1
ATOM 5812 C C . VAL B 1 126 ? -7.5 0.619 9.789 1 96.69 126 VAL B C 1
ATOM 5814 O O . VAL B 1 126 ? -7.539 -0.509 10.289 1 96.69 126 VAL B O 1
ATOM 5817 N N . GLN B 1 127 ? -8.016 1.69 10.328 1 96.5 127 GLN B N 1
ATOM 5818 C CA . GLN B 1 127 ? -8.641 1.651 11.648 1 96.5 127 GLN B CA 1
ATOM 5819 C C . GLN B 1 127 ? -9.836 2.596 11.719 1 96.5 127 GLN B C 1
ATOM 5821 O O . GLN B 1 127 ? -9.82 3.67 11.117 1 96.5 127 GLN B O 1
ATOM 5826 N N . MET B 1 128 ? -10.852 2.189 12.422 1 97.38 128 MET B N 1
ATOM 5827 C CA . MET B 1 128 ? -12.031 3.014 12.688 1 97.38 128 MET B CA 1
ATOM 5828 C C . MET B 1 128 ? -12.336 3.062 14.18 1 97.38 128 MET B C 1
ATOM 5830 O O . MET B 1 128 ? -12.406 2.021 14.836 1 97.38 128 MET B O 1
ATOM 5834 N N . GLY B 1 129 ? -12.383 4.23 14.703 1 96.88 129 GLY B N 1
ATOM 5835 C CA . GLY B 1 129 ? -12.844 4.43 16.078 1 96.88 129 GLY B CA 1
ATOM 5836 C C . GLY B 1 129 ? -14.289 4.887 16.141 1 96.88 129 GLY B C 1
ATOM 5837 O O . GLY B 1 129 ? -14.711 5.77 15.391 1 96.88 129 GLY B O 1
ATOM 5838 N N . LEU B 1 130 ? -15.047 4.227 17.016 1 97.5 130 LEU B N 1
ATOM 5839 C CA . LEU B 1 130 ? -16.453 4.582 17.234 1 97.5 130 LEU B CA 1
ATOM 5840 C C . LEU B 1 130 ? -16.734 4.742 18.734 1 97.5 130 LEU B C 1
ATOM 5842 O O . LEU B 1 130 ? -16.344 3.895 19.531 1 97.5 130 LEU B O 1
ATOM 5846 N N . SER B 1 131 ? -17.328 5.797 19.078 1 96.69 131 SER B N 1
ATOM 5847 C CA . SER B 1 131 ? -17.703 6.031 20.469 1 96.69 131 SER B CA 1
ATOM 5848 C C . SER B 1 131 ? -19.188 6.422 20.578 1 96.69 131 SER B C 1
ATOM 5850 O O . SER B 1 131 ? -19.641 7.328 19.891 1 96.69 131 SER B O 1
ATOM 5852 N N . ALA B 1 132 ? -19.906 5.742 21.391 1 96.75 132 ALA B N 1
ATOM 5853 C CA . ALA B 1 132 ? -21.297 6.07 21.703 1 96.75 132 ALA B CA 1
ATOM 5854 C C . ALA B 1 132 ? -21.391 6.844 23.016 1 96.75 132 ALA B C 1
ATOM 5856 O O . ALA B 1 132 ? -20.859 6.41 24.047 1 96.75 132 ALA B O 1
ATOM 5857 N N . PHE B 1 133 ? -22.016 7.941 22.984 1 95.06 133 PHE B N 1
ATOM 5858 C CA . PHE B 1 133 ? -22.172 8.758 24.172 1 95.06 133 PHE B CA 1
ATOM 5859 C C . PHE B 1 133 ? -23.594 8.656 24.719 1 95.06 133 PHE B C 1
ATOM 5861 O O . PHE B 1 133 ? -24.547 9.078 24.062 1 95.06 133 PHE B O 1
ATOM 5868 N N . VAL B 1 134 ? -23.688 8.07 25.922 1 94.56 134 VAL B N 1
ATOM 5869 C CA . VAL B 1 134 ? -24.969 7.852 26.594 1 94.56 134 VAL B CA 1
ATOM 5870 C C . VAL B 1 134 ? -25.094 8.789 27.797 1 94.56 134 VAL B C 1
ATOM 5872 O O . VAL B 1 134 ? -24.172 8.906 28.594 1 94.56 134 VAL B O 1
ATOM 5875 N N . TRP B 1 135 ? -26.219 9.438 27.859 1 91.31 135 TRP B N 1
ATOM 5876 C CA . TRP B 1 135 ? -26.422 10.367 28.969 1 91.31 135 TRP B CA 1
ATOM 5877 C C . TRP B 1 135 ? -26.672 9.609 30.266 1 91.31 135 TRP B C 1
ATOM 5879 O O . TRP B 1 135 ? -27.547 8.742 30.328 1 91.31 135 TRP B O 1
ATOM 5889 N N . ASP B 1 136 ? -25.859 9.859 31.188 1 87.44 136 ASP B N 1
ATOM 5890 C CA . ASP B 1 136 ? -26.047 9.336 32.531 1 87.44 136 ASP B CA 1
ATOM 5891 C C . ASP B 1 136 ? -26.734 10.359 33.438 1 87.44 136 ASP B C 1
ATOM 5893 O O . ASP B 1 136 ? -26.094 11.312 33.875 1 87.44 136 ASP B O 1
ATOM 5897 N N . LYS B 1 137 ? -27.875 10.141 33.812 1 84.88 137 LYS B N 1
ATOM 5898 C CA . LYS B 1 137 ? -28.688 11.086 34.594 1 84.88 137 LYS B CA 1
ATOM 5899 C C . LYS B 1 137 ? -28.094 11.305 35.969 1 84.88 137 LYS B C 1
ATOM 5901 O O . LYS B 1 137 ? -28.125 12.414 36.5 1 84.88 137 LYS B O 1
ATOM 5906 N N . ALA B 1 138 ? -27.641 10.203 36.5 1 83.44 138 ALA B N 1
ATOM 5907 C CA . ALA B 1 138 ? -27.094 10.266 37.844 1 83.44 138 ALA B CA 1
ATOM 5908 C C . ALA B 1 138 ? -25.844 11.148 37.906 1 83.44 138 ALA B C 1
ATOM 5910 O O . ALA B 1 138 ? -25.656 11.93 38.844 1 83.44 138 ALA B O 1
ATOM 5911 N N . LEU B 1 139 ? -25.094 11.07 36.875 1 79.25 139 LEU B N 1
ATOM 5912 C CA . LEU B 1 139 ? -23.828 11.797 36.844 1 79.25 139 LEU B CA 1
ATOM 5913 C C . LEU B 1 139 ? -23.984 13.125 36.125 1 79.25 139 LEU B C 1
ATOM 5915 O O . LEU B 1 139 ? -23.094 13.977 36.156 1 79.25 139 LEU B O 1
ATOM 5919 N N . GLU B 1 140 ? -25.125 13.352 35.469 1 80.88 140 GLU B N 1
ATOM 5920 C CA . GLU B 1 140 ? -25.422 14.539 34.688 1 80.88 140 GLU B CA 1
ATOM 5921 C C . GLU B 1 140 ? -24.328 14.789 33.656 1 80.88 140 GLU B C 1
ATOM 5923 O O . GLU B 1 140 ? -23.844 15.914 33.531 1 80.88 140 GLU B O 1
ATOM 5928 N N . ASP B 1 141 ? -23.875 13.727 33.125 1 85.31 141 ASP B N 1
ATOM 5929 C CA . ASP B 1 141 ? -22.844 13.773 32.094 1 85.31 141 ASP B CA 1
ATOM 5930 C C . ASP B 1 141 ? -22.953 12.57 31.172 1 85.31 141 ASP B C 1
ATOM 5932 O O . ASP B 1 141 ? -23.75 11.656 31.422 1 85.31 141 ASP B O 1
ATOM 5936 N N . TYR B 1 142 ? -22.203 12.586 30.094 1 89.81 142 TYR B N 1
ATOM 5937 C CA . TYR B 1 142 ? -22.234 11.484 29.141 1 89.81 142 TYR B CA 1
ATOM 5938 C C . TYR B 1 142 ? -21.25 10.391 29.547 1 89.81 142 TYR B C 1
ATOM 5940 O O . TYR B 1 142 ? -20.156 10.672 30.031 1 89.81 142 TYR B O 1
ATOM 5948 N N . LYS B 1 143 ? -21.688 9.195 29.453 1 91.19 143 LYS B N 1
ATOM 5949 C CA . LYS B 1 143 ? -20.812 8.023 29.5 1 91.19 143 LYS B CA 1
ATOM 5950 C C . LYS B 1 143 ? -20.5 7.527 28.078 1 91.19 143 LYS B C 1
ATOM 5952 O O . LYS B 1 143 ? -21.406 7.352 27.266 1 91.19 143 LYS B O 1
ATOM 5957 N N . ALA B 1 144 ? -19.234 7.32 27.891 1 93.81 144 ALA B N 1
ATOM 5958 C CA . ALA B 1 144 ? -18.844 6.945 26.531 1 93.81 144 ALA B CA 1
ATOM 5959 C C . ALA B 1 144 ? -18.5 5.457 26.453 1 93.81 144 ALA B C 1
ATOM 5961 O O . ALA B 1 144 ? -17.906 4.902 27.391 1 93.81 144 ALA B O 1
ATOM 5962 N N . PHE B 1 145 ? -18.953 4.793 25.453 1 95.44 145 PHE B N 1
ATOM 5963 C CA . PHE B 1 145 ? -18.547 3.453 25.062 1 95.44 145 PHE B CA 1
ATOM 5964 C C . PHE B 1 145 ? -17.766 3.49 23.75 1 95.44 145 PHE B C 1
ATOM 5966 O O . PHE B 1 145 ? -18.344 3.766 22.688 1 95.44 145 PHE B O 1
ATOM 5973 N N . THR B 1 146 ? -16.438 3.197 23.859 1 95.69 146 THR B N 1
ATOM 5974 C CA . THR B 1 146 ? -15.562 3.406 22.703 1 95.69 146 THR B CA 1
ATOM 5975 C C . THR B 1 146 ? -15.016 2.076 22.203 1 95.69 146 THR B C 1
ATOM 5977 O O . THR B 1 146 ? -14.586 1.232 22.984 1 95.69 146 THR B O 1
ATOM 5980 N N . TRP B 1 147 ? -15.109 1.879 20.891 1 96.31 147 TRP B N 1
ATOM 5981 C CA . TRP B 1 147 ? -14.578 0.697 20.219 1 96.31 147 TRP B CA 1
ATOM 5982 C C . TRP B 1 147 ? -13.523 1.082 19.188 1 96.31 147 TRP B C 1
ATOM 5984 O O . TRP B 1 147 ? -13.734 1.981 18.375 1 96.31 147 TRP B O 1
ATOM 5994 N N . ASN B 1 148 ? -12.359 0.517 19.297 1 95.56 148 ASN B N 1
ATOM 5995 C CA . ASN B 1 148 ? -11.289 0.655 18.312 1 95.56 148 ASN B CA 1
ATOM 5996 C C . ASN B 1 148 ? -11.203 -0.566 17.406 1 95.56 148 ASN B C 1
ATOM 5998 O O . ASN B 1 148 ? -10.867 -1.662 17.859 1 95.56 148 ASN B O 1
ATOM 6002 N N . ILE B 1 149 ? -11.461 -0.391 16.078 1 97.12 149 ILE B N 1
ATOM 6003 C CA . ILE B 1 149 ? -11.648 -1.52 15.172 1 97.12 149 ILE B CA 1
ATOM 6004 C C . ILE B 1 149 ? -10.602 -1.472 14.062 1 97.12 149 ILE B C 1
ATOM 6006 O O . ILE B 1 149 ? -10.562 -0.521 13.281 1 97.12 149 ILE B O 1
ATOM 6010 N N . HIS B 1 150 ? -9.727 -2.498 13.992 1 96.5 150 HIS B N 1
ATOM 6011 C CA . HIS B 1 150 ? -8.852 -2.67 12.844 1 96.5 150 HIS B CA 1
ATOM 6012 C C . HIS B 1 150 ? -9.602 -3.277 11.664 1 96.5 150 HIS B C 1
ATOM 6014 O O . HIS B 1 150 ? -10.352 -4.238 11.828 1 96.5 150 HIS B O 1
ATOM 6020 N N . LEU B 1 151 ? -9.422 -2.676 10.508 1 96.75 151 LEU B N 1
ATOM 6021 C CA . LEU B 1 151 ? -10.203 -3.078 9.344 1 96.75 151 LEU B CA 1
ATOM 6022 C C . LEU B 1 151 ? -9.289 -3.613 8.242 1 96.75 151 LEU B C 1
ATOM 6024 O O . LEU B 1 151 ? -8.203 -3.084 8.016 1 96.75 151 LEU B O 1
ATOM 6028 N N . TYR B 1 152 ? -9.734 -4.617 7.555 1 96.75 152 TYR B N 1
ATOM 6029 C CA . TYR B 1 152 ? -9.023 -5.176 6.41 1 96.75 152 TYR B CA 1
ATOM 6030 C C . TYR B 1 152 ? -10 -5.703 5.367 1 96.75 152 TYR B C 1
ATOM 6032 O O . TYR B 1 152 ? -11.039 -6.277 5.711 1 96.75 152 TYR B O 1
ATOM 6040 N N . PRO B 1 153 ? -9.703 -5.508 4.113 1 95.81 153 PRO B N 1
ATOM 6041 C CA . PRO B 1 153 ? -10.641 -5.973 3.082 1 95.81 153 PRO B CA 1
ATOM 6042 C C . PRO B 1 153 ? -10.938 -7.465 3.191 1 95.81 153 PRO B C 1
ATOM 6044 O O . PRO B 1 153 ? -10.047 -8.258 3.512 1 95.81 153 PRO B O 1
ATOM 6047 N N . SER B 1 154 ? -12.148 -7.816 2.861 1 94.75 154 SER B N 1
ATOM 6048 C CA . SER B 1 154 ? -12.562 -9.219 2.891 1 94.75 154 SER B CA 1
ATOM 6049 C C . SER B 1 154 ? -11.867 -10.016 1.795 1 94.75 154 SER B C 1
ATOM 6051 O O . SER B 1 154 ? -11.57 -9.492 0.721 1 94.75 154 SER B O 1
ATOM 6053 N N . LYS B 1 155 ? -11.727 -11.289 2.062 1 89.5 155 LYS B N 1
ATOM 6054 C CA . LYS B 1 155 ? -11.133 -12.188 1.085 1 89.5 155 LYS B CA 1
ATOM 6055 C C . LYS B 1 155 ? -12.07 -12.422 -0.098 1 89.5 155 LYS B C 1
ATOM 6057 O O . LYS B 1 155 ? -11.633 -12.852 -1.166 1 89.5 155 LYS B O 1
ATOM 6062 N N . LEU B 1 156 ? -13.305 -12.141 0.158 1 89.81 156 LEU B N 1
ATOM 6063 C CA . LEU B 1 156 ? -14.289 -12.344 -0.898 1 89.81 156 LEU B CA 1
ATOM 6064 C C . LEU B 1 156 ? -14.227 -11.227 -1.928 1 89.81 156 LEU B C 1
ATOM 6066 O O . LEU B 1 156 ? -14.797 -11.336 -3.014 1 89.81 156 LEU B O 1
ATOM 6070 N N . GLN B 1 157 ? -13.633 -10.188 -1.374 1 80 157 GLN B N 1
ATOM 6071 C CA . GLN B 1 157 ? -13.438 -9.117 -2.34 1 80 157 GLN B CA 1
ATOM 6072 C C . GLN B 1 157 ? -12.461 -9.531 -3.434 1 80 157 GLN B C 1
ATOM 6074 O O . GLN B 1 157 ? -11.492 -10.242 -3.168 1 80 157 GLN B O 1
ATOM 6079 N N . SER B 1 158 ? -12.93 -9.469 -4.633 1 67 158 SER B N 1
ATOM 6080 C CA . SER B 1 158 ? -11.969 -9.711 -5.707 1 67 158 SER B CA 1
ATOM 6081 C C . SER B 1 158 ? -10.625 -9.062 -5.406 1 67 158 SER B C 1
ATOM 6083 O O . SER B 1 158 ? -10.312 -8.773 -4.246 1 67 158 SER B O 1
ATOM 6085 N N . GLU B 1 159 ? -9.969 -8.531 -6.324 1 79.5 159 GLU B N 1
ATOM 6086 C CA . GLU B 1 159 ? -8.648 -7.902 -6.352 1 79.5 159 GLU B CA 1
ATOM 6087 C C . GLU B 1 159 ? -8.703 -6.496 -5.758 1 79.5 159 GLU B C 1
ATOM 6089 O O . GLU B 1 159 ? -9.469 -5.648 -6.223 1 79.5 159 GLU B O 1
ATOM 6094 N N . ARG B 1 160 ? -8.117 -6.391 -4.488 1 90.31 160 ARG B N 1
ATOM 6095 C CA . ARG B 1 160 ? -8.023 -5.051 -3.926 1 90.31 160 ARG B CA 1
ATOM 6096 C C . ARG B 1 160 ? -6.574 -4.582 -3.859 1 90.31 160 ARG B C 1
ATOM 6098 O O . ARG B 1 160 ? -5.785 -5.109 -3.076 1 90.31 160 ARG B O 1
ATOM 6105 N N . ILE B 1 161 ? -6.281 -3.674 -4.707 1 95.38 161 ILE B N 1
ATOM 6106 C CA . ILE B 1 161 ? -4.977 -3.023 -4.691 1 95.38 161 ILE B CA 1
ATOM 6107 C C . ILE B 1 161 ? -5.113 -1.601 -4.156 1 95.38 161 ILE B C 1
ATOM 6109 O O . ILE B 1 161 ? -6.004 -0.856 -4.574 1 95.38 161 ILE B O 1
ATOM 6113 N N . PHE B 1 162 ? -4.336 -1.21 -3.191 1 96.94 162 PHE B N 1
ATOM 6114 C CA . PHE B 1 162 ? -4.391 0.123 -2.602 1 96.94 162 PHE B CA 1
ATOM 6115 C C . PHE B 1 162 ? -2.99 0.688 -2.408 1 96.94 162 PHE B C 1
ATOM 6117 O O . PHE B 1 162 ? -2.004 -0.048 -2.475 1 96.94 162 PHE B O 1
ATOM 6124 N N . SER B 1 163 ? -2.92 1.942 -2.203 1 97.62 163 SER B N 1
ATOM 6125 C CA . SER B 1 163 ? -1.631 2.607 -2.039 1 97.62 163 SER B CA 1
ATOM 6126 C C . SER B 1 163 ? -1.314 2.842 -0.565 1 97.62 163 SER B C 1
ATOM 6128 O O . SER B 1 163 ? -2.223 2.961 0.259 1 97.62 163 SER B O 1
ATOM 6130 N N . CYS B 1 164 ? -0.083 2.877 -0.299 1 97.75 164 CYS B N 1
ATOM 6131 C CA . CYS B 1 164 ? 0.429 3.199 1.028 1 97.75 164 CYS B CA 1
ATOM 6132 C C . CYS B 1 164 ? 1.515 4.266 0.949 1 97.75 164 CYS B C 1
ATOM 6134 O O . CYS B 1 164 ? 2.338 4.254 0.033 1 97.75 164 CYS B O 1
ATOM 6136 N N . ASP B 1 165 ? 1.38 5.215 1.783 1 96.31 165 ASP B N 1
ATOM 6137 C CA . ASP B 1 165 ? 2.447 6.188 1.995 1 96.31 165 ASP B CA 1
ATOM 6138 C C . ASP B 1 165 ? 3.387 5.734 3.111 1 96.31 165 ASP B C 1
ATOM 6140 O O . ASP B 1 165 ? 2.969 5.594 4.262 1 96.31 165 ASP B O 1
ATOM 6144 N N . ALA B 1 166 ? 4.68 5.57 2.807 1 95.88 166 ALA B N 1
ATOM 6145 C CA . ALA B 1 166 ? 5.637 5.035 3.771 1 95.88 166 ALA B CA 1
ATOM 6146 C C . ALA B 1 166 ? 5.688 5.898 5.031 1 95.88 166 ALA B C 1
ATOM 6148 O O . ALA B 1 166 ? 5.77 5.375 6.145 1 95.88 166 ALA B O 1
ATOM 6149 N N . SER B 1 167 ? 5.633 7.145 4.883 1 93.5 167 SER B N 1
ATOM 6150 C CA . SER B 1 167 ? 5.691 8.047 6.027 1 93.5 167 SER B CA 1
ATOM 6151 C C . SER B 1 167 ? 4.445 7.918 6.895 1 93.5 167 SER B C 1
ATOM 6153 O O . SER B 1 167 ? 4.523 7.996 8.125 1 93.5 167 SER B O 1
ATOM 6155 N N . SER B 1 168 ? 3.314 7.754 6.234 1 94.38 168 SER B N 1
ATOM 6156 C CA . SER B 1 168 ? 2.068 7.598 6.977 1 94.38 168 SER B CA 1
ATOM 6157 C C . SER B 1 168 ? 2.084 6.324 7.816 1 94.38 168 SER B C 1
ATOM 6159 O O . SER B 1 168 ? 1.667 6.336 8.977 1 94.38 168 SER B O 1
ATOM 6161 N N . LEU B 1 169 ? 2.6 5.258 7.227 1 96.12 169 LEU B N 1
ATOM 6162 C CA . LEU B 1 169 ? 2.664 4.004 7.969 1 96.12 169 LEU B CA 1
ATOM 6163 C C . LEU B 1 169 ? 3.641 4.109 9.133 1 96.12 169 LEU B C 1
ATOM 6165 O O . LEU B 1 169 ? 3.365 3.611 10.227 1 96.12 169 LEU B O 1
ATOM 6169 N N . SER B 1 170 ? 4.75 4.715 8.898 1 93.88 170 SER B N 1
ATOM 6170 C CA . SER B 1 170 ? 5.715 4.93 9.969 1 93.88 170 SER B CA 1
ATOM 6171 C C . SER B 1 170 ? 5.109 5.754 11.102 1 93.88 170 SER B C 1
ATOM 6173 O O . SER B 1 170 ? 5.371 5.492 12.273 1 93.88 170 SER B O 1
ATOM 6175 N N . PHE B 1 171 ? 4.348 6.793 10.711 1 92.5 171 PHE B N 1
ATOM 6176 C CA . PHE B 1 171 ? 3.662 7.633 11.688 1 92.5 171 PHE B CA 1
ATOM 6177 C C . PHE B 1 171 ? 2.695 6.812 12.531 1 92.5 171 PHE B C 1
ATOM 6179 O O . PHE B 1 171 ? 2.699 6.906 13.758 1 92.5 171 PHE B O 1
ATOM 6186 N N . LEU B 1 172 ? 1.919 6.004 11.891 1 94.25 172 LEU B N 1
ATOM 6187 C CA . LEU B 1 172 ? 0.958 5.168 12.602 1 94.25 172 LEU B CA 1
ATOM 6188 C C . LEU B 1 172 ? 1.67 4.191 13.531 1 94.25 172 LEU B C 1
ATOM 6190 O O . LEU B 1 172 ? 1.216 3.951 14.656 1 94.25 172 LEU B O 1
ATOM 6194 N N . ARG B 1 173 ? 2.768 3.617 13.031 1 93.56 173 ARG B N 1
ATOM 6195 C CA . ARG B 1 173 ? 3.555 2.701 13.852 1 93.56 173 ARG B CA 1
ATOM 6196 C C . ARG B 1 173 ? 4.094 3.402 15.094 1 93.56 173 ARG B C 1
ATOM 6198 O O . ARG B 1 173 ? 4.098 2.828 16.188 1 93.56 173 ARG B O 1
ATOM 6205 N N . SER B 1 174 ? 4.516 4.602 14.914 1 90.38 174 SER B N 1
ATOM 6206 C CA . SER B 1 174 ? 5.051 5.375 16.031 1 90.38 174 SER B CA 1
ATOM 6207 C C . SER B 1 174 ? 3.965 5.691 17.062 1 90.38 174 SER B C 1
ATOM 6209 O O . SER B 1 174 ? 4.266 5.988 18.219 1 90.38 174 SER B O 1
ATOM 6211 N N . HIS B 1 175 ? 2.773 5.625 16.641 1 89.62 175 HIS B N 1
ATOM 6212 C CA . HIS B 1 175 ? 1.649 5.824 17.547 1 89.62 175 HIS B CA 1
ATOM 6213 C C . HIS B 1 175 ? 0.998 4.492 17.906 1 89.62 175 HIS B C 1
ATOM 6215 O O . HIS B 1 175 ? -0.208 4.438 18.172 1 89.62 175 HIS B O 1
ATOM 6221 N N . ASN B 1 176 ? 1.748 3.406 17.688 1 88.06 176 ASN B N 1
ATOM 6222 C CA . ASN B 1 176 ? 1.504 2.082 18.25 1 88.06 176 ASN B CA 1
ATOM 6223 C C . ASN B 1 176 ? 0.403 1.346 17.484 1 88.06 176 ASN B C 1
ATOM 6225 O O . ASN B 1 176 ? -0.3 0.511 18.062 1 88.06 176 ASN B O 1
ATOM 6229 N N . LEU B 1 177 ? 0.19 1.754 16.359 1 93.5 177 LEU B N 1
ATOM 6230 C CA . LEU B 1 177 ? -0.683 0.91 15.547 1 93.5 177 LEU B CA 1
ATOM 6231 C C . LEU B 1 177 ? -0.068 -0.471 15.344 1 93.5 177 LEU B C 1
ATOM 6233 O O . LEU B 1 177 ? 1.124 -0.587 15.047 1 93.5 177 LEU B O 1
ATOM 6237 N N . ASP B 1 178 ? -0.837 -1.502 15.555 1 94.38 178 ASP B N 1
ATOM 6238 C CA . ASP B 1 178 ? -0.393 -2.871 15.32 1 94.38 178 ASP B CA 1
ATOM 6239 C C . ASP B 1 178 ? -0.759 -3.33 13.906 1 94.38 178 ASP B C 1
ATOM 6241 O O . ASP B 1 178 ? -1.913 -3.674 13.641 1 94.38 178 ASP B O 1
ATOM 6245 N N . PHE B 1 179 ? 0.211 -3.479 13.117 1 96.25 179 PHE B N 1
ATOM 6246 C CA . PHE B 1 179 ? -0.037 -3.787 11.719 1 96.25 179 PHE B CA 1
ATOM 6247 C C . PHE B 1 179 ? -0.394 -5.258 11.539 1 96.25 179 PHE B C 1
ATOM 6249 O O . PHE B 1 179 ? -0.977 -5.645 10.523 1 96.25 179 PHE B O 1
ATOM 6256 N N . ASN B 1 180 ? 0.025 -6.121 12.445 1 95.62 180 ASN B N 1
ATOM 6257 C CA . ASN B 1 180 ? -0.438 -7.504 12.391 1 95.62 180 ASN B CA 1
ATOM 6258 C C . ASN B 1 180 ? -1.942 -7.602 12.625 1 95.62 180 ASN B C 1
ATOM 6260 O O . ASN B 1 180 ? -2.643 -8.312 11.906 1 95.62 180 ASN B O 1
ATOM 6264 N N . LEU B 1 181 ? -2.406 -6.82 13.586 1 94.31 181 LEU B N 1
ATOM 6265 C CA . LEU B 1 181 ? -3.838 -6.777 13.859 1 94.31 181 LEU B CA 1
ATOM 6266 C C . LEU B 1 181 ? -4.598 -6.16 12.688 1 94.31 181 LEU B C 1
ATOM 6268 O O . LEU B 1 181 ? -5.746 -6.527 12.43 1 94.31 181 LEU B O 1
ATOM 6272 N N . TRP B 1 182 ? 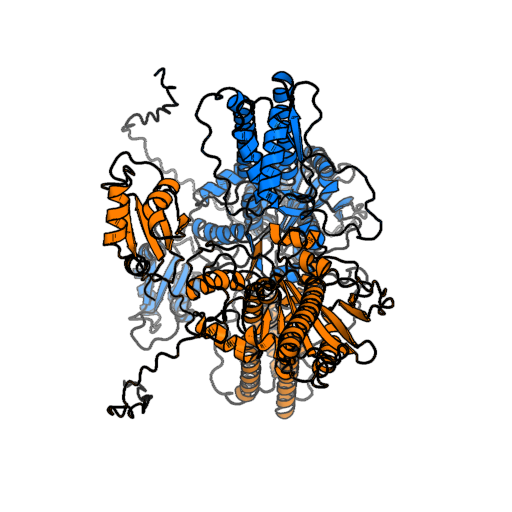-3.941 -5.273 12.047 1 95.88 182 TRP B N 1
ATOM 6273 C CA . TRP B 1 182 ? -4.559 -4.652 10.875 1 95.88 182 TRP B CA 1
ATOM 6274 C C . TRP B 1 182 ? -4.848 -5.691 9.797 1 95.88 182 TRP B C 1
ATOM 6276 O O . TRP B 1 182 ? -5.992 -5.84 9.367 1 95.88 182 TRP B O 1
ATOM 6286 N N . VAL B 1 183 ? -3.877 -6.461 9.391 1 95.75 183 VAL B N 1
ATOM 6287 C CA . VAL B 1 183 ? -4.027 -7.434 8.312 1 95.75 183 VAL B CA 1
ATOM 6288 C C . VAL B 1 183 ? -4.988 -8.539 8.742 1 95.75 183 VAL B C 1
ATOM 6290 O O . VAL B 1 183 ? -5.719 -9.094 7.922 1 95.75 183 VAL B O 1
ATOM 6293 N N . ASP B 1 184 ? -5.07 -8.773 10.055 1 94.12 184 ASP B N 1
ATOM 6294 C CA . ASP B 1 184 ? -5.98 -9.766 10.617 1 94.12 184 ASP B CA 1
ATOM 6295 C C . ASP B 1 184 ? -7.293 -9.117 11.055 1 94.12 184 ASP B C 1
ATOM 6297 O O . ASP B 1 184 ? -8.062 -9.711 11.812 1 94.12 184 ASP B O 1
ATOM 6301 N N . GLY B 1 185 ? -7.516 -7.945 10.664 1 95.75 185 GLY B N 1
ATOM 6302 C CA . GLY B 1 185 ? -8.594 -7.133 11.203 1 95.75 185 GLY B CA 1
ATOM 6303 C C . GLY B 1 185 ? -9.969 -7.582 10.758 1 95.75 185 GLY B C 1
ATOM 6304 O O . GLY B 1 185 ? -10.102 -8.617 10.094 1 95.75 185 GLY B O 1
ATOM 6305 N N . VAL B 1 186 ? -10.992 -6.895 11.195 1 97.31 186 VAL B N 1
ATOM 6306 C CA . VAL B 1 186 ? -12.391 -7.148 10.859 1 97.31 186 VAL B CA 1
ATOM 6307 C C . VAL B 1 186 ? -12.609 -6.898 9.375 1 97.31 186 VAL B C 1
ATOM 6309 O O . VAL B 1 186 ? -12.234 -5.844 8.852 1 97.31 186 VAL B O 1
ATOM 6312 N N . PRO B 1 187 ? -13.172 -7.863 8.68 1 96.56 187 PRO B N 1
ATOM 6313 C CA . PRO B 1 187 ? -13.375 -7.676 7.242 1 96.56 187 PRO B CA 1
ATOM 6314 C C . PRO B 1 187 ? -14.477 -6.672 6.93 1 96.56 187 PRO B C 1
ATOM 6316 O O . PRO B 1 187 ? -15.273 -6.328 7.809 1 96.56 187 PRO B O 1
ATOM 6319 N N . PHE B 1 188 ? -14.438 -6.191 5.738 1 96.25 188 PHE B N 1
ATOM 6320 C CA . PHE B 1 188 ? -15.531 -5.363 5.25 1 96.25 188 PHE B CA 1
ATOM 6321 C C . PHE B 1 188 ? -15.758 -5.59 3.76 1 96.25 188 PHE B C 1
ATOM 6323 O O . PHE B 1 188 ? -14.836 -5.977 3.037 1 96.25 188 PHE B O 1
ATOM 6330 N N . LEU B 1 189 ? -16.969 -5.434 3.373 1 95 189 LEU B N 1
ATOM 6331 C CA . LEU B 1 189 ? -17.453 -5.402 1.996 1 95 189 LEU B CA 1
ATOM 6332 C C . LEU B 1 189 ? -18.359 -4.195 1.764 1 95 189 LEU B C 1
ATOM 6334 O O . LEU B 1 189 ? -19.203 -3.871 2.607 1 95 189 LEU B O 1
ATOM 6338 N N . ALA B 1 190 ? -18.125 -3.547 0.675 1 94.5 190 ALA B N 1
ATOM 6339 C CA . ALA B 1 190 ? -19.047 -2.463 0.352 1 94.5 190 ALA B CA 1
ATOM 6340 C C . ALA B 1 190 ? -20.438 -3.002 0.064 1 94.5 190 ALA B C 1
ATOM 6342 O O . ALA B 1 190 ? -20.594 -4.156 -0.345 1 94.5 190 ALA B O 1
ATOM 6343 N N . ILE B 1 191 ? -21.391 -2.225 0.275 1 95 191 ILE B N 1
ATOM 6344 C CA . ILE B 1 191 ? -22.797 -2.586 0.069 1 95 191 ILE B CA 1
ATOM 6345 C C . ILE B 1 191 ? -23 -3.082 -1.361 1 95 191 ILE B C 1
ATOM 6347 O O . ILE B 1 191 ? -23.656 -4.102 -1.585 1 95 191 ILE B O 1
ATOM 6351 N N . ASP B 1 192 ? -22.453 -2.398 -2.283 1 93 192 ASP B N 1
ATOM 6352 C CA . ASP B 1 192 ? -22.578 -2.773 -3.688 1 93 192 ASP B CA 1
ATOM 6353 C C . ASP B 1 192 ? -21.922 -4.121 -3.963 1 93 192 ASP B C 1
ATOM 6355 O O . ASP B 1 192 ? -22.453 -4.93 -4.73 1 93 192 ASP B O 1
ATOM 6359 N N . GLN B 1 193 ? -20.828 -4.438 -3.381 1 93.69 193 GLN B N 1
ATOM 6360 C CA . GLN B 1 193 ? -20.125 -5.707 -3.547 1 93.69 193 GLN B CA 1
ATOM 6361 C C . GLN B 1 193 ? -20.906 -6.855 -2.922 1 93.69 193 GLN B C 1
ATOM 6363 O O . GLN B 1 193 ? -21 -7.941 -3.502 1 93.69 193 GLN B O 1
ATOM 6368 N N . GLU B 1 194 ? -21.391 -6.594 -1.733 1 94.81 194 GLU B N 1
ATOM 6369 C CA . GLU B 1 194 ? -22.203 -7.605 -1.074 1 94.81 194 GLU B CA 1
ATOM 6370 C C . GLU B 1 194 ? -23.406 -7.988 -1.937 1 94.81 194 GLU B C 1
ATOM 6372 O O . GLU B 1 194 ? -23.719 -9.172 -2.078 1 94.81 194 GLU B O 1
ATOM 6377 N N . ALA B 1 195 ? -24.078 -6.984 -2.449 1 95.12 195 ALA B N 1
ATOM 6378 C CA . ALA B 1 195 ? -25.25 -7.215 -3.291 1 95.12 195 ALA B CA 1
ATOM 6379 C C . ALA B 1 195 ? -24.891 -8.062 -4.508 1 95.12 195 ALA B C 1
ATOM 6381 O O . ALA B 1 195 ? -25.625 -8.977 -4.875 1 95.12 195 ALA B O 1
ATOM 6382 N N . SER B 1 196 ? -23.812 -7.738 -5.102 1 94.31 196 SER B N 1
ATOM 6383 C CA . SER B 1 196 ? -23.359 -8.477 -6.273 1 94.31 196 SER B CA 1
ATOM 6384 C C . SER B 1 196 ? -23.031 -9.93 -5.922 1 94.31 196 SER B C 1
ATOM 6386 O O . SER B 1 196 ? -23.375 -10.844 -6.664 1 94.31 196 SER B O 1
ATOM 6388 N N . LEU B 1 197 ? -22.375 -10.148 -4.816 1 95.12 197 LEU B N 1
ATOM 6389 C CA . LEU B 1 197 ? -22.016 -11.492 -4.379 1 95.12 197 LEU B CA 1
ATOM 6390 C C . LEU B 1 197 ? -23.25 -12.312 -4.051 1 95.12 197 LEU B C 1
ATOM 6392 O O . LEU B 1 197 ? -23.328 -13.492 -4.395 1 95.12 197 LEU B O 1
ATOM 6396 N N . ARG B 1 198 ? -24.172 -11.695 -3.383 1 96.12 198 ARG B N 1
ATOM 6397 C CA . ARG B 1 198 ? -25.422 -12.383 -3.061 1 96.12 198 ARG B CA 1
ATOM 6398 C C . ARG B 1 198 ? -26.156 -12.812 -4.328 1 96.12 198 ARG B C 1
ATOM 6400 O O . ARG B 1 198 ? -26.672 -13.93 -4.406 1 96.12 198 ARG B O 1
ATOM 6407 N N . LYS B 1 199 ? -26.219 -11.945 -5.293 1 96.12 199 LYS B N 1
ATOM 6408 C CA . LYS B 1 199 ? -26.859 -12.258 -6.566 1 96.12 199 LYS B CA 1
ATOM 6409 C C . LYS B 1 199 ? -26.156 -13.422 -7.266 1 96.12 199 LYS B C 1
ATOM 6411 O O . LYS B 1 199 ? -26.797 -14.305 -7.824 1 96.12 199 LYS B O 1
ATOM 6416 N N . GLN B 1 200 ? -24.859 -13.43 -7.246 1 94.44 200 GLN B N 1
ATOM 6417 C CA . GLN B 1 200 ? -24.078 -14.5 -7.859 1 94.44 200 GLN B CA 1
ATOM 6418 C C . GLN B 1 200 ? -24.391 -15.852 -7.211 1 94.44 200 GLN B C 1
ATOM 6420 O O . GLN B 1 200 ? -24.5 -16.859 -7.898 1 94.44 200 GLN B O 1
ATOM 6425 N N . VAL B 1 201 ? -24.438 -15.82 -5.891 1 94.44 201 VAL B N 1
ATOM 6426 C CA . VAL B 1 201 ? -24.734 -17.047 -5.152 1 94.44 201 VAL B CA 1
ATOM 6427 C C . VAL B 1 201 ? -26.141 -17.547 -5.52 1 94.44 201 VAL B C 1
ATOM 6429 O O . VAL B 1 201 ? -26.328 -18.75 -5.727 1 94.44 201 VAL B O 1
ATOM 6432 N N . GLU B 1 202 ? -27.062 -16.641 -5.617 1 94.06 202 GLU B N 1
ATOM 6433 C CA . GLU B 1 202 ? -28.422 -17 -5.992 1 94.06 202 GLU B CA 1
ATOM 6434 C C . GLU B 1 202 ? -28.484 -17.531 -7.418 1 94.06 202 GLU B C 1
ATOM 6436 O O . GLU B 1 202 ? -29.141 -18.547 -7.684 1 94.06 202 GLU B O 1
ATOM 6441 N N . ASP B 1 203 ? -27.812 -16.859 -8.305 1 93.38 203 ASP B N 1
ATOM 6442 C CA . ASP B 1 203 ? -27.766 -17.297 -9.695 1 93.38 203 ASP B CA 1
ATOM 6443 C C . ASP B 1 203 ? -27.125 -18.672 -9.82 1 93.38 203 ASP B C 1
ATOM 6445 O O . ASP B 1 203 ? -27.594 -19.516 -10.602 1 93.38 203 ASP B O 1
ATOM 6449 N N . GLN B 1 204 ? -26.078 -18.891 -9.133 1 90.38 204 GLN B N 1
ATOM 6450 C CA . GLN B 1 204 ? -25.391 -20.172 -9.172 1 90.38 204 GLN B CA 1
ATOM 6451 C C . GLN B 1 204 ? -26.297 -21.297 -8.633 1 90.38 204 GLN B C 1
ATOM 6453 O O . GLN B 1 204 ? -26.312 -22.406 -9.172 1 90.38 204 GLN B O 1
ATOM 6458 N N . ALA B 1 205 ? -27 -21.047 -7.551 1 90.19 205 ALA B N 1
ATOM 6459 C CA . ALA B 1 205 ? -27.922 -22.031 -6.992 1 90.19 205 ALA B CA 1
ATOM 6460 C C . ALA B 1 205 ? -29.016 -22.375 -7.996 1 90.19 205 ALA B C 1
ATOM 6462 O O . ALA B 1 205 ? -29.375 -23.547 -8.141 1 90.19 205 ALA B O 1
ATOM 6463 N N . GLU B 1 206 ? -29.469 -21.359 -8.656 1 89.62 206 GLU B N 1
ATOM 6464 C CA . GLU B 1 206 ? -30.484 -21.594 -9.688 1 89.62 206 GLU B CA 1
ATOM 6465 C C . GLU B 1 206 ? -29.922 -22.406 -10.836 1 89.62 206 GLU B C 1
ATOM 6467 O O . GLU B 1 206 ? -30.594 -23.297 -11.367 1 89.62 206 GLU B O 1
ATOM 6472 N N . TRP B 1 207 ? -28.719 -22.031 -11.18 1 84.19 207 TRP B N 1
ATOM 6473 C CA . TRP B 1 207 ? -28.047 -22.766 -12.258 1 84.19 207 TRP B CA 1
ATOM 6474 C C . TRP B 1 207 ? -27.828 -24.219 -11.875 1 84.19 207 TRP B C 1
ATOM 6476 O O . TRP B 1 207 ? -28.016 -25.125 -12.695 1 84.19 207 TRP B O 1
ATOM 6486 N N . ASP B 1 208 ? -27.359 -24.469 -10.664 1 82.19 208 ASP B N 1
ATOM 6487 C CA . ASP B 1 208 ? -27.094 -25.812 -10.164 1 82.19 208 ASP B CA 1
ATOM 6488 C C . ASP B 1 208 ? -28.375 -26.656 -10.125 1 82.19 208 ASP B C 1
ATOM 6490 O O . ASP B 1 208 ? -28.344 -27.859 -10.32 1 82.19 208 ASP B O 1
ATOM 6494 N N . LEU B 1 209 ? -29.469 -25.984 -9.914 1 82.69 209 LEU B N 1
ATOM 6495 C CA . LEU B 1 209 ? -30.75 -26.688 -9.867 1 82.69 209 LEU B CA 1
ATOM 6496 C C . LEU B 1 209 ? -31.266 -26.953 -11.273 1 82.69 209 LEU B C 1
ATOM 6498 O O . LEU B 1 209 ? -31.891 -28 -11.523 1 82.69 209 LEU B O 1
ATOM 6502 N N . LYS B 1 210 ? -30.906 -25.969 -12.242 1 73.62 210 LYS B N 1
ATOM 6503 C CA . LYS B 1 210 ? -31.375 -26.125 -13.617 1 73.62 210 LYS B CA 1
ATOM 6504 C C . LYS B 1 210 ? -30.5 -27.109 -14.383 1 73.62 210 LYS B C 1
ATOM 6506 O O . LYS B 1 210 ? -30.969 -27.766 -15.32 1 73.62 210 LYS B O 1
ATOM 6511 N N . ALA B 1 211 ? -29.078 -26.953 -14.367 1 58.97 211 ALA B N 1
ATOM 6512 C CA . ALA B 1 211 ? -28.188 -27.859 -15.086 1 58.97 211 ALA B CA 1
ATOM 6513 C C . ALA B 1 211 ? -28.719 -29.297 -15.039 1 58.97 211 ALA B C 1
ATOM 6515 O O . ALA B 1 211 ? -28.422 -30.094 -15.93 1 58.97 211 ALA B O 1
ATOM 6516 N N . ASN B 1 212 ? -29.547 -29.75 -14.094 1 50 212 ASN B N 1
ATOM 6517 C CA . ASN B 1 212 ? -30.25 -31.016 -14.172 1 50 212 ASN B CA 1
ATOM 6518 C C . ASN B 1 212 ? -31.078 -31.125 -15.453 1 50 212 ASN B C 1
ATOM 6520 O O . ASN B 1 212 ? -31.234 -32.219 -16.016 1 50 212 ASN B O 1
ATOM 6524 N N . ALA B 1 213 ? -31.719 -30.016 -15.898 1 42.84 213 ALA B N 1
ATOM 6525 C CA . ALA B 1 213 ? -32.75 -30.141 -16.938 1 42.84 213 ALA B CA 1
ATOM 6526 C C . ALA B 1 213 ? -32.094 -30.266 -18.328 1 42.84 213 ALA B C 1
ATOM 6528 O O . ALA B 1 213 ? -32.719 -30.781 -19.25 1 42.84 213 ALA B O 1
ATOM 6529 N N . TYR B 1 214 ? -31 -29.594 -18.609 1 38.34 214 TYR B N 1
ATOM 6530 C CA . TYR B 1 214 ? -30.531 -29.641 -19.984 1 38.34 214 TYR B CA 1
ATOM 6531 C C . TYR B 1 214 ? -29.594 -30.828 -20.203 1 38.34 214 TYR B C 1
ATOM 6533 O O . TYR B 1 214 ? -28.375 -30.703 -20.016 1 38.34 214 TYR B O 1
ATOM 6541 N N . ALA B 1 215 ? -29.938 -32 -19.844 1 37.97 215 ALA B N 1
ATOM 6542 C CA . ALA B 1 215 ? -29.281 -33.281 -20.109 1 37.97 215 ALA B CA 1
ATOM 6543 C C . ALA B 1 215 ? -28.719 -33.344 -21.531 1 37.97 215 ALA B C 1
ATOM 6545 O O . ALA B 1 215 ? -27.828 -34.125 -21.828 1 37.97 215 ALA B O 1
ATOM 6546 N N . GLY B 1 216 ? -29.516 -32.969 -22.625 1 36.09 216 GLY B N 1
ATOM 6547 C CA . GLY B 1 216 ? -29.375 -33.562 -23.953 1 36.09 216 GLY B CA 1
ATOM 6548 C C . GLY B 1 216 ? -28.219 -32.969 -24.734 1 36.09 216 GLY B C 1
ATOM 6549 O O . GLY B 1 216 ? -28.031 -33.281 -25.922 1 36.09 216 GLY B O 1
ATOM 6550 N N . LYS B 1 217 ? -27.891 -31.719 -24.594 1 38 217 LYS B N 1
ATOM 6551 C CA . LYS B 1 217 ? -26.984 -31.359 -25.688 1 38 217 LYS B CA 1
ATOM 6552 C C . LYS B 1 217 ? -25.625 -32 -25.516 1 38 217 LYS B C 1
ATOM 6554 O O . LYS B 1 217 ? -25.219 -32.344 -24.391 1 38 217 LYS B O 1
ATOM 6559 N N . LYS B 1 218 ? -24.859 -32.25 -26.688 1 39.91 218 LYS B N 1
ATOM 6560 C CA . LYS B 1 218 ? -23.688 -33.031 -27.062 1 39.91 218 LYS B CA 1
ATOM 6561 C C . LYS B 1 218 ? -22.5 -32.688 -26.188 1 39.91 218 LYS B C 1
ATOM 6563 O O . LYS B 1 218 ? -22.266 -31.516 -25.844 1 39.91 218 LYS B O 1
ATOM 6568 N N . PRO B 1 219 ? -21.953 -33.625 -25.469 1 37.38 219 PRO B N 1
ATOM 6569 C CA . PRO B 1 219 ? -20.703 -33.562 -24.703 1 37.38 219 PRO B CA 1
ATOM 6570 C C . PRO B 1 219 ? -19.625 -32.719 -25.375 1 37.38 219 PRO B C 1
ATOM 6572 O O . PRO B 1 219 ? -19.359 -32.875 -26.562 1 37.38 219 PRO B O 1
ATOM 6575 N N . ALA B 1 220 ? -19.547 -31.453 -25.203 1 36.31 220 ALA B N 1
ATOM 6576 C CA . ALA B 1 220 ? -18.391 -30.781 -25.781 1 36.31 220 ALA B CA 1
ATOM 6577 C C . ALA B 1 220 ? -17.125 -31.625 -25.625 1 36.31 220 ALA B C 1
ATOM 6579 O O . ALA B 1 220 ? -16.953 -32.344 -24.625 1 36.31 220 ALA B O 1
ATOM 6580 N N . ARG B 1 221 ? -16.406 -31.984 -26.656 1 37.66 221 ARG B N 1
ATOM 6581 C CA . ARG B 1 221 ? -15.18 -32.75 -26.844 1 37.66 221 ARG B CA 1
ATOM 6582 C C . ARG B 1 221 ? -14.203 -32.5 -25.688 1 37.66 221 ARG B C 1
ATOM 6584 O O . ARG B 1 221 ? -14.141 -31.406 -25.156 1 37.66 221 ARG B O 1
ATOM 6591 N N . SER B 1 222 ? -13.883 -33.469 -24.875 1 43.56 222 SER B N 1
ATOM 6592 C CA . SER B 1 222 ? -12.922 -33.625 -23.781 1 43.56 222 SER B CA 1
ATOM 6593 C C . SER B 1 222 ? -11.633 -32.875 -24.078 1 43.56 222 SER B C 1
ATOM 6595 O O . SER B 1 222 ? -10.891 -33.219 -25 1 43.56 222 SER B O 1
ATOM 6597 N N . ASN B 1 223 ? -11.633 -31.609 -24.156 1 45.72 223 ASN B N 1
ATOM 6598 C CA . ASN B 1 223 ? -10.352 -30.953 -24.406 1 45.72 223 ASN B CA 1
ATOM 6599 C C . ASN B 1 223 ? -9.297 -31.375 -23.391 1 45.72 223 ASN B C 1
ATOM 6601 O O . ASN B 1 223 ? -9.031 -30.641 -22.422 1 45.72 223 ASN B O 1
ATOM 6605 N N . PHE B 1 224 ? -9.281 -32.656 -22.938 1 46.81 224 PHE B N 1
ATOM 6606 C CA . PHE B 1 224 ? -8.125 -33.062 -22.156 1 46.81 224 PHE B CA 1
ATOM 6607 C C . PHE B 1 224 ? -6.832 -32.781 -22.906 1 46.81 224 PHE B C 1
ATOM 6609 O O . PHE B 1 224 ? -6.699 -33.094 -24.094 1 46.81 224 PHE B O 1
ATOM 6616 N N . ASP B 1 225 ? -6.137 -31.922 -22.5 1 51.56 225 ASP B N 1
ATOM 6617 C CA . ASP B 1 225 ? -4.824 -31.609 -23.062 1 51.56 225 ASP B CA 1
ATOM 6618 C C . ASP B 1 225 ? -3.992 -32.875 -23.234 1 51.56 225 ASP B C 1
ATOM 6620 O O . ASP B 1 225 ? -3.672 -33.562 -22.266 1 51.56 225 ASP B O 1
ATOM 6624 N N . PRO B 1 226 ? -3.953 -33.5 -24.406 1 47.22 226 PRO B N 1
ATOM 6625 C CA . PRO B 1 226 ? -3.143 -34.688 -24.656 1 47.22 226 PRO B CA 1
ATOM 6626 C C . PRO B 1 226 ? -1.745 -34.594 -24.062 1 47.22 226 PRO B C 1
ATOM 6628 O O . PRO B 1 226 ? -1.06 -35.625 -23.922 1 47.22 226 PRO B O 1
ATOM 6631 N N . ASN B 1 227 ? -1.361 -33.375 -23.766 1 51.16 227 ASN B N 1
ATOM 6632 C CA . ASN B 1 227 ? -0.006 -33.25 -23.234 1 51.16 227 ASN B CA 1
ATOM 6633 C C . ASN B 1 227 ? 0.011 -33.219 -21.719 1 51.16 227 ASN B C 1
ATOM 6635 O O . ASN B 1 227 ? 0.978 -32.781 -21.109 1 51.16 227 ASN B O 1
ATOM 6639 N N . ALA B 1 228 ? -1.126 -33.688 -21.172 1 58.72 228 ALA B N 1
ATOM 6640 C CA . ALA B 1 228 ? -1.164 -33.75 -19.719 1 58.72 228 ALA B CA 1
ATOM 6641 C C . ALA B 1 228 ? -0.221 -34.844 -19.188 1 58.72 228 ALA B C 1
ATOM 6643 O O . ALA B 1 228 ? 0.072 -35.812 -19.875 1 58.72 228 ALA B O 1
ATOM 6644 N N . ASP B 1 229 ? 0.412 -34.688 -18.125 1 65.88 229 ASP B N 1
ATOM 6645 C CA . ASP B 1 229 ? 1.325 -35.625 -17.5 1 65.88 229 ASP B CA 1
ATOM 6646 C C . ASP B 1 229 ? 0.631 -36.969 -17.234 1 65.88 229 ASP B C 1
ATOM 6648 O O . ASP B 1 229 ? -0.599 -37.031 -17.234 1 65.88 229 ASP B O 1
ATOM 6652 N N . ALA B 1 230 ? 1.315 -38 -17.281 1 69.12 230 ALA B N 1
ATOM 6653 C CA . ALA B 1 230 ? 0.841 -39.375 -17.141 1 69.12 230 ALA B CA 1
ATOM 6654 C C . ALA B 1 230 ? -0.088 -39.531 -15.938 1 69.12 230 ALA B C 1
ATOM 6656 O O . ALA B 1 230 ? -1.101 -40.219 -16 1 69.12 230 ALA B O 1
ATOM 6657 N N . GLU B 1 231 ? 0.19 -38.781 -14.922 1 75.38 231 GLU B N 1
ATOM 6658 C CA . GLU B 1 231 ? -0.617 -38.875 -13.703 1 75.38 231 GLU B CA 1
ATOM 6659 C C . GLU B 1 231 ? -2.01 -38.281 -13.922 1 75.38 231 GLU B C 1
ATOM 6661 O O . GLU B 1 231 ? -3 -38.812 -13.422 1 75.38 231 GLU B O 1
ATOM 6666 N N . THR B 1 232 ? -2.064 -37.281 -14.641 1 79.75 232 THR B N 1
ATOM 6667 C CA . THR B 1 232 ? -3.338 -36.625 -14.922 1 79.75 232 THR B CA 1
ATOM 6668 C C . THR B 1 232 ? -4.211 -37.5 -15.812 1 79.75 232 THR B C 1
ATOM 6670 O O . THR B 1 232 ? -5.426 -37.562 -15.617 1 79.75 232 THR B O 1
ATOM 6673 N N . VAL B 1 233 ? -3.557 -38.156 -16.781 1 80.75 233 VAL B N 1
ATOM 6674 C CA . VAL B 1 233 ? -4.289 -39.031 -17.688 1 80.75 233 VAL B CA 1
ATOM 6675 C C . VAL B 1 233 ? -4.871 -40.219 -16.906 1 80.75 233 VAL B C 1
ATOM 6677 O O . VAL B 1 233 ? -6.02 -40.625 -17.125 1 80.75 233 VAL B O 1
ATOM 6680 N N . GLU B 1 234 ? -4.043 -40.719 -16.016 1 84.44 234 GLU B N 1
ATOM 6681 C CA . GLU B 1 234 ? -4.504 -41.844 -15.203 1 84.44 234 GLU B CA 1
ATOM 6682 C C . GLU B 1 234 ? -5.652 -41.438 -14.289 1 84.44 234 GLU B C 1
ATOM 6684 O O . GLU B 1 234 ? -6.621 -42.156 -14.125 1 84.44 234 GLU B O 1
ATOM 6689 N N . LEU B 1 235 ? -5.539 -40.312 -13.703 1 87.69 235 LEU B N 1
ATOM 6690 C CA . LEU B 1 235 ? -6.605 -39.812 -12.844 1 87.69 235 LEU B CA 1
ATOM 6691 C C . LEU B 1 235 ? -7.902 -39.625 -13.625 1 87.69 235 LEU B C 1
ATOM 6693 O O . LEU B 1 235 ? -8.984 -39.938 -13.125 1 87.69 235 LEU B O 1
ATOM 6697 N N . HIS B 1 236 ? -7.797 -39.125 -14.75 1 88.19 236 HIS B N 1
ATOM 6698 C CA . HIS B 1 236 ? -8.961 -38.938 -15.602 1 88.19 236 HIS B CA 1
ATOM 6699 C C . HIS B 1 236 ? -9.648 -40.25 -15.93 1 88.19 236 HIS B C 1
ATOM 6701 O O . HIS B 1 236 ? -10.875 -40.344 -15.906 1 88.19 236 HIS B O 1
ATOM 6707 N N . ARG B 1 237 ? -8.82 -41.219 -16.25 1 87.62 237 ARG B N 1
ATOM 6708 C CA . ARG B 1 237 ? -9.352 -42.531 -16.547 1 87.62 237 ARG B CA 1
ATOM 6709 C C . ARG B 1 237 ? -10.078 -43.125 -15.344 1 87.62 237 ARG B C 1
ATOM 6711 O O . ARG B 1 237 ? -11.195 -43.625 -15.469 1 87.62 237 ARG B O 1
ATOM 6718 N N . GLN B 1 238 ? -9.453 -43.062 -14.242 1 90.94 238 GLN B N 1
ATOM 6719 C CA . GLN B 1 238 ? -10.047 -43.562 -13.016 1 90.94 238 GLN B CA 1
ATOM 6720 C C . GLN B 1 238 ? -11.344 -42.844 -12.68 1 90.94 238 GLN B C 1
ATOM 6722 O O . GLN B 1 238 ? -12.312 -43.469 -12.227 1 90.94 238 GLN B O 1
ATOM 6727 N N . LEU B 1 239 ? -11.312 -41.594 -12.852 1 92.12 239 LEU B N 1
ATOM 6728 C CA . LEU B 1 239 ? -12.484 -40.781 -12.57 1 92.12 239 LEU B CA 1
ATOM 6729 C C . LEU B 1 239 ? -13.656 -41.188 -13.461 1 92.12 239 LEU B C 1
ATOM 6731 O O . LEU B 1 239 ? -14.773 -41.375 -12.977 1 92.12 239 LEU B O 1
ATOM 6735 N N . LYS B 1 240 ? -13.438 -41.312 -14.719 1 89.94 240 LYS B N 1
ATOM 6736 C CA . LYS B 1 240 ? -14.484 -41.719 -15.656 1 89.94 240 LYS B CA 1
ATOM 6737 C C . LYS B 1 240 ? -15.086 -43.062 -15.281 1 89.94 240 LYS B C 1
ATOM 6739 O O . LYS B 1 240 ? -16.312 -43.219 -15.297 1 89.94 240 LYS B O 1
ATOM 6744 N N . GLU B 1 241 ? -14.211 -43.938 -14.984 1 92.56 241 GLU B N 1
ATOM 6745 C CA . GLU B 1 241 ? -14.664 -45.281 -14.594 1 92.56 241 GLU B CA 1
ATOM 6746 C C . GLU B 1 241 ? -15.477 -45.219 -13.305 1 92.56 241 GLU B C 1
ATOM 6748 O O . GLU B 1 241 ? -16.5 -45.906 -13.18 1 92.56 241 GLU B O 1
ATOM 6753 N N . ALA B 1 242 ? -14.969 -44.5 -12.375 1 93.19 242 ALA B N 1
ATOM 6754 C CA . ALA B 1 242 ? -15.648 -44.375 -11.094 1 93.19 242 ALA B CA 1
ATOM 6755 C C . ALA B 1 242 ? -17.031 -43.719 -11.258 1 93.19 242 ALA B C 1
ATOM 6757 O O . ALA B 1 242 ? -18 -44.156 -10.625 1 93.19 242 ALA B O 1
ATOM 6758 N N . LEU B 1 243 ? -17.125 -42.688 -12.055 1 93.06 243 LEU B N 1
ATOM 6759 C CA . LEU B 1 243 ? -18.375 -41.969 -12.258 1 93.06 243 LEU B CA 1
ATOM 6760 C C . LEU B 1 243 ? -19.422 -42.906 -12.867 1 93.06 243 LEU B C 1
ATOM 6762 O O . LEU B 1 243 ? -20.609 -42.812 -12.523 1 93.06 243 LEU B O 1
ATOM 6766 N N . ASP B 1 244 ? -18.984 -43.75 -13.75 1 91.75 244 ASP B N 1
ATOM 6767 C CA . ASP B 1 244 ? -19.906 -44.688 -14.398 1 91.75 244 ASP B CA 1
ATOM 6768 C C . ASP B 1 244 ? -20.453 -45.719 -13.398 1 91.75 244 ASP B C 1
ATOM 6770 O O . ASP B 1 244 ? -21.578 -46.188 -13.539 1 91.75 244 ASP B O 1
ATOM 6774 N N . LYS B 1 245 ? -19.656 -45.969 -12.398 1 92 245 LYS B N 1
ATOM 6775 C CA . LYS B 1 245 ? -20.031 -46.969 -11.43 1 92 245 LYS B CA 1
ATOM 6776 C C . LYS B 1 245 ? -20.812 -46.375 -10.266 1 92 245 LYS B C 1
ATOM 6778 O O . LYS B 1 245 ? -21.453 -47.094 -9.508 1 92 245 LYS B O 1
ATOM 6783 N N . LEU B 1 246 ? -20.766 -45.125 -10.164 1 92.62 246 LEU B N 1
ATOM 6784 C CA . LEU B 1 246 ? -21.438 -44.469 -9.039 1 92.62 246 LEU B CA 1
ATOM 6785 C C . LEU B 1 246 ? -22.953 -44.562 -9.164 1 92.62 246 LEU B C 1
ATOM 6787 O O . LEU B 1 246 ? -23.516 -44.188 -10.195 1 92.62 246 LEU B O 1
ATOM 6791 N N . GLY B 1 247 ? -23.641 -45.188 -8.234 1 89.62 247 GLY B N 1
ATOM 6792 C CA . GLY B 1 247 ? -25.078 -45.312 -8.164 1 89.62 247 GLY B CA 1
ATOM 6793 C C . GLY B 1 247 ? -25.625 -45.156 -6.754 1 89.62 247 GLY B C 1
ATOM 6794 O O . GLY B 1 247 ? -24.891 -44.844 -5.828 1 89.62 247 GLY B O 1
ATOM 6795 N N . PRO B 1 248 ? -26.953 -45.25 -6.688 1 90.88 248 PRO B N 1
ATOM 6796 C CA . PRO B 1 248 ? -27.516 -45.188 -5.344 1 90.88 248 PRO B CA 1
ATOM 6797 C C . PRO B 1 248 ? -26.875 -46.156 -4.371 1 90.88 248 PRO B C 1
ATOM 6799 O O . PRO B 1 248 ? -26.766 -47.344 -4.668 1 90.88 248 PRO B O 1
ATOM 6802 N N . GLY B 1 249 ? -26.297 -45.719 -3.303 1 87.44 249 GLY B N 1
ATOM 6803 C CA . GLY B 1 249 ? -25.703 -46.562 -2.268 1 87.44 249 GLY B CA 1
ATOM 6804 C C . GLY B 1 249 ? -24.234 -46.844 -2.484 1 87.44 249 GLY B C 1
ATOM 6805 O O . GLY B 1 249 ? -23.578 -47.438 -1.627 1 87.44 249 GLY B O 1
ATOM 6806 N N . ALA B 1 250 ? -23.703 -46.438 -3.623 1 91.75 250 ALA B N 1
ATOM 6807 C CA . ALA B 1 250 ? -22.297 -46.656 -3.92 1 91.75 250 ALA B CA 1
ATOM 6808 C C . ALA B 1 250 ? -21.406 -45.781 -3.053 1 91.75 250 ALA B C 1
ATOM 6810 O O . ALA B 1 250 ? -21.812 -44.688 -2.629 1 91.75 250 ALA B O 1
ATOM 6811 N N . GLU B 1 251 ? -20.219 -46.312 -2.723 1 92.12 251 GLU B N 1
ATOM 6812 C CA . GLU B 1 251 ? -19.25 -45.5 -1.978 1 92.12 251 GLU B CA 1
ATOM 6813 C C . GLU B 1 251 ? -18.734 -44.344 -2.82 1 92.12 251 GLU B C 1
ATOM 6815 O O . GLU B 1 251 ? -18.469 -44.5 -4.016 1 92.12 251 GLU B O 1
ATOM 6820 N N . PRO B 1 252 ? -18.672 -43.219 -2.213 1 93.38 252 PRO B N 1
ATOM 6821 C CA . PRO B 1 252 ? -18.141 -42.062 -2.936 1 93.38 252 PRO B CA 1
ATOM 6822 C C . PRO B 1 252 ? -16.719 -42.281 -3.461 1 93.38 252 PRO B C 1
ATOM 6824 O O . PRO B 1 252 ? -15.977 -43.094 -2.908 1 93.38 252 PRO B O 1
ATOM 6827 N N . PHE B 1 253 ? -16.453 -41.656 -4.539 1 92.88 253 PHE B N 1
ATOM 6828 C CA . PHE B 1 253 ? -15.109 -41.719 -5.117 1 92.88 253 PHE B CA 1
ATOM 6829 C C . PHE B 1 253 ? -14.227 -40.625 -4.539 1 92.88 253 PHE B C 1
ATOM 6831 O O . PHE B 1 253 ? -14.5 -39.438 -4.73 1 92.88 253 PHE B O 1
ATOM 6838 N N . LEU B 1 254 ? -13.164 -41.062 -3.887 1 90.69 254 LEU B N 1
ATOM 6839 C CA . LEU B 1 254 ? -12.25 -40.094 -3.262 1 90.69 254 LEU B CA 1
ATOM 6840 C C . LEU B 1 254 ? -11.172 -39.656 -4.246 1 90.69 254 LEU B C 1
ATOM 6842 O O . LEU B 1 254 ? -10.477 -40.5 -4.832 1 90.69 254 LEU B O 1
ATOM 6846 N N . LEU B 1 255 ? -11.07 -38.406 -4.434 1 88.38 255 LEU B N 1
ATOM 6847 C CA . LEU B 1 255 ? -10.023 -37.844 -5.285 1 88.38 255 LEU B CA 1
ATOM 6848 C C . LEU B 1 255 ? -8.727 -37.656 -4.504 1 88.38 255 LEU B C 1
ATOM 6850 O O . LEU B 1 255 ? -8.742 -37.562 -3.275 1 88.38 255 LEU B O 1
ATOM 6854 N N . PRO B 1 256 ? -7.594 -37.656 -5.234 1 80.31 256 PRO B N 1
ATOM 6855 C CA . PRO B 1 256 ? -6.316 -37.438 -4.551 1 80.31 256 PRO B CA 1
ATOM 6856 C C . PRO B 1 256 ? -6.254 -36.062 -3.838 1 80.31 256 PRO B C 1
ATOM 6858 O O . PRO B 1 256 ? -6.965 -35.156 -4.215 1 80.31 256 PRO B O 1
ATOM 6861 N N . GLN B 1 257 ? -5.465 -36.062 -2.789 1 75 257 GLN B N 1
ATOM 6862 C CA . GLN B 1 257 ? -5.305 -34.844 -2.021 1 75 257 GLN B CA 1
ATOM 6863 C C . GLN B 1 257 ? -4.484 -33.812 -2.793 1 75 257 GLN B C 1
ATOM 6865 O O . GLN B 1 257 ? -3.646 -34.188 -3.621 1 75 257 GLN B O 1
ATOM 6870 N N . ASN B 1 258 ? -4.742 -32.594 -2.564 1 68.06 258 ASN B N 1
ATOM 6871 C CA . ASN B 1 258 ? -3.967 -31.453 -3.061 1 68.06 258 ASN B CA 1
ATOM 6872 C C . ASN B 1 258 ? -3.941 -31.422 -4.586 1 68.06 258 ASN B C 1
ATOM 6874 O O . ASN B 1 258 ? -2.869 -31.359 -5.191 1 68.06 258 ASN B O 1
ATOM 6878 N N . LEU B 1 259 ? -5.066 -31.453 -5.16 1 73.75 259 LEU B N 1
ATOM 6879 C CA . LEU B 1 259 ? -5.176 -31.359 -6.613 1 73.75 259 LEU B CA 1
ATOM 6880 C C . LEU B 1 259 ? -4.746 -29.984 -7.102 1 73.75 259 LEU B C 1
ATOM 6882 O O . LEU B 1 259 ? -5.07 -28.969 -6.477 1 73.75 259 LEU B O 1
ATOM 6886 N N . SER B 1 260 ? -3.885 -30.016 -8.07 1 66.38 260 SER B N 1
ATOM 6887 C CA . SER B 1 260 ? -3.57 -28.75 -8.727 1 66.38 260 SER B CA 1
ATOM 6888 C C . SER B 1 260 ? -4.82 -28.109 -9.32 1 66.38 260 SER B C 1
ATOM 6890 O O . SER B 1 260 ? -5.863 -28.75 -9.43 1 66.38 260 SER B O 1
ATOM 6892 N N . TRP B 1 261 ? -4.82 -26.906 -9.57 1 66.62 261 TRP B N 1
ATOM 6893 C CA . TRP B 1 261 ? -5.926 -26.188 -10.18 1 66.62 261 TRP B CA 1
ATOM 6894 C C . TRP B 1 261 ? -6.363 -26.844 -11.484 1 66.62 261 TRP B C 1
ATOM 6896 O O . TRP B 1 261 ? -7.559 -26.953 -11.758 1 66.62 261 TRP B O 1
ATOM 6906 N N . PHE B 1 262 ? -5.398 -27.266 -12.203 1 65 262 PHE B N 1
ATOM 6907 C CA . PHE B 1 262 ? -5.684 -27.906 -13.484 1 65 262 PHE B CA 1
ATOM 6908 C C . PHE B 1 262 ? -6.469 -29.203 -13.281 1 65 262 PHE B C 1
ATOM 6910 O O . PHE B 1 262 ? -7.449 -29.453 -13.984 1 65 262 PHE B O 1
ATOM 6917 N N . ARG B 1 263 ? -6.062 -29.938 -12.336 1 76.25 263 ARG B N 1
ATOM 6918 C CA . ARG B 1 263 ? -6.73 -31.203 -12.078 1 76.25 263 ARG B CA 1
ATOM 6919 C C . ARG B 1 263 ? -8.133 -30.984 -11.531 1 76.25 263 ARG B C 1
ATOM 6921 O O . ARG B 1 263 ? -9.055 -31.734 -11.852 1 76.25 263 ARG B O 1
ATOM 6928 N N . LYS B 1 264 ? -8.148 -29.953 -10.734 1 78.75 264 LYS B N 1
ATOM 6929 C CA . LYS B 1 264 ? -9.477 -29.641 -10.203 1 78.75 264 LYS B CA 1
ATOM 6930 C C . LYS B 1 264 ? -10.438 -29.266 -11.32 1 78.75 264 LYS B C 1
ATOM 6932 O O . LYS B 1 264 ? -11.586 -29.703 -11.336 1 78.75 264 LYS B O 1
ATOM 6937 N N . LYS B 1 265 ? -9.938 -28.5 -12.172 1 76.88 265 LYS B N 1
ATOM 6938 C CA . LYS B 1 265 ? -10.75 -28.094 -13.312 1 76.88 265 LYS B CA 1
ATOM 6939 C C . LYS B 1 265 ? -11.109 -29.297 -14.188 1 76.88 265 LYS B C 1
ATOM 6941 O O . LYS B 1 265 ? -12.234 -29.391 -14.688 1 76.88 265 LYS B O 1
ATOM 6946 N N . MET B 1 266 ? -10.188 -30.172 -14.383 1 79.44 266 MET B N 1
ATOM 6947 C CA . MET B 1 266 ? -10.43 -31.391 -15.141 1 79.44 266 MET B CA 1
ATOM 6948 C C . MET B 1 266 ? -11.539 -32.219 -14.508 1 79.44 266 MET B C 1
ATOM 6950 O O . MET B 1 266 ? -12.422 -32.75 -15.203 1 79.44 266 MET B O 1
ATOM 6954 N N . VAL B 1 267 ? -11.453 -32.344 -13.234 1 85.25 267 VAL B N 1
ATOM 6955 C CA . VAL B 1 267 ? -12.453 -33.094 -12.508 1 85.25 267 VAL B CA 1
ATOM 6956 C C . VAL B 1 267 ? -13.836 -32.469 -12.703 1 85.25 267 VAL B C 1
ATOM 6958 O O . VAL B 1 267 ? -14.797 -33.156 -13.023 1 85.25 267 VAL B O 1
ATOM 6961 N N . GLN B 1 268 ? -13.852 -31.234 -12.547 1 85 268 GLN B N 1
ATOM 6962 C CA . GLN B 1 268 ? -15.109 -30.516 -12.672 1 85 268 GLN B CA 1
ATOM 6963 C C . GLN B 1 268 ? -15.688 -30.656 -14.078 1 85 268 GLN B C 1
ATOM 6965 O O . GLN B 1 268 ? -16.891 -30.859 -14.242 1 85 268 GLN B O 1
ATOM 6970 N N . ASN B 1 269 ? -14.852 -30.531 -15.023 1 82.56 269 ASN B N 1
ATOM 6971 C CA . ASN B 1 269 ? -15.289 -30.641 -16.406 1 82.56 269 ASN B CA 1
ATOM 6972 C C . ASN B 1 269 ? -15.789 -32.062 -16.719 1 82.56 269 ASN B C 1
ATOM 6974 O O . ASN B 1 269 ? -16.766 -32.219 -17.469 1 82.56 269 ASN B O 1
ATOM 6978 N N . THR B 1 270 ? -15.07 -33 -16.219 1 85.88 270 THR B N 1
ATOM 6979 C CA . THR B 1 270 ? -15.453 -34.406 -16.453 1 85.88 270 THR B CA 1
ATOM 6980 C C . THR B 1 270 ? -16.828 -34.688 -15.852 1 85.88 270 THR B C 1
ATOM 6982 O O . THR B 1 270 ? -17.656 -35.344 -16.484 1 85.88 270 THR B O 1
ATOM 6985 N N . ILE B 1 271 ? -17.016 -34.188 -14.711 1 87.31 271 ILE B N 1
ATOM 6986 C CA . ILE B 1 271 ? -18.312 -34.375 -14.055 1 87.31 271 ILE B CA 1
ATOM 6987 C C . ILE B 1 271 ? -19.391 -33.625 -14.828 1 87.31 271 ILE B C 1
ATOM 6989 O O . ILE B 1 271 ? -20.484 -34.188 -15.055 1 87.31 271 ILE B O 1
ATOM 6993 N N . GLY B 1 272 ? -19.109 -32.469 -15.188 1 83.12 272 GLY B N 1
ATOM 6994 C CA . GLY B 1 272 ? -20.062 -31.609 -15.906 1 83.12 272 GLY B CA 1
ATOM 6995 C C . GLY B 1 272 ? -20.484 -32.188 -17.25 1 83.12 272 GLY B C 1
ATOM 6996 O O . GLY B 1 272 ? -21.578 -31.922 -17.719 1 83.12 272 GLY B O 1
ATOM 6997 N N . ARG B 1 273 ? -19.688 -33 -17.797 1 81.62 273 ARG B N 1
ATOM 6998 C CA . ARG B 1 273 ? -19.953 -33.562 -19.125 1 81.62 273 ARG B CA 1
ATOM 6999 C C . ARG B 1 273 ? -20.547 -34.969 -19.016 1 81.62 273 ARG B C 1
ATOM 7001 O O . ARG B 1 273 ? -20.969 -35.562 -20.016 1 81.62 273 ARG B O 1
ATOM 7008 N N . HIS B 1 274 ? -20.625 -35.469 -17.906 1 87.06 274 HIS B N 1
ATOM 7009 C CA . HIS B 1 274 ? -21.172 -36.812 -17.719 1 87.06 274 HIS B CA 1
ATOM 7010 C C . HIS B 1 274 ? -22.672 -36.844 -17.953 1 87.06 274 HIS B C 1
ATOM 7012 O O . HIS B 1 274 ? -23.391 -35.906 -17.562 1 87.06 274 HIS B O 1
ATOM 7018 N N . PRO B 1 275 ? -23.156 -37.75 -18.594 1 83.56 275 PRO B N 1
ATOM 7019 C CA . PRO B 1 275 ? -24.594 -37.844 -18.875 1 83.56 275 PRO B CA 1
ATOM 7020 C C . PRO B 1 275 ? -25.438 -37.812 -17.609 1 83.56 275 PRO B C 1
ATOM 7022 O O . PRO B 1 275 ? -26.594 -37.344 -17.641 1 83.56 275 PRO B O 1
ATOM 7025 N N . ARG B 1 276 ? -25.016 -38.375 -16.469 1 87.19 276 ARG B N 1
ATOM 7026 C CA . ARG B 1 276 ? -25.734 -38.375 -15.203 1 87.19 276 ARG B CA 1
ATOM 7027 C C . ARG B 1 276 ? -25.203 -37.281 -14.273 1 87.19 276 ARG B C 1
ATOM 7029 O O . ARG B 1 276 ? -25.062 -37.469 -13.07 1 87.19 276 ARG B O 1
ATOM 7036 N N . LYS B 1 277 ? -24.719 -36.156 -14.805 1 87.12 277 LYS B N 1
ATOM 7037 C CA . LYS B 1 277 ? -24.125 -35.062 -14.031 1 87.12 277 LYS B CA 1
ATOM 7038 C C . 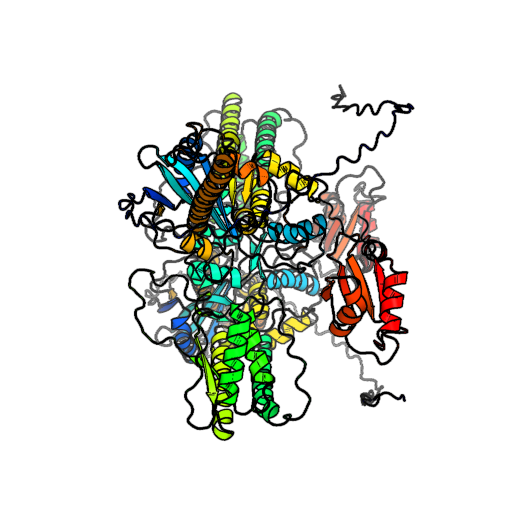LYS B 1 277 ? -25.078 -34.562 -12.945 1 87.12 277 LYS B C 1
ATOM 7040 O O . LYS B 1 277 ? -24.656 -34.125 -11.875 1 87.12 277 LYS B O 1
ATOM 7045 N N . ALA B 1 278 ? -26.375 -34.719 -13.219 1 84.69 278 ALA B N 1
ATOM 7046 C CA . ALA B 1 278 ? -27.391 -34.25 -12.266 1 84.69 278 ALA B CA 1
ATOM 7047 C C . ALA B 1 278 ? -27.344 -35.062 -10.984 1 84.69 278 ALA B C 1
ATOM 7049 O O . ALA B 1 278 ? -27.75 -34.594 -9.922 1 84.69 278 ALA B O 1
ATOM 7050 N N . ASN B 1 279 ? -26.828 -36.344 -11.109 1 89.62 279 ASN B N 1
ATOM 7051 C CA . ASN B 1 279 ? -26.812 -37.219 -9.953 1 89.62 279 ASN B CA 1
ATOM 7052 C C . ASN B 1 279 ? -25.422 -37.312 -9.352 1 89.62 279 ASN B C 1
ATOM 7054 O O . ASN B 1 279 ? -25.156 -38.188 -8.523 1 89.62 279 ASN B O 1
ATOM 7058 N N . LEU B 1 280 ? -24.594 -36.5 -9.781 1 90.69 280 LEU B N 1
ATOM 7059 C CA . LEU B 1 280 ? -23.219 -36.5 -9.281 1 90.69 280 LEU B CA 1
ATOM 7060 C C . LEU B 1 280 ? -22.906 -35.219 -8.523 1 90.69 280 LEU B C 1
ATOM 7062 O O . LEU B 1 280 ? -23.219 -34.125 -8.992 1 90.69 280 LEU B O 1
ATOM 7066 N N . TRP B 1 281 ? -22.406 -35.375 -7.316 1 90.44 281 TRP B N 1
ATOM 7067 C CA . TRP B 1 281 ? -22.125 -34.219 -6.469 1 90.44 281 TRP B CA 1
ATOM 7068 C C . TRP B 1 281 ? -20.672 -34.219 -6.012 1 90.44 281 TRP B C 1
ATOM 7070 O O . TRP B 1 281 ? -20.203 -35.188 -5.41 1 90.44 281 TRP B O 1
ATOM 7080 N N . LEU B 1 282 ? -19.969 -33.125 -6.391 1 89.69 282 LEU B N 1
ATOM 7081 C CA . LEU B 1 282 ? -18.578 -32.938 -5.969 1 89.69 282 LEU B CA 1
ATOM 7082 C C . LEU B 1 282 ? -18.531 -32.156 -4.664 1 89.69 282 LEU B C 1
ATOM 7084 O O . LEU B 1 282 ? -19.109 -31.062 -4.562 1 89.69 282 LEU B O 1
ATOM 7088 N N . GLU B 1 283 ? -17.906 -32.688 -3.582 1 87 283 GLU B N 1
ATOM 7089 C CA . GLU B 1 283 ? -17.859 -31.969 -2.309 1 87 283 GLU B CA 1
ATOM 7090 C C . GLU B 1 283 ? -16.484 -32.062 -1.676 1 87 283 GLU B C 1
ATOM 7092 O O . GLU B 1 283 ? -15.688 -32.938 -2.01 1 87 283 GLU B O 1
ATOM 7097 N N . VAL B 1 284 ? -16.125 -31.109 -0.917 1 82.25 284 VAL B N 1
ATOM 7098 C CA . VAL B 1 284 ? -14.875 -31.078 -0.161 1 82.25 284 VAL B CA 1
ATOM 7099 C C . VAL B 1 284 ? -15.039 -31.844 1.148 1 82.25 284 VAL B C 1
ATOM 7101 O O . VAL B 1 284 ? -16.031 -31.688 1.85 1 82.25 284 VAL B O 1
ATOM 7104 N N . ILE B 1 285 ? -14.227 -32.812 1.312 1 77 285 ILE B N 1
ATOM 7105 C CA . ILE B 1 285 ? -14.312 -33.594 2.551 1 77 285 ILE B CA 1
ATOM 7106 C C . ILE B 1 285 ? -13.172 -33.188 3.482 1 77 285 ILE B C 1
ATOM 7108 O O . ILE B 1 285 ? -12.086 -32.844 3.023 1 77 285 ILE B O 1
ATOM 7112 N N . ASP B 1 286 ? -13.43 -32.812 4.777 1 61.53 286 ASP B N 1
ATOM 7113 C CA . ASP B 1 286 ? -12.391 -32.531 5.766 1 61.53 286 ASP B CA 1
ATOM 7114 C C . ASP B 1 286 ? -11.391 -33.688 5.832 1 61.53 286 ASP B C 1
ATOM 7116 O O . ASP B 1 286 ? -11.781 -34.875 5.801 1 61.53 286 ASP B O 1
ATOM 7120 N N . PRO B 1 287 ? -10.148 -33.625 5.48 1 52.5 287 PRO B N 1
ATOM 7121 C CA . PRO B 1 287 ? -9.227 -34.75 5.59 1 52.5 287 PRO B CA 1
ATOM 7122 C C . PRO B 1 287 ? -9.414 -35.562 6.879 1 52.5 287 PRO B C 1
ATOM 7124 O O . PRO B 1 287 ? -9.789 -35 7.906 1 52.5 287 PRO B O 1
ATOM 7127 N N . PRO B 1 288 ? -9.672 -36.969 6.914 1 39.56 288 PRO B N 1
ATOM 7128 C CA . PRO B 1 288 ? -9.609 -37.656 8.195 1 39.56 288 PRO B CA 1
ATOM 7129 C C . PRO B 1 288 ? -8.461 -37.188 9.078 1 39.56 288 PRO B C 1
ATOM 7131 O O . PRO B 1 288 ? -7.465 -36.656 8.57 1 39.56 288 PRO B O 1
ATOM 7134 N N . ALA B 1 289 ? -8.664 -37.031 10.508 1 35.09 289 ALA B N 1
ATOM 7135 C CA . ALA B 1 289 ? -7.625 -36.75 11.492 1 35.09 289 ALA B CA 1
ATOM 7136 C C . ALA B 1 289 ? -6.359 -37.531 11.219 1 35.09 289 ALA B C 1
ATOM 7138 O O . ALA B 1 289 ? -5.801 -38.156 12.133 1 35.09 289 ALA B O 1
ATOM 7139 N N . ALA B 1 290 ? -6.258 -38.531 10.391 1 33.34 290 ALA B N 1
ATOM 7140 C CA . ALA B 1 290 ? -5.039 -39.312 10.547 1 33.34 290 ALA B CA 1
ATOM 7141 C C . ALA B 1 290 ? -3.848 -38.438 10.898 1 33.34 290 ALA B C 1
ATOM 7143 O O . ALA B 1 290 ? -3.895 -37.219 10.688 1 33.34 290 ALA B O 1
ATOM 7144 N N . GLU B 1 291 ? -2.582 -39.281 11.109 1 29.55 291 GLU B N 1
ATOM 7145 C CA . GLU B 1 291 ? -1.312 -38.938 11.734 1 29.55 291 GLU B CA 1
ATOM 7146 C C . GLU B 1 291 ? -0.744 -37.656 11.141 1 29.55 291 GLU B C 1
ATOM 7148 O O . GLU B 1 291 ? -0.224 -37.656 10.023 1 29.55 291 GLU B O 1
ATOM 7153 N N . ALA B 1 292 ? -1.446 -36.562 11.18 1 31.48 292 ALA B N 1
ATOM 7154 C CA . ALA B 1 292 ? -0.58 -35.406 11.172 1 31.48 292 ALA B CA 1
ATOM 7155 C C . ALA B 1 292 ? 0.748 -35.688 11.859 1 31.48 292 ALA B C 1
ATOM 7157 O O . ALA B 1 292 ? 0.802 -35.812 13.086 1 31.48 292 ALA B O 1
ATOM 7158 N N . GLY B 1 293 ? 1.477 -36.719 11.445 1 28.41 293 GLY B N 1
ATOM 7159 C CA . GLY B 1 293 ? 2.807 -36.75 12.031 1 28.41 293 GLY B CA 1
ATOM 7160 C C . GLY B 1 293 ? 3.248 -35.406 12.57 1 28.41 293 GLY B C 1
ATOM 7161 O O . GLY B 1 293 ? 2.734 -34.344 12.148 1 28.41 293 GLY B O 1
ATOM 7162 N N . ALA B 1 294 ? 3.82 -35.469 13.875 1 28.77 294 ALA B N 1
ATOM 7163 C CA . ALA B 1 294 ? 4.301 -34.469 14.828 1 28.77 294 ALA B CA 1
ATOM 7164 C C . ALA B 1 294 ? 4.77 -33.188 14.117 1 28.77 294 ALA B C 1
ATOM 7166 O O . ALA B 1 294 ? 4.539 -32.094 14.602 1 28.77 294 ALA B O 1
ATOM 7167 N N . GLY B 1 295 ? 5.957 -33.312 13.469 1 26.73 295 GLY B N 1
ATOM 7168 C CA . GLY B 1 295 ? 6.93 -32.219 13.375 1 26.73 295 GLY B CA 1
ATOM 7169 C C . GLY B 1 295 ? 6.453 -31.078 12.516 1 26.73 295 GLY B C 1
ATOM 7170 O O . GLY B 1 295 ? 7.184 -30.094 12.32 1 26.73 295 GLY B O 1
ATOM 7171 N N . VAL B 1 296 ? 5.797 -31.453 11.383 1 28.88 296 VAL B N 1
ATOM 7172 C CA . VAL B 1 296 ? 5.766 -30.219 10.617 1 28.88 296 VAL B CA 1
ATOM 7173 C C . VAL B 1 296 ? 4.73 -29.266 11.219 1 28.88 296 VAL B C 1
ATOM 7175 O O . VAL B 1 296 ? 3.566 -29.641 11.398 1 28.88 296 VAL B O 1
ATOM 7178 N N . GLY B 1 297 ? 4.977 -28.484 12.18 1 26.95 297 GLY B N 1
ATOM 7179 C CA . GLY B 1 297 ? 4.25 -27.375 12.797 1 26.95 297 GLY B CA 1
ATOM 7180 C C . GLY B 1 297 ? 3.139 -26.828 11.922 1 26.95 297 GLY B C 1
ATOM 7181 O O . GLY B 1 297 ? 3.117 -27.078 10.711 1 26.95 297 GLY B O 1
ATOM 7182 N N . PRO B 1 298 ? 1.942 -26.516 12.602 1 30.06 298 PRO B N 1
ATOM 7183 C CA . PRO B 1 298 ? 0.819 -25.781 12.023 1 30.06 298 PRO B CA 1
ATOM 7184 C C . PRO B 1 298 ? 1.259 -24.797 10.938 1 30.06 298 PRO B C 1
ATOM 7186 O O . PRO B 1 298 ? 1.666 -23.672 11.25 1 30.06 298 PRO B O 1
ATOM 7189 N N . THR B 1 299 ? 2.271 -25.078 10.172 1 27.02 299 THR B N 1
ATOM 7190 C CA . THR B 1 299 ? 2.736 -24.141 9.148 1 27.02 299 THR B CA 1
ATOM 7191 C C . THR B 1 299 ? 1.557 -23.484 8.453 1 27.02 299 THR B C 1
ATOM 7193 O O . THR B 1 299 ? 0.412 -23.906 8.609 1 27.02 299 THR B O 1
ATOM 7196 N N . SER B 1 300 ? 1.797 -22.859 7.176 1 28.11 300 SER B N 1
ATOM 7197 C CA . SER B 1 300 ? 1.065 -21.828 6.449 1 28.11 300 SER B CA 1
ATOM 7198 C C . SER B 1 300 ? -0.34 -22.297 6.09 1 28.11 300 SER B C 1
ATOM 7200 O O . SER B 1 300 ? -0.514 -23.125 5.195 1 28.11 300 SER B O 1
ATOM 7202 N N . THR B 1 301 ? -1.246 -22.531 6.957 1 27.73 301 THR B N 1
ATOM 7203 C CA . THR B 1 301 ? -2.621 -23.031 6.961 1 27.73 301 THR B CA 1
ATOM 7204 C C . THR B 1 301 ? -3.432 -22.359 5.852 1 27.73 301 THR B C 1
ATOM 7206 O O . THR B 1 301 ? -4.27 -23 5.215 1 27.73 301 THR B O 1
ATOM 7209 N N . SER B 1 302 ? -3.598 -21.016 5.91 1 29.17 302 SER B N 1
ATOM 7210 C CA . SER B 1 302 ? -4.801 -20.516 5.266 1 29.17 302 SER B CA 1
ATOM 7211 C C . SER B 1 302 ? -4.742 -20.703 3.754 1 29.17 302 SER B C 1
ATOM 7213 O O . SER B 1 302 ? -5.734 -21.078 3.133 1 29.17 302 SER B O 1
ATOM 7215 N N . LEU B 1 303 ? -3.781 -20.094 3.098 1 29.98 303 LEU B N 1
ATOM 7216 C CA . LEU B 1 303 ? -3.803 -20.297 1.654 1 29.98 303 LEU B CA 1
ATOM 7217 C C . LEU B 1 303 ? -3.416 -21.734 1.307 1 29.98 303 LEU B C 1
ATOM 7219 O O . LEU B 1 303 ? -3.625 -22.172 0.176 1 29.98 303 LEU B O 1
ATOM 7223 N N . SER B 1 304 ? -2.645 -22.422 2.074 1 32.97 304 SER B N 1
ATOM 7224 C CA . SER B 1 304 ? -2.35 -23.828 1.89 1 32.97 304 SER B CA 1
ATOM 7225 C C . SER B 1 304 ? -3.553 -24.703 2.244 1 32.97 304 SER B C 1
ATOM 7227 O O . SER B 1 304 ? -3.48 -25.938 2.176 1 32.97 304 SER B O 1
ATOM 7229 N N . ALA B 1 305 ? -4.457 -24.203 2.949 1 35.19 305 ALA B N 1
ATOM 7230 C CA . ALA B 1 305 ? -5.707 -24.922 3.215 1 35.19 305 ALA B CA 1
ATOM 7231 C C . ALA B 1 305 ? -6.438 -25.25 1.917 1 35.19 305 ALA B C 1
ATOM 7233 O O . ALA B 1 305 ? -7.344 -26.078 1.9 1 35.19 305 ALA B O 1
ATOM 7234 N N . TYR B 1 306 ? -6.297 -24.375 0.954 1 37.19 306 TYR B N 1
ATOM 7235 C CA . TYR B 1 306 ? -6.898 -24.781 -0.311 1 37.19 306 TYR B CA 1
ATOM 7236 C C . TYR B 1 306 ? -6.363 -26.125 -0.764 1 37.19 306 TYR B C 1
ATOM 7238 O O . TYR B 1 306 ? -7.09 -26.922 -1.372 1 37.19 306 TYR B O 1
ATOM 7246 N N . ASN B 1 307 ? -5.082 -26.375 -0.469 1 40.72 307 ASN B N 1
ATOM 7247 C CA . ASN B 1 307 ? -4.453 -27.578 -1.011 1 40.72 307 ASN B CA 1
ATOM 7248 C C . ASN B 1 307 ? -4.828 -28.812 -0.205 1 40.72 307 ASN B C 1
ATOM 7250 O O . ASN B 1 307 ? -4.559 -29.938 -0.628 1 40.72 307 ASN B O 1
ATOM 7254 N N . LEU B 1 308 ? -5.277 -28.516 0.973 1 48.25 308 LEU B N 1
ATOM 7255 C CA . LEU B 1 308 ? -5.449 -29.766 1.712 1 48.25 308 LEU B CA 1
ATOM 7256 C C . LEU B 1 308 ? -6.859 -30.312 1.527 1 48.25 308 LEU B C 1
ATOM 7258 O O . LEU B 1 308 ? -7.27 -31.234 2.242 1 48.25 308 LEU B O 1
ATOM 7262 N N . GLU B 1 309 ? -7.512 -29.656 0.666 1 63.78 309 GLU B N 1
ATOM 7263 C CA . GLU B 1 309 ? -8.898 -30.094 0.535 1 63.78 309 GLU B CA 1
ATOM 7264 C C . GLU B 1 309 ? -8.984 -31.422 -0.223 1 63.78 309 GLU B C 1
ATOM 7266 O O . GLU B 1 309 ? -8.289 -31.609 -1.221 1 63.78 309 GLU B O 1
ATOM 7271 N N . GLN B 1 310 ? -9.414 -32.344 0.456 1 78.12 310 GLN B N 1
ATOM 7272 C CA . GLN B 1 310 ? -9.75 -33.594 -0.23 1 78.12 310 GLN B CA 1
ATOM 7273 C C . GLN B 1 310 ? -11.156 -33.531 -0.817 1 78.12 310 GLN B C 1
ATOM 7275 O O . GLN B 1 310 ? -12.086 -33.062 -0.162 1 78.12 310 GLN B O 1
ATOM 7280 N N . LEU B 1 311 ? -11.227 -33.781 -2.107 1 88.25 311 LEU B N 1
ATOM 7281 C CA . LEU B 1 311 ? -12.5 -33.75 -2.809 1 88.25 311 LEU B CA 1
ATOM 7282 C C . LEU B 1 311 ? -13.039 -35.156 -3.021 1 88.25 311 LEU B C 1
ATOM 7284 O O . LEU B 1 311 ? -12.266 -36.125 -3.094 1 88.25 311 LEU B O 1
ATOM 7288 N N . GLN B 1 312 ? -14.344 -35.375 -2.961 1 91.06 312 GLN B N 1
ATOM 7289 C CA . GLN B 1 312 ? -14.977 -36.656 -3.303 1 91.06 312 GLN B CA 1
ATOM 7290 C C . GLN B 1 312 ? -16.203 -36.438 -4.176 1 91.06 312 GLN B C 1
ATOM 7292 O O . GLN B 1 312 ? -16.812 -35.344 -4.148 1 91.06 312 GLN B O 1
ATOM 7297 N N . VAL B 1 313 ? -16.484 -37.375 -4.957 1 93.19 313 VAL B N 1
ATOM 7298 C CA . VAL B 1 313 ? -17.688 -37.375 -5.773 1 93.19 313 VAL B CA 1
ATOM 7299 C C . VAL B 1 313 ? -18.625 -38.5 -5.297 1 93.19 313 VAL B C 1
ATOM 7301 O O . VAL B 1 313 ? -18.203 -39.625 -5.086 1 93.19 313 VAL B O 1
ATOM 7304 N N . ARG B 1 314 ? -19.875 -38.156 -5.086 1 92.62 314 ARG B N 1
ATOM 7305 C CA . ARG B 1 314 ? -20.844 -39.156 -4.66 1 92.62 314 ARG B CA 1
ATOM 7306 C C . ARG B 1 314 ? -22.141 -39.031 -5.457 1 92.62 314 ARG B C 1
ATOM 7308 O O . ARG B 1 314 ? -22.391 -38 -6.09 1 92.62 314 ARG B O 1
ATOM 7315 N N . TYR B 1 315 ? -22.859 -40.094 -5.426 1 93 315 TYR B N 1
ATOM 7316 C CA . TYR B 1 315 ? -24.172 -40.125 -6.07 1 93 315 TYR B CA 1
ATOM 7317 C C . TYR B 1 315 ? -25.219 -39.406 -5.219 1 93 315 TYR B C 1
ATOM 7319 O O . TYR B 1 315 ? -25.234 -39.531 -3.994 1 93 315 TYR B O 1
ATOM 7327 N N . VAL B 1 316 ? -26.016 -38.562 -5.852 1 92 316 VAL B N 1
ATOM 7328 C CA . VAL B 1 316 ? -27.109 -37.875 -5.16 1 92 316 VAL B CA 1
ATOM 7329 C C . VAL B 1 316 ? -28.375 -37.969 -6 1 92 316 VAL B C 1
ATOM 7331 O O . VAL B 1 316 ? -28.328 -37.906 -7.23 1 92 316 VAL B O 1
ATOM 7334 N N . ASP B 1 317 ? -29.516 -38.25 -5.32 1 89.75 317 ASP B N 1
ATOM 7335 C CA . ASP B 1 317 ? -30.781 -38.188 -6.035 1 89.75 317 ASP B CA 1
ATOM 7336 C C . ASP B 1 317 ? -31.281 -36.719 -6.113 1 89.75 317 ASP B C 1
ATOM 7338 O O . ASP B 1 317 ? -30.609 -35.812 -5.664 1 89.75 317 ASP B O 1
ATOM 7342 N N . THR B 1 318 ? -32.469 -36.531 -6.727 1 88 318 THR B N 1
ATOM 7343 C CA . THR B 1 318 ? -33 -35.219 -6.977 1 88 318 THR B CA 1
ATOM 7344 C C . THR B 1 318 ? -33.25 -34.469 -5.664 1 88 318 THR B C 1
ATOM 7346 O O . THR B 1 318 ? -32.938 -33.281 -5.539 1 88 318 THR B O 1
ATOM 7349 N N . GLU B 1 319 ? -33.781 -35.125 -4.707 1 91.25 319 GLU B N 1
ATOM 7350 C CA . GLU B 1 319 ? -34.094 -34.5 -3.42 1 91.25 319 GLU B CA 1
ATOM 7351 C C . GLU B 1 319 ? -32.781 -34.156 -2.67 1 91.25 319 GLU B C 1
ATOM 7353 O O . GLU B 1 319 ? -32.688 -33.094 -2.078 1 91.25 319 GLU B O 1
ATOM 7358 N N . GLU B 1 320 ? -31.938 -35.094 -2.689 1 90.44 320 GLU B N 1
ATOM 7359 C CA . GLU B 1 320 ? -30.656 -34.844 -2.02 1 90.44 320 GLU B CA 1
ATOM 7360 C C . GLU B 1 320 ? -29.875 -33.719 -2.691 1 90.44 320 GLU B C 1
ATOM 7362 O O . GLU B 1 320 ? -29.172 -32.969 -2.025 1 90.44 320 GLU B O 1
ATOM 7367 N N . ARG B 1 321 ? -29.953 -33.625 -3.928 1 89.56 321 ARG B N 1
ATOM 7368 C CA . ARG B 1 321 ? -29.281 -32.562 -4.656 1 89.56 321 ARG B CA 1
ATOM 7369 C C . ARG B 1 321 ? -29.812 -31.188 -4.234 1 89.56 321 ARG B C 1
ATOM 7371 O O . ARG B 1 321 ? -29.047 -30.25 -4.051 1 89.56 321 ARG B O 1
ATOM 7378 N N . ILE B 1 322 ? -31.156 -31.094 -4.199 1 92.19 322 ILE B N 1
ATOM 7379 C CA . ILE B 1 322 ? -31.766 -29.844 -3.777 1 92.19 322 ILE B CA 1
ATOM 7380 C C . ILE B 1 322 ? -31.25 -29.453 -2.391 1 92.19 322 ILE B C 1
ATOM 7382 O O . ILE B 1 322 ? -30.922 -28.297 -2.145 1 92.19 322 ILE B O 1
ATOM 7386 N N . LYS B 1 323 ? -31.141 -30.422 -1.542 1 93.25 323 LYS B N 1
ATOM 7387 C CA . LYS B 1 323 ? -30.641 -30.156 -0.195 1 93.25 323 LYS B CA 1
ATOM 7388 C C . LYS B 1 323 ? -29.188 -29.703 -0.229 1 93.25 323 LYS B C 1
ATOM 7390 O O . LYS B 1 323 ? -28.797 -28.797 0.52 1 93.25 323 LYS B O 1
ATOM 7395 N N . CYS B 1 324 ? -28.438 -30.391 -1.066 1 90.75 324 CYS B N 1
ATOM 7396 C CA . CYS B 1 324 ? -27.031 -30.031 -1.183 1 90.75 324 CYS B CA 1
ATOM 7397 C C . CYS B 1 324 ? -26.875 -28.609 -1.72 1 90.75 324 CYS B C 1
ATOM 7399 O O . CYS B 1 324 ? -26.047 -27.844 -1.222 1 90.75 324 CYS B O 1
ATOM 7401 N N . VAL B 1 325 ? -27.625 -28.266 -2.701 1 91.06 325 VAL B N 1
ATOM 7402 C CA . VAL B 1 325 ? -27.547 -26.938 -3.303 1 91.06 325 VAL B CA 1
ATOM 7403 C C . VAL B 1 325 ? -27.969 -25.891 -2.277 1 91.06 325 VAL B C 1
ATOM 7405 O O . VAL B 1 325 ? -27.344 -24.828 -2.17 1 91.06 325 VAL B O 1
ATOM 7408 N N . GLN B 1 326 ? -28.984 -26.156 -1.558 1 93.81 326 GLN B N 1
ATOM 7409 C CA . GLN B 1 326 ? -29.469 -25.219 -0.546 1 93.81 326 GLN B CA 1
ATOM 7410 C C . GLN B 1 326 ? -28.453 -25.047 0.575 1 93.81 326 GLN B C 1
ATOM 7412 O O . GLN B 1 326 ? -28.281 -23.938 1.103 1 93.81 326 GLN B O 1
ATOM 7417 N N . ALA B 1 327 ? -27.906 -26.109 0.926 1 93.44 327 ALA B N 1
ATOM 7418 C CA . ALA B 1 327 ? -26.875 -26.047 1.956 1 93.44 327 ALA B CA 1
ATOM 7419 C C . ALA B 1 327 ? -25.688 -25.203 1.485 1 93.44 327 ALA B C 1
ATOM 7421 O O . ALA B 1 327 ? -25.125 -24.422 2.252 1 93.44 327 ALA B O 1
ATOM 7422 N N . LYS B 1 328 ? -25.266 -25.469 0.316 1 91.75 328 LYS B N 1
ATOM 7423 C CA . LYS B 1 328 ? -24.188 -24.688 -0.27 1 91.75 328 LYS B CA 1
ATOM 7424 C C . LYS B 1 328 ? -24.547 -23.203 -0.34 1 91.75 328 LYS B C 1
ATOM 7426 O O . LYS B 1 328 ? -23.703 -22.344 -0.049 1 91.75 328 LYS B O 1
ATOM 7431 N N . LYS B 1 329 ? -25.672 -22.953 -0.77 1 94.5 329 LYS B N 1
ATOM 7432 C CA . LYS B 1 329 ? -26.172 -21.594 -0.843 1 94.5 329 LYS B CA 1
ATOM 7433 C C . LYS B 1 329 ? -26.188 -20.938 0.535 1 94.5 329 LYS B C 1
ATOM 7435 O O . LYS B 1 329 ? -25.719 -19.812 0.696 1 94.5 329 LYS B O 1
ATOM 7440 N N . SER B 1 330 ? -26.75 -21.594 1.499 1 95.44 330 SER B N 1
ATOM 7441 C CA . SER B 1 330 ? -26.828 -21.062 2.855 1 95.44 330 SER B CA 1
ATOM 7442 C C . SER B 1 330 ? -25.453 -20.781 3.428 1 95.44 330 SER B C 1
ATOM 7444 O O . SER B 1 330 ? -25.25 -19.766 4.094 1 95.44 330 SER B O 1
ATOM 7446 N N . GLN B 1 331 ? -24.594 -21.703 3.15 1 93.94 331 GLN B N 1
ATOM 7447 C CA . GLN B 1 331 ? -23.219 -21.5 3.623 1 93.94 331 GLN B CA 1
ATOM 7448 C C . GLN B 1 331 ? -22.594 -20.281 2.951 1 93.94 331 GLN B C 1
ATOM 7450 O O . GLN B 1 331 ? -21.906 -19.484 3.607 1 93.94 331 GLN B O 1
ATOM 7455 N N . ALA B 1 332 ? -22.719 -20.156 1.708 1 94.5 332 ALA B N 1
ATOM 7456 C CA . ALA B 1 332 ? -22.156 -19.031 0.963 1 94.5 332 ALA B CA 1
ATOM 7457 C C . ALA B 1 332 ? -22.734 -17.719 1.46 1 94.5 332 ALA B C 1
ATOM 7459 O O . ALA B 1 332 ? -22.016 -16.719 1.574 1 94.5 332 ALA B O 1
ATOM 7460 N N . LEU B 1 333 ? -24 -17.719 1.71 1 95.81 333 LEU B N 1
ATOM 7461 C CA . LEU B 1 333 ? -24.656 -16.5 2.197 1 95.81 333 LEU B CA 1
ATOM 7462 C C . LEU B 1 333 ? -24.141 -16.141 3.588 1 95.81 333 LEU B C 1
ATOM 7464 O O . LEU B 1 333 ? -23.969 -14.961 3.9 1 95.81 333 LEU B O 1
ATOM 7468 N N . THR B 1 334 ? -23.922 -17.125 4.43 1 94.88 334 THR B N 1
ATOM 7469 C CA . THR B 1 334 ? -23.359 -16.891 5.754 1 94.88 334 THR B CA 1
ATOM 7470 C C . THR B 1 334 ? -21.953 -16.328 5.645 1 94.88 334 THR B C 1
ATOM 7472 O O . THR B 1 334 ? -21.578 -15.414 6.391 1 94.88 334 THR B O 1
ATOM 7475 N N . ASP B 1 335 ? -21.188 -16.859 4.711 1 94.38 335 ASP B N 1
ATOM 7476 C CA . ASP B 1 335 ? -19.844 -16.344 4.477 1 94.38 335 ASP B CA 1
ATOM 7477 C C . ASP B 1 335 ? -19.875 -14.883 4.055 1 94.38 335 ASP B C 1
ATOM 7479 O O . ASP B 1 335 ? -19 -14.102 4.453 1 94.38 335 ASP B O 1
ATOM 7483 N N . ILE B 1 336 ? -20.797 -14.57 3.26 1 96.12 336 ILE B N 1
ATOM 7484 C CA . ILE B 1 336 ? -20.922 -13.195 2.777 1 96.12 336 ILE B CA 1
ATOM 7485 C C . ILE B 1 336 ? -21.297 -12.273 3.938 1 96.12 336 ILE B C 1
ATOM 7487 O O . ILE B 1 336 ? -20.781 -11.156 4.039 1 96.12 336 ILE B O 1
ATOM 7491 N N . GLU B 1 337 ? -22.172 -12.719 4.805 1 94.06 337 GLU B N 1
ATOM 7492 C CA . GLU B 1 337 ? -22.562 -11.938 5.977 1 94.06 337 GLU B CA 1
ATOM 7493 C C . GLU B 1 337 ? -21.359 -11.672 6.883 1 94.06 337 GLU B C 1
ATOM 7495 O O . GLU B 1 337 ? -21.203 -10.555 7.387 1 94.06 337 GLU B O 1
ATOM 7500 N N . GLU B 1 338 ? -20.594 -12.664 7.035 1 93.31 338 GLU B N 1
ATOM 7501 C CA . GLU B 1 338 ? -19.391 -12.508 7.836 1 93.31 338 GLU B CA 1
ATOM 7502 C C . GLU B 1 338 ? -18.391 -11.578 7.148 1 93.31 338 GLU B C 1
ATOM 7504 O O . GLU B 1 338 ? -17.719 -10.789 7.809 1 93.31 338 GLU B O 1
ATOM 7509 N N . ALA B 1 339 ? -18.312 -11.711 5.875 1 94.94 339 ALA B N 1
ATOM 7510 C CA . ALA B 1 339 ? -17.391 -10.906 5.09 1 94.94 339 ALA B CA 1
ATOM 7511 C C . ALA B 1 339 ? -17.781 -9.438 5.113 1 94.94 339 ALA B C 1
ATOM 7513 O O . ALA B 1 339 ? -16.922 -8.555 5.023 1 94.94 339 ALA B O 1
ATOM 7514 N N . ALA B 1 340 ? -19.062 -9.125 5.199 1 95.56 340 ALA B N 1
ATOM 7515 C CA . ALA B 1 340 ? -19.531 -7.746 5.262 1 95.56 340 ALA B CA 1
ATOM 7516 C C . ALA B 1 340 ? -19 -7.039 6.504 1 95.56 340 ALA B C 1
ATOM 7518 O O . ALA B 1 340 ? -18.719 -5.84 6.473 1 95.56 340 ALA B O 1
ATOM 7519 N N . GLY B 1 341 ? -18.922 -7.742 7.637 1 95.38 341 GLY B N 1
ATOM 7520 C CA . GLY B 1 341 ? -18.25 -7.359 8.867 1 95.38 341 GLY B CA 1
ATOM 7521 C C . GLY B 1 341 ? -18.547 -5.941 9.297 1 95.38 341 GLY B C 1
ATOM 7522 O O . GLY B 1 341 ? -19.703 -5.602 9.562 1 95.38 341 GLY B O 1
ATOM 7523 N N . ALA B 1 342 ? -17.594 -5.027 9.148 1 96.12 342 ALA B N 1
ATOM 7524 C CA . ALA B 1 342 ? -17.641 -3.693 9.742 1 96.12 342 ALA B CA 1
ATOM 7525 C C . ALA B 1 342 ? -18.656 -2.809 9.023 1 96.12 342 ALA B C 1
ATOM 7527 O O . ALA B 1 342 ? -19.109 -1.8 9.57 1 96.12 342 ALA B O 1
ATOM 7528 N N . MET B 1 343 ? -18.922 -3.145 7.773 1 95.88 343 MET B N 1
ATOM 7529 C CA . MET B 1 343 ? -19.938 -2.398 7.027 1 95.88 343 MET B CA 1
ATOM 7530 C C . MET B 1 343 ? -21.266 -2.381 7.777 1 95.88 343 MET B C 1
ATOM 7532 O O . MET B 1 343 ? -22.016 -1.41 7.688 1 95.88 343 MET B O 1
ATOM 7536 N N . ARG B 1 344 ? -21.594 -3.363 8.617 1 96 344 ARG B N 1
ATOM 7537 C CA . ARG B 1 344 ? -22.828 -3.465 9.367 1 96 344 ARG B CA 1
ATOM 7538 C C . ARG B 1 344 ? -22.953 -2.35 10.406 1 96 344 ARG B C 1
ATOM 7540 O O . ARG B 1 344 ? -24.047 -1.997 10.828 1 96 344 ARG B O 1
ATOM 7547 N N . ILE B 1 345 ? -21.812 -1.831 10.836 1 95 345 ILE B N 1
ATOM 7548 C CA . ILE B 1 345 ? -21.812 -0.724 11.781 1 95 345 ILE B CA 1
ATOM 7549 C C . ILE B 1 345 ? -22.531 0.476 11.18 1 95 345 ILE B C 1
ATOM 7551 O O . ILE B 1 345 ? -23.266 1.186 11.875 1 95 345 ILE B O 1
ATOM 7555 N N . LEU B 1 346 ? -22.328 0.747 9.875 1 90.12 346 LEU B N 1
ATOM 7556 C CA . LEU B 1 346 ? -23 1.843 9.188 1 90.12 346 LEU B CA 1
ATOM 7557 C C . LEU B 1 346 ? -24.5 1.693 9.273 1 90.12 346 LEU B C 1
ATOM 7559 O O . LEU B 1 346 ? -25.219 2.678 9.469 1 90.12 346 LEU B O 1
ATOM 7563 N N . LYS B 1 347 ? -24.922 0.504 9.125 1 88.19 347 LYS B N 1
ATOM 7564 C CA . LYS B 1 347 ? -26.359 0.236 9.203 1 88.19 347 LYS B CA 1
ATOM 7565 C C . LYS B 1 347 ? -26.891 0.495 10.609 1 88.19 347 LYS B C 1
ATOM 7567 O O . LYS B 1 347 ? -28 1.007 10.773 1 88.19 347 LYS B O 1
ATOM 7572 N N . VAL B 1 348 ? -26.141 0.097 11.578 1 92.56 348 VAL B N 1
ATOM 7573 C CA . VAL B 1 348 ? -26.547 0.322 12.961 1 92.56 348 VAL B CA 1
ATOM 7574 C C . VAL B 1 348 ? -26.688 1.819 13.227 1 92.56 348 VAL B C 1
ATOM 7576 O O . VAL B 1 348 ? -27.656 2.254 13.852 1 92.56 348 VAL B O 1
ATOM 7579 N N . ILE B 1 349 ? -25.719 2.568 12.773 1 91.62 349 ILE B N 1
ATOM 7580 C CA . ILE B 1 349 ? -25.75 4.016 12.977 1 91.62 349 ILE B CA 1
ATOM 7581 C C . ILE B 1 349 ? -26.969 4.605 12.25 1 91.62 349 ILE B C 1
ATOM 7583 O O . ILE B 1 349 ? -27.703 5.402 12.828 1 91.62 349 ILE B O 1
ATOM 7587 N N . LYS B 1 350 ? -27.188 4.223 11.047 1 90.62 350 LYS B N 1
ATOM 7588 C CA . LYS B 1 350 ? -28.312 4.691 10.258 1 90.62 350 LYS B CA 1
ATOM 7589 C C . LYS B 1 350 ? -29.641 4.383 10.953 1 90.62 350 LYS B C 1
ATOM 7591 O O . LYS B 1 350 ? -30.5 5.258 11.086 1 90.62 350 LYS B O 1
ATOM 7596 N N . ASP B 1 351 ? -29.766 3.178 11.422 1 91.25 351 ASP B N 1
ATOM 7597 C CA . ASP B 1 351 ? -31 2.713 12.023 1 91.25 351 ASP B CA 1
ATOM 7598 C C . ASP B 1 351 ? -31.266 3.402 13.359 1 91.25 351 ASP B C 1
ATOM 7600 O O . ASP B 1 351 ? -32.406 3.568 13.773 1 91.25 351 ASP B O 1
ATOM 7604 N N . SER B 1 352 ? -30.234 3.719 14.062 1 91.25 352 SER B N 1
ATOM 7605 C CA . SER B 1 352 ? -30.375 4.383 15.359 1 91.25 352 SER B CA 1
ATOM 7606 C C . SER B 1 352 ? -30.969 5.781 15.188 1 91.25 352 SER B C 1
ATOM 7608 O O . SER B 1 352 ? -31.594 6.309 16.109 1 91.25 352 SER B O 1
ATOM 7610 N N . GLY B 1 353 ? -30.656 6.395 14.031 1 90.38 353 GLY B N 1
ATOM 7611 C CA . GLY B 1 353 ? -31.125 7.746 13.766 1 90.38 353 GLY B CA 1
ATOM 7612 C C . GLY B 1 353 ? -30.375 8.805 14.547 1 90.38 353 GLY B C 1
ATOM 7613 O O . GLY B 1 353 ? -30.766 9.969 14.562 1 90.38 353 GLY B O 1
ATOM 7614 N N . ARG B 1 354 ? -29.328 8.445 15.203 1 92.88 354 ARG B N 1
ATOM 7615 C CA . ARG B 1 354 ? -28.562 9.367 16.047 1 92.88 354 ARG B CA 1
ATOM 7616 C C . ARG B 1 354 ? -27.547 10.141 15.219 1 92.88 354 ARG B C 1
ATOM 7618 O O . ARG B 1 354 ? -27.062 9.648 14.188 1 92.88 354 ARG B O 1
ATOM 7625 N N . PRO B 1 355 ? -27.141 11.312 15.688 1 94.62 355 PRO B N 1
ATOM 7626 C CA . PRO B 1 355 ? -26.141 12.102 14.969 1 94.62 355 PRO B CA 1
ATOM 7627 C C . PRO B 1 355 ? -24.75 11.469 15 1 94.62 355 PRO B C 1
ATOM 7629 O O . PRO B 1 355 ? -24.422 10.758 15.953 1 94.62 355 PRO B O 1
ATOM 7632 N N . LEU B 1 356 ? -24.094 11.711 13.938 1 96.75 356 LEU B N 1
ATOM 7633 C CA . LEU B 1 356 ? -22.688 11.297 13.828 1 96.75 356 LEU B CA 1
ATOM 7634 C C . LEU B 1 356 ? -21.766 12.508 13.922 1 96.75 356 LEU B C 1
ATOM 7636 O O . LEU B 1 356 ? -21.969 13.5 13.211 1 96.75 356 LEU B O 1
ATOM 7640 N N . VAL B 1 357 ? -20.797 12.445 14.828 1 97.69 357 VAL B N 1
ATOM 7641 C CA . VAL B 1 357 ? -19.906 13.57 15.086 1 97.69 357 VAL B CA 1
ATOM 7642 C C . VAL B 1 357 ? -18.469 13.219 14.672 1 97.69 357 VAL B C 1
ATOM 7644 O O . VAL B 1 357 ? -18 12.109 14.938 1 97.69 357 VAL B O 1
ATOM 7647 N N . GLY B 1 358 ? -17.781 14.07 13.953 1 98 358 GLY B N 1
ATOM 7648 C CA . GLY B 1 358 ? -16.375 13.93 13.609 1 98 358 GLY B CA 1
ATOM 7649 C C . GLY B 1 358 ? -15.586 15.203 13.836 1 98 358 GLY B C 1
ATOM 7650 O O . GLY B 1 358 ? -16.156 16.234 14.219 1 98 358 GLY B O 1
ATOM 7651 N N . HIS B 1 359 ? -14.312 15.141 13.742 1 97.5 359 HIS B N 1
ATOM 7652 C CA . HIS B 1 359 ? -13.383 16.266 13.758 1 97.5 359 HIS B CA 1
ATOM 7653 C C . HIS B 1 359 ? -12.594 16.344 12.453 1 97.5 359 HIS B C 1
ATOM 7655 O O . HIS B 1 359 ? -11.852 15.43 12.117 1 97.5 359 HIS B O 1
ATOM 7661 N N . ASN B 1 360 ? -12.75 17.484 11.758 1 95.44 360 ASN B N 1
ATOM 7662 C CA . ASN B 1 360 ? -12.18 17.5 10.414 1 95.44 360 ASN B CA 1
ATOM 7663 C C . ASN B 1 360 ? -12.617 16.297 9.602 1 95.44 360 ASN B C 1
ATOM 7665 O O . ASN B 1 360 ? -11.773 15.562 9.07 1 95.44 360 ASN B O 1
ATOM 7669 N N . PHE B 1 361 ? -13.883 16.25 9.422 1 97.44 361 PHE B N 1
ATOM 7670 C CA . PHE B 1 361 ? -14.57 14.984 9.18 1 97.44 361 PHE B CA 1
ATOM 7671 C C . PHE B 1 361 ? -14.703 14.719 7.684 1 97.44 361 PHE B C 1
ATOM 7673 O O . PHE B 1 361 ? -15.203 13.672 7.277 1 97.44 361 PHE B O 1
ATOM 7680 N N . PHE B 1 362 ? -14.234 15.578 6.82 1 97 362 PHE B N 1
ATOM 7681 C CA . PHE B 1 362 ? -14.469 15.5 5.383 1 97 362 PHE B CA 1
ATOM 7682 C C . PHE B 1 362 ? -13.852 14.234 4.801 1 97 362 PHE B C 1
ATOM 7684 O O . PHE B 1 362 ? -14.539 13.438 4.16 1 97 362 PHE B O 1
ATOM 7691 N N . LEU B 1 363 ? -12.656 13.992 5.012 1 96.88 363 LEU B N 1
ATOM 7692 C CA . LEU B 1 363 ? -11.961 12.836 4.461 1 96.88 363 LEU B CA 1
ATOM 7693 C C . LEU B 1 363 ? -12.508 11.539 5.059 1 96.88 363 LEU B C 1
ATOM 7695 O O . LEU B 1 363 ? -12.625 10.531 4.355 1 96.88 363 LEU B O 1
ATOM 7699 N N . ASP B 1 364 ? -12.836 11.539 6.332 1 97.56 364 ASP B N 1
ATOM 7700 C CA . ASP B 1 364 ? -13.422 10.375 6.98 1 97.56 364 ASP B CA 1
ATOM 7701 C C . ASP B 1 364 ? -14.68 9.906 6.246 1 97.56 364 ASP B C 1
ATOM 7703 O O . ASP B 1 364 ? -14.867 8.711 6.023 1 97.56 364 ASP B O 1
ATOM 7707 N N . LEU B 1 365 ? -15.469 10.859 5.922 1 97.38 365 LEU B N 1
ATOM 7708 C CA . LEU B 1 365 ? -16.719 10.539 5.246 1 97.38 365 LEU B CA 1
ATOM 7709 C C . LEU B 1 365 ? -16.453 9.898 3.887 1 97.38 365 LEU B C 1
ATOM 7711 O O . LEU B 1 365 ? -17.156 8.961 3.49 1 97.38 365 LEU B O 1
ATOM 7715 N N . LEU B 1 366 ? -15.523 10.445 3.186 1 97.94 366 LEU B N 1
ATOM 7716 C CA . LEU B 1 366 ? -15.188 9.906 1.874 1 97.94 366 LEU B CA 1
ATOM 7717 C C . LEU B 1 366 ? -14.656 8.477 1.996 1 97.94 366 LEU B C 1
ATOM 7719 O O . LEU B 1 366 ? -15.023 7.605 1.206 1 97.94 366 LEU B O 1
ATOM 7723 N N . PHE B 1 367 ? -13.812 8.211 2.963 1 97.75 367 PHE B N 1
ATOM 7724 C CA . PHE B 1 367 ? -13.266 6.875 3.174 1 97.75 367 PHE B CA 1
ATOM 7725 C C . PHE B 1 367 ? -14.359 5.898 3.584 1 97.75 367 PHE B C 1
ATOM 7727 O O . PHE B 1 367 ? -14.367 4.746 3.146 1 97.75 367 PHE B O 1
ATOM 7734 N N . LEU B 1 368 ? -15.266 6.359 4.453 1 96.94 368 LEU B N 1
ATOM 7735 C CA . LEU B 1 368 ? -16.375 5.5 4.852 1 96.94 368 LEU B CA 1
ATOM 7736 C C . LEU B 1 368 ? -17.203 5.09 3.641 1 96.94 368 LEU B C 1
ATOM 7738 O O . LEU B 1 368 ? -17.594 3.928 3.512 1 96.94 368 LEU B O 1
ATOM 7742 N N . TYR B 1 369 ? -17.422 6.047 2.785 1 96.19 369 TYR B N 1
ATOM 7743 C CA . TYR B 1 369 ? -18.188 5.746 1.58 1 96.19 369 TYR B CA 1
ATOM 7744 C C . TYR B 1 369 ? -17.469 4.723 0.714 1 96.19 369 TYR B C 1
ATOM 7746 O O . TYR B 1 369 ? -18.047 3.697 0.344 1 96.19 369 TYR B O 1
ATOM 7754 N N . THR B 1 370 ? -16.234 4.922 0.36 1 95.88 370 THR B N 1
ATOM 7755 C CA . THR B 1 370 ? -15.469 4.117 -0.588 1 95.88 370 THR B CA 1
ATOM 7756 C C . THR B 1 370 ? -15.32 2.686 -0.078 1 95.88 370 THR B C 1
ATOM 7758 O O . THR B 1 370 ? -15.25 1.743 -0.87 1 95.88 370 THR B O 1
ATOM 7761 N N . HIS B 1 371 ? -15.336 2.49 1.217 1 95.94 371 HIS B N 1
ATOM 7762 C CA . HIS B 1 371 ? -15.031 1.177 1.774 1 95.94 371 HIS B CA 1
ATOM 7763 C C . HIS B 1 371 ? -16.312 0.446 2.186 1 95.94 371 HIS B C 1
ATOM 7765 O O . HIS B 1 371 ? -16.344 -0.787 2.18 1 95.94 371 HIS B O 1
ATOM 7771 N N . PHE B 1 372 ? -17.391 1.219 2.471 1 96.31 372 PHE B N 1
ATOM 7772 C CA . PHE B 1 372 ? -18.562 0.542 3 1 96.31 372 PHE B CA 1
ATOM 7773 C C . PHE B 1 372 ? -19.734 0.654 2.031 1 96.31 372 PHE B C 1
ATOM 7775 O O . PHE B 1 372 ? -20.703 -0.096 2.135 1 96.31 372 PHE B O 1
ATOM 7782 N N . VAL B 1 373 ? -19.703 1.589 1.127 1 95.06 373 VAL B N 1
ATOM 7783 C CA . VAL B 1 373 ? -20.828 1.788 0.228 1 95.06 373 VAL B CA 1
ATOM 7784 C C . VAL B 1 373 ? -20.469 1.31 -1.175 1 95.06 373 VAL B C 1
ATOM 7786 O O . VAL B 1 373 ? -21.031 0.335 -1.673 1 95.06 373 VAL B O 1
ATOM 7789 N N . LYS B 1 374 ? -19.469 1.984 -1.737 1 94.44 374 LYS B N 1
ATOM 7790 C CA . LYS B 1 374 ? -18.969 1.665 -3.072 1 94.44 374 LYS B CA 1
ATOM 7791 C C . LYS B 1 374 ? -17.516 2.09 -3.232 1 94.44 374 LYS B C 1
ATOM 7793 O O . LYS B 1 374 ? -17.125 3.189 -2.824 1 94.44 374 LYS B O 1
ATOM 7798 N N . PRO B 1 375 ? -16.734 1.241 -3.832 1 93.19 375 PRO B N 1
ATOM 7799 C CA . PRO B 1 375 ? -15.312 1.565 -3.975 1 93.19 375 PRO B CA 1
ATOM 7800 C C . PRO B 1 375 ? -15.07 2.834 -4.789 1 93.19 375 PRO B C 1
ATOM 7802 O O . PRO B 1 375 ? -14.07 3.523 -4.59 1 93.19 375 PRO B O 1
ATOM 7805 N N . THR B 1 376 ? -15.961 3.133 -5.723 1 96 376 THR B N 1
ATOM 7806 C CA . THR B 1 376 ? -15.836 4.344 -6.527 1 96 376 THR B CA 1
ATOM 7807 C C . THR B 1 376 ? -16.812 5.41 -6.051 1 96 376 THR B C 1
ATOM 7809 O O . THR B 1 376 ? -18.031 5.172 -5.992 1 96 376 THR B O 1
ATOM 7812 N N . LEU B 1 377 ? -16.297 6.531 -5.707 1 97.81 377 LEU B N 1
ATOM 7813 C CA . LEU B 1 377 ? -17.141 7.645 -5.273 1 97.81 377 LEU B CA 1
ATOM 7814 C C . LEU B 1 377 ? -17.859 8.273 -6.461 1 97.81 377 LEU B C 1
ATOM 7816 O O . LEU B 1 377 ? -17.422 8.133 -7.605 1 97.81 377 LEU B O 1
ATOM 7820 N N . PRO B 1 378 ? -19 8.922 -6.188 1 96.81 378 PRO B N 1
ATOM 7821 C CA . PRO B 1 378 ? -19.688 9.633 -7.266 1 96.81 378 PRO B CA 1
ATOM 7822 C C . PRO B 1 378 ? -18.797 10.656 -7.969 1 96.81 378 PRO B C 1
ATOM 7824 O O . PRO B 1 378 ? -17.875 11.203 -7.352 1 96.81 378 PRO B O 1
ATOM 7827 N N . ASP B 1 379 ? -19.094 10.953 -9.172 1 97.06 379 ASP B N 1
ATOM 7828 C CA . ASP B 1 379 ? -18.281 11.867 -9.961 1 97.06 379 ASP B CA 1
ATOM 7829 C C . ASP B 1 379 ? -18.531 13.32 -9.562 1 97.06 379 ASP B C 1
ATOM 7831 O O . ASP B 1 379 ? -17.766 14.211 -9.914 1 97.06 379 ASP B O 1
ATOM 7835 N N . THR B 1 380 ? -19.609 13.539 -8.781 1 96.56 380 THR B N 1
ATOM 7836 C CA . THR B 1 380 ? -19.938 14.906 -8.398 1 96.56 380 THR B CA 1
ATOM 7837 C C . THR B 1 380 ? -20.094 15.016 -6.883 1 96.56 380 THR B C 1
ATOM 7839 O O . THR B 1 380 ? -20.5 14.062 -6.219 1 96.56 380 THR B O 1
ATOM 7842 N N . ALA B 1 381 ? -19.828 16.297 -6.398 1 96.38 381 ALA B N 1
ATOM 7843 C CA . ALA B 1 381 ? -20.031 16.562 -4.98 1 96.38 381 ALA B CA 1
ATOM 7844 C C . ALA B 1 381 ? -21.5 16.391 -4.598 1 96.38 381 ALA B C 1
ATOM 7846 O O . ALA B 1 381 ? -21.812 15.875 -3.523 1 96.38 381 ALA B O 1
ATOM 7847 N N . MET B 1 382 ? -22.359 16.781 -5.488 1 95.5 382 MET B N 1
ATOM 7848 C CA . MET B 1 382 ? -23.797 16.672 -5.262 1 95.5 382 MET B CA 1
ATOM 7849 C C . MET B 1 382 ? -24.203 15.219 -5.055 1 95.5 382 MET B C 1
ATOM 7851 O O . MET B 1 382 ? -24.984 14.914 -4.156 1 95.5 382 MET B O 1
ATOM 7855 N N . GLY B 1 383 ? -23.703 14.398 -5.922 1 95.06 383 GLY B N 1
ATOM 7856 C CA . GLY B 1 383 ? -23.984 12.977 -5.789 1 95.06 383 GLY B CA 1
ATOM 7857 C C . GLY B 1 383 ? -23.5 12.391 -4.477 1 95.06 383 GLY B C 1
ATOM 7858 O O . GLY B 1 383 ? -24.188 11.57 -3.867 1 95.06 383 GLY B O 1
ATOM 7859 N N . PHE B 1 384 ? -22.422 12.805 -4.094 1 96.75 384 PHE B N 1
ATOM 7860 C CA . PHE B 1 384 ? -21.859 12.328 -2.834 1 96.75 384 PHE B CA 1
ATOM 7861 C C . PHE B 1 384 ? -22.703 12.797 -1.654 1 96.75 384 PHE B C 1
ATOM 7863 O O . PHE B 1 384 ? -23.016 12.008 -0.76 1 96.75 384 PHE B O 1
ATOM 7870 N N . LYS B 1 385 ? -23.031 14.102 -1.595 1 95.62 385 LYS B N 1
ATOM 7871 C CA . LYS B 1 385 ? -23.875 14.664 -0.537 1 95.62 385 LYS B CA 1
ATOM 7872 C C . LYS B 1 385 ? -25.172 13.891 -0.39 1 95.62 385 LYS B C 1
ATOM 7874 O O . LYS B 1 385 ? -25.594 13.578 0.726 1 95.62 385 LYS B O 1
ATOM 7879 N N . ALA B 1 386 ? -25.719 13.547 -1.479 1 93.81 386 ALA B N 1
ATOM 7880 C CA . ALA B 1 386 ? -27 12.828 -1.469 1 93.81 386 ALA B CA 1
ATOM 7881 C C . ALA B 1 386 ? -26.844 11.453 -0.816 1 93.81 386 ALA B C 1
ATOM 7883 O O . ALA B 1 386 ? -27.703 11.031 -0.032 1 93.81 386 ALA B O 1
ATOM 7884 N N . LYS B 1 387 ? -25.781 10.797 -1.129 1 92.44 387 LYS B N 1
ATOM 7885 C CA . LYS B 1 387 ? -25.547 9.453 -0.599 1 92.44 387 LYS B CA 1
ATOM 7886 C C . LYS B 1 387 ? -25.234 9.5 0.894 1 92.44 387 LYS B C 1
ATOM 7888 O O . LYS B 1 387 ? -25.703 8.648 1.655 1 92.44 387 LYS B O 1
ATOM 7893 N N . VAL B 1 388 ? -24.484 10.422 1.265 1 92.75 388 VAL B N 1
ATOM 7894 C CA . VAL B 1 388 ? -24.109 10.555 2.668 1 92.75 388 VAL B CA 1
ATOM 7895 C C . VAL B 1 388 ? -25.359 10.844 3.51 1 92.75 388 VAL B C 1
ATOM 7897 O O . VAL B 1 388 ? -25.516 10.289 4.598 1 92.75 388 VAL B O 1
ATOM 7900 N N . GLN B 1 389 ? -26.156 11.695 3.02 1 89 389 GLN B N 1
ATOM 7901 C CA . GLN B 1 389 ? -27.375 12.062 3.742 1 89 389 GLN B CA 1
ATOM 7902 C C . GLN B 1 389 ? -28.312 10.875 3.875 1 89 389 GLN B C 1
ATOM 7904 O O . GLN B 1 389 ? -29.109 10.805 4.82 1 89 389 GLN B O 1
ATOM 7909 N N . HIS B 1 390 ? -28.188 10.016 2.963 1 86.81 390 HIS B N 1
ATOM 7910 C CA . HIS B 1 390 ? -29.016 8.805 3.027 1 86.81 390 HIS B CA 1
ATOM 7911 C C . HIS B 1 390 ? -28.609 7.922 4.199 1 86.81 390 HIS B C 1
ATOM 7913 O O . HIS B 1 390 ? -29.453 7.309 4.848 1 86.81 390 HIS B O 1
ATOM 7919 N N . PHE B 1 391 ? -27.375 7.859 4.535 1 85.12 391 PHE B N 1
ATOM 7920 C CA . PHE B 1 391 ? -26.875 6.953 5.562 1 85.12 391 PHE B CA 1
ATOM 7921 C C . PHE B 1 391 ? -26.828 7.648 6.918 1 85.12 391 PHE B C 1
ATOM 7923 O O . PHE B 1 391 ? -27 7.004 7.957 1 85.12 391 PHE B O 1
ATOM 7930 N N . PHE B 1 392 ? -26.5 8.93 6.84 1 86.38 392 PHE B N 1
ATOM 7931 C CA . PHE B 1 392 ? -26.359 9.664 8.086 1 86.38 392 PHE B CA 1
ATOM 7932 C C . PHE B 1 392 ? -27.25 10.898 8.086 1 86.38 392 PHE B C 1
ATOM 7934 O O . PHE B 1 392 ? -26.922 11.914 7.465 1 86.38 392 PHE B O 1
ATOM 7941 N N . PRO B 1 393 ? -28.328 10.859 8.836 1 76 393 PRO B N 1
ATOM 7942 C CA . PRO B 1 393 ? -29.234 12.008 8.727 1 76 393 PRO B CA 1
ATOM 7943 C C . PRO B 1 393 ? -28.656 13.273 9.344 1 76 393 PRO B C 1
ATOM 7945 O O . PRO B 1 393 ? -28.922 14.375 8.852 1 76 393 PRO B O 1
ATOM 7948 N N . SER B 1 394 ? -27.859 13.195 10.398 1 92.31 394 SER B N 1
ATOM 7949 C CA . SER B 1 394 ? -27.25 14.406 10.953 1 92.31 394 SER B CA 1
ATOM 7950 C C . SER B 1 394 ? -25.781 14.188 11.266 1 92.31 394 SER B C 1
ATOM 7952 O O . SER B 1 394 ? -25.406 13.172 11.844 1 92.31 394 SER B O 1
ATOM 7954 N N . ILE B 1 395 ? -25 15.117 10.781 1 96.56 395 ILE B N 1
ATOM 7955 C CA . ILE B 1 395 ? -23.547 15.055 10.953 1 96.56 395 ILE B CA 1
ATOM 7956 C C . ILE B 1 395 ? -23.047 16.359 11.562 1 96.56 395 ILE B C 1
ATOM 7958 O O . ILE B 1 395 ? -23.484 17.453 11.172 1 96.56 395 ILE B O 1
ATOM 7962 N N . TYR B 1 396 ? -22.234 16.266 12.531 1 97.19 396 TYR B N 1
ATOM 7963 C CA . TYR B 1 396 ? -21.609 17.438 13.117 1 97.19 396 TYR B CA 1
ATOM 7964 C C . TYR B 1 396 ? -20.094 17.328 13.047 1 97.19 396 TYR B C 1
ATOM 7966 O O . TYR B 1 396 ? -19.531 16.25 13.219 1 97.19 396 TYR B O 1
ATOM 7974 N N . ASP B 1 397 ? -19.422 18.391 12.789 1 97.94 397 ASP B N 1
ATOM 7975 C CA . ASP B 1 397 ? -17.969 18.5 12.805 1 97.94 397 ASP B CA 1
ATOM 7976 C C . ASP B 1 397 ? -17.5 19.438 13.914 1 97.94 397 ASP B C 1
ATOM 7978 O O . ASP B 1 397 ? -17.75 20.641 13.875 1 97.94 397 ASP B O 1
ATOM 7982 N N . THR B 1 398 ? -16.766 18.906 14.82 1 96.94 398 THR B N 1
ATOM 7983 C CA . THR B 1 398 ? -16.375 19.688 15.992 1 96.94 398 THR B CA 1
ATOM 7984 C C . THR B 1 398 ? -15.43 20.812 15.594 1 96.94 398 THR B C 1
ATOM 7986 O O . THR B 1 398 ? -15.367 21.844 16.281 1 96.94 398 THR B O 1
ATOM 7989 N N . LYS B 1 399 ? -14.695 20.594 14.516 1 95.88 399 LYS B N 1
ATOM 7990 C CA . LYS B 1 399 ? -13.812 21.672 14.078 1 95.88 399 LYS B CA 1
ATOM 7991 C C . LYS B 1 399 ? -14.609 22.859 13.57 1 95.88 399 LYS B C 1
ATOM 7993 O O . LYS B 1 399 ? -14.227 24.016 13.805 1 95.88 399 LYS B O 1
ATOM 7998 N N . VAL B 1 400 ? -15.695 22.672 12.875 1 95.38 400 VAL B N 1
ATOM 7999 C CA . VAL B 1 400 ? -16.578 23.734 12.43 1 95.38 400 VAL B CA 1
ATOM 8000 C C . VAL B 1 400 ? -17.188 24.453 13.633 1 95.38 400 VAL B C 1
ATOM 8002 O O . VAL B 1 400 ? -17.234 25.672 13.672 1 95.38 400 VAL B O 1
ATOM 8005 N N . LEU B 1 401 ? -17.625 23.688 14.602 1 94.5 401 LEU B N 1
ATOM 8006 C CA . LEU B 1 401 ? -18.25 24.234 15.805 1 94.5 401 LEU B CA 1
ATOM 8007 C C . LEU B 1 401 ? -17.25 25.062 16.609 1 94.5 401 LEU B C 1
ATOM 8009 O O . LEU B 1 401 ? -17.562 26.172 17.031 1 94.5 401 LEU B O 1
ATOM 8013 N N . ALA B 1 402 ? -16.094 24.5 16.781 1 94.25 402 ALA B N 1
ATOM 8014 C CA . ALA B 1 402 ? -15.07 25.188 17.547 1 94.25 402 ALA B CA 1
ATOM 8015 C C . ALA B 1 402 ? -14.688 26.516 16.906 1 94.25 402 ALA B C 1
ATOM 8017 O O . ALA B 1 402 ? -14.578 27.547 17.578 1 94.25 402 ALA B O 1
ATOM 8018 N N . LYS B 1 403 ? -14.469 26.484 15.633 1 90.44 403 LYS B N 1
ATOM 8019 C CA . LYS B 1 403 ? -14.117 27.703 14.898 1 90.44 403 LYS B CA 1
ATOM 8020 C C . LYS B 1 403 ? -15.219 28.75 15 1 90.44 403 LYS B C 1
ATOM 8022 O O . LYS B 1 403 ? -14.945 29.922 15.227 1 90.44 403 LYS B O 1
ATOM 8027 N N . SER B 1 404 ? -16.438 28.344 14.836 1 90.19 404 SER B N 1
ATOM 8028 C CA . SER B 1 404 ? -17.594 29.234 14.875 1 90.19 404 SER B CA 1
ATOM 8029 C C . SER B 1 404 ? -17.766 29.859 16.266 1 90.19 404 SER B C 1
ATOM 8031 O O . SER B 1 404 ? -18.172 31.016 16.391 1 90.19 404 SER B O 1
ATOM 8033 N N . LEU B 1 405 ? -17.438 29.094 17.297 1 90.62 405 LEU B N 1
ATOM 8034 C CA . LEU B 1 405 ? -17.625 29.547 18.672 1 90.62 405 LEU B CA 1
ATOM 8035 C C . LEU B 1 405 ? -16.375 30.266 19.188 1 90.62 405 LEU B C 1
ATOM 8037 O O . LEU B 1 405 ? -16.375 30.766 20.312 1 90.62 405 LEU B O 1
ATOM 8041 N N . GLY B 1 406 ? -15.32 30.25 18.328 1 89.56 406 GLY B N 1
ATOM 8042 C CA . GLY B 1 406 ? -14.078 30.891 18.719 1 89.56 406 GLY B CA 1
ATOM 8043 C C . GLY B 1 406 ? -13.312 30.125 19.781 1 89.56 406 GLY B C 1
ATOM 8044 O O . GLY B 1 406 ? -12.633 30.719 20.609 1 89.56 406 GLY B O 1
ATOM 8045 N N . VAL B 1 407 ? -13.562 28.844 19.812 1 90.62 407 VAL B N 1
ATOM 8046 C CA . VAL B 1 407 ? -12.883 28 20.781 1 90.62 407 VAL B CA 1
ATOM 8047 C C . VAL B 1 407 ? -11.602 27.438 20.156 1 90.62 407 VAL B C 1
ATOM 8049 O O . VAL B 1 407 ? -11.648 26.812 19.094 1 90.62 407 VAL B O 1
ATOM 8052 N N . THR B 1 408 ? -10.445 27.688 20.75 1 86.44 408 THR B N 1
ATOM 8053 C CA . THR B 1 408 ? -9.156 27.188 20.297 1 86.44 408 THR B CA 1
ATOM 8054 C C . THR B 1 408 ? -8.367 26.594 21.453 1 86.44 408 THR B C 1
ATOM 8056 O O . THR B 1 408 ? -8.773 26.703 22.609 1 86.44 408 THR B O 1
ATOM 8059 N N . ASP B 1 409 ? -7.348 25.891 21.078 1 81.38 409 ASP B N 1
ATOM 8060 C CA . ASP B 1 409 ? -6.465 25.406 22.141 1 81.38 409 ASP B CA 1
ATOM 8061 C C . ASP B 1 409 ? -5.559 26.516 22.656 1 81.38 409 ASP B C 1
ATOM 8063 O O . ASP B 1 409 ? -5.785 27.688 22.359 1 81.38 409 ASP B O 1
ATOM 8067 N N . GLU B 1 410 ? -4.625 26.156 23.484 1 71.56 410 GLU B N 1
ATOM 8068 C CA . GLU B 1 410 ? -3.734 27.125 24.141 1 71.56 410 GLU B CA 1
ATOM 8069 C C . GLU B 1 410 ? -2.852 27.828 23.109 1 71.56 410 GLU B C 1
ATOM 8071 O O . GLU B 1 410 ? -2.379 28.938 23.359 1 71.56 410 GLU B O 1
ATOM 8076 N N . HIS B 1 411 ? -2.75 27.188 21.938 1 68.75 411 HIS B N 1
ATOM 8077 C CA . HIS B 1 411 ? -1.871 27.734 20.922 1 68.75 411 HIS B CA 1
ATOM 8078 C C . HIS B 1 411 ? -2.674 28.391 19.797 1 68.75 411 HIS B C 1
ATOM 8080 O O . HIS B 1 411 ? -2.111 28.766 18.766 1 68.75 411 HIS B O 1
ATOM 8086 N N . GLY B 1 412 ? -3.945 28.469 20.078 1 74 412 GLY B N 1
ATOM 8087 C CA . GLY B 1 412 ? -4.793 29.109 19.094 1 74 412 GLY B CA 1
ATOM 8088 C C . GLY B 1 412 ? -5.16 28.203 17.938 1 74 412 GLY B C 1
ATOM 8089 O O . GLY B 1 412 ? -5.629 28.656 16.891 1 74 412 GLY B O 1
ATOM 8090 N N . ASP B 1 413 ? -4.938 26.938 18.188 1 78.94 413 ASP B N 1
ATOM 8091 C CA . ASP B 1 413 ? -5.219 25.969 17.125 1 78.94 413 ASP B CA 1
ATOM 8092 C C . ASP B 1 413 ? -6.477 25.172 17.438 1 78.94 413 ASP B C 1
ATOM 8094 O O . ASP B 1 413 ? -6.949 25.156 18.578 1 78.94 413 ASP B O 1
ATOM 8098 N N . THR B 1 414 ? -7.004 24.609 16.406 1 87.12 414 THR B N 1
ATOM 8099 C CA . THR B 1 414 ? -8.219 23.828 16.562 1 87.12 414 THR B CA 1
ATOM 8100 C C . THR B 1 414 ? -7.93 22.344 16.344 1 87.12 414 THR B C 1
ATOM 8102 O O . THR B 1 414 ? -8.781 21.609 15.828 1 87.12 414 THR B O 1
ATOM 8105 N N . ASN B 1 415 ? -6.746 21.969 16.625 1 86.94 415 ASN B N 1
ATOM 8106 C CA . ASN B 1 415 ? -6.422 20.547 16.5 1 86.94 415 ASN B CA 1
ATOM 8107 C C . ASN B 1 415 ? -7.094 19.719 17.594 1 86.94 415 ASN B C 1
ATOM 8109 O O . ASN B 1 415 ? -7.441 20.25 18.656 1 86.94 415 ASN B O 1
ATOM 8113 N N . LEU B 1 416 ? -7.297 18.5 17.344 1 90.94 416 LEU B N 1
ATOM 8114 C CA . LEU B 1 416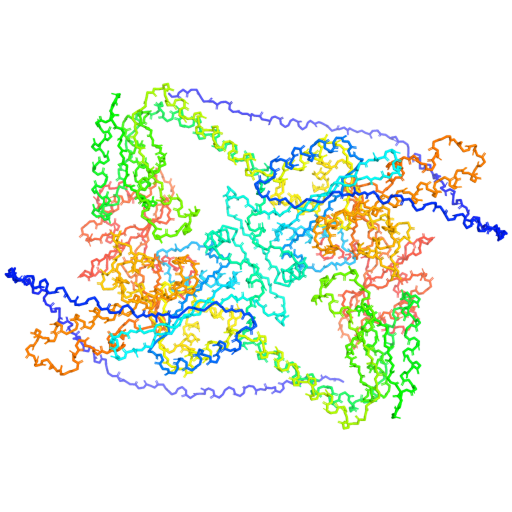 ? -8.086 17.625 18.188 1 90.94 416 LEU B CA 1
ATOM 8115 C C . LEU B 1 416 ? -7.469 17.5 19.578 1 90.94 416 LEU B C 1
ATOM 8117 O O . LEU B 1 416 ? -8.148 17.703 20.594 1 90.94 416 LEU B O 1
ATOM 8121 N N . ALA B 1 417 ? -6.184 17.172 19.641 1 86.06 417 ALA B N 1
ATOM 8122 C CA . ALA B 1 417 ? -5.5 16.953 20.922 1 86.06 417 ALA B CA 1
ATOM 8123 C C . ALA B 1 417 ? -5.52 18.234 21.766 1 86.06 417 ALA B C 1
ATOM 8125 O O . ALA B 1 417 ? -5.758 18.172 22.969 1 86.06 417 ALA B O 1
ATOM 8126 N N . GLY B 1 418 ? -5.246 19.344 21.125 1 84.25 418 GLY B N 1
ATOM 8127 C CA . GLY B 1 418 ? -5.254 20.625 21.844 1 84.25 418 GLY B CA 1
ATOM 8128 C C . GLY B 1 418 ? -6.625 20.984 22.375 1 84.25 418 GLY B C 1
ATOM 8129 O O . GLY B 1 418 ? -6.75 21.422 23.531 1 84.25 418 GLY B O 1
ATOM 8130 N N . LEU B 1 419 ? -7.664 20.828 21.562 1 89.94 419 LEU B N 1
ATOM 8131 C CA . LEU B 1 419 ? -9.023 21.125 22 1 89.94 419 LEU B CA 1
ATOM 8132 C C . LEU B 1 419 ? -9.438 20.234 23.156 1 89.94 419 LEU B C 1
ATOM 8134 O O . LEU B 1 419 ? -10.133 20.672 24.078 1 89.94 419 LEU B O 1
ATOM 8138 N N . TYR B 1 420 ? -9.078 18.953 23.078 1 90.12 420 TYR B N 1
ATOM 8139 C CA . TYR B 1 420 ? -9.414 18.016 24.141 1 90.12 420 TYR B CA 1
ATOM 8140 C C . TYR B 1 420 ? -8.773 18.406 25.453 1 90.12 420 TYR B C 1
ATOM 8142 O O . TYR B 1 420 ? -9.391 18.297 26.516 1 90.12 420 TYR B O 1
ATOM 8150 N N . ARG B 1 421 ? -7.539 18.812 25.406 1 84.5 421 ARG B N 1
ATOM 8151 C CA . ARG B 1 421 ? -6.859 19.25 26.625 1 84.5 421 ARG B CA 1
ATOM 8152 C C . ARG B 1 421 ? -7.578 20.438 27.25 1 84.5 421 ARG B C 1
ATOM 8154 O O . ARG B 1 421 ? -7.68 20.516 28.484 1 84.5 421 ARG B O 1
ATOM 8161 N N . LYS B 1 422 ? -8.023 21.281 26.422 1 82.31 422 LYS B N 1
ATOM 8162 C CA . LYS B 1 422 ? -8.672 22.484 26.906 1 82.31 422 LYS B CA 1
ATOM 8163 C C . LYS B 1 422 ? -10.102 22.188 27.359 1 82.31 422 LYS B C 1
ATOM 8165 O O . LYS B 1 422 ? -10.539 22.672 28.406 1 82.31 422 LYS B O 1
ATOM 8170 N N . GLU B 1 423 ? -10.805 21.516 26.5 1 77.88 423 GLU B N 1
ATOM 8171 C CA . GLU B 1 423 ? -12.234 21.297 26.703 1 77.88 423 GLU B CA 1
ATOM 8172 C C . GLU B 1 423 ? -12.5 20.031 27.5 1 77.88 423 GLU B C 1
ATOM 8174 O O . GLU B 1 423 ? -13.57 19.875 28.094 1 77.88 423 GLU B O 1
ATOM 8179 N N . GLY B 1 424 ? -11.594 19.016 27.375 1 70.75 424 GLY B N 1
ATOM 8180 C CA . GLY B 1 424 ? -11.812 17.688 27.922 1 70.75 424 GLY B CA 1
ATOM 8181 C C . GLY B 1 424 ? -11.547 17.609 29.406 1 70.75 424 GLY B C 1
ATOM 8182 O O . GLY B 1 424 ? -11.422 16.516 29.969 1 70.75 424 GLY B O 1
ATOM 8183 N N . GLY B 1 425 ? -11.375 18.812 30.125 1 55.56 425 GLY B N 1
ATOM 8184 C CA . GLY B 1 425 ? -10.922 19.141 31.453 1 55.56 425 GLY B CA 1
ATOM 8185 C C . GLY B 1 425 ? -11.547 18.266 32.531 1 55.56 425 GLY B C 1
ATOM 8186 O O . GLY B 1 425 ? -12.492 18.688 33.188 1 55.56 425 GLY B O 1
ATOM 8187 N N . GLY B 1 426 ? -11.344 16.812 32.562 1 57.88 426 GLY B N 1
ATOM 8188 C CA . GLY B 1 426 ? -11.461 16.031 33.781 1 57.88 426 GLY B CA 1
ATOM 8189 C C . GLY B 1 426 ? -12.828 15.414 33.969 1 57.88 426 GLY B C 1
ATOM 8190 O O . GLY B 1 426 ? -13.062 14.695 34.938 1 57.88 426 GLY B O 1
ATOM 8191 N N . ARG B 1 427 ? -13.703 15.594 33.094 1 61.62 427 ARG B N 1
ATOM 8192 C CA . ARG B 1 427 ? -15.055 15.141 33.375 1 61.62 427 ARG B CA 1
ATOM 8193 C C . ARG B 1 427 ? -15.281 13.719 32.875 1 61.62 427 ARG B C 1
ATOM 8195 O O . ARG B 1 427 ? -16.031 12.945 33.469 1 61.62 427 ARG B O 1
ATOM 8202 N N . VAL B 1 428 ? -14.703 13.391 31.688 1 66.88 428 VAL B N 1
ATOM 8203 C CA . VAL B 1 428 ? -14.914 12.07 31.109 1 66.88 428 VAL B CA 1
ATOM 8204 C C . VAL B 1 428 ? -13.562 11.422 30.797 1 66.88 428 VAL B C 1
ATOM 8206 O O . VAL B 1 428 ? -12.711 12.039 30.156 1 66.88 428 VAL B O 1
ATOM 8209 N N . ALA B 1 429 ? -13.227 10.453 31.531 1 64.06 429 ALA B N 1
ATOM 8210 C CA . ALA B 1 429 ? -11.945 9.789 31.312 1 64.06 429 ALA B CA 1
ATOM 8211 C C . ALA B 1 429 ? -12.156 8.375 30.781 1 64.06 429 ALA B C 1
ATOM 8213 O O . ALA B 1 429 ? -13.188 7.754 31.031 1 64.06 429 ALA B O 1
ATOM 8214 N N . LEU B 1 430 ? -11.328 8.047 29.781 1 63.34 430 LEU B N 1
ATOM 8215 C CA . LEU B 1 430 ? -11.32 6.688 29.266 1 63.34 430 LEU B CA 1
ATOM 8216 C C . LEU B 1 430 ? -10.578 5.75 30.203 1 63.34 430 LEU B C 1
ATOM 8218 O O . LEU B 1 430 ? -9.469 6.059 30.656 1 63.34 430 LEU B O 1
ATOM 8222 N N . GLU B 1 431 ? -11.242 4.809 30.766 1 59.06 431 GLU B N 1
ATOM 8223 C CA . GLU B 1 431 ? -10.602 3.842 31.656 1 59.06 431 GLU B CA 1
ATOM 8224 C C . GLU B 1 431 ? -9.547 3.031 30.906 1 59.06 431 GLU B C 1
ATOM 8226 O O . GLU B 1 431 ? -9.797 2.531 29.812 1 59.06 431 GLU B O 1
ATOM 8231 N N . GLY B 1 432 ? -8.305 2.762 31.5 1 51.22 432 GLY B N 1
ATOM 8232 C CA . GLY B 1 432 ? -7.301 1.79 31.094 1 51.22 432 GLY B CA 1
ATOM 8233 C C . GLY B 1 432 ? -6.477 2.244 29.891 1 51.22 432 GLY B C 1
ATOM 8234 O O . GLY B 1 432 ? -5.613 1.508 29.422 1 51.22 432 GLY B O 1
ATOM 8235 N N . VAL B 1 433 ? -6.996 3.115 29.094 1 54.69 433 VAL B N 1
ATOM 8236 C CA . VAL B 1 433 ? -6.238 3.346 27.875 1 54.69 433 VAL B CA 1
ATOM 8237 C C . VAL B 1 433 ? -5.277 4.516 28.078 1 54.69 433 VAL B C 1
ATOM 8239 O O . VAL B 1 433 ? -5.66 5.559 28.609 1 54.69 433 VAL B O 1
ATOM 8242 N N . THR B 1 434 ? -4.227 4.285 28.328 1 45.12 434 THR B N 1
ATOM 8243 C CA . THR B 1 434 ? -3.191 5.312 28.328 1 45.12 434 THR B CA 1
ATOM 8244 C C . THR B 1 434 ? -3.105 6.008 26.984 1 45.12 434 THR B C 1
ATOM 8246 O O . THR B 1 434 ? -2.963 5.348 25.953 1 45.12 434 THR B O 1
ATOM 8249 N N . GLY B 1 435 ? -3.553 7.27 26.797 1 51.41 435 GLY B N 1
ATOM 8250 C CA . GLY B 1 435 ? -3.5 8.484 25.984 1 51.41 435 GLY B CA 1
ATOM 8251 C C . GLY B 1 435 ? -3.047 8.234 24.562 1 51.41 435 GLY B C 1
ATOM 8252 O O . GLY B 1 435 ? -2.705 9.18 23.844 1 51.41 435 GLY B O 1
ATOM 8253 N N . ALA B 1 436 ? -3.213 7.188 23.641 1 63.75 436 ALA B N 1
ATOM 8254 C CA . ALA B 1 436 ? -2.25 7.348 22.547 1 63.75 436 ALA B CA 1
ATOM 8255 C C . ALA B 1 436 ? -2.873 8.094 21.375 1 63.75 436 ALA B C 1
ATOM 8257 O O . ALA B 1 436 ? -3.801 7.586 20.734 1 63.75 436 ALA B O 1
ATOM 8258 N N . ALA B 1 437 ? -2.959 9.445 21.359 1 69.38 437 ALA B N 1
ATOM 8259 C CA . ALA B 1 437 ? -3.289 10.242 20.188 1 69.38 437 ALA B CA 1
ATOM 8260 C C . ALA B 1 437 ? -2.936 9.492 18.906 1 69.38 437 ALA B C 1
ATOM 8262 O O . ALA B 1 437 ? -1.974 8.727 18.875 1 69.38 437 ALA B O 1
ATOM 8263 N N . HIS B 1 438 ? -3.803 9.547 17.938 1 74.12 438 HIS B N 1
ATOM 8264 C CA . HIS B 1 438 ? -3.654 9.016 16.578 1 74.12 438 HIS B CA 1
ATOM 8265 C C . HIS B 1 438 ? -4.027 7.539 16.516 1 74.12 438 HIS B C 1
ATOM 8267 O O . HIS B 1 438 ? -3.699 6.855 15.547 1 74.12 438 HIS B O 1
ATOM 8273 N N . GLU B 1 439 ? -4.629 7.141 17.578 1 89.38 439 GLU B N 1
ATOM 8274 C CA . GLU B 1 439 ? -5.438 5.926 17.516 1 89.38 439 GLU B CA 1
ATOM 8275 C C . GLU B 1 439 ? -6.906 6.254 17.266 1 89.38 439 GLU B C 1
ATOM 8277 O O . GLU B 1 439 ? -7.48 7.113 17.938 1 89.38 439 GLU B O 1
ATOM 8282 N N . ALA B 1 440 ? -7.512 5.617 16.375 1 93.88 440 ALA B N 1
ATOM 8283 C CA . ALA B 1 440 ? -8.844 6.004 15.898 1 93.88 440 ALA B CA 1
ATOM 8284 C C . ALA B 1 440 ? -9.859 5.965 17.031 1 93.88 440 ALA B C 1
ATOM 8286 O O . ALA B 1 440 ? -10.719 6.848 17.141 1 93.88 440 ALA B O 1
ATOM 8287 N N . GLY B 1 441 ? -9.797 4.934 17.891 1 94.06 441 GLY B N 1
ATOM 8288 C CA . GLY B 1 441 ? -10.711 4.852 19.016 1 94.06 441 GLY B CA 1
ATOM 8289 C C . GLY B 1 441 ? -10.578 6.012 19.984 1 94.06 441 GLY B C 1
ATOM 8290 O O . GLY B 1 441 ? -11.578 6.605 20.391 1 94.06 441 GLY B O 1
ATOM 8291 N N . HIS B 1 442 ? -9.398 6.309 20.312 1 92.44 442 HIS B N 1
ATOM 8292 C CA . HIS B 1 442 ? -9.141 7.422 21.219 1 92.44 442 HIS B CA 1
ATOM 8293 C C . HIS B 1 442 ? -9.555 8.75 20.594 1 92.44 442 HIS B C 1
ATOM 8295 O O . HIS B 1 442 ? -10.141 9.602 21.266 1 92.44 442 HIS B O 1
ATOM 8301 N N . ASP B 1 443 ? -9.188 8.914 19.344 1 94.5 443 ASP B N 1
ATOM 8302 C CA . ASP B 1 443 ? -9.539 10.148 18.656 1 94.5 443 ASP B CA 1
ATOM 8303 C C . ASP B 1 443 ? -11.062 10.305 18.562 1 94.5 443 ASP B C 1
ATOM 8305 O O . ASP B 1 443 ? -11.578 11.414 18.656 1 94.5 443 ASP B O 1
ATOM 8309 N N . ALA B 1 444 ? -11.773 9.227 18.359 1 96.5 444 ALA B N 1
ATOM 8310 C CA . ALA B 1 444 ? -13.234 9.266 18.359 1 96.5 444 ALA B CA 1
ATOM 8311 C C . ALA B 1 444 ? -13.773 9.68 19.719 1 96.5 444 ALA B C 1
ATOM 8313 O O . ALA B 1 444 ? -14.703 10.484 19.812 1 96.5 444 ALA B O 1
ATOM 8314 N N . PHE B 1 445 ? -13.211 9.109 20.766 1 94.56 445 PHE B N 1
ATOM 8315 C CA . PHE B 1 445 ? -13.594 9.461 22.125 1 94.56 445 PHE B CA 1
ATOM 8316 C C . PHE B 1 445 ? -13.367 10.945 22.391 1 94.56 445 PHE B C 1
ATOM 8318 O O . PHE B 1 445 ? -14.273 11.641 22.859 1 94.56 445 PHE B O 1
ATOM 8325 N N . MET B 1 446 ? -12.172 11.406 22.047 1 93.75 446 MET B N 1
ATOM 8326 C CA . MET B 1 446 ? -11.859 12.82 22.234 1 93.75 446 MET B CA 1
ATOM 8327 C C . MET B 1 446 ? -12.844 13.703 21.484 1 93.75 446 MET B C 1
ATOM 8329 O O . MET B 1 446 ? -13.297 14.727 22 1 93.75 446 MET B O 1
ATOM 8333 N N . THR B 1 447 ? -13.125 13.305 20.25 1 96.44 447 THR B N 1
ATOM 8334 C CA . THR B 1 447 ? -14.062 14.047 19.406 1 96.44 447 THR B CA 1
ATOM 8335 C C . THR B 1 447 ? -15.414 14.195 20.094 1 96.44 447 THR B C 1
ATOM 8337 O O . THR B 1 447 ? -15.984 15.289 20.125 1 96.44 447 THR B O 1
ATOM 8340 N N . GLY B 1 448 ? -15.93 13.117 20.688 1 95.62 448 GLY B N 1
ATOM 8341 C CA . GLY B 1 448 ? -17.203 13.164 21.375 1 95.62 448 GLY B CA 1
ATOM 8342 C C . GLY B 1 448 ? -17.172 14.023 22.625 1 95.62 448 GLY B C 1
ATOM 8343 O O . GLY B 1 448 ? -18.141 14.734 22.922 1 95.62 448 GLY B O 1
ATOM 8344 N N . VAL B 1 449 ? -16.141 13.953 23.312 1 93.62 449 VAL B N 1
ATOM 8345 C CA . VAL B 1 449 ? -15.984 14.758 24.516 1 93.62 449 VAL B CA 1
ATOM 8346 C C . VAL B 1 449 ? -16 16.234 24.156 1 93.62 449 VAL B C 1
ATOM 8348 O O . VAL B 1 449 ? -16.672 17.047 24.812 1 93.62 449 VAL B O 1
ATOM 8351 N N . ILE B 1 450 ? -15.242 16.562 23.141 1 94.44 450 ILE B N 1
ATOM 8352 C CA . ILE B 1 450 ? -15.195 17.938 22.688 1 94.44 450 ILE B CA 1
ATOM 8353 C C . ILE B 1 450 ? -16.594 18.391 22.266 1 94.44 450 ILE B C 1
ATOM 8355 O O . ILE B 1 450 ? -17.031 19.484 22.625 1 94.44 450 ILE B O 1
ATOM 8359 N N . PHE B 1 451 ? -17.266 17.625 21.5 1 95.44 451 PHE B N 1
ATOM 8360 C CA . PHE B 1 451 ? -18.609 17.953 21.062 1 95.44 451 PHE B CA 1
ATOM 8361 C C . PHE B 1 451 ? -19.531 18.219 22.25 1 95.44 451 PHE B C 1
ATOM 8363 O O . PHE B 1 451 ? -20.281 19.188 22.25 1 95.44 451 PHE B O 1
ATOM 8370 N N . SER B 1 452 ? -19.516 17.328 23.266 1 92.31 452 SER B N 1
ATOM 8371 C CA . SER B 1 452 ? -20.328 17.484 24.469 1 92.31 452 SER B CA 1
ATOM 8372 C C . SER B 1 452 ? -20.031 18.797 25.172 1 92.31 452 SER B C 1
ATOM 8374 O O . SER B 1 452 ? -20.938 19.469 25.641 1 92.31 452 SER B O 1
ATOM 8376 N N . SER B 1 453 ? -18.797 19.094 25.203 1 91.5 453 SER B N 1
ATOM 8377 C CA . SER B 1 453 ? -18.391 20.344 25.844 1 91.5 453 SER B CA 1
ATOM 8378 C C . SER B 1 453 ? -18.891 21.562 25.062 1 91.5 453 SER B C 1
ATOM 8380 O O . SER B 1 453 ? -19.375 22.531 25.641 1 91.5 453 SER B O 1
ATOM 8382 N N . LEU B 1 454 ? -18.703 21.516 23.766 1 92.94 454 LEU B N 1
ATOM 8383 C CA . LEU B 1 454 ? -19.156 22.609 22.922 1 92.94 454 LEU B CA 1
ATOM 8384 C C . LEU B 1 454 ? -20.672 22.781 23 1 92.94 454 LEU B C 1
ATOM 8386 O O . LEU B 1 454 ? -21.172 23.906 22.969 1 92.94 454 LEU B O 1
ATOM 8390 N N . LEU B 1 455 ? -21.375 21.734 23.109 1 90.88 455 LEU B N 1
ATOM 8391 C CA . LEU B 1 455 ? -22.828 21.797 23.281 1 90.88 455 LEU B CA 1
ATOM 8392 C C . LEU B 1 455 ? -23.203 22.547 24.547 1 90.88 455 LEU B C 1
ATOM 8394 O O . LEU B 1 455 ? -24.156 23.312 24.562 1 90.88 455 LEU B O 1
ATOM 8398 N N . ARG B 1 456 ? -22.484 22.234 25.578 1 87.25 456 ARG B N 1
ATOM 8399 C CA . ARG B 1 456 ? -22.734 22.922 26.844 1 87.25 456 ARG B CA 1
ATOM 8400 C C . ARG B 1 456 ? -22.469 24.406 26.719 1 87.25 456 ARG B C 1
ATOM 8402 O O . ARG B 1 456 ? -23.188 25.219 27.312 1 87.25 456 ARG B O 1
ATOM 8409 N N . ARG B 1 457 ? -21.453 24.75 25.984 1 87.44 457 ARG B N 1
ATOM 8410 C CA . ARG B 1 457 ? -21.125 26.156 25.781 1 87.44 457 ARG B CA 1
ATOM 8411 C C . ARG B 1 457 ? -22.234 26.859 25.016 1 87.44 457 ARG B C 1
ATOM 8413 O O . ARG B 1 457 ? -22.547 28.016 25.297 1 87.44 457 ARG B O 1
ATOM 8420 N N . ILE B 1 458 ? -22.703 26.219 24.016 1 89.06 458 ILE B N 1
ATOM 8421 C CA . ILE B 1 458 ? -23.797 26.781 23.219 1 89.06 458 ILE B CA 1
ATOM 8422 C C . ILE B 1 458 ? -25.016 27 24.094 1 89.06 458 ILE B C 1
ATOM 8424 O O . ILE B 1 458 ? -25.656 28.062 24.031 1 89.06 458 ILE B O 1
ATOM 8428 N N . LYS B 1 459 ? -25.328 26.016 24.906 1 84.5 459 LYS B N 1
ATOM 8429 C CA . LYS B 1 459 ? -26.453 26.109 25.828 1 84.5 459 LYS B CA 1
ATOM 8430 C C . LYS B 1 459 ? -26.281 27.297 26.781 1 84.5 459 LYS B C 1
ATOM 8432 O O . LYS B 1 459 ? -27.219 28.062 27.016 1 84.5 459 LYS B O 1
ATOM 8437 N N . ALA B 1 460 ? -25.125 27.406 27.281 1 83.38 460 ALA B N 1
ATOM 8438 C CA . ALA B 1 460 ? -24.828 28.484 28.203 1 83.38 460 ALA B CA 1
ATOM 8439 C C . ALA B 1 460 ? -24.984 29.844 27.531 1 83.38 460 ALA B C 1
ATOM 8441 O O . ALA B 1 460 ? -25.516 30.781 28.141 1 83.38 460 ALA B O 1
ATOM 8442 N N . LYS B 1 461 ? -24.516 29.969 26.344 1 82.88 461 LYS B N 1
ATOM 8443 C CA . LYS B 1 461 ? -24.594 31.219 25.594 1 82.88 461 LYS B CA 1
ATOM 8444 C C . LYS B 1 461 ? -26.047 31.578 25.266 1 82.88 461 LYS B C 1
ATOM 8446 O O . LYS B 1 461 ? -26.438 32.75 25.312 1 82.88 461 LYS B O 1
ATOM 8451 N N . LEU B 1 462 ? -26.828 30.594 24.938 1 79.19 462 LEU B N 1
ATOM 8452 C CA . LEU B 1 462 ? -28.234 30.797 24.609 1 79.19 462 LEU B CA 1
ATOM 8453 C C . LEU B 1 462 ? -29.016 31.203 25.859 1 79.19 462 LEU B C 1
ATOM 8455 O O . LEU B 1 462 ? -29.938 32.031 25.781 1 79.19 462 LEU B O 1
ATOM 8459 N N . SER B 1 463 ? -28.688 30.594 26.969 1 74.62 463 SER B N 1
ATOM 8460 C CA . SER B 1 463 ? -29.359 30.922 28.219 1 74.62 463 SER B CA 1
ATOM 8461 C C . SER B 1 463 ? -29.047 32.344 28.656 1 74.62 463 SER B C 1
ATOM 8463 O O . SER B 1 463 ? -29.906 33.031 29.234 1 74.62 463 SER B O 1
ATOM 8465 N N . GLU B 1 464 ? -27.859 32.719 28.438 1 70.69 464 GLU B N 1
ATOM 8466 C CA . GLU B 1 464 ? -27.453 34.094 28.766 1 70.69 464 GLU B CA 1
ATOM 8467 C C . GLU B 1 464 ? -28.219 35.125 27.922 1 70.69 464 GLU B C 1
ATOM 8469 O O . GLU B 1 464 ? -28.625 36.156 28.422 1 70.69 464 GLU B O 1
ATOM 8474 N N . ASN B 1 465 ? -28.422 34.812 26.688 1 66.31 465 ASN B N 1
ATOM 8475 C CA . ASN B 1 465 ? -29.125 35.719 25.781 1 66.31 465 ASN B CA 1
ATOM 8476 C C . ASN B 1 465 ? -30.609 35.812 26.141 1 66.31 465 ASN B C 1
ATOM 8478 O O . ASN B 1 465 ? -31.219 36.875 25.969 1 66.31 465 ASN B O 1
ATOM 8482 N N . ILE B 1 466 ? -31.172 34.688 26.609 1 57.75 466 ILE B N 1
ATOM 8483 C CA . ILE B 1 466 ? -32.562 34.656 26.984 1 57.75 466 ILE B CA 1
ATOM 8484 C C . ILE B 1 466 ? -32.75 35.438 28.297 1 57.75 466 ILE B C 1
ATOM 8486 O O . ILE B 1 466 ? -33.719 36.156 28.484 1 57.75 466 ILE B O 1
ATOM 8490 N N . SER B 1 467 ? -31.859 35.125 29.266 1 53.53 467 SER B N 1
ATOM 8491 C CA . SER B 1 467 ? -31.953 35.844 30.531 1 53.53 467 SER B CA 1
ATOM 8492 C C . SER B 1 467 ? -31.875 37.344 30.312 1 53.53 467 SER B C 1
ATOM 8494 O O . SER B 1 467 ? -32.531 38.125 31.016 1 53.53 467 SER B O 1
ATOM 8496 N N . ASP B 1 468 ? -31.047 37.75 29.406 1 48.69 468 ASP B N 1
ATOM 8497 C CA . ASP B 1 468 ? -30.938 39.156 29.156 1 48.69 468 ASP B CA 1
ATOM 8498 C C . ASP B 1 468 ? -32.25 39.719 28.594 1 48.69 468 ASP B C 1
ATOM 8500 O O . ASP B 1 468 ? -32.469 40.938 28.641 1 48.69 468 ASP B O 1
ATOM 8504 N N . CYS B 1 469 ? -32.969 38.875 27.797 1 43.22 469 CYS B N 1
ATOM 8505 C CA . CYS B 1 469 ? -34.188 39.438 27.25 1 43.22 469 CYS B CA 1
ATOM 8506 C C . CYS B 1 469 ? -35.344 39.375 28.266 1 43.22 469 CYS B C 1
ATOM 8508 O O . CYS B 1 469 ? -36.5 39.562 27.906 1 43.22 469 CYS B O 1
ATOM 8510 N N . GLY B 1 470 ? -35.25 39.469 29.609 1 43.28 470 GLY B N 1
ATOM 8511 C CA . GLY B 1 470 ? -36.25 39.656 30.656 1 43.28 470 GLY B CA 1
ATOM 8512 C C . GLY B 1 470 ? -37.062 38.406 30.922 1 43.28 470 GLY B C 1
ATOM 8513 O O . GLY B 1 470 ? -38 38.438 31.688 1 43.28 470 GLY B O 1
ATOM 8514 N N . THR B 1 471 ? -37.344 37.531 29.891 1 41.19 471 THR B N 1
ATOM 8515 C CA . THR B 1 471 ? -38.312 36.438 30.125 1 41.19 471 THR B CA 1
ATOM 8516 C C . THR B 1 471 ? -37.781 35.469 31.156 1 41.19 471 THR B C 1
ATOM 8518 O O . THR B 1 471 ? -36.562 35.312 31.328 1 41.19 471 THR B O 1
ATOM 8521 N N . SER B 1 472 ? -38.656 35.031 32.219 1 40.31 472 SER B N 1
ATOM 8522 C CA . SER B 1 472 ? -38.438 34.125 33.312 1 40.31 472 SER B CA 1
ATOM 8523 C C . SER B 1 472 ? -37.656 32.875 32.875 1 40.31 472 SER B C 1
ATOM 8525 O O . SER B 1 472 ? -37.781 32.438 31.719 1 40.31 472 SER B O 1
ATOM 8527 N N . PRO B 1 473 ? -36.625 32.531 33.562 1 41.53 473 PRO B N 1
ATOM 8528 C CA . PRO B 1 473 ? -35.812 31.328 33.25 1 41.53 473 PRO B CA 1
ATOM 852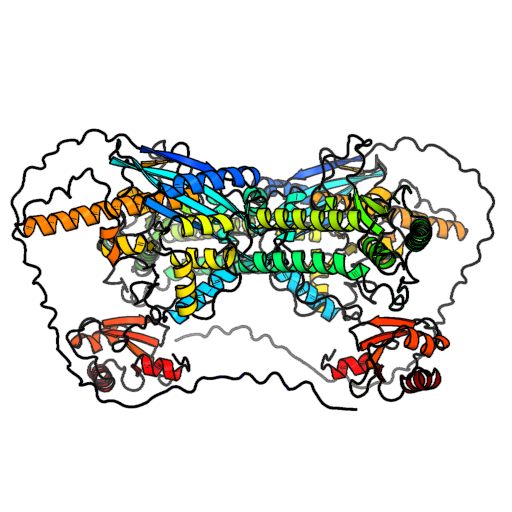9 C C . PRO B 1 473 ? -36.688 30.109 32.938 1 41.53 473 PRO B C 1
ATOM 8531 O O . PRO B 1 473 ? -37.562 29.734 33.75 1 41.53 473 PRO B O 1
ATOM 8534 N N . SER B 1 474 ? -37.344 29.969 31.922 1 40.69 474 SER B N 1
ATOM 8535 C CA . SER B 1 474 ? -38.094 28.734 31.672 1 40.69 474 SER B CA 1
ATOM 8536 C C . SER B 1 474 ? -37.375 27.516 32.25 1 40.69 474 SER B C 1
ATOM 8538 O O . SER B 1 474 ? -36.156 27.5 32.312 1 40.69 474 SER B O 1
ATOM 8540 N N . PRO B 1 475 ? -38.031 26.641 33.062 1 41.06 475 PRO B N 1
ATOM 8541 C CA . PRO B 1 475 ? -37.531 25.406 33.688 1 41.06 475 PRO B CA 1
ATOM 8542 C C . PRO B 1 475 ? -36.594 24.625 32.75 1 41.06 475 PRO B C 1
ATOM 8544 O O . PRO B 1 475 ? -36.125 23.547 33.125 1 41.06 475 PRO B O 1
ATOM 8547 N N . LEU B 1 476 ? -36.688 24.766 31.562 1 42.94 476 LEU B N 1
ATOM 8548 C CA . LEU B 1 476 ? -35.906 23.953 30.625 1 42.94 476 LEU B CA 1
ATOM 8549 C C . LEU B 1 476 ? -34.406 24.031 30.938 1 42.94 476 LEU B C 1
ATOM 8551 O O . LEU B 1 476 ? -33.625 23.297 30.344 1 42.94 476 LEU B O 1
ATOM 8555 N N . SER B 1 477 ? -33.938 25.062 31.688 1 45.62 477 SER B N 1
ATOM 8556 C CA . SER B 1 477 ? -32.531 25.375 31.859 1 45.62 477 SER B CA 1
ATOM 8557 C C . SER B 1 477 ? -31.953 24.656 33.062 1 45.62 477 SER B C 1
ATOM 8559 O O . SER B 1 477 ? -31.391 25.281 33.969 1 45.62 477 SER B O 1
ATOM 8561 N N . SER B 1 478 ? -32.562 23.734 33.531 1 46.19 478 SER B N 1
ATOM 8562 C CA . SER B 1 478 ? -31.781 23.156 34.625 1 46.19 478 SER B CA 1
ATOM 8563 C C . SER B 1 478 ? -30.359 22.828 34.156 1 46.19 478 SER B C 1
ATOM 8565 O O . SER B 1 478 ? -30.172 22.234 33.094 1 46.19 478 SER B O 1
ATOM 8567 N N . PRO B 1 479 ? -29.406 23.547 34.656 1 48.78 479 PRO B N 1
ATOM 8568 C CA . PRO B 1 479 ? -28 23.266 34.344 1 48.78 479 PRO B CA 1
ATOM 8569 C C . PRO B 1 479 ? -27.703 21.781 34.188 1 48.78 479 PRO B C 1
ATOM 8571 O O . PRO B 1 479 ? -26.781 21.406 33.469 1 48.78 479 PRO B O 1
ATOM 8574 N N . CYS B 1 480 ? -28.531 20.938 34.938 1 50.34 480 CYS B N 1
ATOM 8575 C CA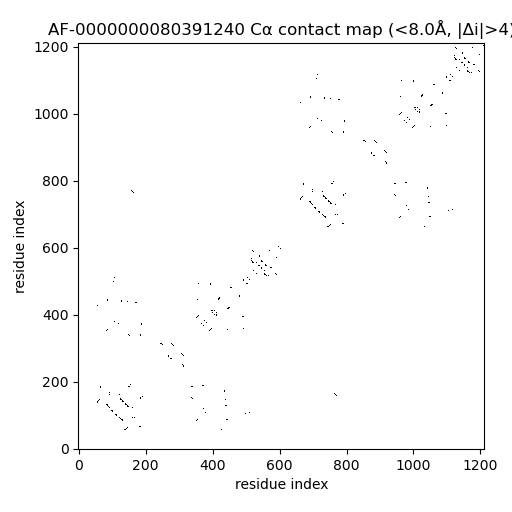 . CYS B 1 480 ? -28.234 19.516 35.062 1 50.34 480 CYS B CA 1
ATOM 8576 C C . CYS B 1 480 ? -28.844 18.734 33.906 1 50.34 480 CYS B C 1
ATOM 8578 O O . CYS B 1 480 ? -28.719 17.516 33.844 1 50.34 480 CYS B O 1
ATOM 8580 N N . SER B 1 481 ? -29.531 19.5 32.969 1 61.91 481 SER B N 1
ATOM 8581 C CA . SER B 1 481 ? -30.25 18.719 31.969 1 61.91 481 SER B CA 1
ATOM 8582 C C . SER B 1 481 ? -29.375 18.484 30.734 1 61.91 481 SER B C 1
ATOM 8584 O O . SER B 1 481 ? -28.422 19.219 30.484 1 61.91 481 SER B O 1
ATOM 8586 N N . MET B 1 482 ? -29.516 17.281 30.141 1 71.56 482 MET B N 1
ATOM 8587 C CA . MET B 1 482 ? -28.844 16.922 28.891 1 71.56 482 MET B CA 1
ATOM 8588 C C . MET B 1 482 ? -28.969 18.031 27.859 1 71.56 482 MET B C 1
ATOM 8590 O O . MET B 1 482 ? -30.062 18.5 27.578 1 71.56 482 MET B O 1
ATOM 8594 N N . PRO B 1 483 ? -27.781 18.594 27.5 1 74.06 483 PRO B N 1
ATOM 8595 C CA . PRO B 1 483 ? -27.875 19.609 26.453 1 74.06 483 PRO B CA 1
ATOM 8596 C C . PRO B 1 483 ? -28.531 19.078 25.172 1 74.06 483 PRO B C 1
ATOM 8598 O O . PRO B 1 483 ? -28.172 17.984 24.703 1 74.06 483 PRO B O 1
ATOM 8601 N N . SER B 1 484 ? -29.484 19.734 24.75 1 77.88 484 SER B N 1
ATOM 8602 C CA . SER B 1 484 ? -30.203 19.328 23.547 1 77.88 484 SER B CA 1
ATOM 8603 C C . SER B 1 484 ? -29.359 19.547 22.297 1 77.88 484 SER B C 1
ATOM 8605 O O . SER B 1 484 ? -28.656 20.547 22.172 1 77.88 484 SER B O 1
ATOM 8607 N N . LEU B 1 485 ? -29.375 18.609 21.453 1 84.38 485 LEU B N 1
ATOM 8608 C CA . LEU B 1 485 ? -28.688 18.703 20.172 1 84.38 485 LEU B CA 1
ATOM 8609 C C . LEU B 1 485 ? -29.281 19.812 19.312 1 84.38 485 LEU B C 1
ATOM 8611 O O . LEU B 1 485 ? -28.656 20.281 18.359 1 84.38 485 LEU B O 1
ATOM 8615 N N . ALA B 1 486 ? -30.438 20.172 19.641 1 80.75 486 ALA B N 1
ATOM 8616 C CA . ALA B 1 486 ? -31.141 21.234 18.906 1 80.75 486 ALA B CA 1
ATOM 8617 C C . ALA B 1 486 ? -30.375 22.547 18.969 1 80.75 486 ALA B C 1
ATOM 8619 O O . ALA B 1 486 ? -30.469 23.375 18.062 1 80.75 486 ALA B O 1
ATOM 8620 N N . TYR B 1 487 ? -29.594 22.656 20.016 1 81.88 487 TYR B N 1
ATOM 8621 C CA . TYR B 1 487 ? -28.797 23.859 20.188 1 81.88 487 TYR B CA 1
ATOM 8622 C C . TYR B 1 487 ? -27.75 24 19.078 1 81.88 487 TYR B C 1
ATOM 8624 O O . TYR B 1 487 ? -27.344 25.109 18.75 1 81.88 487 TYR B O 1
ATOM 8632 N N . ALA B 1 488 ? -27.406 22.891 18.516 1 89.38 488 ALA B N 1
ATOM 8633 C CA . ALA B 1 488 ? -26.344 22.891 17.516 1 89.38 488 ALA B CA 1
ATOM 8634 C C . ALA B 1 488 ? -26.922 22.688 16.109 1 89.38 488 ALA B C 1
ATOM 8636 O O . ALA B 1 488 ? -26.188 22.359 15.18 1 89.38 488 ALA B O 1
ATOM 8637 N N . GLU B 1 489 ? -28.156 22.906 15.93 1 89.31 489 GLU B N 1
ATOM 8638 C CA . GLU B 1 489 ? -28.844 22.609 14.672 1 89.31 489 GLU B CA 1
ATOM 8639 C C . GLU B 1 489 ? -28.266 23.438 13.523 1 89.31 489 GLU B C 1
ATOM 8641 O O . GLU B 1 489 ? -28.203 22.969 12.391 1 89.31 489 GLU B O 1
ATOM 8646 N N . ASN B 1 490 ? -27.844 24.641 13.828 1 90.12 490 ASN B N 1
ATOM 8647 C CA . ASN B 1 490 ? -27.312 25.547 12.812 1 90.12 490 ASN B CA 1
ATOM 8648 C C . ASN B 1 490 ? -26.016 25 12.219 1 90.12 490 ASN B C 1
ATOM 8650 O O . ASN B 1 490 ? -25.594 25.422 11.141 1 90.12 490 ASN B O 1
ATOM 8654 N N . TRP B 1 491 ? -25.375 24.156 12.906 1 94.38 491 TRP B N 1
ATOM 8655 C CA . TRP B 1 491 ? -24.094 23.625 12.461 1 94.38 491 TRP B CA 1
ATOM 8656 C C . TRP B 1 491 ? -24.25 22.188 11.953 1 94.38 491 TRP B C 1
ATOM 8658 O O . TRP B 1 491 ? -23.266 21.547 11.602 1 94.38 491 TRP B O 1
ATOM 8668 N N . SER B 1 492 ? -25.516 21.75 11.875 1 94.69 492 SER B N 1
ATOM 8669 C CA . SER B 1 492 ? -25.781 20.391 11.406 1 94.69 492 SER B CA 1
ATOM 8670 C C . SER B 1 492 ? -25.453 20.25 9.922 1 94.69 492 SER B C 1
ATOM 8672 O O . SER B 1 492 ? -25.734 21.141 9.133 1 94.69 492 SER B O 1
ATOM 8674 N N . ASN B 1 493 ? -24.781 19.141 9.586 1 95.62 493 ASN B N 1
ATOM 8675 C CA . ASN B 1 493 ? -24.484 18.75 8.211 1 95.62 493 ASN B CA 1
ATOM 8676 C C . ASN B 1 493 ? -23.516 19.719 7.543 1 95.62 493 ASN B C 1
ATOM 8678 O O . ASN B 1 493 ? -23.656 20.016 6.359 1 95.62 493 ASN B O 1
ATOM 8682 N N . LYS B 1 494 ? -22.672 20.297 8.344 1 95.81 494 LYS B N 1
ATOM 8683 C CA . LYS B 1 494 ? -21.547 21.109 7.879 1 95.81 494 LYS B CA 1
ATOM 8684 C C . LYS B 1 494 ? -20.203 20.469 8.273 1 95.81 494 LYS B C 1
ATOM 8686 O O . LYS B 1 494 ? -20 20.141 9.438 1 95.81 494 LYS B O 1
ATOM 8691 N N . VAL B 1 495 ? -19.359 20.297 7.254 1 96.81 495 VAL B N 1
ATOM 8692 C CA . VAL B 1 495 ? -18.062 19.656 7.508 1 96.81 495 VAL B CA 1
ATOM 8693 C C . VAL B 1 495 ? -16.938 20.609 7.152 1 96.81 495 VAL B C 1
ATOM 8695 O O . VAL B 1 495 ? -17.031 21.375 6.191 1 96.81 495 VAL B O 1
ATOM 8698 N N . PHE B 1 496 ? -15.883 20.5 7.871 1 96.06 496 PHE B N 1
ATOM 8699 C CA . PHE B 1 496 ? -14.773 21.438 7.773 1 96.06 496 PHE B CA 1
ATOM 8700 C C . PHE B 1 496 ? -13.984 21.203 6.492 1 96.06 496 PHE B C 1
ATOM 8702 O O . PHE B 1 496 ? -13.773 20.062 6.082 1 96.06 496 PHE B O 1
ATOM 8709 N N . MET B 1 497 ? -13.586 22.25 5.82 1 92.81 497 MET B N 1
ATOM 8710 C CA . MET B 1 497 ? -12.664 22.25 4.688 1 92.81 497 MET B CA 1
ATOM 8711 C C . MET B 1 497 ? -11.523 23.234 4.922 1 92.81 497 MET B C 1
ATOM 8713 O O . MET B 1 497 ? -11.758 24.422 5.184 1 92.81 497 MET B O 1
ATOM 8717 N N . ARG B 1 498 ? -10.352 22.688 4.754 1 87 498 ARG B N 1
ATOM 8718 C CA . ARG B 1 498 ? -9.188 23.547 5 1 87 498 ARG B CA 1
ATOM 8719 C C . ARG B 1 498 ? -8.859 24.391 3.775 1 87 498 ARG B C 1
ATOM 8721 O O . ARG B 1 498 ? -9.102 23.969 2.641 1 87 498 ARG B O 1
ATOM 8728 N N . LEU B 1 499 ? -8.25 25.594 3.986 1 85.75 499 LEU B N 1
ATOM 8729 C CA . LEU B 1 499 ? -7.676 26.438 2.951 1 85.75 499 LEU B CA 1
ATOM 8730 C C . LEU B 1 499 ? -8.711 26.766 1.876 1 85.75 499 LEU B C 1
ATOM 8732 O O . LEU B 1 499 ? -8.484 26.5 0.693 1 85.75 499 LEU B O 1
ATOM 8736 N N . THR B 1 500 ? -9.75 27.328 2.297 1 87.69 500 THR B N 1
ATOM 8737 C CA . THR B 1 500 ? -10.828 27.656 1.364 1 87.69 500 THR B CA 1
ATOM 8738 C C . THR B 1 500 ? -11.508 28.969 1.763 1 87.69 500 THR B C 1
ATOM 8740 O O . THR B 1 500 ? -11.367 29.422 2.898 1 87.69 500 THR B O 1
ATOM 8743 N N . ASP B 1 501 ? -12.102 29.609 0.787 1 86.31 501 ASP B N 1
ATOM 8744 C CA . ASP B 1 501 ? -12.914 30.797 1.068 1 86.31 501 ASP B CA 1
ATOM 8745 C C . ASP B 1 501 ? -14.359 30.406 1.371 1 86.31 501 ASP B C 1
ATOM 8747 O O . ASP B 1 501 ? -15.172 31.266 1.732 1 86.31 501 ASP B O 1
ATOM 8751 N N . VAL B 1 502 ? -14.562 29.062 1.233 1 86.44 502 VAL B N 1
ATOM 8752 C CA . VAL B 1 502 ? -15.867 28.531 1.601 1 86.44 502 VAL B CA 1
ATOM 8753 C C . VAL B 1 502 ? -15.844 28.047 3.047 1 86.44 502 VAL B C 1
ATOM 8755 O O . VAL B 1 502 ? -14.844 27.469 3.5 1 86.44 502 VAL B O 1
ATOM 8758 N N . GLU B 1 503 ? -16.672 28.469 3.867 1 78.31 503 GLU B N 1
ATOM 8759 C CA . GLU B 1 503 ? -16.625 28.234 5.305 1 78.31 503 GLU B CA 1
ATOM 8760 C C . GLU B 1 503 ? -16.656 26.734 5.617 1 78.31 503 GLU B C 1
ATOM 8762 O O . GLU B 1 503 ? -16 26.281 6.555 1 78.31 503 GLU B O 1
ATOM 8767 N N . SER B 1 504 ? -17.547 26 4.891 1 92.31 504 SER B N 1
ATOM 8768 C CA . SER B 1 504 ? -17.703 24.578 5.168 1 92.31 504 SER B CA 1
ATOM 8769 C C . SER B 1 504 ? -18.266 23.844 3.963 1 92.31 504 SER B C 1
ATOM 8771 O O . SER B 1 504 ? -18.734 24.469 3.01 1 92.31 504 SER B O 1
ATOM 8773 N N . PHE B 1 505 ? -18.016 22.594 3.93 1 95.31 505 PHE B N 1
ATOM 8774 C CA . PHE B 1 505 ? -18.703 21.688 3.012 1 95.31 505 PHE B CA 1
ATOM 8775 C C . PHE B 1 505 ? -20.109 21.359 3.527 1 95.31 505 PHE B C 1
ATOM 8777 O O . PHE B 1 505 ? -20.25 20.578 4.465 1 95.31 505 PHE B O 1
ATOM 8784 N N . GLU B 1 506 ? -21.094 21.938 2.922 1 95 506 GLU B N 1
ATOM 8785 C CA . GLU B 1 506 ? -22.469 21.812 3.404 1 95 506 GLU B CA 1
ATOM 8786 C C . GLU B 1 506 ? -23.188 20.641 2.729 1 95 506 GLU B C 1
ATOM 8788 O O . GLU B 1 506 ? -23.547 20.719 1.554 1 95 506 GLU B O 1
ATOM 8793 N N . LEU B 1 507 ? -23.578 19.672 3.492 1 94.94 507 LEU B N 1
ATOM 8794 C CA . LEU B 1 507 ? -24.094 18.422 2.971 1 94.94 507 LEU B CA 1
ATOM 8795 C C . LEU B 1 507 ? -25.531 18.609 2.471 1 94.94 507 LEU B C 1
ATOM 8797 O O . LEU B 1 507 ? -26 17.844 1.616 1 94.94 507 LEU B O 1
ATOM 8801 N N . ARG B 1 508 ? -26.219 19.625 2.955 1 92.06 508 ARG B N 1
ATOM 8802 C CA . ARG B 1 508 ? -27.594 19.828 2.551 1 92.06 508 ARG B CA 1
ATOM 8803 C C . ARG B 1 508 ? -27.703 20.922 1.487 1 92.06 508 ARG B C 1
ATOM 8805 O O . ARG B 1 508 ? -28.797 21.188 0.969 1 92.06 508 ARG B O 1
ATOM 8812 N N . ASN B 1 509 ? -26.562 21.594 1.27 1 91.31 509 ASN B N 1
ATOM 8813 C CA . ASN B 1 509 ? -26.469 22.531 0.156 1 91.31 509 ASN B CA 1
ATOM 8814 C C . ASN B 1 509 ? -25.875 21.891 -1.082 1 91.31 509 ASN B C 1
ATOM 8816 O O . ASN B 1 509 ? -24.656 21.922 -1.278 1 91.31 509 ASN B O 1
ATOM 8820 N N . PHE B 1 510 ? -26.641 21.438 -1.964 1 87.25 510 PHE B N 1
ATOM 8821 C CA . PHE B 1 510 ? -26.203 20.562 -3.053 1 87.25 510 PHE B CA 1
ATOM 8822 C C . PHE B 1 510 ? -25.438 21.359 -4.102 1 87.25 510 PHE B C 1
ATOM 8824 O O . PHE B 1 510 ? -24.453 20.859 -4.656 1 87.25 510 PHE B O 1
ATOM 8831 N N . LYS B 1 511 ? -25.703 22.5 -4.496 1 82.5 511 LYS B N 1
ATOM 8832 C CA . LYS B 1 511 ? -25 23.281 -5.508 1 82.5 511 LYS B CA 1
ATOM 8833 C C . LYS B 1 511 ? -23.828 24.047 -4.891 1 82.5 511 LYS B C 1
ATOM 8835 O O . LYS B 1 511 ? -22.719 24 -5.395 1 82.5 511 LYS B O 1
ATOM 8840 N N . GLN B 1 512 ? -23.828 24.422 -3.658 1 89.12 512 GLN B N 1
ATOM 8841 C CA . GLN B 1 512 ? -22.906 25.219 -2.855 1 89.12 512 GLN B CA 1
ATOM 8842 C C . GLN B 1 512 ? -21.906 25.953 -3.736 1 89.12 512 GLN B C 1
ATOM 8844 O O . GLN B 1 512 ? -20.766 25.5 -3.92 1 89.12 512 GLN B O 1
ATOM 8849 N N . ILE B 1 513 ? -22.266 27.047 -4.359 1 86.38 513 ILE B N 1
ATOM 8850 C CA . ILE B 1 513 ? -21.453 27.906 -5.211 1 86.38 513 ILE B CA 1
ATOM 8851 C C . ILE B 1 513 ? -21.141 29.203 -4.477 1 86.38 513 ILE B C 1
ATOM 8853 O O . ILE B 1 513 ? -22.031 29.984 -4.152 1 86.38 513 ILE B O 1
ATOM 8857 N N . PRO B 1 514 ? -19.922 29.344 -4.23 1 85.5 514 PRO B N 1
ATOM 8858 C CA . PRO B 1 514 ? -19.578 30.578 -3.525 1 85.5 514 PRO B CA 1
ATOM 8859 C C . PRO B 1 514 ? -19.688 31.812 -4.414 1 85.5 514 PRO B C 1
ATOM 8861 O O . PRO B 1 514 ? -19.516 31.719 -5.633 1 85.5 514 PRO B O 1
ATOM 8864 N N . ASP B 1 515 ? -19.984 32.875 -3.783 1 86 515 ASP B N 1
ATOM 8865 C CA . ASP B 1 515 ? -19.984 34.156 -4.488 1 86 515 ASP B CA 1
ATOM 8866 C C . ASP B 1 515 ? -18.562 34.719 -4.598 1 86 515 ASP B C 1
ATOM 8868 O O . ASP B 1 515 ? -17.984 35.156 -3.598 1 86 515 ASP B O 1
ATOM 8872 N N . ARG B 1 516 ? -18.094 34.75 -5.801 1 91.12 516 ARG B N 1
ATOM 8873 C CA . ARG B 1 516 ? -16.734 35.219 -6.004 1 91.12 516 ARG B CA 1
ATOM 8874 C C . ARG B 1 516 ? -16.688 36.375 -6.98 1 91.12 516 ARG B C 1
ATOM 8876 O O . ARG B 1 516 ? -15.75 36.5 -7.766 1 91.12 516 ARG B O 1
ATOM 8883 N N . THR B 1 517 ? -17.719 37.188 -6.879 1 89.38 517 THR B N 1
ATOM 8884 C CA . THR B 1 517 ? -17.797 38.375 -7.73 1 89.38 517 THR B CA 1
ATOM 8885 C C . THR B 1 517 ? -16.734 39.406 -7.336 1 89.38 517 THR B C 1
ATOM 8887 O O . THR B 1 517 ? -16.406 40.281 -8.125 1 89.38 517 THR B O 1
ATOM 8890 N N . ARG B 1 518 ? -16.156 39.25 -6.141 1 91.75 518 ARG B N 1
ATOM 8891 C CA . ARG B 1 518 ? -15.172 40.219 -5.641 1 91.75 518 ARG B CA 1
ATOM 8892 C C . ARG B 1 518 ? -13.758 39.625 -5.719 1 91.75 518 ARG B C 1
ATOM 8894 O O . ARG B 1 518 ? -12.844 40.156 -5.09 1 91.75 518 ARG B O 1
ATOM 8901 N N . VAL B 1 519 ? -13.664 38.562 -6.406 1 93.12 519 VAL B N 1
ATOM 8902 C CA . VAL B 1 519 ? -12.367 37.938 -6.605 1 93.12 519 VAL B CA 1
ATOM 8903 C C . VAL B 1 519 ? -11.875 38.219 -8.023 1 93.12 519 VAL B C 1
ATOM 8905 O O . VAL B 1 519 ? -12.594 37.969 -9 1 93.12 519 VAL B O 1
ATOM 8908 N N . PHE B 1 520 ? -10.641 38.75 -8.156 1 93.06 520 PHE B N 1
ATOM 8909 C CA . PHE B 1 520 ? -10.062 39.094 -9.445 1 93.06 520 PHE B CA 1
ATOM 8910 C C . PHE B 1 520 ? -8.727 38.375 -9.641 1 93.06 520 PHE B C 1
ATOM 8912 O O . PHE B 1 520 ? -7.992 38.156 -8.68 1 93.06 520 PHE B O 1
ATOM 8919 N N . HIS B 1 521 ? -8.516 37.969 -10.828 1 92.38 521 HIS B N 1
ATOM 8920 C CA . HIS B 1 521 ? -7.234 37.375 -11.203 1 92.38 521 HIS B CA 1
ATOM 8921 C C . HIS B 1 521 ? -6.312 38.438 -11.812 1 92.38 521 HIS B C 1
ATOM 8923 O O . HIS B 1 521 ? -6.715 39.156 -12.719 1 92.38 521 HIS B O 1
ATOM 8929 N N . VAL B 1 522 ? -5.059 38.469 -11.258 1 89.88 522 VAL B N 1
ATOM 8930 C CA . VAL B 1 522 ? -4.078 39.438 -11.734 1 89.88 522 VAL B CA 1
ATOM 8931 C C . VAL B 1 522 ? -2.834 38.719 -12.242 1 89.88 522 VAL B C 1
ATOM 8933 O O . VAL B 1 522 ? -2.332 37.812 -11.586 1 89.88 522 VAL B O 1
ATOM 8936 N N . ARG B 1 523 ? -2.389 38.938 -13.445 1 88.25 523 ARG B N 1
ATOM 8937 C CA . ARG B 1 523 ? -1.201 38.312 -14.031 1 88.25 523 ARG B CA 1
ATOM 8938 C C . ARG B 1 523 ? -0.305 39.375 -14.688 1 88.25 523 ARG B C 1
ATOM 8940 O O . ARG B 1 523 ? -0.796 40.312 -15.328 1 88.25 523 ARG B O 1
ATOM 8947 N N . THR B 1 524 ? 1.088 39.094 -14.406 1 78.75 524 THR B N 1
ATOM 8948 C CA . THR B 1 524 ? 2.039 39.969 -15.062 1 78.75 524 THR B CA 1
ATOM 8949 C C . THR B 1 524 ? 2.357 39.469 -16.469 1 78.75 524 THR B C 1
ATOM 8951 O O . THR B 1 524 ? 2.428 38.281 -16.703 1 78.75 524 THR B O 1
ATOM 8954 N N . ARG B 1 525 ? 2.186 40.188 -17.672 1 64.94 525 ARG B N 1
ATOM 8955 C CA . ARG B 1 525 ? 2.551 39.812 -19.031 1 64.94 525 ARG B CA 1
ATOM 8956 C C . ARG B 1 525 ? 4.066 39.719 -19.188 1 64.94 525 ARG B C 1
ATOM 8958 O O . ARG B 1 525 ? 4.809 40.438 -18.547 1 64.94 525 ARG B O 1
ATOM 8965 N N . CYS B 1 526 ? 4.695 38.562 -19.453 1 55.41 526 CYS B N 1
ATOM 8966 C CA . CYS B 1 526 ? 6.113 38.281 -19.625 1 55.41 526 CYS B CA 1
ATOM 8967 C C . CYS B 1 526 ? 6.793 39.344 -20.469 1 55.41 526 CYS B C 1
ATOM 8969 O O . CYS B 1 526 ? 7.969 39.219 -20.812 1 55.41 526 CYS B O 1
ATOM 8971 N N . SER B 1 527 ? 6.156 40.125 -21.438 1 46.72 527 SER B N 1
ATOM 8972 C CA . SER B 1 527 ? 7.125 40.75 -22.328 1 46.72 527 SER B CA 1
ATOM 8973 C C . SER B 1 527 ? 8.281 41.375 -21.562 1 46.72 527 SER B C 1
ATOM 8975 O O . SER B 1 527 ? 9.398 41.469 -22.062 1 46.72 527 SER B O 1
ATOM 8977 N N . GLY B 1 528 ? 8.156 42.688 -21.094 1 42.16 528 GLY B N 1
ATOM 8978 C CA . GLY B 1 528 ? 9.273 43.469 -20.594 1 42.16 528 GLY B CA 1
ATOM 8979 C C . GLY B 1 528 ? 9.875 42.906 -19.312 1 42.16 528 GLY B C 1
ATOM 8980 O O . GLY B 1 528 ? 9.414 41.906 -18.812 1 42.16 528 GLY B O 1
ATOM 8981 N N . ALA B 1 529 ? 10.93 43.719 -18.797 1 40.09 529 ALA B N 1
ATOM 8982 C CA . ALA B 1 529 ? 11.836 43.625 -17.656 1 40.09 529 ALA B CA 1
ATOM 8983 C C . ALA B 1 529 ? 11.078 43.25 -16.391 1 40.09 529 ALA B C 1
ATOM 8985 O O . ALA B 1 529 ? 11.648 43.25 -15.297 1 40.09 529 ALA B O 1
ATOM 8986 N N . LEU B 1 530 ? 9.766 43.562 -16.312 1 48.56 530 LEU B N 1
ATOM 8987 C CA . LEU B 1 530 ? 9.305 43.594 -14.93 1 48.56 530 LEU B CA 1
ATOM 8988 C C . LEU B 1 530 ? 9.219 42.188 -14.352 1 48.56 530 LEU B C 1
ATOM 8990 O O . LEU B 1 530 ? 8.594 41.281 -14.953 1 48.56 530 LEU B O 1
ATOM 8994 N N . PRO B 1 531 ? 9.938 41.875 -13.273 1 54.75 531 PRO B N 1
ATOM 8995 C CA . PRO B 1 531 ? 10.102 40.781 -12.312 1 54.75 531 PRO B CA 1
ATOM 8996 C C . PRO B 1 531 ? 8.766 40.188 -11.859 1 54.75 531 PRO B C 1
ATOM 8998 O O . PRO B 1 531 ? 7.707 40.719 -12.188 1 54.75 531 PRO B O 1
ATOM 9001 N N . HIS B 1 532 ? 8.688 39.438 -10.625 1 66.25 532 HIS B N 1
ATOM 9002 C CA . HIS B 1 532 ? 7.715 38.812 -9.734 1 66.25 532 HIS B CA 1
ATOM 9003 C C . HIS B 1 532 ? 6.617 39.781 -9.336 1 66.25 532 HIS B C 1
ATOM 9005 O O . HIS B 1 532 ? 6.828 41 -9.352 1 66.25 532 HIS B O 1
ATOM 9011 N N . LEU B 1 533 ? 5.191 39.344 -9.602 1 73.19 533 LEU B N 1
ATOM 9012 C CA . LEU B 1 533 ? 4.074 40.156 -9.086 1 73.19 533 LEU B CA 1
ATOM 9013 C C . LEU B 1 533 ? 4.395 40.688 -7.703 1 73.19 533 LEU B C 1
ATOM 9015 O O . LEU B 1 533 ? 4.727 39.938 -6.785 1 73.19 533 LEU B O 1
ATOM 9019 N N . GLN B 1 534 ? 4.602 42 -7.621 1 74.38 534 GLN B N 1
ATOM 9020 C CA . GLN B 1 534 ? 4.883 42.625 -6.332 1 74.38 534 GLN B CA 1
ATOM 9021 C C . GLN B 1 534 ? 3.604 42.844 -5.523 1 74.38 534 GLN B C 1
ATOM 9023 O O . GLN B 1 534 ? 2.863 43.781 -5.742 1 74.38 534 GLN B O 1
ATOM 9028 N N . HIS B 1 535 ? 3.289 42.062 -4.645 1 80.19 535 HIS B N 1
ATOM 9029 C CA . HIS B 1 535 ? 2.053 42.031 -3.869 1 80.19 535 HIS B CA 1
ATOM 9030 C C . HIS B 1 535 ? 1.864 43.344 -3.096 1 80.19 535 HIS B C 1
ATOM 9032 O O . HIS B 1 535 ? 0.741 43.844 -2.959 1 80.19 535 HIS B O 1
ATOM 9038 N N . HIS B 1 536 ? 3.023 43.938 -2.643 1 77.44 536 HIS B N 1
ATOM 9039 C CA . HIS B 1 536 ? 2.936 45.156 -1.867 1 77.44 536 HIS B CA 1
ATOM 9040 C C . HIS B 1 536 ? 2.434 46.312 -2.727 1 77.44 536 HIS B C 1
ATOM 9042 O O . HIS B 1 536 ? 1.678 47.188 -2.25 1 77.44 536 HIS B O 1
ATOM 9048 N N . GLN B 1 537 ? 2.832 46.281 -3.955 1 77.5 537 GLN B N 1
ATOM 9049 C CA . GLN B 1 537 ? 2.391 47.344 -4.871 1 77.5 537 GLN B CA 1
ATOM 9050 C C . GLN B 1 537 ? 0.903 47.219 -5.184 1 77.5 537 GLN B C 1
ATOM 9052 O O . GLN B 1 537 ? 0.193 48.219 -5.285 1 77.5 537 GLN B O 1
ATOM 9057 N N . LEU B 1 538 ? 0.495 46 -5.309 1 84.5 538 LEU B N 1
ATOM 9058 C CA . LEU B 1 538 ? -0.918 45.75 -5.578 1 84.5 538 LEU B CA 1
ATOM 9059 C C . LEU B 1 538 ? -1.779 46.188 -4.395 1 84.5 538 LEU B C 1
ATOM 9061 O O . LEU B 1 538 ? -2.842 46.781 -4.578 1 84.5 538 LEU B O 1
ATOM 9065 N N . ARG B 1 539 ? -1.336 45.906 -3.225 1 85.62 539 ARG B N 1
ATOM 9066 C CA . ARG B 1 539 ? -2.068 46.281 -2.02 1 85.62 539 ARG B CA 1
ATOM 9067 C C . ARG B 1 539 ? -2.184 47.781 -1.894 1 85.62 539 ARG B C 1
ATOM 9069 O O . ARG B 1 539 ? -3.229 48.312 -1.495 1 85.62 539 ARG B O 1
ATOM 9076 N N . ARG B 1 540 ? -1.089 48.406 -2.23 1 82.56 540 ARG B N 1
ATOM 9077 C CA . ARG B 1 540 ? -1.076 49.875 -2.184 1 82.56 540 ARG B CA 1
ATOM 9078 C C . ARG B 1 540 ? -2.027 50.469 -3.221 1 82.56 540 ARG B C 1
ATOM 9080 O O . ARG B 1 540 ? -2.766 51.406 -2.928 1 82.56 540 ARG B O 1
ATOM 9087 N N . ALA B 1 541 ? -1.968 49.875 -4.355 1 85.75 541 ALA B N 1
ATOM 9088 C CA . ALA B 1 541 ? -2.795 50.375 -5.453 1 85.75 541 ALA B CA 1
ATOM 9089 C C . ALA B 1 541 ? -4.277 50.219 -5.125 1 85.75 541 ALA B C 1
ATOM 9091 O O . ALA B 1 541 ? -5.086 51.094 -5.508 1 85.75 541 ALA B O 1
ATOM 9092 N N . PHE B 1 542 ? -4.613 49.188 -4.383 1 88.31 542 PHE B N 1
ATOM 9093 C CA . PHE B 1 542 ? -6.023 48.875 -4.156 1 88.31 542 PHE B CA 1
ATOM 9094 C C . PHE B 1 542 ? -6.449 49.312 -2.754 1 88.31 542 PHE B C 1
ATOM 9096 O O . PHE B 1 542 ? -7.547 48.969 -2.305 1 88.31 542 PHE B O 1
ATOM 9103 N N . SER B 1 543 ? -5.664 50 -2.006 1 84.94 543 SER B N 1
ATOM 9104 C CA . SER B 1 543 ? -5.906 50.344 -0.613 1 84.94 543 SER B CA 1
ATOM 9105 C C . SER B 1 543 ? -7.172 51.188 -0.47 1 84.94 543 SER B C 1
ATOM 9107 O O . SER B 1 543 ? -7.84 51.156 0.564 1 84.94 543 SER B O 1
ATOM 9109 N N . SER B 1 544 ? -7.48 52 -1.558 1 83.94 544 SER B N 1
ATOM 9110 C CA . SER B 1 544 ? -8.641 52.875 -1.523 1 83.94 544 SER B CA 1
ATOM 9111 C C . SER B 1 544 ? -9.938 52.062 -1.53 1 83.94 544 SER B C 1
ATOM 9113 O O . SER B 1 544 ? -11 52.594 -1.166 1 83.94 544 SER B O 1
ATOM 9115 N N . LEU B 1 545 ? -9.859 50.844 -1.934 1 87.5 545 LEU B N 1
ATOM 9116 C CA . LEU B 1 545 ? -11.062 50.031 -2.061 1 87.5 545 LEU B CA 1
ATOM 9117 C C . LEU B 1 545 ? -11.289 49.188 -0.799 1 87.5 545 LEU B C 1
ATOM 9119 O O . LEU B 1 545 ? -12.211 48.375 -0.744 1 87.5 545 LEU B O 1
ATOM 9123 N N . GLY B 1 546 ? -10.5 49.406 0.216 1 82.38 546 GLY B N 1
ATOM 9124 C CA . GLY B 1 546 ? -10.68 48.688 1.468 1 82.38 546 GLY B CA 1
ATOM 9125 C C . GLY B 1 546 ? -9.664 47.562 1.666 1 82.38 546 GLY B C 1
ATOM 9126 O O . GLY B 1 546 ? -8.547 47.625 1.152 1 82.38 546 GLY B O 1
ATOM 9127 N N . SER B 1 547 ? -10.125 46.562 2.496 1 83.44 547 SER B N 1
ATOM 9128 C CA . SER B 1 547 ? -9.242 45.438 2.807 1 83.44 547 SER B CA 1
ATOM 9129 C C . SER B 1 547 ? -9.109 44.469 1.616 1 83.44 547 SER B C 1
ATOM 9131 O O . SER B 1 547 ? -10.109 44.094 1.018 1 83.44 547 SER B O 1
ATOM 9133 N N . VAL B 1 548 ? -7.84 44.312 1.22 1 86.06 548 VAL B N 1
ATOM 9134 C CA . VAL B 1 548 ? -7.551 43.469 0.05 1 86.06 548 VAL B CA 1
ATOM 9135 C C . VAL B 1 548 ? -6.707 42.281 0.459 1 86.06 548 VAL B C 1
ATOM 9137 O O . VAL B 1 548 ? -5.777 42.406 1.262 1 86.06 548 VAL B O 1
ATOM 9140 N N . GLN B 1 549 ? -7.176 41.125 0.05 1 87.31 549 GLN B N 1
ATOM 9141 C CA . GLN B 1 549 ? -6.402 39.875 0.239 1 87.31 549 GLN B CA 1
ATOM 9142 C C . GLN B 1 549 ? -5.809 39.406 -1.08 1 87.31 549 GLN B C 1
ATOM 9144 O O . GLN B 1 549 ? -6.5 39.375 -2.1 1 87.31 549 GLN B O 1
ATOM 9149 N N . ILE B 1 550 ? -4.555 39.219 -1.021 1 86.12 550 ILE B N 1
ATOM 9150 C CA . ILE B 1 550 ? -3.873 38.75 -2.225 1 86.12 550 ILE B CA 1
ATOM 9151 C C . ILE B 1 550 ? -3.4 37.281 -2.023 1 86.12 550 ILE B C 1
ATOM 9153 O O . ILE B 1 550 ? -2.717 37 -1.043 1 86.12 550 ILE B O 1
ATOM 9157 N N . LYS B 1 551 ? -3.857 36.438 -2.895 1 86.31 551 LYS B N 1
ATOM 9158 C CA . LYS B 1 551 ? -3.43 35.062 -2.881 1 86.31 551 LYS B CA 1
ATOM 9159 C C . LYS B 1 551 ? -2.566 34.719 -4.098 1 86.31 551 LYS B C 1
ATOM 9161 O O . LYS B 1 551 ? -3.07 34.656 -5.223 1 86.31 551 LYS B O 1
ATOM 9166 N N . ALA B 1 552 ? -1.342 34.375 -3.787 1 82.06 552 ALA B N 1
ATOM 9167 C CA . ALA B 1 552 ? -0.379 34.125 -4.859 1 82.06 552 ALA B CA 1
ATOM 9168 C C . ALA B 1 552 ? -0.588 32.781 -5.504 1 82.06 552 ALA B C 1
ATOM 9170 O O . ALA B 1 552 ? -0.852 31.781 -4.809 1 82.06 552 ALA B O 1
ATOM 9171 N N . LEU B 1 553 ? -0.634 32.594 -6.762 1 78.75 553 LEU B N 1
ATOM 9172 C CA . LEU B 1 553 ? -0.691 31.344 -7.52 1 78.75 553 LEU B CA 1
ATOM 9173 C C . LEU B 1 553 ? 0.676 31 -8.102 1 78.75 553 LEU B C 1
ATOM 9175 O O . LEU B 1 553 ? 0.925 29.859 -8.477 1 78.75 553 LEU B O 1
ATOM 9179 N N . GLY B 1 554 ? 1.521 31.906 -8.102 1 74.19 554 GLY B N 1
ATOM 9180 C CA . GLY B 1 554 ? 2.863 31.828 -8.648 1 74.19 554 GLY B CA 1
ATOM 9181 C C . GLY B 1 554 ? 3.613 33.156 -8.602 1 74.19 554 GLY B C 1
ATOM 9182 O O . GLY B 1 554 ? 3.209 34.062 -7.891 1 74.19 554 GLY B O 1
ATOM 9183 N N . LYS B 1 555 ? 4.664 33.062 -9.328 1 75.69 555 LYS B N 1
ATOM 9184 C CA . LYS B 1 555 ? 5.504 34.25 -9.328 1 75.69 555 LYS B CA 1
ATOM 9185 C C . LYS B 1 555 ? 4.855 35.406 -10.117 1 75.69 555 LYS B C 1
ATOM 9187 O O . LYS B 1 555 ? 5.117 36.562 -9.867 1 75.69 555 LYS B O 1
ATOM 9192 N N . HIS B 1 556 ? 3.898 34.969 -10.984 1 82.12 556 HIS B N 1
ATOM 9193 C CA . HIS B 1 556 ? 3.42 35.969 -11.914 1 82.12 556 HIS B CA 1
ATOM 9194 C C . HIS B 1 556 ? 1.909 36.156 -11.812 1 82.12 556 HIS B C 1
ATOM 9196 O O . HIS B 1 556 ? 1.323 36.969 -12.531 1 82.12 556 HIS B O 1
ATOM 9202 N N . GLU B 1 557 ? 1.303 35.375 -11 1 87.31 557 GLU B N 1
ATOM 9203 C CA . GLU B 1 557 ? -0.156 35.438 -10.945 1 87.31 557 GLU B CA 1
ATOM 9204 C C . GLU B 1 557 ? -0.655 35.406 -9.5 1 87.31 557 GLU B C 1
ATOM 9206 O O . GLU B 1 557 ? 0.001 34.844 -8.617 1 87.31 557 GLU B O 1
ATOM 9211 N N . ALA B 1 558 ? -1.756 36.094 -9.273 1 89.31 558 ALA B N 1
ATOM 9212 C CA . ALA B 1 558 ? -2.385 36.094 -7.957 1 89.31 558 ALA B CA 1
ATOM 9213 C C . ALA B 1 558 ? -3.885 36.344 -8.062 1 89.31 558 ALA B C 1
ATOM 9215 O O . ALA B 1 558 ? -4.363 36.844 -9.086 1 89.31 558 ALA B O 1
ATOM 9216 N N . TYR B 1 559 ? -4.527 35.938 -7.117 1 91.25 559 TYR B N 1
ATOM 9217 C CA . TYR B 1 559 ? -5.91 36.375 -6.926 1 91.25 559 TYR B CA 1
ATOM 9218 C C . TYR B 1 559 ? -5.992 37.5 -5.918 1 91.25 559 TYR B C 1
ATOM 9220 O O . TYR B 1 559 ? -5.273 37.5 -4.918 1 91.25 559 TYR B O 1
ATOM 9228 N N . VAL B 1 560 ? -6.789 38.438 -6.246 1 90.94 560 VAL B N 1
ATOM 9229 C CA . VAL B 1 560 ? -7.043 39.562 -5.348 1 90.94 560 VAL B CA 1
ATOM 9230 C C . VAL B 1 560 ? -8.5 39.562 -4.898 1 90.94 560 VAL B C 1
ATOM 9232 O O . VAL B 1 560 ? -9.414 39.5 -5.73 1 90.94 560 VAL B O 1
ATOM 9235 N N . VAL B 1 561 ? -8.68 39.562 -3.576 1 91.12 561 VAL B N 1
ATOM 9236 C CA . VAL B 1 561 ? -10.031 39.5 -3.014 1 91.12 561 VAL B CA 1
ATOM 9237 C C . VAL B 1 561 ? -10.344 40.812 -2.283 1 91.12 561 VAL B C 1
ATOM 9239 O O . VAL B 1 561 ? -9.562 41.25 -1.439 1 91.12 561 VAL B O 1
ATOM 9242 N N . PHE B 1 562 ? -11.445 41.375 -2.648 1 89.81 562 PHE B N 1
ATOM 9243 C CA . PHE B 1 562 ? -11.922 42.594 -1.963 1 89.81 562 PHE B CA 1
ATOM 9244 C C . PHE B 1 562 ? -12.984 42.219 -0.935 1 89.81 562 PHE B C 1
ATOM 9246 O O . PHE B 1 562 ? -14.07 41.75 -1.294 1 89.81 562 PHE B O 1
ATOM 9253 N N . HIS B 1 563 ? -12.789 42.375 0.371 1 82.88 563 HIS B N 1
ATOM 9254 C CA . HIS B 1 563 ? -13.633 41.875 1.449 1 82.88 563 HIS B CA 1
ATOM 9255 C C . HIS B 1 563 ? -14.727 42.875 1.809 1 82.88 563 HIS B C 1
ATOM 9257 O O . HIS B 1 563 ? -15.719 42.531 2.449 1 82.88 563 HIS B O 1
ATOM 9263 N N . ASP B 1 564 ? -14.539 44.156 1.406 1 79.38 564 ASP B N 1
ATOM 9264 C CA . ASP B 1 564 ? -15.523 45.188 1.765 1 79.38 564 ASP B CA 1
ATOM 9265 C C . ASP B 1 564 ? -16.828 44.969 1.002 1 79.38 564 ASP B C 1
ATOM 9267 O O . ASP B 1 564 ? -16.922 45.281 -0.182 1 79.38 564 ASP B O 1
ATOM 9271 N N . ILE B 1 565 ? -17.875 44.531 1.744 1 78.75 565 ILE B N 1
ATOM 9272 C CA . ILE B 1 565 ? -19.141 44.156 1.111 1 78.75 565 ILE B CA 1
ATOM 9273 C C . ILE B 1 565 ? -20.047 45.375 1.05 1 78.75 565 ILE B C 1
ATOM 9275 O O . ILE B 1 565 ? -21.062 45.375 0.36 1 78.75 565 ILE B O 1
ATOM 9279 N N . THR B 1 566 ? -19.672 46.375 1.711 1 82 566 THR B N 1
ATOM 9280 C CA . THR B 1 566 ? -20.516 47.562 1.74 1 82 566 THR B CA 1
ATOM 9281 C C . THR B 1 566 ? -20.422 48.312 0.416 1 82 566 THR B C 1
ATOM 9283 O O . THR B 1 566 ? -21.281 49.156 0.104 1 82 566 THR B O 1
ATOM 9286 N N . ARG B 1 567 ? -19.5 48 -0.374 1 82.94 567 ARG B N 1
ATOM 9287 C CA . ARG B 1 567 ? -19.328 48.625 -1.685 1 82.94 567 ARG B CA 1
ATOM 9288 C C . ARG B 1 567 ? -19.594 47.625 -2.803 1 82.94 567 ARG B C 1
ATOM 9290 O O . ARG B 1 567 ? -19.391 46.406 -2.621 1 82.94 567 ARG B O 1
ATOM 9297 N N . PRO B 1 568 ? -20.172 48.094 -3.85 1 86.75 568 PRO B N 1
ATOM 9298 C CA . PRO B 1 568 ? -20.297 47.188 -4.992 1 86.75 568 PRO B CA 1
ATOM 9299 C C . PRO B 1 568 ? -18.938 46.656 -5.469 1 86.75 568 PRO B C 1
ATOM 9301 O O . PRO B 1 568 ? -17.906 47.312 -5.258 1 86.75 568 PRO B O 1
ATOM 9304 N N . PRO B 1 569 ? -18.922 45.438 -5.961 1 89.94 569 PRO B N 1
ATOM 9305 C CA . PRO B 1 569 ? -17.672 44.906 -6.508 1 89.94 569 PRO B CA 1
ATOM 9306 C C . PRO B 1 569 ? -17.031 45.875 -7.512 1 89.94 569 PRO B C 1
ATOM 9308 O O . PRO B 1 569 ? -17.719 46.469 -8.328 1 89.94 569 PRO B O 1
ATOM 9311 N N . PRO B 1 570 ? -15.766 46.062 -7.328 1 89.94 570 PRO B N 1
ATOM 9312 C CA . PRO B 1 570 ? -15.102 46.969 -8.258 1 89.94 570 PRO B CA 1
ATOM 9313 C C . PRO B 1 570 ? -15.125 46.469 -9.703 1 89.94 570 PRO B C 1
ATOM 9315 O O . PRO B 1 570 ? -15.195 45.25 -9.93 1 89.94 570 PRO B O 1
ATOM 9318 N N . GLU B 1 571 ? -15.102 47.406 -10.602 1 91.25 571 GLU B N 1
ATOM 9319 C CA . GLU B 1 571 ? -15.008 47.062 -12.016 1 91.25 571 GLU B CA 1
ATOM 9320 C C . GLU B 1 571 ? -13.555 46.906 -12.453 1 91.25 571 GLU B C 1
ATOM 9322 O O . GLU B 1 571 ? -12.656 47.531 -11.883 1 91.25 571 GLU B O 1
ATOM 9327 N N . VAL B 1 572 ? -13.367 46.062 -13.414 1 92.62 572 VAL B N 1
ATOM 9328 C CA . VAL B 1 572 ? -12.031 45.781 -13.922 1 92.62 572 VAL B CA 1
ATOM 9329 C C . VAL B 1 572 ? -11.383 47.094 -14.383 1 92.62 572 VAL B C 1
ATOM 9331 O O . VAL B 1 572 ? -10.188 47.312 -14.172 1 92.62 572 VAL B O 1
ATOM 9334 N N . SER B 1 573 ? -12.148 47.969 -14.977 1 89.31 573 SER B N 1
ATOM 9335 C CA . SER B 1 573 ? -11.648 49.25 -15.461 1 89.31 573 SER B CA 1
ATOM 9336 C C . SER B 1 573 ? -11.156 50.125 -14.312 1 89.31 573 SER B C 1
ATOM 9338 O O . SER B 1 573 ? -10.125 50.781 -14.43 1 89.31 573 SER B O 1
ATOM 9340 N N . GLU B 1 574 ? -11.898 50.031 -13.242 1 89.31 574 GLU B N 1
ATOM 9341 C CA . GLU B 1 574 ? -11.516 50.812 -12.055 1 89.31 574 GLU B CA 1
ATOM 9342 C C . GLU B 1 574 ? -10.195 50.281 -11.477 1 89.31 574 GLU B C 1
ATOM 9344 O O . GLU B 1 574 ? -9.344 51.094 -11.07 1 89.31 574 GLU B O 1
ATOM 9349 N N . LEU B 1 575 ? -10.031 49.031 -11.484 1 90.69 575 LEU B N 1
ATOM 9350 C CA . LEU B 1 575 ? -8.828 48.438 -10.93 1 90.69 575 LEU B CA 1
ATOM 9351 C C . LEU B 1 575 ? -7.609 48.781 -11.789 1 90.69 575 LEU B C 1
ATOM 9353 O O . LEU B 1 575 ? -6.535 49.062 -11.258 1 90.69 575 LEU B O 1
ATOM 9357 N N . LYS B 1 576 ? -7.801 48.75 -13.055 1 87 576 LYS B N 1
ATOM 9358 C CA . LYS B 1 576 ? -6.719 49.094 -13.969 1 87 576 LYS B CA 1
ATOM 9359 C C . LYS B 1 576 ? -6.293 50.562 -13.781 1 87 576 LYS B C 1
ATOM 9361 O O . LYS B 1 576 ? -5.102 50.875 -13.836 1 87 576 LYS B O 1
ATOM 9366 N N . GLU B 1 577 ? -7.23 51.344 -13.578 1 86.5 577 GLU B N 1
ATOM 9367 C CA . GLU B 1 577 ? -6.949 52.781 -13.367 1 86.5 577 GLU B CA 1
ATOM 9368 C C . GLU B 1 577 ? -6.164 53 -12.078 1 86.5 577 GLU B C 1
ATOM 9370 O O . GLU B 1 577 ? -5.25 53.812 -12.031 1 86.5 577 GLU B O 1
ATOM 9375 N N . LEU B 1 578 ? -6.52 52.25 -11.102 1 86.75 578 LEU B N 1
ATOM 9376 C CA . LEU B 1 578 ? -5.855 52.406 -9.812 1 86.75 578 LEU B CA 1
ATOM 9377 C C . LEU B 1 578 ? -4.406 51.906 -9.891 1 86.75 578 LEU B C 1
ATOM 9379 O O . LEU B 1 578 ? -3.52 52.5 -9.273 1 86.75 578 LEU B O 1
ATOM 9383 N N . VAL B 1 579 ? -4.195 50.938 -10.633 1 85.31 579 VAL B N 1
ATOM 9384 C CA . VAL B 1 579 ? -2.84 50.438 -10.789 1 85.31 579 VAL B CA 1
ATOM 9385 C C . VAL B 1 579 ? -1.999 51.406 -11.594 1 85.31 579 VAL B C 1
ATOM 9387 O O . VAL B 1 579 ? -0.833 51.656 -11.266 1 85.31 579 VAL B O 1
ATOM 9390 N N . SER B 1 580 ? -2.576 52 -12.555 1 78.38 580 SER B N 1
ATOM 9391 C CA . SER B 1 580 ? -1.879 52.969 -13.391 1 78.38 580 SER B CA 1
ATOM 9392 C C . SER B 1 580 ? -1.539 54.25 -12.609 1 78.38 580 SER B C 1
ATOM 9394 O O . SER B 1 580 ? -0.49 54.844 -12.828 1 78.38 580 SER B O 1
ATOM 9396 N N . SER B 1 581 ? -2.354 54.594 -11.703 1 78.25 581 SER B N 1
ATOM 9397 C CA . SER B 1 581 ? -2.184 55.812 -10.953 1 78.25 581 SER B CA 1
ATOM 9398 C C . SER B 1 581 ? -1.174 55.656 -9.82 1 78.25 581 SER B C 1
ATOM 9400 O O . SER B 1 581 ? -0.583 56.625 -9.352 1 78.25 581 SER B O 1
ATOM 9402 N N . SER B 1 582 ? -1.07 54.594 -9.141 1 68.19 582 SER B N 1
ATOM 9403 C CA . SER B 1 582 ? -0.224 54.344 -7.973 1 68.19 582 SER B CA 1
ATOM 9404 C C . SER B 1 582 ? 1.245 54.25 -8.367 1 68.19 582 SER B C 1
ATOM 9406 O O . SER B 1 582 ? 2.119 54.125 -7.508 1 68.19 582 SER B O 1
ATOM 9408 N N . GLY B 1 583 ? 1.681 54.656 -9.57 1 59.22 583 GLY B N 1
ATOM 9409 C CA . GLY B 1 583 ? 3.072 54.594 -9.992 1 59.22 583 GLY B CA 1
ATOM 9410 C C . GLY B 1 583 ? 3.613 53.188 -10.109 1 59.22 583 GLY B C 1
ATOM 9411 O O . GLY B 1 583 ? 4.82 53 -10.258 1 59.22 583 GLY B O 1
ATOM 9412 N N . ALA B 1 584 ? 2.971 52.375 -9.461 1 52.28 584 ALA B N 1
ATOM 9413 C CA . ALA B 1 584 ? 3.453 51 -9.633 1 52.28 584 ALA B CA 1
ATOM 9414 C C . ALA B 1 584 ? 3.834 50.719 -11.086 1 52.28 584 ALA B C 1
ATOM 9416 O O . ALA B 1 584 ? 3.074 51.062 -12 1 52.28 584 ALA B O 1
ATOM 9417 N N . GLU B 1 585 ? 5.02 51 -11.414 1 48.25 585 GLU B N 1
ATOM 9418 C CA . GLU B 1 585 ? 5.504 50.719 -12.758 1 48.25 585 GLU B CA 1
ATOM 9419 C C . GLU B 1 585 ? 4.668 49.625 -13.422 1 48.25 585 GLU B C 1
ATOM 9421 O O . GLU B 1 585 ? 5.18 48.844 -14.227 1 48.25 585 GLU B O 1
ATOM 9426 N N . ALA B 1 586 ? 3.658 49.188 -12.805 1 47.59 586 ALA B N 1
ATOM 9427 C CA . ALA B 1 586 ? 2.734 48.156 -13.273 1 47.59 586 ALA B CA 1
ATOM 9428 C C . ALA B 1 586 ? 2.061 48.562 -14.578 1 47.59 586 ALA B C 1
ATOM 9430 O O . ALA B 1 586 ? 0.842 48.75 -14.625 1 47.59 586 ALA B O 1
ATOM 9431 N N . ASP B 1 587 ? 2.389 49.719 -15.164 1 45.16 587 ASP B N 1
ATOM 9432 C CA . ASP B 1 587 ? 1.664 50.062 -16.375 1 45.16 587 ASP B CA 1
ATOM 9433 C C . ASP B 1 587 ? 1.24 48.812 -17.141 1 45.16 587 ASP B C 1
ATOM 9435 O O . ASP B 1 587 ? 0.068 48.438 -17.125 1 45.16 587 ASP B O 1
ATOM 9439 N N . GLU B 1 588 ? 2.012 48.688 -18.281 1 51.84 588 GLU B N 1
ATOM 9440 C CA . GLU B 1 588 ? 1.678 48.125 -19.594 1 51.84 588 GLU B CA 1
ATOM 9441 C C . GLU B 1 588 ? 1.522 46.594 -19.531 1 51.84 588 GLU B C 1
ATOM 9443 O O . GLU B 1 588 ? 1.008 46 -20.469 1 51.84 588 GLU B O 1
ATOM 9448 N N . GLY B 1 589 ? 1.645 45.969 -18.234 1 62.75 589 GLY B N 1
ATOM 9449 C CA . GLY B 1 589 ? 1.717 44.531 -18.516 1 62.75 589 GLY B CA 1
ATOM 9450 C C . GLY B 1 589 ? 0.911 43.688 -17.547 1 62.75 589 GLY B C 1
ATOM 9451 O O . GLY B 1 589 ? 1.159 42.5 -17.406 1 62.75 589 GLY B O 1
ATOM 9452 N N . LEU B 1 590 ? -0.049 44.438 -16.656 1 79 590 LEU B N 1
ATOM 9453 C CA . LEU B 1 590 ? -0.812 43.562 -15.758 1 79 590 LEU B CA 1
ATOM 9454 C C . LEU B 1 590 ? -2.17 43.219 -16.359 1 79 590 LEU B C 1
ATOM 9456 O O . LEU B 1 590 ? -2.873 44.094 -16.859 1 79 590 LEU B O 1
ATOM 9460 N N . GLU B 1 591 ? -2.512 42.094 -16.453 1 87 591 GLU B N 1
ATOM 9461 C CA . GLU B 1 591 ? -3.822 41.625 -16.875 1 87 591 GLU B CA 1
ATOM 9462 C C . GLU B 1 591 ? -4.715 41.312 -15.68 1 87 591 GLU B C 1
ATOM 9464 O O . GLU B 1 591 ? -4.312 40.594 -14.766 1 87 591 GLU B O 1
ATOM 9469 N N . ILE B 1 592 ? -5.812 42.094 -15.562 1 91.44 592 ILE B N 1
ATOM 9470 C CA . ILE B 1 592 ? -6.773 41.875 -14.484 1 91.44 592 ILE B CA 1
ATOM 9471 C C . ILE B 1 592 ? -8.094 41.375 -15.07 1 91.44 592 ILE B C 1
ATOM 9473 O O . ILE B 1 592 ? -8.664 42 -15.961 1 91.44 592 ILE B O 1
ATOM 9477 N N . VAL B 1 593 ? -8.531 40.219 -14.633 1 92.19 593 VAL B N 1
ATOM 9478 C CA . VAL B 1 593 ? -9.805 39.656 -15.07 1 92.19 593 VAL B CA 1
ATOM 9479 C C . VAL B 1 593 ? -10.602 39.188 -13.867 1 92.19 593 VAL B C 1
ATOM 9481 O O . VAL B 1 593 ? -10.047 38.969 -12.789 1 92.19 593 VAL B O 1
ATOM 9484 N N . THR B 1 594 ? -11.945 39.156 -14.039 1 92.56 594 THR B N 1
ATOM 9485 C CA . THR B 1 594 ? -12.773 38.625 -12.969 1 92.56 594 THR B CA 1
ATOM 9486 C C . THR B 1 594 ? -12.516 37.125 -12.797 1 92.56 594 THR B C 1
ATOM 9488 O O . THR B 1 594 ? -11.93 36.469 -13.672 1 92.56 594 THR B O 1
ATOM 9491 N N . TYR B 1 595 ? -12.906 36.656 -11.656 1 91.62 595 TYR B N 1
ATOM 9492 C CA . TYR B 1 595 ? -12.773 35.219 -11.391 1 91.62 595 TYR B CA 1
ATOM 9493 C C . TYR B 1 595 ? -13.508 34.406 -12.445 1 91.62 595 TYR B C 1
ATOM 9495 O O . TYR B 1 595 ? -12.977 33.406 -12.953 1 91.62 595 TYR B O 1
ATOM 9503 N N . GLU B 1 596 ? -14.688 34.812 -12.828 1 88.12 596 GLU B N 1
ATOM 9504 C CA . GLU B 1 596 ? -15.508 34.094 -13.797 1 88.12 596 GLU B CA 1
ATOM 9505 C C . GLU B 1 596 ? -14.852 34.094 -15.18 1 88.12 596 GLU B C 1
ATOM 9507 O O . GLU B 1 596 ? -14.891 33.094 -15.891 1 88.12 596 GLU B O 1
ATOM 9512 N N . GLU B 1 597 ? -14.305 35.188 -15.469 1 88.75 597 GLU B N 1
ATOM 9513 C CA . GLU B 1 597 ? -13.641 35.281 -16.766 1 88.75 597 GLU B CA 1
ATOM 9514 C C . GLU B 1 597 ? -12.414 34.375 -16.828 1 88.75 597 GLU B C 1
ATOM 9516 O O . GLU B 1 597 ? -12.141 33.781 -17.859 1 88.75 597 GLU B O 1
ATOM 9521 N N . ARG B 1 598 ? -11.727 34.375 -15.773 1 88.19 598 ARG B N 1
ATOM 9522 C CA . ARG B 1 598 ? -10.57 33.469 -15.703 1 88.19 598 ARG B CA 1
ATOM 9523 C C . ARG B 1 598 ? -10.984 32.031 -15.844 1 88.19 598 ARG B C 1
ATOM 9525 O O . ARG B 1 598 ? -10.32 31.25 -16.547 1 88.19 598 ARG B O 1
ATOM 9532 N N . ARG B 1 599 ? -12 31.656 -15.234 1 87.56 599 ARG B N 1
ATOM 9533 C CA . ARG B 1 599 ? -12.484 30.281 -15.289 1 87.56 599 ARG B CA 1
ATOM 9534 C C . ARG B 1 599 ? -12.906 29.906 -16.703 1 87.56 599 ARG B C 1
ATOM 9536 O O . ARG B 1 599 ? -12.648 28.797 -17.156 1 87.56 599 ARG B O 1
ATOM 9543 N N . VAL B 1 600 ? -13.539 30.812 -17.312 1 83.06 600 VAL B N 1
ATOM 9544 C CA . VAL B 1 600 ? -13.953 30.609 -18.703 1 83.06 600 VAL B CA 1
ATOM 9545 C C . VAL B 1 600 ? -12.719 30.438 -19.594 1 83.06 600 VAL B C 1
ATOM 9547 O O . VAL B 1 600 ? -12.695 29.578 -20.469 1 83.06 600 VAL B O 1
ATOM 9550 N N . ALA B 1 601 ? -11.766 31.188 -19.297 1 79.88 601 ALA B N 1
ATOM 9551 C CA . ALA B 1 601 ? -10.539 31.141 -20.078 1 79.88 601 ALA B CA 1
ATOM 9552 C C . ALA B 1 601 ? -9.828 29.797 -19.922 1 79.88 601 ALA B C 1
ATOM 9554 O O . ALA B 1 601 ? -9.164 29.328 -20.844 1 79.88 601 ALA B O 1
ATOM 9555 N N . LEU B 1 602 ? -9.875 29.266 -18.734 1 78.06 602 LEU B N 1
ATOM 9556 C CA . LEU B 1 602 ? -9.227 27.984 -18.469 1 78.06 602 LEU B CA 1
ATOM 9557 C C . LEU B 1 602 ? -10.086 26.828 -18.969 1 78.06 602 LEU B C 1
ATOM 9559 O O . LEU B 1 602 ? -9.641 25.672 -18.969 1 78.06 602 LEU B O 1
ATOM 9563 N N . GLY B 1 603 ? -11.141 27.078 -19.484 1 68.62 603 GLY B N 1
ATOM 9564 C CA . GLY B 1 603 ? -12.031 26.047 -20 1 68.62 603 GLY B CA 1
ATOM 9565 C C . GLY B 1 603 ? -12.719 25.25 -18.891 1 68.62 603 GLY B C 1
ATOM 9566 O O . GLY B 1 603 ? -13.117 24.109 -19.094 1 68.62 603 GLY B O 1
ATOM 9567 N N . ILE B 1 604 ? -12.523 25.719 -17.781 1 62.06 604 ILE B N 1
ATOM 9568 C CA . ILE B 1 604 ? -13.109 25.016 -16.641 1 62.06 604 ILE B CA 1
ATOM 9569 C C . ILE B 1 604 ? -14.57 25.438 -16.484 1 62.06 604 ILE B C 1
ATOM 9571 O O . ILE B 1 604 ? -14.859 26.594 -16.172 1 62.06 604 ILE B O 1
ATOM 9575 N N . LEU B 1 605 ? -15.375 25.016 -17.469 1 48.5 605 LEU B N 1
ATOM 9576 C CA . LEU B 1 605 ? -16.797 25.359 -17.391 1 48.5 605 LEU B CA 1
ATOM 9577 C C . LEU B 1 605 ? -17.422 24.797 -16.125 1 48.5 605 LEU B C 1
ATOM 9579 O O . LEU B 1 605 ? -16.953 23.797 -15.578 1 48.5 605 LEU B O 1
ATOM 9583 N N . TRP B 1 606 ? -18.328 25.641 -15.359 1 45.62 606 TRP B N 1
ATOM 9584 C CA . TRP B 1 606 ? -19.109 25.203 -14.203 1 45.62 606 TRP B CA 1
ATOM 9585 C C . TRP B 1 606 ? -19.781 23.859 -14.484 1 45.62 606 TRP B C 1
ATOM 9587 O O . TRP B 1 606 ? -20.156 23.578 -15.625 1 45.62 606 TRP B O 1
#